Protein AF-A0AAV5QKG8-F1 (afdb_monomer_lite)

Foldseek 3Di:
DDQLPDDDLLLQLLLLQDDDPPPDDDPDDDDDDDPDPVVVLLVLLVVLLCLLVDLPRDPVSVLVSLVVVLVQCSDVVSVVSNVVVVVVCSLCPPPPPPPDDDDDDDDPDPDDDDRPRRHRQLPDPDLSSVLSSLSSLLSVLSNVFQVSLCCCVPVVVVLVSLLVVLVVLLVVVVVCVVCVPVDDPVRQQSSLSSLLSSLSNLLSSVSRDVVSLCLQVPDDPPNCNVVSLLLSLQVVVVSQLPQDPPPLAGPGALSSLLSSLSSLLSNLSRDLPSLCCSVPPNPHDLVSLVVSLVSHDPVRYDLSSVLSNLSNVLSNLVRCQLVVQVVPDDPPDDSVVSNVVSVVVSLVSLLVSLCVLLVLLLVVLVCLVVLVVLLDDDPVLVVCCPDPVSVVSVVSNVNSVSSLVSNLSSLQSLLSSLLVVLPPVVLVVLLVVDPPSQVVNLVVCVPRPNNVSVLDLSSLVSLLCQQQPDDPSCNLSSLSNLLSNLSRQLSHQLVRRDPSNLVSLVVSVCCQLQCLPRGQLNVLLVVCLVDPDRDPSSLVSLLSVLSSLLSCLSVLSSCLVVVVPDPPVLVSVLVVVVVLLVSVVVCVSVVVVLQVLVVPDPPDPDPPPPSVVVSVVSLVSVLSSVLSSLSSLLSQLLRLRQVSVQVSLCCLQVVNQQVLLVQLVVCVVCVPDDDDPDPNVRNDLVSVLVSLVSVCVSQVDPPRNNNCVHCVVVVSLVSLVSRLVSLVPPPLVPVDDCVVPVPSNVSSVVSSVVSVVSSVVVVVVD

Organism: NCBI:txid43959

Structure (mmCIF, N/CA/C/O backbone):
data_AF-A0AAV5QKG8-F1
#
_entry.id   AF-A0AAV5QKG8-F1
#
loop_
_atom_site.group_PDB
_atom_site.id
_atom_site.type_symbol
_atom_site.label_atom_id
_atom_site.label_alt_id
_atom_site.label_comp_id
_atom_site.label_asym_id
_atom_site.label_entity_id
_atom_site.label_seq_id
_atom_site.pdbx_PDB_ins_code
_atom_site.Cartn_x
_atom_site.Cartn_y
_atom_site.Cartn_z
_atom_site.occupancy
_atom_site.B_iso_or_equiv
_atom_site.auth_seq_id
_atom_site.auth_comp_id
_atom_site.auth_asym_id
_atom_site.auth_atom_id
_atom_site.pdbx_PDB_model_num
ATOM 1 N N . MET A 1 1 ? -13.043 3.497 -16.896 1.00 26.56 1 MET A N 1
ATOM 2 C CA . MET A 1 1 ? -13.319 3.059 -15.511 1.00 26.56 1 MET A CA 1
ATOM 3 C C . MET A 1 1 ? -12.057 2.406 -14.982 1.00 26.56 1 MET A C 1
ATOM 5 O O . MET A 1 1 ? -11.849 1.213 -15.186 1.00 26.56 1 MET A O 1
ATOM 9 N N . GLY A 1 2 ? -11.153 3.229 -14.450 1.00 30.78 2 GLY A N 1
ATOM 10 C CA . GLY A 1 2 ? -9.896 2.760 -13.883 1.00 30.78 2 GLY A CA 1
ATOM 11 C C . GLY A 1 2 ? -10.201 1.982 -12.615 1.00 30.78 2 GLY A C 1
ATOM 12 O O . GLY A 1 2 ? -10.797 2.518 -11.688 1.00 30.78 2 GLY A O 1
ATOM 13 N N . LYS A 1 3 ? -9.836 0.703 -12.580 1.00 31.02 3 LYS A N 1
ATOM 14 C CA . LYS A 1 3 ? -9.627 0.050 -11.293 1.00 31.02 3 LYS A CA 1
ATOM 15 C C . LYS A 1 3 ? -8.422 0.767 -10.691 1.00 31.02 3 LYS A C 1
ATOM 17 O O . LYS A 1 3 ? -7.334 0.599 -11.242 1.00 31.02 3 LYS A O 1
ATOM 22 N N . SER A 1 4 ? -8.622 1.572 -9.644 1.00 34.75 4 SER A N 1
ATOM 23 C CA . SER A 1 4 ? -7.541 1.945 -8.723 1.00 34.75 4 SER A CA 1
ATOM 24 C C . SER A 1 4 ? -6.754 0.658 -8.462 1.00 34.75 4 SER A C 1
ATOM 26 O O . SER A 1 4 ? -7.325 -0.358 -8.043 1.00 34.75 4 SER A O 1
ATOM 28 N N . LYS A 1 5 ? -5.503 0.599 -8.928 1.00 43.12 5 LYS A N 1
ATOM 29 C CA . LYS A 1 5 ? -4.705 -0.624 -8.844 1.00 43.12 5 LYS A CA 1
ATOM 30 C C . LYS A 1 5 ? -4.337 -0.800 -7.378 1.00 43.12 5 LYS A C 1
ATOM 32 O O . LYS A 1 5 ? -3.425 -0.147 -6.899 1.00 43.12 5 LYS A O 1
ATOM 37 N N . LYS A 1 6 ? -5.057 -1.711 -6.718 1.00 44.50 6 LYS A N 1
ATOM 38 C CA . LYS A 1 6 ? -4.837 -2.258 -5.371 1.00 44.50 6 LYS A CA 1
ATOM 39 C C . LYS A 1 6 ? -3.350 -2.264 -4.970 1.00 44.50 6 LYS A C 1
ATOM 41 O O . LYS A 1 6 ? -2.629 -3.226 -5.244 1.00 44.50 6 LYS A O 1
ATOM 46 N N . LYS A 1 7 ? -2.876 -1.200 -4.325 1.00 41.28 7 LYS A N 1
ATOM 47 C CA . LYS A 1 7 ? -1.560 -1.121 -3.679 1.00 41.28 7 LYS A CA 1
ATOM 48 C C . LYS A 1 7 ? -1.706 -0.344 -2.375 1.00 41.28 7 LYS A C 1
ATOM 50 O O . LYS A 1 7 ? -2.144 0.795 -2.400 1.00 41.28 7 LYS A O 1
ATOM 55 N N . SER A 1 8 ? -1.359 -1.007 -1.267 1.00 43.50 8 SER A N 1
ATOM 56 C CA . SER A 1 8 ? -1.026 -0.470 0.080 1.00 43.50 8 SER A CA 1
ATOM 57 C C . SER A 1 8 ? -1.319 -1.513 1.182 1.00 43.50 8 SER A C 1
ATOM 59 O O . SER A 1 8 ? -0.763 -1.463 2.273 1.00 43.50 8 SER A O 1
ATOM 61 N N . ARG A 1 9 ? -2.109 -2.565 0.909 1.00 46.53 9 ARG A N 1
ATOM 62 C CA . ARG A 1 9 ? -2.438 -3.584 1.936 1.00 46.53 9 ARG A CA 1
ATOM 63 C C . ARG A 1 9 ? -1.218 -4.245 2.561 1.00 46.53 9 ARG A C 1
ATOM 65 O O . ARG A 1 9 ? -1.169 -4.435 3.772 1.00 46.53 9 ARG A O 1
ATOM 72 N N . ILE A 1 10 ? -0.229 -4.580 1.736 1.00 36.03 10 ILE A N 1
ATOM 73 C CA . ILE A 1 10 ? 0.968 -5.261 2.215 1.00 36.03 10 ILE A CA 1
ATOM 74 C C . ILE A 1 10 ? 1.862 -4.283 2.993 1.00 36.03 10 ILE A C 1
ATOM 76 O O . ILE A 1 10 ? 2.346 -4.662 4.049 1.00 36.03 10 ILE A O 1
ATOM 80 N N . SER A 1 11 ? 2.008 -3.014 2.588 1.00 39.12 11 SER A N 1
ATOM 81 C CA . SER A 1 11 ? 2.768 -2.044 3.395 1.00 39.12 11 SER A CA 1
ATOM 82 C C . SER A 1 11 ? 2.105 -1.787 4.752 1.00 39.12 11 SER A C 1
ATOM 84 O O . SER A 1 11 ? 2.818 -1.830 5.744 1.00 39.12 11 SER A O 1
ATOM 86 N N . LYS A 1 12 ? 0.769 -1.661 4.839 1.00 42.53 12 LYS A N 1
ATOM 87 C CA . LYS A 1 12 ? 0.046 -1.491 6.121 1.00 42.53 12 LYS A CA 1
ATOM 88 C C . LYS A 1 12 ? 0.153 -2.686 7.079 1.00 42.53 12 LYS A C 1
ATOM 90 O O . LYS A 1 12 ? 0.251 -2.491 8.287 1.00 42.53 12 LYS A O 1
ATOM 95 N N . ILE A 1 13 ? 0.129 -3.922 6.570 1.00 39.97 13 ILE A N 1
ATOM 96 C CA . ILE A 1 13 ? 0.338 -5.127 7.401 1.00 39.97 13 ILE A CA 1
ATOM 97 C C . ILE A 1 13 ? 1.803 -5.217 7.859 1.00 39.97 13 ILE A C 1
ATOM 99 O O . ILE A 1 13 ? 2.081 -5.634 8.980 1.00 39.97 13 ILE A O 1
ATOM 103 N N . LEU A 1 14 ? 2.748 -4.819 7.002 1.00 35.62 14 LEU A N 1
ATOM 104 C CA . LEU A 1 14 ? 4.181 -4.953 7.263 1.00 35.62 14 LEU A CA 1
ATOM 105 C C . LEU A 1 14 ? 4.776 -3.801 8.093 1.00 35.62 14 LEU A C 1
ATOM 107 O O . LEU A 1 14 ? 5.712 -4.042 8.852 1.00 35.62 14 LEU A O 1
ATOM 111 N N . SER A 1 15 ? 4.250 -2.574 7.994 1.00 38.09 15 SER A N 1
ATOM 112 C CA . SER A 1 15 ? 4.678 -1.408 8.790 1.00 38.09 15 SER A CA 1
ATOM 113 C C . SER A 1 15 ? 4.132 -1.429 10.224 1.00 38.09 15 SER A C 1
ATOM 115 O O . SER A 1 15 ? 4.706 -0.802 11.121 1.00 38.09 15 SER A O 1
ATOM 117 N N . GLY A 1 16 ? 3.056 -2.192 10.452 1.00 34.31 16 GLY A N 1
ATOM 118 C CA . GLY A 1 16 ? 2.474 -2.460 11.766 1.00 34.31 16 GLY A CA 1
ATOM 119 C C . GLY A 1 16 ? 3.260 -3.456 12.623 1.00 34.31 16 GLY A C 1
ATOM 120 O O . GLY A 1 16 ? 3.159 -3.411 13.849 1.00 34.31 16 GLY A O 1
ATOM 121 N N . GLY A 1 17 ? 4.071 -4.319 12.002 1.00 32.25 17 GLY A N 1
ATOM 122 C CA . GLY A 1 17 ? 4.928 -5.268 12.709 1.00 32.25 17 GLY A CA 1
ATOM 123 C C . GLY A 1 17 ? 6.056 -4.564 13.467 1.00 32.25 17 GLY A C 1
ATOM 124 O O . GLY A 1 17 ? 6.720 -3.666 12.947 1.00 32.25 17 GLY A O 1
ATOM 125 N N . SER A 1 18 ? 6.292 -4.973 14.716 1.00 31.53 18 SER A N 1
ATOM 126 C CA . SER A 1 18 ? 7.385 -4.436 15.536 1.00 31.53 18 SER A CA 1
ATOM 127 C C . SER A 1 18 ? 8.733 -4.536 14.794 1.00 31.53 18 SER A C 1
ATOM 129 O O . SER A 1 18 ? 9.041 -5.599 14.245 1.00 31.53 18 SER A O 1
ATOM 131 N N . PRO A 1 19 ? 9.564 -3.473 14.762 1.00 30.27 19 PRO A N 1
ATOM 132 C CA . PRO A 1 19 ? 10.868 -3.534 14.118 1.00 30.27 19 PRO A CA 1
ATOM 133 C C . PRO A 1 19 ? 11.725 -4.607 14.797 1.00 30.27 19 PRO A C 1
ATOM 135 O O . PRO A 1 19 ? 11.847 -4.635 16.023 1.00 30.27 19 PRO A O 1
ATOM 138 N N . PHE A 1 20 ? 12.330 -5.488 13.995 1.00 29.41 20 PHE A N 1
ATOM 139 C CA . PHE A 1 20 ? 13.301 -6.469 14.479 1.00 29.41 20 PHE A CA 1
ATOM 140 C C . PHE A 1 20 ? 14.336 -5.801 15.402 1.00 29.41 20 PHE A C 1
ATOM 142 O O . PHE A 1 20 ? 14.789 -4.689 15.102 1.00 29.41 20 PHE A O 1
ATOM 149 N N . PRO A 1 21 ? 14.767 -6.464 16.492 1.00 27.62 21 PRO A N 1
ATOM 150 C CA . PRO A 1 21 ? 15.846 -5.944 17.313 1.00 27.62 21 PRO A CA 1
ATOM 151 C C . PRO A 1 21 ? 17.097 -5.779 16.445 1.00 27.62 21 PRO A C 1
ATOM 153 O O . PRO A 1 21 ? 17.532 -6.704 15.756 1.00 27.62 21 PRO A O 1
ATOM 156 N N . THR A 1 22 ? 17.668 -4.577 16.469 1.00 27.86 22 THR A N 1
ATOM 157 C CA . THR A 1 22 ? 18.942 -4.255 15.830 1.00 27.86 22 THR A CA 1
ATOM 158 C C . THR A 1 22 ? 19.997 -5.262 16.279 1.00 27.86 22 THR A C 1
ATOM 160 O O . THR A 1 22 ? 20.288 -5.395 17.467 1.00 27.86 22 THR A O 1
ATOM 163 N N . VAL A 1 23 ? 20.580 -5.986 15.319 1.00 28.36 23 VAL A N 1
ATOM 164 C CA . VAL A 1 23 ? 21.714 -6.887 15.557 1.00 28.36 23 VAL A CA 1
ATOM 165 C C . VAL A 1 23 ? 22.927 -6.031 15.928 1.00 28.36 23 VAL A C 1
ATOM 167 O O . VAL A 1 23 ? 23.713 -5.620 15.075 1.00 28.36 23 VAL A O 1
ATOM 170 N N . GLY A 1 24 ? 23.049 -5.715 17.216 1.00 29.62 24 GLY A N 1
ATOM 171 C CA . GLY A 1 24 ? 24.252 -5.146 17.800 1.00 29.62 24 GLY A CA 1
ATOM 172 C C . GLY A 1 24 ? 25.373 -6.178 17.749 1.00 29.62 24 GLY A C 1
ATOM 173 O O . GLY A 1 24 ? 25.250 -7.277 18.285 1.00 29.62 24 GLY A O 1
ATOM 174 N N . GLN A 1 25 ? 26.470 -5.826 17.082 1.00 29.28 25 GLN A N 1
ATOM 175 C CA . GLN A 1 25 ? 27.706 -6.596 17.097 1.00 29.28 25 GLN A CA 1
ATOM 176 C C . GLN A 1 25 ? 28.289 -6.597 18.515 1.00 29.28 25 GLN A C 1
ATOM 178 O O . GLN A 1 25 ? 28.982 -5.664 18.909 1.00 29.28 25 GLN A O 1
ATOM 183 N N . SER A 1 26 ? 28.041 -7.661 19.273 1.00 29.64 26 SER A N 1
ATOM 184 C CA . SER A 1 26 ? 28.874 -8.037 20.414 1.00 29.64 26 SER A CA 1
ATOM 185 C C . SER A 1 26 ? 29.610 -9.326 20.065 1.00 29.64 26 SER A C 1
ATOM 187 O O . SER A 1 26 ? 29.074 -10.427 20.197 1.00 29.64 26 SER A O 1
ATOM 189 N N . ASN A 1 27 ? 30.844 -9.179 19.588 1.00 30.72 27 ASN A N 1
ATOM 190 C CA . ASN A 1 27 ? 31.826 -10.253 19.626 1.00 30.72 27 ASN A CA 1
ATOM 191 C C . ASN A 1 27 ? 32.240 -10.448 21.087 1.00 30.72 27 ASN A C 1
ATOM 193 O O . ASN A 1 27 ? 33.163 -9.787 21.543 1.00 30.72 27 ASN A O 1
ATOM 197 N N . ASP A 1 28 ? 31.558 -11.333 21.808 1.00 31.53 28 ASP A N 1
ATOM 198 C CA . ASP A 1 28 ? 32.146 -11.969 22.985 1.00 31.53 28 ASP A CA 1
ATOM 199 C C . ASP A 1 28 ? 31.616 -13.396 23.129 1.00 31.53 28 ASP A C 1
ATOM 201 O O . ASP A 1 28 ? 30.441 -13.665 23.384 1.00 31.53 28 ASP A O 1
ATOM 205 N N . SER A 1 29 ? 32.520 -14.338 22.897 1.00 36.34 29 SER A N 1
ATOM 206 C CA . SER A 1 29 ? 32.314 -15.769 23.009 1.00 36.34 29 SER A CA 1
ATOM 207 C C . SER A 1 29 ? 32.315 -16.185 24.479 1.00 36.34 29 SER A C 1
ATOM 209 O O . SER A 1 29 ? 33.355 -16.490 25.053 1.00 36.34 29 SER A O 1
ATOM 211 N N . THR A 1 30 ? 31.136 -16.274 25.094 1.00 32.16 30 THR A N 1
ATOM 212 C CA . THR A 1 30 ? 30.935 -17.101 26.296 1.00 32.16 30 THR A CA 1
ATOM 213 C C . THR A 1 30 ? 29.573 -17.791 26.262 1.00 32.16 30 THR A C 1
ATOM 215 O O . THR A 1 30 ? 28.530 -17.244 26.603 1.00 32.16 30 THR A O 1
ATOM 218 N N . THR A 1 31 ? 29.599 -19.046 25.824 1.00 40.25 31 THR A N 1
ATOM 219 C CA . THR A 1 31 ? 28.519 -20.025 25.958 1.00 40.25 31 THR A CA 1
ATOM 220 C C . THR A 1 31 ? 28.245 -20.351 27.429 1.00 40.25 31 THR A C 1
ATOM 222 O O . THR A 1 31 ? 29.189 -20.566 28.188 1.00 40.25 31 THR A O 1
ATOM 225 N N . ASN A 1 32 ? 26.953 -20.505 27.753 1.00 38.75 32 ASN A N 1
ATOM 226 C CA . ASN A 1 32 ? 26.332 -20.972 29.008 1.00 38.75 32 ASN A CA 1
ATOM 227 C C . ASN A 1 32 ? 25.862 -19.880 29.985 1.00 38.75 32 ASN A C 1
ATOM 229 O O . ASN A 1 32 ? 26.568 -19.572 30.938 1.00 38.75 32 ASN A O 1
ATOM 233 N N . ASN A 1 33 ? 24.633 -19.363 29.778 1.00 38.62 33 ASN A N 1
ATOM 234 C CA . ASN A 1 33 ? 23.639 -19.037 30.830 1.00 38.62 33 ASN A CA 1
ATOM 235 C C . ASN A 1 33 ? 22.352 -18.389 30.252 1.00 38.62 33 ASN A C 1
ATOM 237 O O . ASN A 1 33 ? 22.074 -17.217 30.493 1.00 38.62 33 ASN A O 1
ATOM 241 N N . GLN A 1 34 ? 21.527 -19.143 29.512 1.00 40.16 34 GLN A N 1
ATOM 242 C CA . GLN A 1 34 ? 20.249 -18.642 28.953 1.00 40.16 34 GLN A CA 1
ATOM 243 C C . GLN A 1 34 ? 18.971 -19.167 29.645 1.00 40.16 34 GLN A C 1
ATOM 245 O O . GLN A 1 34 ? 17.874 -18.945 29.152 1.00 40.16 34 GLN A O 1
ATOM 250 N N . LEU A 1 35 ? 19.064 -19.817 30.811 1.00 45.56 35 LEU A N 1
ATOM 251 C CA . LEU A 1 35 ? 17.957 -20.623 31.360 1.00 45.56 35 LEU A CA 1
ATOM 252 C C . LEU A 1 35 ? 17.063 -20.087 32.516 1.00 45.56 35 LEU A C 1
ATOM 254 O O . LEU A 1 35 ? 16.288 -20.889 33.029 1.00 45.56 35 LEU A O 1
ATOM 258 N N . PRO A 1 36 ? 17.026 -18.796 32.931 1.00 47.62 36 PRO A N 1
ATOM 259 C CA . PRO A 1 36 ? 15.991 -18.364 33.897 1.00 47.62 36 PRO A CA 1
ATOM 260 C C . PRO A 1 36 ? 14.771 -17.624 33.313 1.00 47.62 36 PRO A C 1
ATOM 262 O O . PRO A 1 36 ? 13.706 -17.659 33.933 1.00 47.62 36 PRO A O 1
ATOM 265 N N . LYS A 1 37 ? 14.888 -16.920 32.175 1.00 51.47 37 LYS A N 1
ATOM 266 C CA . LYS A 1 37 ? 13.843 -15.965 31.733 1.00 51.47 37 LYS A CA 1
ATOM 267 C C . LYS A 1 37 ? 12.617 -16.625 31.087 1.00 51.47 37 LYS A C 1
ATOM 269 O O . LYS A 1 37 ? 11.502 -16.198 31.371 1.00 51.47 37 LYS A O 1
ATOM 274 N N . GLU A 1 38 ? 12.790 -17.701 30.320 1.00 55.41 38 GLU A N 1
ATOM 275 C CA . GLU A 1 38 ? 11.675 -18.387 29.639 1.00 55.41 38 GLU A CA 1
ATOM 276 C C . GLU A 1 38 ? 10.660 -19.005 30.622 1.00 55.41 38 GLU A C 1
ATOM 278 O O . GLU A 1 38 ? 9.452 -18.959 30.390 1.00 55.41 38 GLU A O 1
ATOM 283 N N . SER A 1 39 ? 11.119 -19.493 31.783 1.00 63.19 39 SER A N 1
ATOM 284 C CA . SER A 1 39 ? 10.251 -20.164 32.768 1.00 63.19 39 SER A CA 1
ATOM 285 C C . SER A 1 39 ? 9.179 -19.250 33.383 1.00 63.19 39 SER A C 1
ATOM 287 O O . SER A 1 39 ? 8.053 -19.686 33.639 1.00 63.19 39 SER A O 1
ATOM 289 N N . LYS A 1 40 ? 9.495 -17.964 33.597 1.00 70.44 40 LYS A N 1
ATOM 290 C CA . LYS A 1 40 ? 8.567 -17.006 34.221 1.00 70.44 40 LYS A CA 1
ATOM 291 C C . LYS A 1 40 ? 7.442 -16.593 33.274 1.00 70.44 40 LYS A C 1
ATOM 293 O O . LYS A 1 40 ? 6.284 -16.543 33.697 1.00 70.44 40 LYS A O 1
ATOM 298 N N . HIS A 1 41 ? 7.756 -16.352 32.003 1.00 73.50 41 HIS A N 1
ATOM 299 C CA . HIS A 1 41 ? 6.755 -15.969 31.005 1.00 73.50 41 HIS A CA 1
ATOM 300 C C . HIS A 1 41 ? 5.762 -17.104 30.747 1.00 73.50 41 HIS A C 1
ATOM 302 O O . HIS A 1 41 ? 4.553 -16.876 30.784 1.00 73.50 41 HIS A O 1
ATOM 308 N N . TYR A 1 42 ? 6.259 -18.340 30.645 1.00 79.75 42 TYR A N 1
ATOM 309 C CA . TYR A 1 42 ? 5.426 -19.529 30.481 1.00 79.75 42 TYR A CA 1
ATOM 310 C C . TYR A 1 42 ? 4.417 -19.697 31.628 1.00 79.75 42 TYR A C 1
ATOM 312 O O . TYR A 1 42 ? 3.223 -19.889 31.399 1.00 79.75 42 TYR A O 1
ATOM 320 N N . SER A 1 43 ? 4.867 -19.544 32.881 1.00 82.38 43 SER A N 1
ATOM 321 C CA . SER A 1 43 ? 3.971 -19.643 34.043 1.00 82.38 43 SER A CA 1
ATOM 322 C C . SER A 1 43 ? 2.871 -18.572 34.058 1.00 82.38 43 SER A C 1
ATOM 324 O O . SER A 1 43 ? 1.744 -18.852 34.467 1.00 82.38 43 SER A O 1
ATOM 326 N N . THR A 1 44 ? 3.171 -17.365 33.564 1.00 87.56 44 THR A N 1
ATOM 327 C CA . THR A 1 44 ? 2.200 -16.266 33.469 1.00 87.56 44 THR A CA 1
ATOM 328 C C . THR A 1 44 ? 1.134 -16.553 32.412 1.00 87.56 44 THR A C 1
ATOM 330 O O . THR A 1 44 ? -0.053 -16.419 32.704 1.00 87.56 44 THR A O 1
ATOM 333 N N . VAL A 1 45 ? 1.534 -17.022 31.223 1.00 89.69 45 VAL A N 1
ATOM 334 C CA . VAL A 1 45 ? 0.601 -17.396 30.145 1.00 89.69 45 VAL A CA 1
ATOM 335 C C . VAL A 1 45 ? -0.361 -18.492 30.608 1.00 89.69 45 VAL A C 1
ATOM 337 O O . VAL A 1 45 ? -1.577 -18.339 30.489 1.00 89.69 45 VAL A O 1
ATOM 340 N N . HIS A 1 46 ? 0.159 -19.557 31.227 1.00 89.75 46 HIS A N 1
ATOM 341 C CA . HIS A 1 46 ? -0.667 -20.640 31.778 1.00 89.75 46 HIS A CA 1
ATOM 342 C C . HIS A 1 46 ? -1.656 -20.150 32.831 1.00 89.75 46 HIS A C 1
ATOM 344 O O . HIS A 1 46 ? -2.825 -20.540 32.814 1.00 89.75 46 HIS A O 1
ATOM 350 N N . LYS A 1 47 ? -1.214 -19.261 33.728 1.00 92.12 47 LYS A N 1
ATOM 351 C CA . LYS A 1 47 ? -2.082 -18.667 34.747 1.00 92.12 47 LYS A CA 1
ATOM 352 C C . LYS A 1 47 ? -3.245 -17.907 34.105 1.00 92.12 47 LYS A C 1
ATOM 354 O O . LYS A 1 47 ? -4.390 -18.173 34.464 1.00 92.12 47 LYS A O 1
ATOM 359 N N . LEU A 1 48 ? -2.979 -17.032 33.137 1.00 91.12 48 LEU A N 1
ATOM 360 C CA . LEU A 1 48 ? -4.014 -16.252 32.448 1.00 91.12 48 LEU A CA 1
ATOM 361 C C . LEU A 1 48 ? -4.998 -17.147 31.679 1.00 91.12 48 LEU A C 1
ATOM 363 O O . LEU A 1 48 ? -6.210 -16.985 31.807 1.00 91.12 48 LEU A O 1
ATOM 367 N N . ILE A 1 49 ? -4.500 -18.158 30.959 1.00 92.25 49 ILE A N 1
ATOM 368 C CA . ILE A 1 49 ? -5.348 -19.139 30.263 1.00 92.25 49 ILE A CA 1
ATOM 369 C C . ILE A 1 49 ? -6.233 -19.909 31.248 1.00 92.25 49 ILE A C 1
ATOM 371 O O . ILE A 1 49 ? -7.431 -20.080 31.010 1.00 92.25 49 ILE A O 1
ATOM 375 N N . SER A 1 50 ? -5.675 -20.333 32.385 1.00 88.69 50 SER A N 1
ATOM 376 C CA . SER A 1 50 ? -6.442 -21.021 33.426 1.00 88.69 50 SER A CA 1
ATOM 377 C C . SER A 1 50 ? -7.530 -20.129 34.034 1.00 88.69 50 SER A C 1
ATOM 379 O O . SER A 1 50 ? -8.627 -20.613 34.313 1.00 88.69 50 SER A O 1
ATOM 381 N N . GLN A 1 51 ? -7.269 -18.824 34.174 1.00 89.12 51 GLN A N 1
ATOM 382 C CA . GLN A 1 51 ? -8.250 -17.849 34.650 1.00 89.12 51 GLN A CA 1
ATOM 383 C C . GLN A 1 51 ? -9.399 -17.675 33.650 1.00 89.12 51 GLN A C 1
ATOM 385 O O . GLN A 1 51 ? -10.555 -17.677 34.066 1.00 89.12 51 GLN A O 1
ATOM 390 N N . LEU A 1 52 ? -9.114 -17.618 32.342 1.00 88.94 52 LEU A N 1
ATOM 391 C CA . LEU A 1 52 ? -10.159 -17.560 31.310 1.00 88.94 52 LEU A CA 1
ATOM 392 C C . LEU A 1 52 ? -11.016 -18.829 31.261 1.00 88.94 52 LEU A C 1
ATOM 394 O O . LEU A 1 52 ? -12.236 -18.755 31.082 1.00 88.94 52 LEU A O 1
ATOM 398 N N . ASN A 1 53 ? -10.378 -19.991 31.414 1.00 86.81 53 ASN A N 1
ATOM 399 C CA . ASN A 1 53 ? -11.048 -21.283 31.314 1.00 86.81 53 ASN A CA 1
ATOM 400 C C . ASN A 1 53 ? -11.815 -21.670 32.593 1.00 86.81 53 ASN A C 1
ATOM 402 O O . ASN A 1 53 ? -12.672 -22.550 32.566 1.00 86.81 53 ASN A O 1
ATOM 406 N N . SER A 1 54 ? -11.515 -21.027 33.723 1.00 82.56 54 SER A N 1
ATOM 407 C CA . SER A 1 54 ? -12.159 -21.320 34.999 1.00 82.56 54 SER A CA 1
ATOM 408 C C . SER A 1 54 ? -13.652 -20.980 34.960 1.00 82.56 54 SER A C 1
ATOM 410 O O . SER A 1 54 ? -14.055 -19.835 34.742 1.00 82.56 54 SER A O 1
ATOM 412 N N . THR A 1 55 ? -14.489 -21.981 35.239 1.00 75.06 55 THR A N 1
ATOM 413 C CA . THR A 1 55 ? -15.937 -21.812 35.442 1.00 75.06 55 THR A CA 1
ATOM 414 C C . THR A 1 55 ? -16.265 -21.077 36.741 1.00 75.06 55 THR A C 1
ATOM 416 O O . THR A 1 55 ? -17.376 -20.590 36.901 1.00 75.06 55 THR A O 1
ATOM 419 N N . ILE A 1 56 ? -15.302 -20.988 37.663 1.00 76.00 56 ILE A N 1
ATOM 420 C CA . ILE A 1 56 ? -15.446 -20.337 38.973 1.00 76.00 56 ILE A CA 1
ATOM 421 C C . ILE A 1 56 ? -14.971 -18.874 38.912 1.00 76.00 56 ILE A C 1
ATOM 423 O O . ILE A 1 56 ? -15.306 -18.081 39.788 1.00 76.00 56 ILE A O 1
ATOM 427 N N . ALA A 1 57 ? -14.192 -18.498 37.890 1.00 77.69 57 ALA A N 1
ATOM 428 C CA . ALA A 1 57 ? -13.699 -17.132 37.738 1.00 77.69 57 ALA A CA 1
ATOM 429 C C . ALA A 1 57 ? -14.854 -16.155 37.498 1.00 77.69 57 ALA A C 1
ATOM 431 O O . ALA A 1 57 ? -15.709 -16.383 36.633 1.00 77.69 57 ALA A O 1
ATOM 432 N N . SER A 1 58 ? -14.848 -15.049 38.243 1.00 86.62 58 SER A N 1
ATOM 433 C CA . SER A 1 58 ? -15.837 -13.992 38.065 1.00 86.62 58 SER A CA 1
ATOM 434 C C . SER A 1 58 ? -15.679 -13.326 36.687 1.00 86.62 58 SER A C 1
ATOM 436 O O . SER A 1 58 ? -14.596 -13.379 36.093 1.00 86.62 58 SER A O 1
ATOM 438 N N . PRO A 1 59 ? -16.721 -12.655 36.159 1.00 87.12 59 PRO A N 1
ATOM 439 C CA . PRO A 1 59 ? -16.596 -11.862 34.937 1.00 87.12 59 PRO A CA 1
ATOM 440 C C . PRO A 1 59 ? -15.431 -10.863 34.992 1.00 87.12 59 PRO A C 1
ATOM 442 O O . PRO A 1 59 ? -14.702 -10.725 34.015 1.00 87.12 59 PRO A O 1
ATOM 445 N N . ASN A 1 60 ? -15.191 -10.250 36.154 1.00 88.62 60 ASN A N 1
ATOM 446 C CA . ASN A 1 60 ? -14.084 -9.314 36.357 1.00 88.62 60 ASN A CA 1
ATOM 447 C C . ASN A 1 60 ? -12.715 -9.994 36.256 1.00 88.62 60 ASN A C 1
ATOM 449 O O . ASN A 1 60 ? -11.818 -9.448 35.621 1.00 88.62 60 ASN A O 1
ATOM 453 N N . ASP A 1 61 ? -12.555 -11.199 36.813 1.00 87.94 61 ASP A N 1
ATOM 454 C CA . ASP A 1 61 ? -11.298 -11.952 36.690 1.00 87.94 61 ASP A CA 1
ATOM 455 C C . ASP A 1 61 ? -10.993 -12.286 35.225 1.00 87.94 61 ASP A C 1
ATOM 457 O O . ASP A 1 61 ? -9.841 -12.227 34.794 1.00 87.94 61 ASP A O 1
ATOM 461 N N . LYS A 1 62 ? -12.034 -12.598 34.441 1.00 91.38 62 LYS A N 1
ATOM 462 C CA . LYS A 1 62 ? -11.906 -12.855 33.001 1.00 91.38 62 LYS A CA 1
ATOM 463 C C . LYS A 1 62 ? -11.530 -11.594 32.229 1.00 91.38 62 LYS A C 1
ATOM 465 O O . LYS A 1 62 ? -10.670 -11.676 31.360 1.00 91.38 62 LYS A O 1
ATOM 470 N N . ILE A 1 63 ? -12.114 -10.442 32.562 1.00 91.31 63 ILE A N 1
ATOM 471 C CA . ILE A 1 63 ? -11.768 -9.147 31.950 1.00 91.31 63 ILE A CA 1
ATOM 472 C C . ILE A 1 63 ? -10.307 -8.786 32.244 1.00 91.31 63 ILE A C 1
ATOM 474 O O . ILE A 1 63 ? -9.560 -8.463 31.325 1.00 91.31 63 ILE A O 1
ATOM 478 N N . ILE A 1 64 ? -9.866 -8.912 33.501 1.00 89.88 64 ILE A N 1
ATOM 479 C CA . ILE A 1 64 ? -8.471 -8.653 33.894 1.00 89.88 64 ILE A CA 1
ATOM 480 C C . ILE A 1 64 ? -7.518 -9.576 33.126 1.00 89.88 64 ILE A C 1
ATOM 482 O O . ILE A 1 64 ? -6.487 -9.124 32.619 1.00 89.88 64 ILE A O 1
ATOM 486 N N . ALA A 1 65 ? -7.869 -10.859 33.007 1.00 91.56 65 ALA A N 1
ATOM 487 C CA . ALA A 1 65 ? -7.080 -11.810 32.240 1.00 91.56 65 ALA A CA 1
ATOM 488 C C . ALA A 1 65 ? -7.035 -11.443 30.746 1.00 91.56 65 ALA A C 1
ATOM 490 O O . ALA A 1 65 ? -5.946 -11.405 30.182 1.00 91.56 65 ALA A O 1
ATOM 491 N N . LEU A 1 66 ? -8.171 -11.111 30.119 1.00 93.56 66 LEU A N 1
ATOM 492 C CA . LEU A 1 66 ? -8.223 -10.690 28.713 1.00 93.56 66 LEU A CA 1
ATOM 493 C C . LEU A 1 66 ? -7.383 -9.435 28.465 1.00 93.56 66 LEU A C 1
ATOM 495 O O . LEU A 1 66 ? -6.545 -9.455 27.572 1.00 93.56 66 LEU A O 1
ATOM 499 N N . ASN A 1 67 ? -7.531 -8.389 29.279 1.00 90.62 67 ASN A N 1
ATOM 500 C CA . ASN A 1 67 ? -6.764 -7.148 29.125 1.00 90.62 67 ASN A CA 1
ATOM 501 C C . ASN A 1 67 ? -5.255 -7.380 29.305 1.00 90.62 67 ASN A C 1
ATOM 503 O O . ASN A 1 67 ? -4.442 -6.801 28.588 1.00 90.62 67 ASN A O 1
ATOM 507 N N . SER A 1 68 ? -4.866 -8.283 30.210 1.00 88.62 68 SER A N 1
ATOM 508 C CA . SER A 1 68 ? -3.460 -8.684 30.359 1.00 88.62 68 SER A CA 1
ATOM 509 C C . SER A 1 68 ? -2.943 -9.394 29.103 1.00 88.62 68 SER A C 1
ATOM 511 O O . SER A 1 68 ? -1.830 -9.128 28.653 1.00 88.62 68 SER A O 1
ATOM 513 N N . ILE A 1 69 ? -3.756 -10.274 28.508 1.00 93.00 69 ILE A N 1
ATOM 514 C CA . ILE A 1 69 ? -3.413 -10.984 27.268 1.00 93.00 69 ILE A CA 1
ATOM 515 C C . ILE A 1 69 ? -3.311 -10.005 26.094 1.00 93.00 69 ILE A C 1
ATOM 517 O O . ILE A 1 69 ? -2.350 -10.095 25.341 1.00 93.00 69 ILE A O 1
ATOM 521 N N . VAL A 1 70 ? -4.235 -9.046 25.969 1.00 91.75 70 VAL A N 1
ATOM 522 C CA . VAL A 1 70 ? -4.212 -7.973 24.955 1.00 91.75 70 VAL A CA 1
ATOM 523 C C . VAL A 1 70 ? -2.860 -7.258 24.953 1.00 91.75 70 VAL A C 1
ATOM 525 O O . VAL A 1 70 ? -2.219 -7.157 23.910 1.00 91.75 70 VAL A O 1
ATOM 528 N N . VAL A 1 71 ? -2.372 -6.839 26.126 1.00 87.19 71 VAL A N 1
ATOM 529 C CA . VAL A 1 71 ? -1.064 -6.174 26.250 1.00 87.19 71 VAL A CA 1
ATOM 530 C C . VAL A 1 71 ? 0.085 -7.119 25.879 1.00 87.19 71 VAL A C 1
ATOM 532 O O . VAL A 1 71 ? 0.995 -6.717 25.152 1.00 87.19 71 VAL A O 1
ATOM 535 N N . MET A 1 72 ? 0.043 -8.375 26.341 1.00 87.25 72 MET A N 1
ATOM 536 C CA . MET A 1 72 ? 1.097 -9.371 26.098 1.00 87.25 72 MET A CA 1
ATOM 537 C C . MET A 1 72 ? 1.157 -9.863 24.646 1.00 87.25 72 MET A C 1
ATOM 539 O O . MET A 1 72 ? 2.229 -10.244 24.187 1.00 87.25 72 MET A O 1
ATOM 543 N N . CYS A 1 73 ? 0.043 -9.849 23.914 1.00 89.81 73 CYS A N 1
ATOM 544 C CA . CYS A 1 73 ? -0.018 -10.287 22.519 1.00 89.81 73 CYS A CA 1
ATOM 545 C C . CYS A 1 73 ? 0.703 -9.346 21.544 1.00 89.81 73 CYS A C 1
ATOM 547 O O . CYS A 1 73 ? 0.899 -9.737 20.397 1.00 89.81 73 CYS A O 1
ATOM 549 N N . ASN A 1 74 ? 1.150 -8.166 21.983 1.00 82.50 74 ASN A N 1
ATOM 550 C CA . ASN A 1 74 ? 2.060 -7.322 21.199 1.00 82.50 74 ASN A CA 1
ATOM 551 C C . ASN A 1 74 ? 3.486 -7.907 21.111 1.00 82.50 74 ASN A C 1
ATOM 553 O O . ASN A 1 74 ? 4.272 -7.483 20.270 1.00 82.50 74 ASN A O 1
ATOM 557 N N . ASP A 1 75 ? 3.843 -8.866 21.976 1.00 81.88 75 ASP A N 1
ATOM 558 C CA . ASP A 1 75 ? 5.100 -9.613 21.882 1.00 81.88 75 ASP A CA 1
ATOM 559 C C . ASP A 1 75 ? 4.883 -10.897 21.053 1.00 81.88 75 ASP A C 1
ATOM 561 O O . ASP A 1 75 ? 4.079 -11.751 21.455 1.00 81.88 75 ASP A O 1
ATOM 565 N N . PRO A 1 76 ? 5.604 -11.085 19.928 1.00 84.12 76 PRO A N 1
ATOM 566 C CA . PRO A 1 76 ? 5.434 -12.257 19.067 1.00 84.12 76 PRO A CA 1
ATOM 567 C C . PRO A 1 76 ? 5.656 -13.598 19.782 1.00 84.12 76 PRO A C 1
ATOM 569 O O . PRO A 1 76 ? 4.937 -14.564 19.523 1.00 84.12 76 PRO A O 1
ATOM 572 N N . SER A 1 77 ? 6.607 -13.665 20.720 1.00 84.69 77 SER A N 1
ATOM 573 C CA . SER A 1 77 ? 6.949 -14.905 21.431 1.00 84.69 77 SER A CA 1
ATOM 574 C C . SER A 1 77 ? 5.845 -15.303 22.410 1.00 84.69 77 SER A C 1
ATOM 576 O O . SER A 1 77 ? 5.488 -16.477 22.525 1.00 84.69 77 SER A O 1
ATOM 578 N N . LEU A 1 78 ? 5.272 -14.321 23.116 1.00 87.75 78 LEU A N 1
ATOM 579 C CA . LEU A 1 78 ? 4.145 -14.554 24.024 1.00 87.75 78 LEU A CA 1
ATOM 580 C C . LEU A 1 78 ? 2.869 -14.900 23.254 1.00 87.75 78 LEU A C 1
ATOM 582 O O . LEU A 1 78 ? 2.130 -15.799 23.664 1.00 87.75 78 LEU A O 1
ATOM 586 N N . ARG A 1 79 ? 2.625 -14.224 22.128 1.00 93.19 79 ARG A N 1
ATOM 587 C CA . ARG A 1 79 ? 1.488 -14.493 21.242 1.00 93.19 79 ARG A CA 1
ATOM 588 C C . ARG A 1 79 ? 1.512 -15.927 20.708 1.00 93.19 79 ARG A C 1
ATOM 590 O O . ARG A 1 79 ? 0.496 -16.619 20.790 1.00 93.19 79 ARG A O 1
ATOM 597 N N . GLU A 1 80 ? 2.673 -16.417 20.268 1.00 89.25 80 GLU A N 1
ATOM 598 C CA . GLU A 1 80 ? 2.839 -17.812 19.839 1.00 89.25 80 GLU A CA 1
ATOM 599 C C . GLU A 1 80 ? 2.506 -18.803 20.969 1.00 89.25 80 GLU A C 1
ATOM 601 O O . GLU A 1 80 ? 1.844 -19.821 20.742 1.00 89.25 80 GLU A O 1
ATOM 606 N N . GLU A 1 81 ? 2.905 -18.501 22.208 1.00 90.75 81 GLU A N 1
ATOM 607 C CA . GLU A 1 81 ? 2.576 -19.347 23.356 1.00 90.75 81 GLU A CA 1
ATOM 608 C C . GLU A 1 81 ? 1.066 -19.360 23.646 1.00 90.75 81 GLU A C 1
ATOM 610 O O . GLU A 1 81 ? 0.494 -20.429 23.863 1.00 90.75 81 GLU A O 1
ATOM 615 N N . PHE A 1 82 ? 0.370 -18.222 23.550 1.00 93.88 82 PHE A N 1
ATOM 616 C CA . PHE A 1 82 ? -1.095 -18.199 23.654 1.00 93.88 82 PHE A CA 1
ATOM 617 C C . PHE A 1 82 ? -1.778 -19.044 22.566 1.00 93.88 82 PHE A C 1
ATOM 619 O O . PHE A 1 82 ? -2.774 -19.725 22.847 1.00 93.88 82 PHE A O 1
ATOM 626 N N . PHE A 1 83 ? -1.241 -19.072 21.340 1.00 93.00 83 PHE A N 1
ATOM 627 C CA . PHE A 1 83 ? -1.747 -19.958 20.286 1.00 93.00 83 PHE A CA 1
ATOM 628 C C . PHE A 1 83 ? -1.515 -21.436 20.590 1.00 93.00 83 PHE A C 1
ATOM 630 O O . PHE A 1 83 ? -2.433 -22.237 20.385 1.00 93.00 83 PHE A O 1
ATOM 637 N N . LYS A 1 84 ? -0.352 -21.806 21.144 1.00 92.00 84 LYS A N 1
ATOM 638 C CA . LYS A 1 84 ? -0.081 -23.177 21.620 1.00 92.00 84 LYS A CA 1
ATOM 639 C C . LYS A 1 84 ? -1.073 -23.608 22.700 1.00 92.00 84 LYS A C 1
ATOM 641 O O . LYS A 1 84 ? -1.496 -24.763 22.711 1.00 92.00 84 LYS A O 1
ATOM 646 N N . GLN A 1 85 ? -1.514 -22.671 23.539 1.00 92.38 85 GLN A N 1
ATOM 647 C CA . GLN A 1 85 ? -2.559 -22.888 24.546 1.00 92.38 85 GLN A CA 1
ATOM 648 C C . GLN A 1 85 ? -3.999 -22.784 23.997 1.00 92.38 85 GLN A C 1
ATOM 650 O O . GLN A 1 85 ? -4.958 -22.777 24.769 1.00 92.38 85 GLN A O 1
ATOM 655 N N . ASN A 1 86 ? -4.183 -22.741 22.671 1.00 91.19 86 ASN A N 1
ATOM 656 C CA . ASN A 1 86 ? -5.485 -22.724 21.997 1.00 91.19 86 ASN A CA 1
ATOM 657 C C . ASN A 1 86 ? -6.406 -21.571 22.451 1.00 91.19 86 ASN A C 1
ATOM 659 O O . ASN A 1 86 ? -7.617 -21.761 22.601 1.00 91.19 86 ASN A O 1
ATOM 663 N N . ILE A 1 87 ? -5.854 -20.362 22.625 1.00 93.50 87 ILE A N 1
ATOM 664 C CA . ILE A 1 87 ? -6.629 -19.169 23.009 1.00 93.50 87 ILE A CA 1
ATOM 665 C C . ILE A 1 87 ? -7.863 -18.957 22.117 1.00 93.50 87 ILE A C 1
ATOM 667 O O . ILE A 1 87 ? -8.962 -18.749 22.622 1.00 93.50 87 ILE A O 1
ATOM 671 N N . LEU A 1 88 ? -7.740 -19.132 20.796 1.00 92.12 88 LEU A N 1
ATOM 672 C CA . LEU A 1 88 ? -8.876 -19.016 19.873 1.00 92.12 88 LEU A CA 1
ATOM 673 C C . LEU A 1 88 ? -9.947 -20.085 20.129 1.00 92.12 88 LEU A C 1
ATOM 675 O O . LEU A 1 88 ? -11.136 -19.825 19.990 1.00 92.12 88 LEU A O 1
ATOM 679 N N . GLY A 1 89 ? -9.565 -21.302 20.512 1.00 89.62 89 GLY A N 1
ATOM 680 C CA . GLY A 1 89 ? -10.540 -22.317 20.907 1.00 89.62 89 GLY A CA 1
ATOM 681 C C . GLY A 1 89 ? -11.352 -21.901 22.133 1.00 89.62 89 GLY A C 1
ATOM 682 O O . GLY A 1 89 ? -12.545 -22.187 22.179 1.00 89.62 89 GLY A O 1
ATOM 683 N N . LEU A 1 90 ? -10.727 -21.194 23.079 1.00 89.88 90 LEU A N 1
ATOM 684 C CA . LEU A 1 90 ? -11.381 -20.687 24.286 1.00 89.88 90 LEU A CA 1
ATOM 685 C C . LEU A 1 90 ? -12.328 -19.522 23.978 1.00 89.88 90 LEU A C 1
ATOM 687 O O . LEU A 1 90 ? -13.480 -19.564 24.401 1.00 89.88 90 LEU A O 1
ATOM 691 N N . LEU A 1 91 ? -11.899 -18.531 23.187 1.00 90.69 91 LEU A N 1
ATOM 692 C CA . LEU A 1 91 ? -12.732 -17.363 22.845 1.00 90.69 91 LEU A CA 1
ATOM 693 C C . LEU A 1 91 ? -14.016 -17.754 22.084 1.00 90.69 91 LEU A C 1
ATOM 695 O O . LEU A 1 91 ? -15.071 -17.143 22.265 1.00 90.69 91 LEU A O 1
ATOM 699 N N . PHE A 1 92 ? -13.934 -18.810 21.267 1.00 88.50 92 PHE A N 1
ATOM 700 C CA . PHE A 1 92 ? -15.040 -19.347 20.462 1.00 88.50 92 PHE A CA 1
ATOM 701 C C . PHE A 1 92 ? -15.646 -20.643 21.037 1.00 88.50 92 PHE A C 1
ATOM 703 O O . PHE A 1 92 ? -16.292 -21.403 20.311 1.00 88.50 92 PHE A O 1
ATOM 710 N N . SER A 1 93 ? -15.416 -20.945 22.319 1.00 79.12 93 SER A N 1
ATOM 711 C CA . SER A 1 93 ? -15.940 -22.164 22.949 1.00 79.12 93 SER A CA 1
ATOM 712 C C . SER A 1 93 ? -17.484 -22.176 22.987 1.00 79.12 93 SER A C 1
ATOM 714 O O . SER A 1 93 ? -18.127 -21.137 23.123 1.00 79.12 93 SER A O 1
ATOM 716 N N . ASN A 1 94 ? -18.076 -23.365 22.780 1.00 60.62 94 ASN A N 1
ATOM 717 C CA . ASN A 1 94 ? -19.523 -23.611 22.635 1.00 60.62 94 ASN A CA 1
ATOM 718 C C . ASN A 1 94 ? -20.254 -22.663 21.669 1.00 60.62 94 ASN A C 1
ATOM 720 O O . ASN A 1 94 ? -21.310 -22.143 22.016 1.00 60.62 94 ASN A O 1
ATOM 724 N N . ASP A 1 95 ? -19.719 -22.461 20.459 1.00 55.69 95 ASP A N 1
ATOM 725 C CA . ASP A 1 95 ? -20.385 -21.716 19.382 1.00 55.69 95 ASP A CA 1
ATOM 726 C C . ASP A 1 95 ? -21.809 -22.270 19.107 1.00 55.69 95 ASP A C 1
ATOM 728 O O . ASP A 1 95 ? -21.951 -23.316 18.456 1.00 55.69 95 ASP A O 1
ATOM 732 N N . PRO A 1 96 ? -22.881 -21.587 19.561 1.00 49.00 96 PRO A N 1
ATOM 733 C CA . PRO A 1 96 ? -24.251 -22.019 19.306 1.00 49.00 96 PRO A CA 1
ATOM 734 C C . PRO A 1 96 ? -24.698 -21.684 17.871 1.00 49.00 96 PRO A C 1
ATOM 736 O O . PRO A 1 96 ? -25.704 -22.204 17.399 1.00 49.00 96 PRO A O 1
ATOM 739 N N . LEU A 1 97 ? -23.945 -20.839 17.156 1.00 49.59 97 LEU A N 1
ATOM 740 C CA . LEU A 1 97 ? -24.233 -20.323 15.814 1.00 49.59 97 LEU A CA 1
ATOM 741 C C . LEU A 1 97 ? -23.441 -21.061 14.707 1.00 49.59 97 LEU A C 1
ATOM 743 O O . LEU A 1 97 ? -23.675 -20.837 13.506 1.00 49.59 97 LEU A O 1
ATOM 747 N N . GLY A 1 98 ? -22.517 -21.947 15.097 1.00 44.59 98 GLY A N 1
ATOM 748 C CA . GLY A 1 98 ? -21.652 -22.756 14.232 1.00 44.59 98 GLY A CA 1
ATOM 749 C C . GLY A 1 98 ? -22.019 -24.237 14.127 1.00 44.59 98 GLY A C 1
ATOM 750 O O . GLY A 1 98 ? -21.589 -24.892 13.175 1.00 44.59 98 GLY A O 1
ATOM 751 N N . GLN A 1 99 ? -22.855 -24.778 15.021 1.00 42.69 99 GLN A N 1
ATOM 752 C CA . GLN A 1 99 ? -23.312 -26.173 14.945 1.00 42.69 99 GLN A CA 1
ATOM 753 C C . GLN 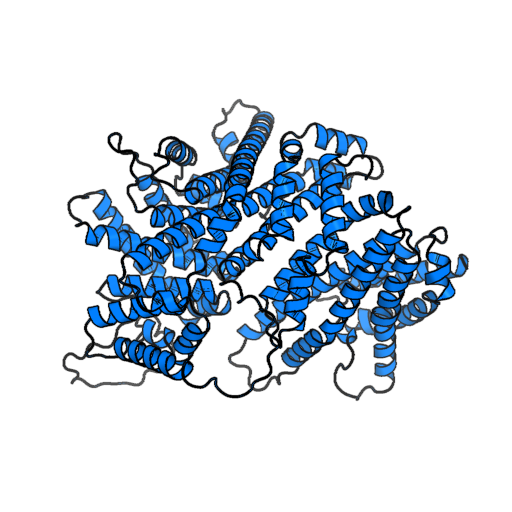A 1 99 ? -24.437 -26.358 13.914 1.00 42.69 99 GLN A C 1
ATOM 755 O O . GLN A 1 99 ? -25.598 -26.583 14.230 1.00 42.69 99 GLN A O 1
ATOM 760 N N . SER A 1 100 ? -24.070 -26.321 12.638 1.00 36.47 100 SER A N 1
ATOM 761 C CA . SER A 1 100 ? -24.829 -26.965 11.564 1.00 36.47 100 SER A CA 1
ATOM 762 C C . SER A 1 100 ? -23.859 -27.698 10.653 1.00 36.47 100 SER A C 1
ATOM 764 O O . SER A 1 100 ? -23.632 -27.291 9.527 1.00 36.47 100 SER A O 1
ATOM 766 N N . THR A 1 101 ? -23.223 -28.746 11.183 1.00 37.00 101 THR A N 1
ATOM 767 C CA . THR A 1 101 ? -22.954 -30.007 10.471 1.00 37.00 101 THR A CA 1
ATOM 768 C C . THR A 1 101 ? -22.072 -30.921 11.320 1.00 37.00 101 THR A C 1
ATOM 770 O O . THR A 1 101 ? -20.911 -30.614 11.576 1.00 37.00 101 THR A O 1
ATOM 773 N N . SER A 1 102 ? -22.629 -32.096 11.619 1.00 32.41 102 SER A N 1
ATOM 774 C CA . SER A 1 102 ? -21.995 -33.382 11.950 1.00 32.41 102 SER A CA 1
ATOM 775 C C . SER A 1 102 ? -22.060 -33.871 13.409 1.00 32.41 102 SER A C 1
ATOM 777 O O . SER A 1 102 ? -21.441 -33.358 14.331 1.00 32.41 102 SER A O 1
ATOM 779 N N . THR A 1 103 ? -22.828 -34.961 13.535 1.00 31.12 103 THR A N 1
ATOM 780 C CA . THR A 1 103 ? -23.022 -35.884 14.663 1.00 31.12 103 THR A CA 1
ATOM 781 C C . THR A 1 103 ? -23.682 -35.337 15.925 1.00 31.12 103 THR A C 1
ATOM 783 O O . THR A 1 103 ? -23.042 -35.069 16.935 1.00 31.12 103 THR A O 1
ATOM 786 N N . SER A 1 104 ? -25.018 -35.363 15.886 1.00 31.58 104 SER A N 1
ATOM 787 C CA . SER A 1 104 ? -25.833 -35.806 17.020 1.00 31.58 104 SER A CA 1
ATOM 788 C C . SER A 1 104 ? -25.169 -37.016 17.694 1.00 31.58 104 SER A C 1
ATOM 790 O O . SER A 1 104 ? -25.143 -38.126 17.158 1.00 31.58 104 SER A O 1
ATOM 792 N N . LYS A 1 105 ? -24.597 -36.786 18.874 1.00 31.16 105 LYS A N 1
ATOM 793 C CA . LYS A 1 105 ? -24.624 -37.770 19.948 1.00 31.16 105 LYS A CA 1
ATOM 794 C C . LYS A 1 105 ? -25.588 -37.227 20.987 1.00 31.16 105 LYS A C 1
ATOM 796 O O . LYS A 1 105 ? -25.292 -36.239 21.649 1.00 31.16 105 LYS A O 1
ATOM 801 N N . ASN A 1 106 ? -26.740 -37.884 21.069 1.00 32.38 106 ASN A N 1
ATOM 802 C CA . ASN A 1 106 ? -27.691 -37.781 22.166 1.00 32.38 106 ASN A CA 1
ATOM 803 C C . ASN A 1 106 ? -26.958 -37.689 23.509 1.00 32.38 106 ASN A C 1
ATOM 805 O O . ASN A 1 106 ? -26.362 -38.670 23.953 1.00 32.38 106 ASN A O 1
ATOM 809 N N . TYR A 1 107 ? -27.074 -36.543 24.170 1.00 28.61 107 TYR A N 1
ATOM 810 C CA . TYR A 1 107 ? -27.017 -36.467 25.621 1.00 28.61 107 TYR A CA 1
ATOM 811 C C . TYR A 1 107 ? -28.401 -36.042 26.102 1.00 28.61 107 TYR A C 1
ATOM 813 O O . TYR A 1 107 ? -28.667 -34.869 26.335 1.00 28.61 107 TYR A O 1
ATOM 821 N N . ASN A 1 108 ? -29.288 -37.030 26.228 1.00 30.25 108 ASN A N 1
ATOM 822 C CA . ASN A 1 108 ? -30.391 -36.935 27.174 1.00 30.25 108 ASN A CA 1
ATOM 823 C C . ASN A 1 108 ? -29.771 -37.069 28.563 1.00 30.25 108 ASN A C 1
ATOM 825 O O . ASN A 1 108 ? -29.320 -38.153 28.932 1.00 30.25 108 ASN A O 1
ATOM 829 N N . ASN A 1 109 ? -29.717 -35.973 29.312 1.00 31.20 109 ASN A N 1
ATOM 830 C CA . ASN A 1 109 ? -29.537 -36.037 30.753 1.00 31.20 109 ASN A CA 1
ATOM 831 C C . ASN A 1 109 ? -30.295 -34.870 31.397 1.00 31.20 109 ASN A C 1
ATOM 833 O O . ASN A 1 109 ? -29.766 -33.773 31.557 1.00 31.20 109 ASN A O 1
ATOM 837 N N . ASP A 1 110 ? -31.548 -35.140 31.763 1.00 32.22 110 ASP A N 1
ATOM 838 C CA . ASP A 1 110 ? -32.484 -34.245 32.457 1.00 32.22 110 ASP A CA 1
ATOM 839 C C . ASP A 1 110 ? -32.094 -33.985 33.928 1.00 32.22 110 ASP A C 1
ATOM 841 O O . ASP A 1 110 ? -32.939 -33.987 34.814 1.00 32.22 110 ASP A O 1
ATOM 845 N N . ASN A 1 111 ? -30.807 -33.783 34.230 1.00 32.69 111 ASN A N 1
ATOM 846 C CA . ASN A 1 111 ? -30.329 -33.545 35.600 1.00 32.69 111 ASN A CA 1
ATOM 847 C C . ASN A 1 111 ? -29.140 -32.564 35.690 1.00 32.69 111 ASN A C 1
ATOM 849 O O . ASN A 1 111 ? -28.308 -32.676 36.592 1.00 32.69 111 ASN A O 1
ATOM 853 N N . ALA A 1 112 ? -29.044 -31.579 34.793 1.00 32.44 112 ALA A N 1
ATOM 854 C CA . ALA A 1 112 ? -28.091 -30.477 34.945 1.00 32.44 112 ALA A CA 1
ATOM 855 C C . ALA A 1 112 ? -28.751 -29.302 35.688 1.00 32.44 112 ALA A C 1
ATOM 857 O O . ALA A 1 112 ? -29.410 -28.457 35.090 1.00 32.44 112 ALA A O 1
ATOM 858 N N . LYS A 1 113 ? -28.572 -29.262 37.013 1.00 32.75 113 LYS A N 1
ATOM 859 C CA . LYS A 1 113 ? -28.713 -28.031 37.801 1.00 32.75 113 LYS A CA 1
ATOM 860 C C . LYS A 1 113 ? -27.686 -27.012 37.298 1.00 32.75 113 LYS A C 1
ATOM 862 O O . LYS A 1 113 ? -26.509 -27.355 37.287 1.00 32.75 113 LYS A O 1
ATOM 867 N N . ASP A 1 114 ? -28.143 -25.823 36.903 1.00 35.81 114 ASP A N 1
ATOM 868 C CA . ASP A 1 114 ? -27.421 -24.539 36.806 1.00 35.81 114 ASP A CA 1
ATOM 869 C C . ASP A 1 114 ? -25.881 -24.605 36.776 1.00 35.81 114 ASP A C 1
ATOM 871 O O . ASP A 1 114 ? -25.191 -24.079 37.648 1.00 35.81 114 ASP A O 1
ATOM 875 N N . GLY A 1 115 ? -25.327 -25.255 35.753 1.00 33.88 115 GLY A N 1
ATOM 876 C CA . GLY A 1 115 ? -23.926 -25.122 35.379 1.00 33.88 115 GLY A CA 1
ATOM 877 C C . GLY A 1 115 ? -23.871 -24.299 34.105 1.00 33.88 115 GLY A C 1
ATOM 878 O O . GLY A 1 115 ? -24.243 -24.811 33.051 1.00 33.88 115 GLY A O 1
ATOM 879 N N . GLU A 1 116 ? -23.464 -23.031 34.200 1.00 38.84 116 GLU A N 1
ATOM 880 C CA . GLU A 1 116 ? -23.248 -22.156 33.045 1.00 38.84 116 GLU A CA 1
ATOM 881 C C . GLU A 1 116 ? -22.345 -22.863 32.022 1.00 38.84 116 GLU A C 1
ATOM 883 O O . GLU A 1 116 ? -21.131 -22.973 32.205 1.00 38.84 116 GLU A O 1
ATOM 888 N N . LEU A 1 117 ? -22.935 -23.367 30.930 1.00 43.22 117 LEU A N 1
ATOM 889 C CA . LEU A 1 117 ? -22.166 -23.721 29.745 1.00 43.22 117 LEU A CA 1
ATOM 890 C C . LEU A 1 117 ? -21.441 -22.452 29.298 1.00 43.22 117 LEU A C 1
ATOM 892 O O . LEU A 1 117 ? -22.077 -21.441 29.012 1.00 43.22 117 LEU A O 1
ATOM 896 N N . GLN A 1 118 ? -20.114 -22.510 29.261 1.00 49.97 118 GLN A N 1
ATOM 897 C CA . GLN A 1 118 ? -19.241 -21.406 28.872 1.00 49.97 118 GLN A CA 1
ATOM 898 C C . GLN A 1 118 ? -19.627 -20.931 27.459 1.00 49.97 118 GLN A C 1
ATOM 900 O O . GLN A 1 118 ? -19.372 -21.635 26.487 1.00 49.97 118 GLN A O 1
ATOM 905 N N . VAL A 1 119 ? -20.333 -19.802 27.357 1.00 61.47 119 VAL A N 1
ATOM 906 C CA . VAL A 1 119 ? -20.808 -19.201 26.098 1.00 61.47 119 VAL A CA 1
ATOM 907 C C . VAL A 1 119 ? -19.635 -18.503 25.404 1.00 61.47 119 VAL A C 1
ATOM 909 O O . VAL A 1 119 ? -18.788 -17.925 26.085 1.00 61.47 119 VAL A O 1
ATOM 912 N N . CYS A 1 120 ? -19.593 -18.525 24.066 1.00 80.31 120 CYS A N 1
ATOM 913 C CA . CYS A 1 120 ? -18.630 -17.753 23.273 1.00 80.31 120 CYS A CA 1
ATOM 914 C C . CYS A 1 120 ? -18.530 -16.306 23.786 1.00 80.31 120 CYS A C 1
ATOM 916 O O . CYS A 1 120 ? -19.549 -15.634 23.961 1.00 80.31 120 CYS A O 1
ATOM 918 N N . PHE A 1 121 ? -17.306 -15.818 24.009 1.00 87.31 121 PHE A N 1
ATOM 919 C CA . PHE A 1 121 ? -17.082 -14.529 24.676 1.00 87.31 121 PHE A CA 1
ATOM 920 C C . PHE A 1 121 ? -17.617 -13.339 23.866 1.00 87.31 121 PHE A C 1
ATOM 922 O O . PHE A 1 121 ? -18.032 -12.344 24.451 1.00 87.31 121 PHE A O 1
ATOM 929 N N . LEU A 1 122 ? -17.717 -13.483 22.540 1.00 88.19 122 LEU A N 1
ATOM 930 C CA . LEU A 1 122 ? -18.321 -12.501 21.628 1.00 88.19 122 LEU A CA 1
ATOM 931 C C . LEU A 1 122 ? -19.855 -12.401 21.730 1.00 88.19 122 LEU A C 1
ATOM 933 O O . LEU A 1 122 ? -20.446 -11.505 21.133 1.00 88.19 122 LEU A O 1
ATOM 937 N N . ASN A 1 123 ? -20.499 -13.323 22.452 1.00 86.69 123 ASN A N 1
ATOM 938 C CA . ASN A 1 123 ? -21.934 -13.322 22.759 1.00 86.69 123 ASN A CA 1
ATOM 939 C C . ASN A 1 123 ? -22.184 -13.310 24.283 1.00 86.69 123 ASN A C 1
ATOM 941 O O . ASN A 1 123 ? -23.206 -13.788 24.778 1.00 86.69 123 ASN A O 1
ATOM 945 N N . SER A 1 124 ? -21.206 -12.823 25.049 1.00 86.00 124 SER A N 1
ATOM 946 C CA . SER A 1 124 ? -21.342 -12.646 26.491 1.00 86.00 124 SER A CA 1
ATOM 947 C C . SER A 1 124 ? -22.394 -11.578 26.803 1.00 86.00 124 SER A C 1
ATOM 949 O O . SER A 1 124 ? -22.479 -10.555 26.130 1.00 86.00 124 SER A O 1
ATOM 951 N N . LYS A 1 125 ? -23.160 -11.773 27.885 1.00 86.25 125 LYS A N 1
ATOM 952 C CA . LYS A 1 125 ? -24.040 -10.722 28.433 1.00 86.25 125 LYS A CA 1
ATOM 953 C C . LYS A 1 125 ? -23.250 -9.547 29.017 1.00 86.25 125 LYS A C 1
ATOM 955 O O . LYS A 1 125 ? -23.797 -8.462 29.178 1.00 86.25 125 LYS A O 1
ATOM 960 N N . ASN A 1 126 ? -21.992 -9.780 29.386 1.00 90.25 126 ASN A N 1
ATOM 961 C CA . ASN A 1 126 ? -21.092 -8.747 29.871 1.00 90.25 126 ASN A CA 1
ATOM 962 C C . ASN A 1 126 ? -20.353 -8.132 28.671 1.00 90.25 126 ASN A C 1
ATOM 964 O O . ASN A 1 126 ? -19.539 -8.806 28.037 1.00 90.25 126 ASN A O 1
ATOM 968 N N . LEU A 1 127 ? -20.659 -6.865 28.386 1.00 91.94 127 LEU A N 1
ATOM 969 C CA . LEU A 1 127 ? -20.118 -6.112 27.256 1.00 91.94 127 LEU A CA 1
ATOM 970 C C . LEU A 1 127 ? -18.619 -5.808 27.383 1.00 91.94 127 LEU A C 1
ATOM 972 O O . LEU A 1 127 ? -17.951 -5.729 26.358 1.00 91.94 127 LEU A O 1
ATOM 976 N N . ASP A 1 128 ? -18.070 -5.715 28.595 1.00 92.69 128 ASP A N 1
ATOM 977 C CA . ASP A 1 128 ? -16.626 -5.549 28.796 1.00 92.69 128 ASP A CA 1
ATOM 978 C C . ASP A 1 128 ? -15.864 -6.797 28.322 1.00 92.69 128 ASP A C 1
ATOM 980 O O . ASP A 1 128 ? -14.838 -6.688 27.659 1.00 92.69 128 ASP A O 1
ATOM 984 N N . ILE A 1 129 ? -16.408 -8.001 28.565 1.00 93.75 129 ILE A N 1
ATOM 985 C CA . ILE A 1 129 ? -15.839 -9.250 28.021 1.00 93.75 129 ILE A CA 1
ATOM 986 C C . ILE A 1 129 ? -15.862 -9.234 26.488 1.00 93.75 129 ILE A C 1
ATOM 988 O O . ILE A 1 129 ? -14.881 -9.640 25.859 1.00 93.75 129 ILE A O 1
ATOM 992 N N . VAL A 1 130 ? -16.966 -8.776 25.883 1.00 94.69 130 VAL A N 1
ATOM 993 C CA . VAL A 1 130 ? -17.079 -8.655 24.419 1.00 94.69 130 VAL A CA 1
ATOM 994 C C . VAL A 1 130 ? -16.030 -7.673 23.895 1.00 94.69 130 VAL A C 1
ATOM 996 O O . VAL A 1 130 ? -15.305 -8.012 22.961 1.00 94.69 130 VAL A O 1
ATOM 999 N N . ASN A 1 131 ? -15.894 -6.509 24.536 1.00 95.06 131 ASN A N 1
ATOM 1000 C CA . ASN A 1 131 ? -14.943 -5.460 24.174 1.00 95.06 131 ASN A CA 1
ATOM 1001 C C . ASN A 1 131 ? -13.494 -5.962 24.199 1.00 95.06 131 ASN A C 1
ATOM 1003 O O . ASN A 1 131 ? -12.825 -5.943 23.167 1.00 95.06 131 ASN A O 1
ATOM 1007 N N . SER A 1 132 ? -13.044 -6.518 25.328 1.00 94.38 132 SER A N 1
ATOM 1008 C CA . SER A 1 132 ? -11.683 -7.051 25.468 1.00 94.38 132 SER A CA 1
ATOM 1009 C C . SER A 1 132 ? -11.410 -8.217 24.511 1.00 94.38 132 SER A C 1
ATOM 1011 O O . SER A 1 132 ? -10.290 -8.395 24.036 1.00 94.38 132 SER A O 1
ATOM 1013 N N . THR A 1 133 ? -12.430 -9.023 24.194 1.00 95.69 133 THR A N 1
ATOM 1014 C CA . THR A 1 133 ? -12.296 -10.112 23.215 1.00 95.69 133 THR A CA 1
ATOM 1015 C C . THR A 1 133 ? -12.123 -9.572 21.797 1.00 95.69 133 THR A C 1
ATOM 1017 O O . THR A 1 133 ? -11.282 -10.075 21.054 1.00 95.69 133 THR A O 1
ATOM 1020 N N . LEU A 1 134 ? -12.899 -8.556 21.407 1.00 96.25 134 LEU A N 1
ATOM 1021 C CA . LEU A 1 134 ? -12.767 -7.907 20.102 1.00 96.25 134 LEU A CA 1
ATOM 1022 C C . LEU A 1 134 ? -11.411 -7.213 19.958 1.00 96.25 134 LEU A C 1
ATOM 1024 O O . LEU A 1 134 ? -10.778 -7.353 18.914 1.00 96.25 134 LEU A O 1
ATOM 1028 N N . GLU A 1 135 ? -10.939 -6.535 21.005 1.00 95.50 135 GLU A N 1
ATOM 1029 C CA . GLU A 1 135 ? -9.611 -5.917 21.020 1.00 95.50 135 GLU A CA 1
ATOM 1030 C C . GLU A 1 135 ? -8.499 -6.957 20.831 1.00 95.50 135 GLU A C 1
ATOM 1032 O O . GLU A 1 135 ? -7.624 -6.782 19.982 1.00 95.50 135 GLU A O 1
ATOM 1037 N N . LEU A 1 136 ? -8.573 -8.086 21.545 1.00 95.88 136 LEU A N 1
ATOM 1038 C CA . LEU A 1 136 ? -7.621 -9.186 21.391 1.00 95.88 136 LEU A CA 1
ATOM 1039 C C . LEU A 1 136 ? -7.622 -9.756 19.966 1.00 95.88 136 LEU A C 1
ATOM 1041 O O . LEU A 1 136 ? -6.559 -9.983 19.390 1.00 95.88 136 LEU A O 1
ATOM 1045 N N . LEU A 1 137 ? -8.803 -9.978 19.378 1.00 96.94 137 LEU A N 1
ATOM 1046 C CA . LEU A 1 137 ? -8.904 -10.469 18.002 1.00 96.94 137 LEU A CA 1
ATOM 1047 C C . LEU A 1 137 ? -8.362 -9.452 16.995 1.00 96.94 137 LEU A C 1
ATOM 1049 O O . LEU A 1 137 ? -7.685 -9.861 16.058 1.00 96.94 137 LEU A O 1
ATOM 1053 N N . LYS A 1 138 ? -8.616 -8.153 17.196 1.00 95.31 138 LYS A N 1
ATOM 1054 C CA . LYS A 1 138 ? -8.067 -7.072 16.366 1.00 95.31 138 LYS A CA 1
ATOM 1055 C C . LYS A 1 138 ? -6.539 -7.136 16.340 1.00 95.31 138 LYS A C 1
ATOM 1057 O O . LYS A 1 138 ? -5.970 -7.180 15.256 1.00 95.31 138 LYS A O 1
ATOM 1062 N N . ILE A 1 139 ? -5.895 -7.218 17.509 1.00 92.38 139 ILE A N 1
ATOM 1063 C CA . ILE A 1 139 ? -4.428 -7.312 17.622 1.00 92.38 139 ILE A CA 1
ATOM 1064 C C . ILE A 1 139 ? -3.907 -8.584 16.952 1.00 92.38 139 ILE A C 1
ATOM 1066 O O . ILE A 1 139 ? -2.998 -8.517 16.136 1.00 92.38 139 ILE A O 1
ATOM 1070 N N . ILE A 1 140 ? -4.506 -9.740 17.247 1.00 93.94 140 ILE A N 1
ATOM 1071 C CA . ILE A 1 140 ? -4.092 -11.026 16.666 1.00 93.94 140 ILE A CA 1
ATOM 1072 C C . ILE A 1 140 ? -4.183 -11.007 15.131 1.00 93.94 140 ILE A C 1
ATOM 1074 O O . ILE A 1 140 ? -3.295 -11.500 14.445 1.00 93.94 140 ILE A O 1
ATOM 1078 N N . VAL A 1 141 ? -5.252 -10.438 14.571 1.00 93.81 141 VAL A N 1
ATOM 1079 C CA . VAL A 1 141 ? -5.408 -10.329 13.115 1.00 93.81 141 VAL A CA 1
ATOM 1080 C C . VAL A 1 141 ? -4.397 -9.359 12.517 1.00 93.81 141 VAL A C 1
ATOM 1082 O O . VAL A 1 141 ? -3.812 -9.664 11.482 1.00 93.81 141 VAL A O 1
ATOM 1085 N N . PHE A 1 142 ? -4.200 -8.209 13.159 1.00 87.75 142 PHE A N 1
ATOM 1086 C CA . PHE A 1 142 ? -3.257 -7.194 12.704 1.00 87.75 142 PHE A CA 1
ATOM 1087 C C . PHE A 1 142 ? -1.826 -7.741 12.649 1.00 87.75 142 PHE A C 1
ATOM 1089 O O . PHE A 1 142 ? -1.128 -7.562 11.660 1.00 87.75 142 PHE A O 1
ATOM 1096 N N . GLU A 1 143 ? -1.430 -8.475 13.684 1.00 86.44 143 GLU A N 1
ATOM 1097 C CA . GLU A 1 143 ? -0.070 -8.970 13.860 1.00 86.44 143 GLU A CA 1
ATOM 1098 C C . GLU A 1 143 ? 0.251 -10.252 13.071 1.00 86.44 143 GLU A C 1
ATOM 1100 O O . GLU A 1 143 ? 1.381 -10.427 12.623 1.00 86.44 143 GLU A O 1
ATOM 1105 N N . ASP A 1 144 ? -0.707 -11.175 12.919 1.00 85.44 144 ASP A N 1
ATOM 1106 C CA . ASP A 1 144 ? -0.490 -12.468 12.2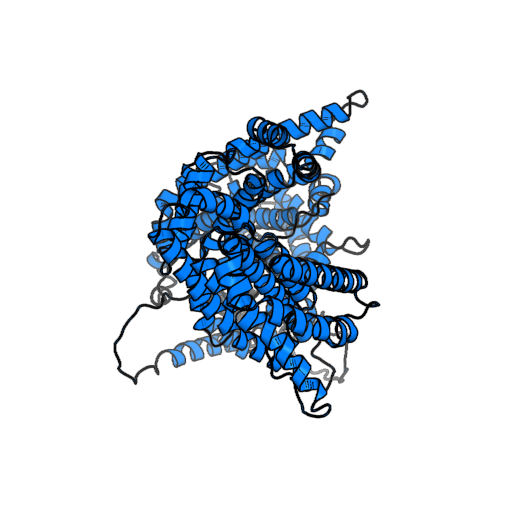39 1.00 85.44 144 ASP A CA 1
ATOM 1107 C C . ASP A 1 144 ? -1.068 -12.509 10.806 1.00 85.44 144 ASP A C 1
ATOM 1109 O O . ASP A 1 144 ? -0.967 -13.523 10.104 1.00 85.44 144 ASP A O 1
ATOM 1113 N N . GLY A 1 145 ? -1.687 -11.412 10.359 1.00 88.50 145 GLY A N 1
ATOM 1114 C CA . GLY A 1 145 ? -2.064 -11.149 8.971 1.00 88.50 145 GLY A CA 1
ATOM 1115 C C . GLY A 1 145 ? -2.942 -12.223 8.314 1.00 88.50 145 GLY A C 1
ATOM 1116 O O . GLY A 1 145 ? -3.930 -12.710 8.874 1.00 88.50 145 GLY A O 1
ATOM 1117 N N . TYR A 1 146 ? -2.587 -12.595 7.078 1.00 85.50 146 TYR A N 1
ATOM 1118 C CA . TYR A 1 146 ? -3.429 -13.381 6.166 1.00 85.50 146 TYR A CA 1
ATOM 1119 C C . TYR A 1 146 ? -3.932 -14.713 6.723 1.00 85.50 146 TYR A C 1
ATOM 1121 O O . TYR A 1 146 ? -5.126 -15.031 6.604 1.00 85.50 146 TYR A O 1
ATOM 1129 N N . ALA A 1 147 ? -3.041 -15.503 7.327 1.00 84.44 147 ALA A N 1
ATOM 1130 C CA . ALA A 1 147 ? -3.388 -16.827 7.833 1.00 84.44 147 ALA A CA 1
ATOM 1131 C C . ALA A 1 147 ? -4.447 -16.726 8.940 1.00 84.44 147 ALA A C 1
ATOM 1133 O O . ALA A 1 147 ? -5.409 -17.505 8.974 1.00 84.44 147 ALA A O 1
ATOM 1134 N N . MET A 1 148 ? -4.302 -15.723 9.808 1.00 92.50 148 MET A N 1
ATOM 1135 C CA . MET A 1 148 ? -5.225 -15.462 10.899 1.00 92.50 148 MET A CA 1
ATOM 1136 C C . MET A 1 148 ? -6.557 -14.904 10.398 1.00 92.50 148 MET A C 1
ATOM 1138 O O . MET A 1 148 ? -7.608 -15.457 10.741 1.00 92.50 148 MET A O 1
ATOM 1142 N N . SER A 1 149 ? -6.536 -13.902 9.513 1.00 92.62 149 SER A N 1
ATOM 1143 C CA . SER A 1 149 ? -7.748 -13.355 8.889 1.00 92.62 149 SER A CA 1
ATOM 1144 C C . SER A 1 149 ? -8.571 -14.451 8.224 1.00 92.62 149 SER A C 1
ATOM 1146 O O . SER A 1 149 ? -9.764 -14.610 8.492 1.00 92.62 149 SER A O 1
ATOM 1148 N N . THR A 1 150 ? -7.916 -15.294 7.423 1.00 89.38 150 THR A N 1
ATOM 1149 C CA . THR A 1 150 ? -8.565 -16.405 6.722 1.00 89.38 150 THR A CA 1
ATOM 1150 C C . THR A 1 150 ? -9.104 -17.457 7.694 1.00 89.38 150 THR A C 1
ATOM 1152 O O . THR A 1 150 ? -10.191 -18.005 7.472 1.00 89.38 150 THR A O 1
ATOM 1155 N N . HIS A 1 151 ? -8.386 -17.745 8.786 1.00 90.06 151 HIS A N 1
ATOM 1156 C CA . HIS A 1 151 ? -8.849 -18.665 9.824 1.00 90.06 151 HIS A CA 1
ATOM 1157 C C . HIS A 1 151 ? -10.119 -18.150 10.508 1.00 90.06 151 HIS A C 1
ATOM 1159 O O . HIS A 1 151 ? -11.113 -18.883 10.583 1.00 90.06 151 HIS A O 1
ATOM 1165 N N . LEU A 1 152 ? -10.112 -16.905 10.992 1.00 93.44 152 LEU A N 1
ATOM 1166 C CA . LEU A 1 152 ? -11.267 -16.316 11.668 1.00 93.44 152 LEU A CA 1
ATOM 1167 C C . LEU A 1 152 ? -12.468 -16.199 10.725 1.00 93.44 152 LEU A C 1
ATOM 1169 O O . LEU A 1 152 ? -13.588 -16.556 11.098 1.00 93.44 152 LEU A O 1
ATOM 1173 N N . TRP A 1 153 ? -12.229 -15.790 9.480 1.00 94.25 153 TRP A N 1
ATOM 1174 C CA . TRP A 1 153 ? -13.271 -15.643 8.471 1.00 94.25 153 TRP A CA 1
ATOM 1175 C C . TRP A 1 153 ? -13.909 -16.977 8.082 1.00 94.25 153 TRP A C 1
ATOM 1177 O O . TRP A 1 153 ? -15.111 -17.173 8.261 1.00 94.25 153 TRP A O 1
ATOM 1187 N N . LYS A 1 154 ? -13.108 -17.938 7.605 1.00 89.69 154 LYS A N 1
ATOM 1188 C CA . LYS A 1 154 ? -13.629 -19.185 7.020 1.00 89.69 154 LYS A CA 1
ATOM 1189 C C . LYS A 1 154 ? -13.953 -20.247 8.068 1.00 89.69 154 LYS A C 1
ATOM 1191 O O . LYS A 1 154 ? -14.954 -20.949 7.929 1.00 89.69 154 LYS A O 1
ATOM 1196 N N . LYS A 1 155 ? -13.117 -20.400 9.105 1.00 86.19 155 LYS A N 1
ATOM 1197 C CA . LYS A 1 155 ? -13.272 -21.475 10.107 1.00 86.19 155 LYS A CA 1
ATOM 1198 C C . LYS A 1 155 ? -14.080 -21.043 11.324 1.00 86.19 155 LYS A C 1
ATOM 1200 O O . LYS A 1 155 ? -14.863 -21.845 11.820 1.00 86.19 155 LYS A O 1
ATOM 1205 N N . ARG A 1 156 ? -13.903 -19.806 11.800 1.00 87.69 156 ARG A N 1
ATOM 1206 C CA . ARG A 1 156 ? -14.641 -19.277 12.966 1.00 87.69 156 ARG A CA 1
ATOM 1207 C C . ARG A 1 156 ? -15.877 -18.462 12.597 1.00 87.69 156 ARG A C 1
ATOM 1209 O O . ARG A 1 156 ? -16.631 -18.102 13.490 1.00 87.69 156 ARG A O 1
ATOM 1216 N N . ARG A 1 157 ? -16.113 -18.211 11.300 1.00 90.25 157 ARG A N 1
ATOM 1217 C CA . ARG A 1 157 ? -17.276 -17.463 10.789 1.00 90.25 157 ARG A CA 1
ATOM 1218 C C . ARG A 1 157 ? -17.461 -16.123 11.515 1.00 90.25 157 ARG A C 1
ATOM 1220 O O . ARG A 1 157 ? -18.591 -15.738 11.816 1.00 90.25 157 ARG A O 1
ATOM 1227 N N . ILE A 1 158 ? -16.351 -15.423 11.782 1.00 94.25 158 ILE A N 1
ATOM 1228 C CA . ILE A 1 158 ? -16.304 -14.213 12.626 1.00 94.25 158 ILE A CA 1
ATOM 1229 C C . ILE A 1 158 ? -17.311 -13.137 12.205 1.00 94.25 158 ILE A C 1
ATOM 1231 O O . ILE A 1 158 ? -17.872 -12.458 13.060 1.00 94.25 158 ILE A O 1
ATOM 1235 N N . TRP A 1 159 ? -17.621 -13.052 10.906 1.00 94.19 159 TRP A N 1
ATOM 1236 C CA . TRP A 1 159 ? -18.616 -12.128 10.367 1.00 94.19 159 TRP A CA 1
ATOM 1237 C C . TRP A 1 159 ? -19.963 -12.174 11.103 1.00 94.19 159 TRP A C 1
ATOM 1239 O O . TRP A 1 159 ? -20.546 -11.129 11.354 1.00 94.19 159 TRP A O 1
ATOM 1249 N N . LYS A 1 160 ? -20.447 -13.357 11.510 1.00 91.19 160 LYS A N 1
ATOM 1250 C CA . LYS A 1 160 ? -21.733 -13.466 12.222 1.00 91.19 160 LYS A CA 1
ATOM 1251 C C . LYS A 1 160 ? -21.742 -12.679 13.535 1.00 91.19 160 LYS A C 1
ATOM 1253 O O . LYS A 1 160 ? -22.753 -12.083 13.886 1.00 91.19 160 LYS A O 1
ATOM 1258 N N . TYR A 1 161 ? -20.624 -12.690 14.258 1.00 93.31 161 TYR A N 1
ATOM 1259 C CA . TYR A 1 161 ? -20.487 -11.952 15.511 1.00 93.31 161 TYR A CA 1
ATOM 1260 C C . TYR A 1 161 ? -20.268 -10.463 15.266 1.00 93.31 161 TYR A C 1
ATOM 1262 O O . TYR A 1 161 ? -20.785 -9.651 16.028 1.00 93.31 161 TYR A O 1
ATOM 1270 N N . ILE A 1 162 ? -19.535 -10.109 14.206 1.00 95.19 162 ILE A N 1
ATOM 1271 C CA . ILE A 1 162 ? -19.382 -8.716 13.770 1.00 95.19 162 ILE A CA 1
ATOM 1272 C C . ILE A 1 162 ? -20.758 -8.128 13.456 1.00 95.19 162 ILE A C 1
ATOM 1274 O O . ILE A 1 162 ? -21.126 -7.118 14.039 1.00 95.19 162 ILE A O 1
ATOM 1278 N N . ASP A 1 163 ? -21.549 -8.794 12.616 1.00 93.50 163 ASP A N 1
ATOM 1279 C CA . ASP A 1 163 ? -22.869 -8.319 12.198 1.00 93.50 163 ASP A CA 1
ATOM 1280 C C . ASP A 1 163 ? -23.861 -8.221 13.368 1.00 93.50 163 ASP A C 1
ATOM 1282 O O . ASP A 1 163 ? -24.531 -7.204 13.547 1.00 93.50 163 ASP A O 1
ATOM 1286 N N . MET A 1 164 ? -23.888 -9.230 14.247 1.00 92.75 164 MET A N 1
ATOM 1287 C CA . MET A 1 164 ? -24.684 -9.185 15.477 1.00 92.75 164 MET A CA 1
ATOM 1288 C C . MET A 1 164 ? -24.338 -7.960 16.335 1.00 92.75 164 MET A C 1
ATOM 1290 O O . MET A 1 164 ? -25.232 -7.238 16.776 1.00 92.75 164 MET A O 1
ATOM 1294 N N . ASN A 1 165 ? -23.048 -7.711 16.572 1.00 93.75 165 ASN A N 1
ATOM 1295 C CA . ASN A 1 165 ? -22.634 -6.590 17.406 1.00 93.75 165 ASN A CA 1
ATOM 1296 C C . ASN A 1 165 ? -22.794 -5.235 16.691 1.00 93.75 165 ASN A C 1
ATOM 1298 O O . ASN A 1 165 ? -23.167 -4.269 17.348 1.00 93.75 165 ASN A O 1
ATOM 1302 N N . LEU A 1 166 ? -22.622 -5.153 15.365 1.00 94.88 166 LEU A N 1
ATOM 1303 C CA . LEU A 1 166 ? -22.944 -3.955 14.576 1.00 94.88 166 LEU A CA 1
ATOM 1304 C C . LEU A 1 166 ? -24.418 -3.566 14.737 1.00 94.88 166 LEU A C 1
ATOM 1306 O O . LEU A 1 166 ? -24.721 -2.403 14.996 1.00 94.88 166 LEU A O 1
ATOM 1310 N N . ASN A 1 167 ? -25.335 -4.531 14.646 1.00 92.75 167 ASN A N 1
ATOM 1311 C CA . ASN A 1 167 ? -26.765 -4.279 14.830 1.00 92.75 167 ASN A CA 1
ATOM 1312 C C . ASN A 1 167 ? -27.097 -3.823 16.261 1.00 92.75 167 ASN A C 1
ATOM 1314 O O . ASN A 1 167 ? -27.889 -2.897 16.447 1.00 92.75 167 ASN A O 1
ATOM 1318 N N . ASN A 1 168 ? -26.448 -4.407 17.273 1.00 92.44 168 ASN A N 1
ATOM 1319 C CA . ASN A 1 168 ? -26.586 -3.949 18.657 1.00 92.44 168 ASN A CA 1
ATOM 1320 C C . ASN A 1 168 ? -26.094 -2.503 18.822 1.00 92.44 168 ASN A C 1
ATOM 1322 O O . ASN A 1 168 ? -26.795 -1.683 19.412 1.00 92.44 168 ASN A O 1
ATOM 1326 N N . LEU A 1 169 ? -24.935 -2.167 18.247 1.00 95.12 169 LEU A N 1
ATOM 1327 C CA . LEU A 1 169 ? -24.380 -0.815 18.289 1.00 95.12 169 LEU A CA 1
ATOM 1328 C C . LEU A 1 169 ? -25.263 0.201 17.563 1.00 95.12 169 LEU A C 1
ATOM 1330 O O . LEU A 1 169 ? -25.478 1.285 18.101 1.00 95.12 169 LEU A O 1
ATOM 1334 N N . LYS A 1 170 ? -25.824 -0.139 16.392 1.00 93.88 170 LYS A N 1
ATOM 1335 C CA . LYS A 1 170 ? -26.801 0.712 15.685 1.00 93.88 170 LYS A CA 1
ATOM 1336 C C . LYS A 1 170 ? -27.944 1.112 16.621 1.00 93.88 170 LYS A C 1
ATOM 1338 O O . LYS A 1 170 ? -28.259 2.295 16.743 1.00 93.88 170 LYS A O 1
ATOM 1343 N N . ASN A 1 171 ? -28.518 0.142 17.332 1.00 91.88 171 ASN A N 1
ATOM 1344 C CA . ASN A 1 171 ? -29.598 0.393 18.286 1.00 91.88 171 ASN A CA 1
ATOM 1345 C C . ASN A 1 171 ? -29.128 1.255 19.467 1.00 91.88 171 ASN A C 1
ATOM 1347 O O . ASN A 1 171 ? -29.780 2.246 19.794 1.00 91.88 171 ASN A O 1
ATOM 1351 N N . SER A 1 172 ? -27.967 0.946 20.053 1.00 92.50 172 SER A N 1
ATOM 1352 C CA . SER A 1 172 ? -27.411 1.719 21.169 1.00 92.50 172 SER A CA 1
ATOM 1353 C C . SER A 1 172 ? -27.086 3.168 20.794 1.00 92.50 172 SER A C 1
ATOM 1355 O O . SER A 1 172 ? -27.355 4.066 21.586 1.00 92.50 172 SER A O 1
ATOM 1357 N N . PHE A 1 173 ? -26.564 3.436 19.592 1.00 92.19 173 PHE A N 1
ATOM 1358 C CA . PHE A 1 173 ? -26.336 4.808 19.124 1.00 92.19 173 PHE A CA 1
ATOM 1359 C C . PHE A 1 173 ? -27.631 5.549 18.817 1.00 92.19 173 PHE A C 1
ATOM 1361 O O . PHE A 1 173 ? -27.715 6.744 19.096 1.00 92.19 173 PHE A O 1
ATOM 1368 N N . ASN A 1 174 ? -28.652 4.868 18.293 1.00 88.88 174 ASN A N 1
ATOM 1369 C CA . ASN A 1 174 ? -29.965 5.479 18.101 1.00 88.88 174 ASN A CA 1
ATOM 1370 C C . ASN A 1 174 ? -30.543 5.939 19.448 1.00 88.88 174 ASN A C 1
ATOM 1372 O O . ASN A 1 174 ? -30.916 7.105 19.583 1.00 88.88 174 ASN A O 1
ATOM 1376 N N . GLU A 1 175 ? -30.515 5.081 20.470 1.00 88.44 175 GLU A N 1
ATOM 1377 C CA . GLU A 1 175 ? -30.925 5.435 21.836 1.00 88.44 175 GLU A CA 1
ATOM 1378 C C . GLU A 1 175 ? -30.072 6.569 22.421 1.00 88.44 175 GLU A C 1
ATOM 1380 O O . GLU A 1 175 ? -30.604 7.544 22.962 1.00 88.44 175 GLU A O 1
ATOM 1385 N N . PHE A 1 176 ? -28.749 6.481 22.258 1.00 87.00 176 PHE A N 1
ATOM 1386 C CA . PHE A 1 176 ? -27.806 7.488 22.736 1.00 87.00 176 PHE A CA 1
ATOM 1387 C C . PHE A 1 176 ? -28.038 8.862 22.092 1.00 87.00 176 PHE A C 1
ATOM 1389 O O . PHE A 1 176 ? -27.999 9.885 22.778 1.00 87.00 176 PHE A O 1
ATOM 1396 N N . SER A 1 177 ? -28.322 8.891 20.787 1.00 82.94 177 SER A N 1
ATOM 1397 C CA . SER A 1 177 ? -28.574 10.118 20.028 1.00 82.94 177 SER A CA 1
ATOM 1398 C C . SER A 1 177 ? -29.884 10.805 20.428 1.00 82.94 177 SER A C 1
ATOM 1400 O O . SER A 1 177 ? -29.947 12.033 20.414 1.00 82.94 177 SER A O 1
ATOM 1402 N N . MET A 1 178 ? -30.903 10.032 20.826 1.00 83.12 178 MET A N 1
ATOM 1403 C CA . MET A 1 178 ? -32.207 10.553 21.247 1.00 83.12 178 MET A CA 1
ATOM 1404 C C . MET A 1 178 ? -32.225 10.995 22.716 1.00 83.12 178 MET A C 1
ATOM 1406 O O . MET A 1 178 ? -32.911 11.958 23.045 1.00 83.12 178 MET A O 1
ATOM 1410 N N . ASN A 1 179 ? -31.476 10.323 23.599 1.00 79.06 179 ASN A N 1
ATOM 1411 C CA . ASN A 1 179 ? -31.487 10.574 25.045 1.00 79.06 179 ASN A CA 1
ATOM 1412 C C . ASN A 1 179 ? -30.069 10.557 25.649 1.00 79.06 179 ASN A C 1
ATOM 1414 O O . ASN A 1 179 ? -29.732 9.677 26.446 1.00 79.06 179 ASN A O 1
ATOM 1418 N N . MET A 1 180 ? -29.239 11.565 25.344 1.00 68.94 180 MET A N 1
ATOM 1419 C CA . MET A 1 180 ? -27.838 11.650 25.817 1.00 68.94 180 MET A CA 1
ATOM 1420 C C . MET A 1 180 ? -27.650 11.598 27.348 1.00 68.94 180 MET A C 1
ATOM 1422 O O . MET A 1 180 ? -26.549 11.295 27.823 1.00 68.94 180 MET A O 1
ATOM 1426 N N . THR A 1 181 ? -28.688 11.921 28.125 1.00 73.56 181 THR A N 1
ATOM 1427 C CA . THR A 1 181 ? -28.682 11.901 29.598 1.00 73.56 181 THR A CA 1
ATOM 1428 C C . THR A 1 181 ? -28.896 10.508 30.190 1.00 73.56 181 THR A C 1
ATOM 1430 O O . THR A 1 181 ? -28.608 10.306 31.366 1.00 73.56 181 THR A O 1
ATOM 1433 N N . SER A 1 182 ? -29.375 9.545 29.394 1.00 76.19 182 SER A N 1
ATOM 1434 C CA . SER A 1 182 ? -29.659 8.176 29.854 1.00 76.19 182 SER A CA 1
ATOM 1435 C C . SER A 1 182 ? -28.407 7.305 30.011 1.00 76.19 182 SER A C 1
ATOM 1437 O O . SER A 1 182 ? -28.441 6.313 30.735 1.00 76.19 182 SER A O 1
ATOM 1439 N N . PHE A 1 183 ? -27.290 7.704 29.396 1.00 82.31 183 PHE A N 1
ATOM 1440 C CA . PHE A 1 183 ? -26.013 7.000 29.482 1.00 82.31 183 PHE A CA 1
ATOM 1441 C C . PHE A 1 183 ? -25.087 7.693 30.480 1.00 82.31 183 PHE A C 1
ATOM 1443 O O . PHE A 1 183 ? -24.794 8.886 30.352 1.00 82.31 183 PHE A O 1
ATOM 1450 N N . ASN A 1 184 ? -24.565 6.934 31.442 1.00 87.50 184 ASN A N 1
ATOM 1451 C CA . ASN A 1 184 ? -23.488 7.412 32.304 1.00 87.50 184 ASN A CA 1
ATOM 1452 C C . ASN A 1 184 ? -22.143 7.434 31.544 1.00 87.50 184 ASN A C 1
ATOM 1454 O O . ASN A 1 184 ? -22.004 6.826 30.484 1.00 87.50 184 ASN A O 1
ATOM 1458 N N . ASN A 1 185 ? -21.130 8.124 32.080 1.00 88.12 185 ASN A N 1
ATOM 1459 C CA . ASN A 1 185 ? -19.837 8.266 31.394 1.00 88.12 185 ASN A CA 1
ATOM 1460 C C . ASN A 1 185 ? -19.160 6.920 31.084 1.00 88.12 185 ASN A C 1
ATOM 1462 O O . ASN A 1 185 ? -18.566 6.782 30.021 1.00 88.12 185 ASN A O 1
ATOM 1466 N N . SER A 1 186 ? -19.282 5.923 31.963 1.00 88.62 186 SER A N 1
ATOM 1467 C CA . SER A 1 186 ? -18.697 4.593 31.747 1.00 88.62 186 SER A CA 1
ATOM 1468 C C . SER A 1 186 ? -19.373 3.853 30.587 1.00 88.62 186 SER A C 1
ATOM 1470 O O . SER A 1 186 ? -18.685 3.296 29.740 1.00 88.62 186 SER A O 1
ATOM 1472 N N . GLN A 1 187 ? -20.702 3.927 30.478 1.00 89.62 187 GLN A N 1
ATOM 1473 C CA . GLN A 1 187 ? -21.456 3.343 29.366 1.00 89.62 187 GLN A CA 1
ATOM 1474 C C . GLN A 1 187 ? -21.125 4.020 28.031 1.00 89.62 187 GLN A C 1
ATOM 1476 O O . GLN A 1 187 ? -21.046 3.341 27.012 1.00 89.62 187 GLN A O 1
ATOM 1481 N N . LYS A 1 188 ? -20.903 5.343 28.030 1.00 90.50 188 LYS A N 1
ATOM 1482 C CA . LYS A 1 188 ? -20.471 6.080 26.828 1.00 90.50 188 LYS A CA 1
ATOM 1483 C C . LYS A 1 188 ? -19.096 5.616 26.354 1.00 90.50 188 LYS A C 1
ATOM 1485 O O . LYS A 1 188 ? -18.927 5.338 25.173 1.00 90.50 188 LYS A O 1
ATOM 1490 N N . VAL A 1 189 ? -18.137 5.513 27.277 1.00 92.62 189 VAL A N 1
ATOM 1491 C CA . VAL A 1 189 ? -16.775 5.047 26.974 1.00 92.62 189 VAL A CA 1
ATOM 1492 C C . VAL A 1 189 ? -16.810 3.631 26.402 1.00 92.62 189 VAL A C 1
ATOM 1494 O O . VAL A 1 189 ? -16.282 3.416 25.317 1.00 92.62 189 VAL A O 1
ATOM 1497 N N . LEU A 1 190 ? -17.526 2.709 27.053 1.00 93.38 190 LEU A N 1
ATOM 1498 C CA . LEU A 1 190 ? -17.649 1.330 26.581 1.00 93.38 190 LEU A CA 1
ATOM 1499 C C . LEU A 1 190 ? -18.319 1.236 25.201 1.00 93.38 190 LEU A C 1
ATOM 1501 O O . LEU A 1 190 ? -17.871 0.466 24.356 1.00 93.38 190 LEU A O 1
ATOM 1505 N N . LEU A 1 191 ? -19.363 2.034 24.941 1.00 95.25 191 LEU A N 1
ATOM 1506 C CA . LEU A 1 191 ? -20.002 2.098 23.622 1.00 95.25 191 LEU A CA 1
ATOM 1507 C C . LEU A 1 191 ? -19.001 2.538 22.542 1.00 95.25 191 LEU A C 1
ATOM 1509 O O . LEU A 1 191 ? -18.973 1.964 21.450 1.00 95.25 191 LEU A O 1
ATOM 1513 N N . PHE A 1 192 ? -18.169 3.538 22.842 1.00 96.00 192 PHE A N 1
ATOM 1514 C CA . PHE A 1 192 ? -17.168 4.031 21.901 1.00 96.00 192 PHE A CA 1
ATOM 1515 C C . PHE A 1 192 ? -16.055 3.008 21.655 1.00 96.00 192 PHE A C 1
ATOM 1517 O O . PHE A 1 192 ? -15.725 2.758 20.498 1.00 96.00 192 PHE A O 1
ATOM 1524 N N . GLU A 1 193 ? -15.531 2.378 22.708 1.00 95.69 193 GLU A N 1
ATOM 1525 C CA . GLU A 1 193 ? -14.493 1.342 22.608 1.00 95.69 193 GLU A CA 1
ATOM 1526 C C . GLU A 1 193 ? -14.979 0.103 21.850 1.00 95.69 193 GLU A C 1
ATOM 1528 O O . GLU A 1 193 ? -14.282 -0.387 20.965 1.00 95.69 193 GLU A O 1
ATOM 1533 N N . LEU A 1 194 ? -16.206 -0.361 22.114 1.00 96.44 194 LEU A N 1
ATOM 1534 C CA . LEU A 1 194 ? -16.801 -1.479 21.375 1.00 96.44 194 LEU A CA 1
ATOM 1535 C C . LEU A 1 194 ? -16.887 -1.179 19.880 1.00 96.44 194 LEU A C 1
ATOM 1537 O O . LEU A 1 194 ? -16.554 -2.021 19.048 1.00 96.44 194 LEU A O 1
ATOM 1541 N N . THR A 1 195 ? -17.322 0.031 19.538 1.00 97.75 195 THR A N 1
ATOM 1542 C CA . THR A 1 195 ? -17.455 0.465 18.142 1.00 97.75 195 THR A CA 1
ATOM 1543 C C . THR A 1 195 ? -16.103 0.541 17.458 1.00 97.75 195 THR A C 1
ATOM 1545 O O . THR A 1 195 ? -15.938 0.034 16.349 1.00 97.75 195 THR A O 1
ATOM 1548 N N . GLU A 1 196 ? -15.123 1.122 18.145 1.00 97.25 196 GLU A N 1
ATOM 1549 C CA . GLU A 1 196 ? -13.748 1.206 17.672 1.00 97.25 196 GLU A CA 1
ATOM 1550 C C . GLU A 1 196 ? -13.165 -0.191 17.437 1.00 97.25 196 GLU A C 1
ATOM 1552 O O . GLU A 1 196 ? -12.590 -0.456 16.386 1.00 97.25 196 GLU A O 1
ATOM 1557 N N . ASN A 1 197 ? -13.356 -1.117 18.377 1.00 97.38 197 ASN A N 1
ATOM 1558 C CA . ASN A 1 197 ? -12.828 -2.471 18.274 1.00 97.38 197 ASN A CA 1
ATOM 1559 C C . ASN A 1 197 ? -13.489 -3.281 17.153 1.00 97.38 197 ASN A C 1
ATOM 1561 O O . ASN A 1 197 ? -12.803 -4.064 16.496 1.00 97.38 197 ASN A O 1
ATOM 1565 N N . ILE A 1 198 ? -14.778 -3.072 16.871 1.00 97.81 198 ILE A N 1
ATOM 1566 C CA . ILE A 1 198 ? -15.437 -3.705 15.719 1.00 97.81 198 ILE A CA 1
ATOM 1567 C C . ILE A 1 198 ? -14.913 -3.148 14.402 1.00 97.81 198 ILE A C 1
ATOM 1569 O O . ILE A 1 198 ? -14.543 -3.931 13.528 1.00 97.81 198 ILE A O 1
ATOM 1573 N N . PHE A 1 199 ? -14.864 -1.824 14.246 1.00 98.19 199 PHE A N 1
ATOM 1574 C CA . PHE A 1 199 ? -14.337 -1.220 13.023 1.00 98.19 199 PHE A CA 1
ATOM 1575 C C . PHE A 1 199 ? -12.867 -1.571 12.814 1.00 98.19 199 PHE A C 1
ATOM 1577 O O . PHE A 1 199 ? -12.502 -2.006 11.726 1.00 98.19 199 PHE A O 1
ATOM 1584 N N . GLY A 1 200 ? -12.055 -1.513 13.868 1.00 96.75 200 GLY A N 1
ATOM 1585 C CA . GLY A 1 200 ? -10.658 -1.927 13.833 1.00 96.75 200 GLY A CA 1
ATOM 1586 C C . GLY A 1 200 ? -10.478 -3.403 13.468 1.00 96.75 200 GLY A C 1
ATOM 1587 O O . GLY A 1 200 ? -9.582 -3.733 12.697 1.00 96.75 200 GLY A O 1
ATOM 1588 N N . LEU A 1 201 ? -11.343 -4.304 13.950 1.00 97.44 201 LEU A N 1
ATOM 1589 C CA . LEU A 1 201 ? -11.314 -5.711 13.537 1.00 97.44 201 LEU A CA 1
ATOM 1590 C C . LEU A 1 201 ? -11.702 -5.884 12.061 1.00 97.44 201 LEU A C 1
ATOM 1592 O O . LEU A 1 201 ? -11.094 -6.698 11.372 1.00 97.44 201 LEU A O 1
ATOM 1596 N N . ILE A 1 202 ? -12.691 -5.134 11.561 1.00 97.75 202 ILE A N 1
ATOM 1597 C CA . ILE A 1 202 ? -13.062 -5.153 10.137 1.00 97.75 202 ILE A CA 1
ATOM 1598 C C . ILE A 1 202 ? -11.879 -4.689 9.283 1.00 97.75 202 ILE A C 1
ATOM 1600 O O . ILE A 1 202 ? -11.514 -5.408 8.356 1.00 97.75 202 ILE A O 1
ATOM 1604 N N . ILE A 1 203 ? -11.257 -3.560 9.638 1.00 96.19 203 ILE A N 1
ATOM 1605 C CA . ILE A 1 203 ? -10.047 -3.016 8.999 1.00 96.19 203 ILE A CA 1
ATOM 1606 C C . ILE A 1 203 ? -8.933 -4.072 8.973 1.00 96.19 203 ILE A C 1
ATOM 1608 O O . ILE A 1 203 ? -8.409 -4.410 7.913 1.00 96.19 203 ILE A O 1
ATOM 1612 N N . ALA A 1 204 ? -8.626 -4.684 10.120 1.00 94.81 204 ALA A N 1
ATOM 1613 C CA . ALA A 1 204 ? -7.595 -5.715 10.212 1.00 94.81 204 ALA A CA 1
ATOM 1614 C C . ALA A 1 204 ? -7.913 -6.939 9.326 1.00 94.81 204 ALA A C 1
ATOM 1616 O O . ALA A 1 204 ? -7.030 -7.481 8.660 1.00 94.81 204 ALA A O 1
ATOM 1617 N N . LEU A 1 205 ? -9.181 -7.365 9.261 1.00 95.88 205 LEU A N 1
ATOM 1618 C CA . LEU A 1 205 ? -9.608 -8.490 8.424 1.00 95.88 205 LEU A CA 1
ATOM 1619 C C . LEU A 1 205 ? -9.500 -8.184 6.926 1.00 95.88 205 LEU A C 1
ATOM 1621 O O . LEU A 1 205 ? -9.008 -9.037 6.182 1.00 95.88 205 LEU A O 1
ATOM 1625 N N . ILE A 1 206 ? -9.951 -7.003 6.483 1.00 95.00 206 ILE A N 1
ATOM 1626 C CA . ILE A 1 206 ? -9.881 -6.621 5.066 1.00 95.00 206 ILE A CA 1
ATOM 1627 C C . ILE A 1 206 ? -8.442 -6.396 4.630 1.00 95.00 206 ILE A C 1
ATOM 1629 O O . ILE A 1 206 ? -8.089 -6.855 3.547 1.00 95.00 206 ILE A O 1
ATOM 1633 N N . ASN A 1 207 ? -7.605 -5.785 5.469 1.00 88.94 207 ASN A N 1
ATOM 1634 C CA . ASN A 1 207 ? -6.194 -5.581 5.156 1.00 88.94 207 ASN A CA 1
ATOM 1635 C C . ASN A 1 207 ? -5.454 -6.918 5.157 1.00 88.94 207 ASN A C 1
ATOM 1637 O O . ASN A 1 207 ? -4.695 -7.191 4.234 1.00 88.94 207 ASN A O 1
ATOM 1641 N N . GLY A 1 208 ? -5.787 -7.818 6.086 1.00 88.25 208 GLY A N 1
ATOM 1642 C CA . GLY A 1 208 ? -5.234 -9.167 6.145 1.00 88.25 208 GLY A CA 1
ATOM 1643 C C . GLY A 1 208 ? -5.557 -10.066 4.943 1.00 88.25 208 GLY A C 1
ATOM 1644 O O . GLY A 1 208 ? -4.808 -10.999 4.677 1.00 88.25 208 GLY A O 1
ATOM 1645 N N . SER A 1 209 ? -6.655 -9.854 4.206 1.00 88.94 209 SER A N 1
ATOM 1646 C CA . SER A 1 209 ? -6.986 -10.699 3.048 1.00 88.94 209 SER A CA 1
ATOM 1647 C C . SER A 1 209 ? -7.811 -9.979 1.985 1.00 88.94 209 SER A C 1
ATOM 1649 O O . SER A 1 209 ? -8.963 -9.610 2.213 1.00 88.94 209 SER A O 1
ATOM 1651 N N . GLU A 1 210 ? -7.273 -9.907 0.765 1.00 87.81 210 GLU A N 1
ATOM 1652 C CA . GLU A 1 210 ? -7.999 -9.427 -0.420 1.00 87.81 210 GLU A CA 1
ATOM 1653 C C . GLU A 1 210 ? -9.282 -10.219 -0.678 1.00 87.81 210 GLU A C 1
ATOM 1655 O O . GLU A 1 210 ? -10.321 -9.631 -0.950 1.00 87.81 210 GLU A O 1
ATOM 1660 N N . SER A 1 211 ? -9.259 -11.538 -0.457 1.00 89.44 211 SER A N 1
ATOM 1661 C CA . SER A 1 211 ? -10.459 -12.366 -0.619 1.00 89.44 211 SER A CA 1
ATOM 1662 C C . SER A 1 211 ? -11.595 -11.989 0.338 1.00 89.44 211 SER A C 1
ATOM 1664 O O . SER A 1 211 ? -12.761 -12.158 -0.009 1.00 89.44 211 SER A O 1
ATOM 1666 N N . ILE A 1 212 ? -11.267 -11.479 1.532 1.00 93.56 212 ILE A N 1
ATOM 1667 C CA . ILE A 1 212 ? -12.261 -11.016 2.506 1.00 93.56 212 ILE A CA 1
ATOM 1668 C C . ILE A 1 212 ? -12.818 -9.660 2.082 1.00 93.56 212 ILE A C 1
ATOM 1670 O O . ILE A 1 212 ? -14.035 -9.484 2.112 1.00 93.56 212 ILE A O 1
ATOM 1674 N N . LEU A 1 213 ? -11.955 -8.725 1.662 1.00 93.50 213 LEU A N 1
ATOM 1675 C CA . LEU A 1 213 ? -12.407 -7.452 1.096 1.00 93.50 213 LEU A CA 1
ATOM 1676 C C . LEU A 1 213 ? -13.346 -7.701 -0.084 1.00 93.50 213 LEU A C 1
ATOM 1678 O O . LEU A 1 213 ? -14.454 -7.175 -0.084 1.00 93.50 213 LEU A O 1
ATOM 1682 N N . ASP A 1 214 ? -12.918 -8.498 -1.062 1.00 91.00 214 ASP A N 1
ATOM 1683 C CA . ASP A 1 214 ? -13.707 -8.778 -2.258 1.00 91.00 214 ASP A CA 1
ATOM 1684 C C . ASP A 1 214 ? -15.058 -9.393 -1.870 1.00 91.00 214 ASP A C 1
ATOM 1686 O O . ASP A 1 214 ? -16.089 -8.990 -2.402 1.00 91.00 214 ASP A O 1
ATOM 1690 N N . GLU A 1 215 ? -15.101 -10.310 -0.895 1.00 91.62 215 GLU A N 1
ATOM 1691 C CA . GLU A 1 215 ? -16.361 -10.875 -0.394 1.00 91.62 215 GLU A CA 1
ATOM 1692 C C . GLU A 1 215 ? -17.264 -9.818 0.264 1.00 91.62 215 GLU A C 1
ATOM 1694 O O . GLU A 1 215 ? -18.480 -9.850 0.073 1.00 91.62 215 GLU A O 1
ATOM 1699 N N . ILE A 1 216 ? -16.699 -8.871 1.021 1.00 92.69 216 ILE A N 1
ATOM 1700 C CA . ILE A 1 216 ? -17.466 -7.761 1.603 1.00 92.69 216 ILE A CA 1
ATOM 1701 C C . ILE A 1 216 ? -17.983 -6.835 0.496 1.00 92.69 216 ILE A C 1
ATOM 1703 O O . ILE A 1 216 ? -19.160 -6.495 0.518 1.00 92.69 216 ILE A O 1
ATOM 1707 N N . LEU A 1 217 ? -17.156 -6.485 -0.491 1.00 89.81 217 LEU A N 1
ATOM 1708 C CA . LEU A 1 217 ? -17.501 -5.570 -1.583 1.00 89.81 217 LEU A CA 1
ATOM 1709 C C . LEU A 1 217 ? -18.414 -6.181 -2.659 1.00 89.81 217 LEU A C 1
ATOM 1711 O O . LEU A 1 217 ? -19.055 -5.437 -3.397 1.00 89.81 217 LEU A O 1
ATOM 1715 N N . THR A 1 218 ? -18.467 -7.511 -2.799 1.00 85.88 218 THR A N 1
ATOM 1716 C CA . THR A 1 218 ? -19.149 -8.165 -3.931 1.00 85.88 218 THR A CA 1
ATOM 1717 C C . THR A 1 218 ? -20.638 -7.818 -3.977 1.00 85.88 218 THR A C 1
ATOM 1719 O O . THR A 1 218 ? -21.413 -8.141 -3.079 1.00 85.88 218 THR A O 1
ATOM 1722 N N . ASN A 1 219 ? -21.068 -7.217 -5.082 1.00 61.88 219 ASN A N 1
ATOM 1723 C CA . ASN A 1 219 ? -22.429 -6.733 -5.281 1.00 61.88 219 ASN A CA 1
ATOM 1724 C C . ASN A 1 219 ? -23.384 -7.830 -5.741 1.00 61.88 219 ASN A C 1
ATOM 1726 O O . ASN A 1 219 ? -23.744 -7.901 -6.912 1.00 61.88 219 ASN A O 1
ATOM 1730 N N . ASN A 1 220 ? -23.842 -8.650 -4.801 1.00 63.31 220 ASN A N 1
ATOM 1731 C CA . ASN A 1 220 ? -25.010 -9.500 -5.011 1.00 63.31 220 ASN A CA 1
ATOM 1732 C C . ASN A 1 220 ? -26.204 -8.869 -4.286 1.00 63.31 220 ASN A C 1
ATOM 1734 O O . ASN A 1 220 ? -26.016 -8.243 -3.246 1.00 63.31 220 ASN A O 1
ATOM 1738 N N . ALA A 1 221 ? -27.423 -9.035 -4.810 1.00 56.12 221 ALA A N 1
ATOM 1739 C CA . ALA A 1 221 ? -28.651 -8.504 -4.198 1.00 56.12 221 ALA A CA 1
ATOM 1740 C C . ALA A 1 221 ? -28.844 -8.936 -2.723 1.00 56.12 221 ALA A C 1
ATOM 1742 O O . ALA A 1 221 ? -29.568 -8.275 -1.989 1.00 56.12 221 ALA A O 1
ATOM 1743 N N . ASP A 1 222 ? -28.132 -9.985 -2.297 1.00 52.72 222 ASP A N 1
ATOM 1744 C CA . ASP A 1 222 ? -28.121 -10.543 -0.943 1.00 52.72 222 ASP A CA 1
ATOM 1745 C C . ASP A 1 222 ? -26.906 -10.111 -0.086 1.00 52.72 222 ASP A C 1
ATOM 1747 O O . ASP A 1 222 ? -26.740 -10.608 1.029 1.00 52.72 222 ASP A O 1
ATOM 1751 N N . ASN A 1 223 ? -25.997 -9.248 -0.575 1.00 66.56 223 ASN A N 1
ATOM 1752 C CA . ASN A 1 223 ? -24.816 -8.859 0.208 1.00 66.56 223 ASN A CA 1
ATOM 1753 C C . ASN A 1 223 ? -25.137 -7.745 1.216 1.00 66.56 223 ASN A C 1
ATOM 1755 O O . ASN A 1 223 ? -24.810 -6.573 1.034 1.00 66.56 223 ASN A O 1
ATOM 1759 N N . GLU A 1 224 ? -25.758 -8.149 2.320 1.00 81.50 224 GLU A N 1
ATOM 1760 C CA . GLU A 1 224 ? -26.065 -7.300 3.473 1.00 81.50 224 GLU A CA 1
ATOM 1761 C C . GLU A 1 224 ? -24.804 -6.767 4.179 1.00 81.50 224 GLU A C 1
ATOM 1763 O O . GLU A 1 224 ? -24.893 -5.786 4.918 1.00 81.50 224 GLU A O 1
ATOM 1768 N N . LYS A 1 225 ? -23.617 -7.353 3.939 1.00 91.69 225 LYS A N 1
ATOM 1769 C CA . LYS A 1 225 ? -22.400 -7.030 4.699 1.00 91.69 225 LYS A CA 1
ATOM 1770 C C . LYS A 1 225 ? -21.952 -5.593 4.496 1.00 91.69 225 LYS A C 1
ATOM 1772 O O . LYS A 1 225 ? -21.829 -4.845 5.465 1.00 91.69 225 LYS A O 1
ATOM 1777 N N . MET A 1 226 ? -21.741 -5.201 3.238 1.00 91.06 226 MET A N 1
ATOM 1778 C CA . MET A 1 226 ? -21.280 -3.851 2.921 1.00 91.06 226 MET A CA 1
ATOM 1779 C C . MET A 1 226 ? -22.301 -2.800 3.331 1.00 91.06 226 MET A C 1
ATOM 1781 O O . MET A 1 226 ? -21.940 -1.764 3.882 1.00 91.06 226 MET A O 1
ATOM 1785 N N . ASN A 1 227 ? -23.582 -3.089 3.101 1.00 88.62 227 ASN A N 1
ATOM 1786 C CA . ASN A 1 227 ? -24.666 -2.184 3.453 1.00 88.62 227 ASN A CA 1
ATOM 1787 C C . ASN A 1 227 ? -24.729 -1.972 4.968 1.00 88.62 227 ASN A C 1
ATOM 1789 O O . ASN A 1 227 ? -24.825 -0.834 5.419 1.00 88.62 227 ASN A O 1
ATOM 1793 N N . SER A 1 228 ? -24.591 -3.046 5.753 1.00 90.00 228 SER A N 1
ATOM 1794 C CA . SER A 1 228 ? -24.601 -2.976 7.215 1.00 90.00 228 SER A CA 1
ATOM 1795 C C . SER A 1 228 ? -23.468 -2.095 7.755 1.00 90.00 228 SER A C 1
ATOM 1797 O O . SER A 1 228 ? -23.727 -1.232 8.600 1.00 90.00 228 SER A O 1
ATOM 1799 N N . ILE A 1 229 ? -22.249 -2.255 7.217 1.00 94.31 229 ILE A N 1
ATOM 1800 C CA . ILE A 1 229 ? -21.065 -1.463 7.591 1.00 94.31 229 ILE A CA 1
ATOM 1801 C C . ILE A 1 229 ? -21.230 -0.001 7.167 1.00 94.31 229 ILE A C 1
ATOM 1803 O O . ILE A 1 229 ? -21.125 0.898 8.001 1.00 94.31 229 ILE A O 1
ATOM 1807 N N . ALA A 1 230 ? -21.488 0.241 5.879 1.00 92.56 230 ALA A N 1
ATOM 1808 C CA . ALA A 1 230 ? -21.495 1.576 5.293 1.00 92.56 230 ALA A CA 1
ATOM 1809 C C . ALA A 1 230 ? -22.606 2.456 5.875 1.00 92.56 230 ALA A C 1
ATOM 1811 O O . ALA A 1 230 ? -22.360 3.609 6.226 1.00 92.56 230 ALA A O 1
ATOM 1812 N N . GLU A 1 231 ? -23.810 1.904 6.042 1.00 91.62 231 GLU A N 1
ATOM 1813 C CA . GLU A 1 231 ? -24.928 2.614 6.659 1.00 91.62 231 GLU A CA 1
ATOM 1814 C C . GLU A 1 231 ? -24.582 3.051 8.088 1.00 91.62 231 GLU A C 1
ATOM 1816 O O . GLU A 1 231 ? -24.789 4.212 8.450 1.00 91.62 231 GLU A O 1
ATOM 1821 N N . PHE A 1 232 ? -24.021 2.145 8.899 1.00 95.25 232 PHE A N 1
ATOM 1822 C CA . PHE A 1 232 ? -23.652 2.478 10.272 1.00 95.25 232 PHE A CA 1
ATOM 1823 C C . PHE A 1 232 ? -22.544 3.531 10.321 1.00 95.25 232 PHE A C 1
ATOM 1825 O O . PHE A 1 232 ? -22.690 4.534 11.019 1.00 95.25 232 PHE A O 1
ATOM 1832 N N . ALA A 1 233 ? -21.472 3.332 9.550 1.00 96.00 233 ALA A N 1
ATOM 1833 C CA . ALA A 1 233 ? -20.332 4.238 9.497 1.00 96.00 233 ALA A CA 1
ATOM 1834 C C . ALA A 1 233 ? -20.752 5.653 9.069 1.00 96.00 233 ALA A C 1
ATOM 1836 O O . ALA A 1 233 ? -20.408 6.633 9.729 1.00 96.00 233 ALA A O 1
ATOM 1837 N N . VAL A 1 234 ? -21.562 5.779 8.012 1.00 94.75 234 VAL A N 1
ATOM 1838 C CA . VAL A 1 234 ? -22.014 7.086 7.517 1.00 94.75 234 VAL A CA 1
ATOM 1839 C C . VAL A 1 234 ? -22.973 7.762 8.490 1.00 94.75 234 VAL A C 1
ATOM 1841 O O . VAL A 1 234 ? -22.864 8.970 8.704 1.00 94.75 234 VAL A O 1
ATOM 1844 N N . ASN A 1 235 ? -23.897 7.021 9.106 1.00 94.12 235 ASN A N 1
ATOM 1845 C CA . ASN A 1 235 ? -24.806 7.594 10.100 1.00 94.12 235 ASN A CA 1
ATOM 1846 C C . ASN A 1 235 ? -24.051 8.071 11.346 1.00 94.12 235 ASN A C 1
ATOM 1848 O O . ASN A 1 235 ? -24.307 9.178 11.827 1.00 94.12 235 ASN A O 1
ATOM 1852 N N . LEU A 1 236 ? -23.075 7.288 11.817 1.00 95.19 236 LEU A N 1
ATOM 1853 C CA . LEU A 1 236 ? -22.204 7.691 12.915 1.00 95.19 236 LEU A CA 1
ATOM 1854 C C . LEU A 1 236 ? -21.385 8.933 12.541 1.00 95.19 236 LEU A C 1
ATOM 1856 O O . LEU A 1 236 ? -21.359 9.893 13.307 1.00 95.19 236 LEU A O 1
ATOM 1860 N N . LEU A 1 237 ? -20.791 8.966 11.342 1.00 95.31 237 LEU A N 1
ATOM 1861 C CA . LEU A 1 237 ? -20.016 10.115 10.875 1.00 95.31 237 LEU A CA 1
ATOM 1862 C C . LEU A 1 237 ? -20.883 11.374 10.800 1.00 95.31 237 LEU A C 1
ATOM 1864 O O . LEU A 1 237 ? -20.506 12.406 11.345 1.00 95.31 237 LEU A O 1
ATOM 1868 N N . LYS A 1 238 ? -22.071 11.297 10.189 1.00 92.94 238 LYS A N 1
ATOM 1869 C CA . LYS A 1 238 ? -23.019 12.423 10.132 1.00 92.94 238 LYS A CA 1
ATOM 1870 C C . LYS A 1 238 ? -23.314 12.981 11.515 1.00 92.94 238 LYS A C 1
ATOM 1872 O O . LYS A 1 238 ? -23.353 14.196 11.676 1.00 92.94 238 LYS A O 1
ATOM 1877 N N . TRP A 1 239 ? -23.525 12.107 12.497 1.00 91.25 239 TRP A N 1
ATOM 1878 C CA . TRP A 1 239 ? -23.777 12.528 13.867 1.00 91.25 239 TRP A CA 1
ATOM 1879 C C . TRP A 1 239 ? -22.551 13.211 14.493 1.00 91.25 239 TRP A C 1
ATOM 1881 O O . TRP A 1 239 ? -22.716 14.259 15.124 1.00 91.25 239 TRP A O 1
ATOM 1891 N N . CYS A 1 240 ? -21.340 12.691 14.252 1.00 90.69 240 CYS A N 1
ATOM 1892 C CA . CYS A 1 240 ? -20.072 13.289 14.688 1.00 90.69 240 CYS A CA 1
ATOM 1893 C C . CYS A 1 240 ? -19.804 14.675 14.079 1.00 90.69 240 CYS A C 1
ATOM 1895 O O . CYS A 1 240 ? -19.242 15.527 14.760 1.00 90.69 240 CYS A O 1
ATOM 1897 N N . LEU A 1 241 ? -20.218 14.913 12.828 1.00 90.81 241 LEU A N 1
ATOM 1898 C CA . LEU A 1 241 ? -19.995 16.177 12.109 1.00 90.81 241 LEU A CA 1
ATOM 1899 C C . LEU A 1 241 ? -20.936 17.316 12.532 1.00 90.81 241 LEU A C 1
ATOM 1901 O O . LEU A 1 241 ? -20.777 18.448 12.080 1.00 90.81 241 LEU A O 1
ATOM 1905 N N . ILE A 1 242 ? -21.930 17.048 13.381 1.00 86.44 242 ILE A N 1
ATOM 1906 C CA . ILE A 1 242 ? -22.775 18.102 13.951 1.00 86.44 242 ILE A CA 1
ATOM 1907 C C . ILE A 1 242 ? -21.949 18.837 15.011 1.00 86.44 242 ILE A C 1
ATOM 1909 O O . ILE A 1 242 ? -21.762 18.320 16.113 1.00 86.44 242 ILE A O 1
ATOM 1913 N N . ILE A 1 243 ? -21.474 20.036 14.681 1.00 70.62 243 ILE A N 1
ATOM 1914 C CA . ILE A 1 243 ? -20.745 20.900 15.612 1.00 70.62 243 ILE A CA 1
ATOM 1915 C C . ILE A 1 243 ? -21.731 21.445 16.649 1.00 70.62 243 ILE A C 1
ATOM 1917 O O . ILE A 1 243 ? -22.789 21.960 16.299 1.00 70.62 243 ILE A O 1
ATOM 1921 N N . ASP A 1 244 ? -21.390 21.298 17.927 1.00 66.44 244 ASP A N 1
ATOM 1922 C CA . ASP A 1 244 ? -22.061 22.011 19.012 1.00 66.44 244 ASP A CA 1
ATOM 1923 C C . ASP A 1 244 ? -21.450 23.418 19.104 1.00 66.44 244 ASP A C 1
ATOM 1925 O O . ASP A 1 244 ? -20.252 23.550 19.397 1.00 66.44 244 ASP A O 1
ATOM 1929 N N . ASP A 1 245 ? -22.251 24.443 18.786 1.00 60.94 245 ASP A N 1
ATOM 1930 C CA . ASP A 1 245 ? -21.826 25.844 18.626 1.00 60.94 245 ASP A CA 1
ATOM 1931 C C . ASP A 1 245 ? -21.090 26.391 19.862 1.00 60.94 245 ASP A C 1
ATOM 1933 O O . ASP A 1 245 ? -20.250 27.283 19.738 1.00 60.94 245 ASP A O 1
ATOM 1937 N N . GLU A 1 246 ? -21.350 25.839 21.051 1.00 64.62 246 GLU A N 1
ATOM 1938 C CA . GLU A 1 246 ? -20.757 26.328 22.298 1.00 64.62 246 GLU A CA 1
ATOM 1939 C C . GLU A 1 246 ? -19.355 25.767 22.586 1.00 64.62 246 GLU A C 1
ATOM 1941 O O . GLU A 1 246 ? -18.577 26.415 23.284 1.00 64.62 246 GLU A O 1
ATOM 1946 N N . ASN A 1 247 ? -18.997 24.586 22.059 1.00 62.62 247 ASN A N 1
ATOM 1947 C CA . ASN A 1 247 ? -17.833 23.842 22.563 1.00 62.62 247 ASN A CA 1
ATOM 1948 C C . ASN A 1 247 ? -16.865 23.305 21.504 1.00 62.62 247 ASN A C 1
ATOM 1950 O O . ASN A 1 247 ? -15.764 22.900 21.880 1.00 62.62 247 ASN A O 1
ATOM 1954 N N . LYS A 1 248 ? -17.250 23.256 20.216 1.00 75.94 248 LYS A N 1
ATOM 1955 C CA . LYS A 1 248 ? -16.410 22.730 19.112 1.00 75.94 248 LYS A CA 1
ATOM 1956 C C . LYS A 1 248 ? -15.679 21.411 19.441 1.00 75.94 248 LYS A C 1
ATOM 1958 O O . LYS A 1 248 ? -14.566 21.170 18.978 1.00 75.94 248 LYS A O 1
ATOM 1963 N N . ASN A 1 249 ? -16.283 20.562 20.272 1.00 80.31 249 ASN A N 1
ATOM 1964 C CA . ASN A 1 249 ? -15.694 19.302 20.718 1.00 80.31 249 ASN A CA 1
ATOM 1965 C C . ASN A 1 249 ? -16.185 18.141 19.846 1.00 80.31 249 ASN A C 1
ATOM 1967 O O . ASN A 1 249 ? -17.307 18.158 19.338 1.00 80.31 249 ASN A O 1
ATOM 1971 N N . LEU A 1 250 ? -15.366 17.092 19.742 1.00 86.38 250 LEU A N 1
ATOM 1972 C CA . LEU A 1 250 ? -15.796 15.813 19.183 1.00 86.38 250 LEU A CA 1
ATOM 1973 C C . LEU A 1 250 ? -16.907 15.201 20.044 1.00 86.38 250 LEU A C 1
ATOM 1975 O O . LEU A 1 250 ? -16.806 15.156 21.271 1.00 86.38 250 LEU A O 1
ATOM 1979 N N . LYS A 1 251 ? -17.949 14.673 19.393 1.00 88.62 251 LYS A N 1
ATOM 1980 C CA . LYS A 1 251 ? -19.024 13.927 20.073 1.00 88.62 251 LYS A CA 1
ATOM 1981 C C . LYS A 1 251 ? -18.629 12.509 20.484 1.00 88.62 251 LYS A C 1
ATOM 1983 O O . LYS A 1 251 ? -19.292 11.910 21.329 1.00 88.62 251 LYS A O 1
ATOM 1988 N N . VAL A 1 252 ? -17.569 11.986 19.879 1.00 91.81 252 VAL A N 1
ATOM 1989 C CA . VAL A 1 252 ? -16.967 10.680 20.164 1.00 91.81 252 VAL A CA 1
ATOM 1990 C C . VAL A 1 252 ? -15.527 10.856 20.634 1.00 91.81 252 VAL A C 1
ATOM 1992 O O . VAL A 1 252 ? -14.971 11.951 20.560 1.00 91.81 252 VAL A O 1
ATOM 1995 N N . SER A 1 253 ? -14.895 9.779 21.097 1.00 92.50 253 SER A N 1
ATOM 1996 C CA . SER A 1 253 ? -13.449 9.795 21.320 1.00 92.50 253 SER A CA 1
ATOM 1997 C C . SER A 1 253 ? -12.695 10.034 20.003 1.00 92.50 253 SER A C 1
ATOM 1999 O O . SER A 1 253 ? -13.123 9.585 18.937 1.00 92.50 253 SER A O 1
ATOM 2001 N N . LEU A 1 254 ? -11.538 10.703 20.076 1.00 92.94 254 LEU A N 1
ATOM 2002 C CA . LEU A 1 254 ? -10.655 10.910 18.919 1.00 92.94 254 LEU A CA 1
ATOM 2003 C C . LEU A 1 254 ? -10.262 9.581 18.257 1.00 92.94 254 LEU A C 1
ATOM 2005 O O . LEU A 1 254 ? -10.255 9.473 17.036 1.00 92.94 254 LEU A O 1
ATOM 2009 N N . ARG A 1 255 ? -10.011 8.546 19.067 1.00 93.12 255 ARG A N 1
ATOM 2010 C CA . ARG A 1 255 ? -9.648 7.204 18.599 1.00 93.12 255 ARG A CA 1
ATOM 2011 C C . ARG A 1 255 ? -10.764 6.552 17.775 1.00 93.12 255 ARG A C 1
ATOM 2013 O O . ARG A 1 255 ? -10.493 6.036 16.691 1.00 93.12 255 ARG A O 1
ATOM 2020 N N . LEU A 1 256 ? -12.020 6.647 18.227 1.00 96.00 256 LEU A N 1
ATOM 2021 C CA . LEU A 1 256 ? -13.168 6.170 17.453 1.00 96.00 256 LEU A CA 1
ATOM 2022 C C . LEU A 1 256 ? -13.357 6.994 16.175 1.00 96.00 256 LEU A C 1
ATOM 2024 O O . LEU A 1 256 ? -13.608 6.422 15.119 1.00 96.00 256 LEU A O 1
ATOM 2028 N N . PHE A 1 257 ? -13.212 8.321 16.246 1.00 96.56 257 PHE A N 1
ATOM 2029 C CA . PHE A 1 257 ? -13.330 9.172 15.062 1.00 96.56 257 PHE A CA 1
ATOM 2030 C C . PHE A 1 257 ? -12.283 8.816 13.999 1.00 96.56 257 PHE A C 1
ATOM 2032 O O . PHE A 1 257 ? -12.638 8.610 12.844 1.00 96.56 257 PHE A O 1
ATOM 2039 N N . ASN A 1 258 ? -11.020 8.648 14.397 1.00 96.19 258 ASN A N 1
ATOM 2040 C CA . ASN A 1 258 ? -9.950 8.230 13.494 1.00 96.19 258 ASN A CA 1
ATOM 2041 C C . ASN A 1 258 ? -10.195 6.834 12.918 1.00 96.19 258 ASN A C 1
ATOM 2043 O O . ASN A 1 258 ? -10.055 6.659 11.717 1.00 96.19 258 ASN A O 1
ATOM 2047 N N . THR A 1 259 ? -10.633 5.871 13.733 1.00 97.06 259 THR A N 1
ATOM 2048 C CA . THR A 1 259 ? -10.957 4.512 13.255 1.00 97.06 259 THR A CA 1
ATOM 2049 C C . THR A 1 259 ? -12.121 4.522 12.261 1.00 97.06 259 THR A C 1
ATOM 2051 O O . THR A 1 259 ? -12.135 3.760 11.299 1.00 97.06 259 THR A O 1
ATOM 2054 N N . LEU A 1 260 ? -13.108 5.399 12.464 1.00 97.81 260 LEU A N 1
ATOM 2055 C CA . LEU A 1 260 ? -14.219 5.580 11.535 1.00 97.81 260 LEU A CA 1
ATOM 2056 C C . LEU A 1 260 ? -13.753 6.168 10.195 1.00 97.81 260 LEU A C 1
ATOM 2058 O O . LEU A 1 260 ? -14.211 5.721 9.144 1.00 97.81 260 LEU A O 1
ATOM 2062 N N . LEU A 1 261 ? -12.860 7.160 10.223 1.00 97.50 261 LEU A N 1
ATOM 2063 C CA . LEU A 1 261 ? -12.285 7.721 9.002 1.00 97.50 261 LEU A CA 1
ATOM 2064 C C . LEU A 1 261 ? -11.375 6.715 8.285 1.00 97.50 261 LEU A C 1
ATOM 2066 O O . LEU A 1 261 ? -11.465 6.612 7.067 1.00 97.50 261 LEU A O 1
ATOM 2070 N N . ASP A 1 262 ? -10.578 5.939 9.024 1.00 95.94 262 ASP A N 1
ATOM 2071 C CA . ASP A 1 262 ? -9.730 4.865 8.491 1.00 95.94 262 ASP A CA 1
ATOM 2072 C C . ASP A 1 262 ? -10.572 3.787 7.796 1.00 95.94 262 ASP A C 1
ATOM 2074 O O . ASP A 1 262 ? -10.307 3.428 6.656 1.00 95.94 262 ASP A O 1
ATOM 2078 N N . LEU A 1 263 ? -11.684 3.365 8.413 1.00 96.81 263 LEU A N 1
ATOM 2079 C CA . LEU A 1 263 ? -12.629 2.426 7.803 1.00 96.81 263 LEU A CA 1
ATOM 2080 C C . LEU A 1 263 ? -13.159 2.949 6.460 1.00 96.81 263 LEU A C 1
ATOM 2082 O O . LEU A 1 263 ? -13.199 2.215 5.475 1.00 96.81 263 LEU A O 1
ATOM 2086 N N . ILE A 1 264 ? -13.595 4.212 6.420 1.00 96.50 264 ILE A N 1
ATOM 2087 C CA . ILE A 1 264 ? -14.107 4.828 5.190 1.00 96.50 264 ILE A CA 1
ATOM 2088 C C . ILE A 1 264 ? -12.988 4.931 4.154 1.00 96.50 264 ILE A C 1
ATOM 2090 O O . ILE A 1 264 ? -13.224 4.639 2.982 1.00 96.50 264 ILE A O 1
ATOM 2094 N N . TYR A 1 265 ? -11.786 5.320 4.571 1.00 94.88 265 TYR A N 1
ATOM 2095 C CA . TYR A 1 265 ? -10.628 5.417 3.697 1.00 94.88 265 TYR A CA 1
ATOM 2096 C C . TYR A 1 265 ? -10.257 4.061 3.085 1.00 94.88 265 TYR A C 1
ATOM 2098 O O . TYR A 1 265 ? -10.199 3.974 1.862 1.00 94.88 265 TYR A O 1
ATOM 2106 N N . ASP A 1 266 ? -10.104 3.007 3.890 1.00 92.44 266 ASP A N 1
ATOM 2107 C CA . ASP A 1 266 ? -9.702 1.669 3.434 1.00 92.44 266 ASP A CA 1
ATOM 2108 C C . ASP A 1 266 ? -10.681 1.046 2.438 1.00 92.44 266 ASP A C 1
ATOM 2110 O O . ASP A 1 266 ? -10.274 0.344 1.514 1.00 92.44 266 ASP A O 1
ATOM 2114 N N . PHE A 1 267 ? -11.984 1.298 2.584 1.00 93.69 267 PHE A N 1
ATOM 2115 C CA . PHE A 1 267 ? -12.943 0.878 1.562 1.00 93.69 267 PHE A CA 1
ATOM 2116 C C . PHE A 1 267 ? -12.916 1.780 0.323 1.00 93.69 267 PHE A C 1
ATOM 2118 O O . PHE A 1 267 ? -13.149 1.290 -0.782 1.00 93.69 267 PHE A O 1
ATOM 2125 N N . SER A 1 268 ? -12.650 3.081 0.485 1.00 92.62 268 SER A N 1
ATOM 2126 C CA . SER A 1 268 ? -12.634 4.044 -0.626 1.00 92.62 268 SER A CA 1
ATOM 2127 C C . SER A 1 268 ? -11.437 3.837 -1.546 1.00 92.62 268 SER A C 1
ATOM 2129 O O . SER A 1 268 ? -11.621 3.781 -2.757 1.00 92.62 268 SER A O 1
ATOM 2131 N N . SER A 1 269 ? -10.241 3.645 -0.989 1.00 89.69 269 SER A N 1
ATOM 2132 C CA . SER A 1 269 ? -9.011 3.423 -1.763 1.00 89.69 269 SER A CA 1
ATOM 2133 C C . SER A 1 269 ? -9.059 2.157 -2.626 1.00 89.69 269 SER A C 1
ATOM 2135 O O . SER A 1 269 ? -8.420 2.087 -3.677 1.00 89.69 269 SER A O 1
ATOM 2137 N N . GLU A 1 270 ? -9.857 1.171 -2.213 1.00 87.69 270 GLU A N 1
ATOM 2138 C CA . GLU A 1 270 ? -9.969 -0.135 -2.863 1.00 87.69 270 GLU A CA 1
ATOM 2139 C C . GLU A 1 270 ? -11.168 -0.249 -3.819 1.00 87.69 270 GLU A C 1
ATOM 2141 O O . GLU A 1 270 ? -11.229 -1.172 -4.638 1.00 87.69 270 GLU A O 1
ATOM 2146 N N . SER A 1 271 ? -12.164 0.641 -3.713 1.00 89.56 271 SER A N 1
ATOM 2147 C CA . SER A 1 271 ? -13.434 0.482 -4.423 1.00 89.56 271 SER A CA 1
ATOM 2148 C C . SER A 1 271 ? -14.083 1.802 -4.825 1.00 89.56 271 SER A C 1
ATOM 2150 O O . SER A 1 271 ? -14.728 2.482 -4.025 1.00 89.56 271 SER A O 1
ATOM 2152 N N . GLY A 1 272 ? -14.039 2.089 -6.129 1.00 89.12 272 GLY A N 1
ATOM 2153 C CA . GLY A 1 272 ? -14.822 3.177 -6.711 1.00 89.12 272 GLY A CA 1
ATOM 2154 C C . GLY A 1 272 ? -16.333 3.000 -6.497 1.00 89.12 272 GLY A C 1
ATOM 2155 O O . GLY A 1 272 ? -17.015 3.947 -6.112 1.00 89.12 272 GLY A O 1
ATOM 2156 N N . ASP A 1 273 ? -16.840 1.767 -6.622 1.00 87.19 273 ASP A N 1
ATOM 2157 C CA . ASP A 1 273 ? -18.242 1.423 -6.336 1.00 87.19 273 ASP A CA 1
ATOM 2158 C C . ASP A 1 273 ? -18.646 1.793 -4.900 1.00 87.19 273 ASP A C 1
ATOM 2160 O O . ASP A 1 273 ? -19.781 2.214 -4.654 1.00 87.19 273 ASP A O 1
ATOM 2164 N N . PHE A 1 274 ? -17.744 1.626 -3.925 1.00 90.88 274 PHE A N 1
ATOM 2165 C CA . PHE A 1 274 ? -18.016 2.053 -2.556 1.00 90.88 274 PHE A CA 1
ATOM 2166 C C . PHE A 1 274 ? -18.164 3.569 -2.463 1.00 90.88 274 PHE A C 1
ATOM 2168 O O . PHE A 1 274 ? -19.126 4.022 -1.847 1.00 90.88 274 PHE A O 1
ATOM 2175 N N . ILE A 1 275 ? -17.272 4.343 -3.087 1.00 92.19 275 ILE A N 1
ATOM 2176 C CA . ILE A 1 275 ? -17.330 5.813 -3.084 1.00 92.19 275 ILE A CA 1
ATOM 2177 C C . ILE A 1 275 ? -18.639 6.304 -3.708 1.00 92.19 275 ILE A C 1
ATOM 2179 O O . ILE A 1 275 ? -19.324 7.148 -3.126 1.00 92.19 275 ILE A O 1
ATOM 2183 N N . GLU A 1 276 ? -19.038 5.737 -4.848 1.00 89.12 276 GLU A N 1
ATOM 2184 C CA . GLU A 1 276 ? -20.317 6.064 -5.484 1.00 89.12 276 GLU A CA 1
ATOM 2185 C C . GLU A 1 276 ? -21.489 5.791 -4.527 1.00 89.12 276 GLU A C 1
ATOM 2187 O O . GLU A 1 276 ? -22.347 6.649 -4.318 1.00 89.12 276 GLU A O 1
ATOM 2192 N N . ARG A 1 277 ? -21.511 4.637 -3.851 1.00 88.44 277 ARG A N 1
ATOM 2193 C CA . ARG A 1 277 ? -22.563 4.315 -2.868 1.00 88.44 277 ARG A CA 1
ATOM 2194 C C . ARG A 1 277 ? -22.530 5.212 -1.642 1.00 88.44 277 ARG A C 1
ATOM 2196 O O . ARG A 1 277 ? -23.588 5.592 -1.141 1.00 88.44 277 ARG A O 1
ATOM 2203 N N . LEU A 1 278 ? -21.338 5.534 -1.149 1.00 91.12 278 LEU A N 1
ATOM 2204 C CA . LEU A 1 278 ? -21.118 6.440 -0.027 1.00 91.12 278 LEU A CA 1
ATOM 2205 C C . LEU A 1 278 ? -21.868 7.752 -0.277 1.00 91.12 278 LEU A C 1
ATOM 2207 O O . LEU A 1 278 ? -22.668 8.189 0.554 1.00 91.12 278 LEU A O 1
ATOM 2211 N N . ILE A 1 279 ? -21.677 8.308 -1.472 1.00 90.44 279 ILE A N 1
ATOM 2212 C CA . ILE A 1 279 ? -22.254 9.574 -1.916 1.00 90.44 279 ILE A CA 1
ATOM 2213 C C . ILE A 1 279 ? -23.747 9.430 -2.233 1.00 90.44 279 ILE A C 1
ATOM 2215 O O . ILE A 1 279 ? -24.570 10.130 -1.641 1.00 90.44 279 ILE A O 1
ATOM 2219 N N . PHE A 1 280 ? -24.112 8.521 -3.140 1.00 88.25 280 PHE A N 1
ATOM 2220 C CA . PHE A 1 280 ? -25.454 8.478 -3.727 1.00 88.25 280 PHE A CA 1
ATOM 2221 C C . PHE A 1 280 ? -26.472 7.672 -2.908 1.00 88.25 280 PHE A C 1
ATOM 2223 O O . PHE A 1 280 ? -27.657 7.999 -2.940 1.00 88.25 280 PHE A O 1
ATOM 2230 N N . ASN A 1 281 ? -26.039 6.667 -2.137 1.00 90.25 281 ASN A N 1
ATOM 2231 C CA . ASN A 1 281 ? -26.948 5.770 -1.408 1.00 90.25 281 ASN A CA 1
ATOM 2232 C C . ASN A 1 281 ? -26.970 6.042 0.099 1.00 90.25 281 ASN A C 1
ATOM 2234 O O . ASN A 1 281 ? -28.027 5.964 0.722 1.00 90.25 281 ASN A O 1
ATOM 2238 N N . TYR A 1 282 ? -25.822 6.370 0.695 1.00 90.06 282 TYR A N 1
ATOM 2239 C CA . TYR A 1 282 ? -25.714 6.565 2.146 1.00 90.06 282 TYR A CA 1
ATOM 2240 C C . TYR A 1 282 ? -25.786 8.037 2.566 1.00 90.06 282 TYR A C 1
ATOM 2242 O O . TYR A 1 282 ? -25.883 8.342 3.757 1.00 90.06 282 TYR A O 1
ATOM 2250 N N . GLY A 1 283 ? -25.804 8.976 1.615 1.00 88.56 283 GLY A N 1
ATOM 2251 C CA . GLY A 1 283 ? -25.938 10.411 1.873 1.00 88.56 283 GLY A CA 1
ATOM 2252 C C . GLY A 1 283 ? -24.731 11.014 2.594 1.00 88.56 283 GLY A C 1
ATOM 2253 O O . GLY A 1 283 ? -24.893 11.917 3.418 1.00 88.56 283 GLY A O 1
ATOM 2254 N N . PHE A 1 284 ? -23.535 10.477 2.356 1.00 93.81 284 PHE A N 1
ATOM 2255 C CA . PHE A 1 284 ? -22.288 11.088 2.801 1.00 93.81 284 PHE A CA 1
ATOM 2256 C C . PHE A 1 284 ? -22.106 12.469 2.162 1.00 93.81 284 PHE A C 1
ATOM 2258 O O . PHE A 1 284 ? -22.458 12.692 1.007 1.00 93.81 284 PHE A O 1
ATOM 2265 N N . SER A 1 285 ? -21.536 13.404 2.920 1.00 92.12 285 SER A N 1
ATOM 2266 C CA . SER A 1 285 ? -21.296 14.772 2.466 1.00 92.12 285 SER A CA 1
ATOM 2267 C C . SER A 1 285 ? -19.841 15.148 2.717 1.00 92.12 285 SER A C 1
ATOM 2269 O O . SER A 1 285 ? -19.497 15.551 3.831 1.00 92.12 285 SER A O 1
ATOM 2271 N N . LEU A 1 286 ? -19.022 15.105 1.663 1.00 93.12 286 LEU A N 1
ATOM 2272 C CA . LEU A 1 286 ? -17.619 15.523 1.718 1.00 93.12 286 LEU A CA 1
ATOM 2273 C C . LEU A 1 286 ? -17.467 16.968 2.217 1.00 93.12 286 LEU A C 1
ATOM 2275 O O . LEU A 1 286 ? -16.612 17.241 3.050 1.00 93.12 286 LEU A O 1
ATOM 2279 N N . GLN A 1 287 ? -18.335 17.878 1.765 1.00 92.56 287 GLN A N 1
ATOM 2280 C CA . GLN A 1 287 ? -18.268 19.294 2.134 1.00 92.56 287 GLN A CA 1
ATOM 2281 C C . GLN A 1 287 ? -18.345 19.499 3.655 1.00 92.56 287 GLN A C 1
ATOM 2283 O O . GLN A 1 287 ? -17.474 20.137 4.234 1.00 92.56 287 GLN A O 1
ATOM 2288 N N . LYS A 1 288 ? -19.324 18.871 4.319 1.00 94.06 288 LYS A N 1
ATOM 2289 C CA . LYS A 1 288 ? -19.444 18.881 5.788 1.00 94.06 288 LYS A CA 1
ATOM 2290 C C . LYS A 1 288 ? -18.215 18.314 6.502 1.00 94.06 288 LYS A C 1
ATOM 2292 O O . LYS A 1 288 ? -17.871 18.802 7.571 1.00 94.06 288 LYS A O 1
ATOM 2297 N N . LEU A 1 289 ? -17.572 17.283 5.946 1.00 95.25 289 LEU A N 1
ATOM 2298 C CA . LEU A 1 289 ? -16.352 16.713 6.528 1.00 95.25 289 LEU A CA 1
ATOM 2299 C C . LEU A 1 289 ? -15.178 17.703 6.442 1.00 95.25 289 LEU A C 1
ATOM 2301 O O . LEU A 1 289 ? -14.459 17.881 7.423 1.00 95.25 289 LEU A O 1
ATOM 2305 N N . ILE A 1 290 ? -15.024 18.381 5.300 1.00 93.81 290 ILE A N 1
ATOM 2306 C CA . ILE A 1 290 ? -14.002 19.419 5.095 1.00 93.81 290 ILE A CA 1
ATOM 2307 C C . ILE A 1 290 ? -14.252 20.613 6.025 1.00 93.81 290 ILE A C 1
ATOM 2309 O O . ILE A 1 290 ? -13.343 21.048 6.730 1.00 93.81 290 ILE A O 1
ATOM 2313 N N . GLU A 1 291 ? -15.487 21.118 6.070 1.00 92.75 291 GLU A N 1
ATOM 2314 C CA . GLU A 1 291 ? -15.885 22.225 6.950 1.00 92.75 291 GLU A CA 1
ATOM 2315 C C . GLU A 1 291 ? -15.625 21.890 8.417 1.00 92.75 291 GLU A C 1
ATOM 2317 O O . GLU A 1 291 ? -15.034 22.689 9.141 1.00 92.75 291 GLU A O 1
ATOM 2322 N N . PHE A 1 292 ? -15.986 20.679 8.843 1.00 92.06 292 PHE A N 1
ATOM 2323 C CA . PHE A 1 292 ? -15.699 20.201 10.186 1.00 92.06 292 PHE A CA 1
ATOM 2324 C C . PHE A 1 292 ? -14.198 20.229 10.500 1.00 92.06 292 PHE A C 1
ATOM 2326 O O . PHE A 1 292 ? -13.806 20.795 11.520 1.00 92.06 292 PHE A O 1
ATOM 2333 N N . GLY A 1 293 ? -13.357 19.683 9.614 1.00 90.31 293 GLY A N 1
ATOM 2334 C CA . GLY A 1 293 ? -11.900 19.670 9.786 1.00 90.31 293 GLY A CA 1
ATOM 2335 C C . GLY A 1 293 ? -11.259 21.065 9.823 1.00 90.31 293 GLY A C 1
ATOM 2336 O O . GLY A 1 293 ? -10.211 21.243 10.449 1.00 90.31 293 GLY A O 1
ATOM 2337 N N . ALA A 1 294 ? -11.891 22.056 9.188 1.00 89.81 294 ALA A N 1
ATOM 2338 C CA . ALA A 1 294 ? -11.468 23.456 9.224 1.00 89.81 294 ALA A CA 1
ATOM 2339 C C . ALA A 1 294 ? -11.967 24.210 10.472 1.00 89.81 294 ALA A C 1
ATOM 2341 O O . ALA A 1 294 ? -11.320 25.151 10.925 1.00 89.81 294 ALA A O 1
ATOM 2342 N N . MET A 1 295 ? -13.124 23.829 11.022 1.00 88.75 295 MET A N 1
ATOM 2343 C CA . MET A 1 295 ? -13.765 24.535 12.139 1.00 88.75 295 MET A CA 1
ATOM 2344 C C . MET A 1 295 ? -13.352 24.025 13.522 1.00 88.75 295 MET A C 1
ATOM 2346 O O . MET A 1 295 ? -13.429 24.799 14.489 1.00 88.75 295 MET A O 1
ATOM 2350 N N . ILE A 1 296 ? -12.987 22.744 13.628 1.00 86.50 296 ILE A N 1
ATOM 2351 C CA . ILE A 1 296 ? -12.599 22.105 14.887 1.00 86.50 296 ILE A CA 1
ATOM 2352 C C . ILE A 1 296 ? -11.245 22.619 15.392 1.00 86.50 296 ILE A C 1
ATOM 2354 O O . ILE A 1 296 ? -10.343 22.919 14.614 1.00 86.50 296 ILE A O 1
ATOM 2358 N N . ASP A 1 297 ? -11.119 22.734 16.713 1.00 84.06 297 ASP A N 1
ATOM 2359 C CA . ASP A 1 297 ? -9.888 23.152 17.385 1.00 84.06 297 ASP A CA 1
ATOM 2360 C C . ASP A 1 297 ? -8.750 22.138 17.139 1.00 84.06 297 ASP A C 1
ATOM 2362 O O . ASP A 1 297 ? -8.924 20.933 17.342 1.00 84.06 297 ASP A O 1
ATOM 2366 N N . ASP A 1 298 ? -7.575 22.642 16.743 1.00 83.56 298 ASP A N 1
ATOM 2367 C CA . ASP A 1 298 ? -6.333 21.882 16.540 1.00 83.56 298 ASP A CA 1
ATOM 2368 C C . ASP A 1 298 ? -5.928 21.037 17.754 1.00 83.56 298 ASP A C 1
ATOM 2370 O O . ASP A 1 298 ? -5.239 20.034 17.609 1.00 83.56 298 ASP A O 1
ATOM 2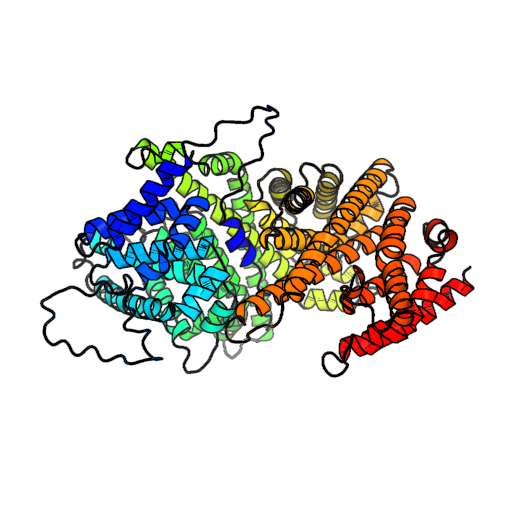374 N N . THR A 1 299 ? -6.350 21.408 18.964 1.00 85.50 299 THR A N 1
ATOM 2375 C CA . THR A 1 299 ? -6.065 20.625 20.176 1.00 85.50 299 THR A CA 1
ATOM 2376 C C . THR A 1 299 ? -6.958 19.392 20.334 1.00 85.50 299 THR A C 1
ATOM 2378 O O . THR A 1 299 ? -6.706 18.557 21.207 1.00 85.50 299 THR A O 1
ATOM 2381 N N . LYS A 1 300 ? -8.021 19.273 19.529 1.00 87.75 300 LYS A N 1
ATOM 2382 C CA . LYS A 1 300 ? -9.051 18.225 19.642 1.00 87.75 300 LYS A CA 1
ATOM 2383 C C . LYS A 1 300 ? -8.918 17.124 18.603 1.00 87.75 300 LYS A C 1
ATOM 2385 O O . LYS A 1 300 ? -9.469 16.046 18.812 1.00 87.75 300 LYS A O 1
ATOM 2390 N N . ILE A 1 301 ? -8.203 17.387 17.516 1.00 91.56 301 ILE A N 1
ATOM 2391 C CA . ILE A 1 301 ? -7.886 16.412 16.474 1.00 91.56 301 ILE A CA 1
ATOM 2392 C C . ILE A 1 301 ? -6.375 16.315 16.303 1.00 91.56 301 ILE A C 1
ATOM 2394 O O . ILE A 1 301 ? -5.652 17.255 16.612 1.00 91.56 301 ILE A O 1
ATOM 2398 N N . ASN A 1 302 ? -5.887 15.171 15.836 1.00 93.12 302 ASN A N 1
ATOM 2399 C CA . ASN A 1 302 ? -4.466 14.982 15.551 1.00 93.12 302 ASN A CA 1
ATOM 2400 C C . ASN A 1 302 ? -4.200 15.062 14.037 1.00 93.12 302 ASN A C 1
ATOM 2402 O O . ASN A 1 302 ? -5.118 15.202 13.221 1.00 93.12 302 ASN A O 1
ATOM 2406 N N . SER A 1 303 ? -2.926 14.988 13.660 1.00 94.25 303 SER A N 1
ATOM 2407 C CA . SER A 1 303 ? -2.483 14.964 12.262 1.00 94.25 303 SER A CA 1
ATOM 2408 C C . SER A 1 303 ? -3.138 13.831 11.468 1.00 94.25 303 SER A C 1
ATOM 2410 O O . SER A 1 303 ? -3.609 14.067 10.356 1.00 94.25 303 SER A O 1
ATOM 2412 N N . VAL A 1 304 ? -3.276 12.644 12.069 1.00 94.94 304 VAL A N 1
ATOM 2413 C CA . VAL A 1 304 ? -3.952 11.477 11.474 1.00 94.94 304 VAL A CA 1
ATOM 2414 C C . VAL A 1 304 ? -5.366 11.827 11.005 1.00 94.94 304 VAL A C 1
ATOM 2416 O O . VAL A 1 304 ? -5.721 11.540 9.864 1.00 94.94 304 VAL A O 1
ATOM 2419 N N . THR A 1 305 ? -6.160 12.515 11.836 1.00 95.56 305 THR A N 1
ATOM 2420 C CA . THR A 1 305 ? -7.504 12.966 11.447 1.00 95.56 305 THR A CA 1
ATOM 2421 C C . THR A 1 305 ? -7.466 13.838 10.192 1.00 95.56 305 THR A C 1
ATOM 2423 O O . THR A 1 305 ? -8.245 13.621 9.264 1.00 95.56 305 THR A O 1
ATOM 2426 N N . ARG A 1 306 ? -6.563 14.829 10.155 1.00 95.44 306 ARG A N 1
ATOM 2427 C CA . ARG A 1 306 ? -6.449 15.771 9.029 1.00 95.44 306 ARG A CA 1
ATOM 2428 C C . ARG A 1 306 ? -6.077 15.042 7.743 1.00 95.44 306 ARG A C 1
ATOM 2430 O O . ARG A 1 306 ? -6.692 15.273 6.707 1.00 95.44 306 ARG A O 1
ATOM 2437 N N . ILE A 1 307 ? -5.132 14.115 7.831 1.00 95.94 307 ILE A N 1
ATOM 2438 C CA . ILE A 1 307 ? -4.661 13.343 6.684 1.00 95.94 307 ILE A CA 1
ATOM 2439 C C . ILE A 1 307 ? -5.742 12.392 6.174 1.00 95.94 307 ILE A C 1
ATOM 2441 O O . ILE A 1 307 ? -5.918 12.294 4.961 1.00 95.94 307 ILE A O 1
ATOM 2445 N N . TYR A 1 308 ? -6.534 11.755 7.043 1.00 96.56 308 TYR A N 1
ATOM 2446 C CA . TYR A 1 308 ? -7.676 10.965 6.575 1.00 96.56 308 TYR A CA 1
ATOM 2447 C C . TYR A 1 308 ? -8.727 11.812 5.850 1.00 96.56 308 TYR A C 1
ATOM 2449 O O . TYR A 1 308 ? -9.292 11.356 4.857 1.00 96.56 308 TYR A O 1
ATOM 2457 N N . ILE A 1 309 ? -8.979 13.048 6.297 1.00 96.69 309 ILE A N 1
ATOM 2458 C CA . ILE A 1 309 ? -9.893 13.961 5.593 1.00 96.69 309 ILE A CA 1
ATOM 2459 C C . ILE A 1 309 ? -9.363 14.272 4.187 1.00 96.69 309 ILE A C 1
ATOM 2461 O O . ILE A 1 309 ? -10.132 14.186 3.229 1.00 96.69 309 ILE A O 1
ATOM 2465 N N . GLU A 1 310 ? -8.068 14.567 4.041 1.00 96.31 310 GLU A N 1
ATOM 2466 C CA . GLU A 1 310 ? -7.449 14.808 2.728 1.00 96.31 310 GLU A CA 1
ATOM 2467 C C . GLU A 1 310 ? -7.468 13.556 1.835 1.00 96.31 310 GLU A C 1
ATOM 2469 O O . GLU A 1 310 ? -7.727 13.654 0.637 1.00 96.31 310 GLU A O 1
ATOM 2474 N N . ASN A 1 311 ? -7.291 12.365 2.413 1.00 95.12 311 ASN A N 1
ATOM 2475 C CA . ASN A 1 311 ? -7.415 11.094 1.696 1.00 95.12 311 ASN A CA 1
ATOM 2476 C C . ASN A 1 311 ? -8.832 10.861 1.172 1.00 95.12 311 ASN A C 1
ATOM 2478 O O . ASN A 1 311 ? -9.021 10.590 -0.011 1.00 95.12 311 ASN A O 1
ATOM 2482 N N . ILE A 1 312 ? -9.845 11.004 2.026 1.00 95.88 312 ILE A N 1
ATOM 2483 C CA . ILE A 1 312 ? -11.244 10.843 1.614 1.00 95.88 312 ILE A CA 1
ATOM 2484 C C . ILE A 1 312 ? -11.613 11.909 0.569 1.00 95.88 312 ILE A C 1
ATOM 2486 O O . ILE A 1 312 ? -12.317 11.604 -0.394 1.00 95.88 312 ILE A O 1
ATOM 2490 N N . LYS A 1 313 ? -11.103 13.142 0.713 1.00 95.88 313 LYS A N 1
ATOM 2491 C CA . LYS A 1 313 ? -11.235 14.206 -0.293 1.00 95.88 313 LYS A CA 1
ATOM 2492 C C . LYS A 1 313 ? -10.646 13.753 -1.630 1.00 95.88 313 LYS A C 1
ATOM 2494 O O . LYS A 1 313 ? -11.375 13.767 -2.619 1.00 95.88 313 LYS A O 1
ATOM 2499 N N . PHE A 1 314 ? -9.394 13.297 -1.665 1.00 95.75 314 PHE A N 1
ATOM 2500 C CA . PHE A 1 314 ? -8.753 12.786 -2.881 1.00 95.75 314 PHE A CA 1
ATOM 2501 C C . PHE A 1 314 ? -9.597 11.697 -3.560 1.00 95.75 314 PHE A C 1
ATOM 2503 O O . PHE A 1 314 ? -9.983 11.865 -4.714 1.00 95.75 314 PHE A O 1
ATOM 2510 N N . GLN A 1 315 ? -9.972 10.652 -2.816 1.00 94.25 315 GLN A N 1
ATOM 2511 C CA . GLN A 1 315 ? -10.713 9.495 -3.332 1.00 94.25 315 GLN A CA 1
ATOM 2512 C C . GLN A 1 315 ? -12.063 9.889 -3.957 1.00 94.25 315 GLN A C 1
ATOM 2514 O O . GLN A 1 315 ? -12.422 9.453 -5.052 1.00 94.25 315 GLN A O 1
ATOM 2519 N N . VAL A 1 316 ? -12.813 10.781 -3.302 1.00 93.62 316 VAL A N 1
ATOM 2520 C CA . VAL A 1 316 ? -14.089 11.282 -3.838 1.00 93.62 316 VAL A CA 1
ATOM 2521 C C . VAL A 1 316 ? -13.889 12.069 -5.136 1.00 93.62 316 VAL A C 1
ATOM 2523 O O . VAL A 1 316 ? -14.663 11.894 -6.079 1.00 93.62 316 VAL A O 1
ATOM 2526 N N . PHE A 1 317 ? -12.870 12.931 -5.198 1.00 93.56 317 PHE A N 1
ATOM 2527 C CA . PHE A 1 317 ? -12.578 13.738 -6.387 1.00 93.56 317 PHE A CA 1
ATOM 2528 C C . PHE A 1 317 ? -11.997 12.912 -7.544 1.00 93.56 317 PHE A C 1
ATOM 2530 O O . PHE A 1 317 ? -12.257 13.247 -8.701 1.00 93.56 317 PHE A O 1
ATOM 2537 N N . GLU A 1 318 ? -11.266 11.836 -7.247 1.00 91.00 318 GLU A N 1
ATOM 2538 C CA . GLU A 1 318 ? -10.764 10.877 -8.233 1.00 91.00 318 GLU A CA 1
ATOM 2539 C C . GLU A 1 318 ? -11.912 10.099 -8.892 1.00 91.00 318 GLU A C 1
ATOM 2541 O O . GLU A 1 318 ? -12.005 10.053 -10.119 1.00 91.00 318 GLU A O 1
ATOM 2546 N N . VAL A 1 319 ? -12.808 9.516 -8.087 1.00 89.50 319 VAL A N 1
ATOM 2547 C CA . VAL A 1 319 ? -13.806 8.551 -8.578 1.00 89.50 319 VAL A CA 1
ATOM 2548 C C . VAL A 1 319 ? -15.124 9.204 -8.984 1.00 89.50 319 VAL A C 1
ATOM 2550 O O . VAL A 1 319 ? -15.600 9.017 -10.102 1.00 89.50 319 VAL A O 1
ATOM 2553 N N . ALA A 1 320 ? -15.747 9.955 -8.076 1.00 86.88 320 ALA A N 1
ATOM 2554 C CA . ALA A 1 320 ? -17.121 10.437 -8.245 1.00 86.88 320 ALA A CA 1
ATOM 2555 C C . ALA A 1 320 ? -17.195 11.900 -8.694 1.00 86.88 320 ALA A C 1
ATOM 2557 O O . ALA A 1 320 ? -18.274 12.420 -8.977 1.00 86.88 320 ALA A O 1
ATOM 2558 N N . GLY A 1 321 ? -16.053 12.579 -8.764 1.00 81.81 321 GLY A N 1
ATOM 2559 C CA . GLY A 1 321 ? -15.978 14.008 -9.010 1.00 81.81 321 GLY A CA 1
ATOM 2560 C C . GLY A 1 321 ? -16.669 14.470 -10.299 1.00 81.81 321 GLY A C 1
ATOM 2561 O O . GLY A 1 321 ? -17.476 15.399 -10.265 1.00 81.81 321 GLY A O 1
ATOM 2562 N N . VAL A 1 322 ? -16.436 13.769 -11.414 1.00 83.25 322 VAL A N 1
ATOM 2563 C CA . VAL A 1 322 ? -17.080 14.076 -12.705 1.00 83.25 322 VAL A CA 1
ATOM 2564 C C . VAL A 1 322 ? -18.595 13.874 -12.631 1.00 83.25 322 VAL A C 1
ATOM 2566 O O . VAL A 1 322 ? -19.359 14.722 -13.085 1.00 83.25 322 VAL A O 1
ATOM 2569 N N . GLN A 1 323 ? -19.048 12.775 -12.024 1.00 85.31 323 GLN A N 1
ATOM 2570 C CA . GLN A 1 323 ? -20.476 12.482 -11.878 1.00 85.31 323 GLN A CA 1
ATOM 2571 C C . GLN A 1 323 ? -21.172 13.534 -11.007 1.00 85.31 323 GLN A C 1
ATOM 2573 O O . GLN A 1 323 ? -22.266 13.985 -11.339 1.00 85.31 323 GLN A O 1
ATOM 2578 N N . LEU A 1 324 ? -20.521 13.968 -9.924 1.00 82.31 324 LEU A N 1
ATOM 2579 C CA . LEU A 1 324 ? -21.003 15.042 -9.060 1.00 82.31 324 LEU A CA 1
ATOM 2580 C C . LEU A 1 324 ? -21.092 16.383 -9.797 1.00 82.31 324 LEU A C 1
ATOM 2582 O O . LEU A 1 324 ? -22.073 17.105 -9.620 1.00 82.31 324 LEU A O 1
ATOM 2586 N N . ALA A 1 325 ? -20.103 16.710 -10.632 1.00 84.75 325 ALA A N 1
ATOM 2587 C CA . ALA A 1 325 ? -20.123 17.924 -11.444 1.00 84.75 325 ALA A CA 1
ATOM 2588 C C . ALA A 1 325 ? -21.281 17.910 -12.450 1.00 84.75 325 ALA A C 1
ATOM 2590 O O . ALA A 1 325 ? -22.037 18.876 -12.531 1.00 84.75 325 ALA A O 1
ATOM 2591 N N . LEU A 1 326 ? -21.476 16.787 -13.147 1.00 86.06 326 LEU A N 1
ATOM 2592 C CA . LEU A 1 326 ? -22.573 16.612 -14.099 1.00 86.06 326 LEU A CA 1
ATOM 2593 C C . LEU A 1 326 ? -23.948 16.626 -13.418 1.00 86.06 326 LEU A C 1
ATOM 2595 O O . LEU A 1 326 ? -24.887 17.203 -13.957 1.00 86.06 326 LEU A O 1
ATOM 2599 N N . ALA A 1 327 ? -24.079 16.039 -12.226 1.00 86.19 327 ALA A N 1
ATOM 2600 C CA . ALA A 1 327 ? -25.328 16.059 -11.461 1.00 86.19 327 ALA A CA 1
ATOM 2601 C C . ALA A 1 327 ? -25.708 17.467 -10.966 1.00 86.19 327 ALA A C 1
ATOM 2603 O O . ALA A 1 327 ? -26.888 17.743 -10.753 1.00 86.19 327 ALA A O 1
ATOM 2604 N N . GLY A 1 328 ? -24.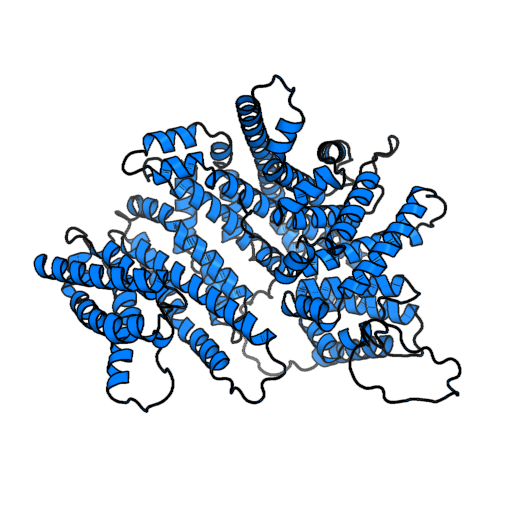719 18.345 -10.767 1.00 84.94 328 GLY A N 1
ATOM 2605 C CA . GLY A 1 328 ? -24.923 19.745 -10.392 1.00 84.94 328 GLY A CA 1
ATOM 2606 C C . GLY A 1 328 ? -25.122 20.701 -11.573 1.00 84.94 328 GLY A C 1
ATOM 2607 O O . GLY A 1 328 ? -25.494 21.852 -11.345 1.00 84.94 328 GLY A O 1
ATOM 2608 N N . ALA A 1 329 ? -24.872 20.252 -12.806 1.00 87.31 329 ALA A N 1
ATOM 2609 C CA . ALA A 1 329 ? -24.983 21.073 -14.006 1.00 87.31 329 ALA A CA 1
ATOM 2610 C C . ALA A 1 329 ? -26.447 21.327 -14.400 1.00 87.31 329 ALA A C 1
ATOM 2612 O O . ALA A 1 329 ? -27.337 20.495 -14.204 1.00 87.31 329 ALA A O 1
ATOM 2613 N N . SER A 1 330 ? -26.703 22.494 -14.986 1.00 89.19 330 SER A N 1
ATOM 2614 C CA . SER A 1 330 ? -27.989 22.817 -15.599 1.00 89.19 330 SER A CA 1
ATOM 2615 C C . SER A 1 330 ? -28.202 21.983 -16.863 1.00 89.19 330 SER A C 1
ATOM 2617 O O . SER A 1 330 ? -27.260 21.659 -17.579 1.00 89.19 330 SER A O 1
ATOM 2619 N N . ALA A 1 331 ? -29.460 21.700 -17.211 1.00 88.81 331 ALA A N 1
ATOM 2620 C CA . ALA A 1 331 ? -29.803 20.950 -18.425 1.00 88.81 331 ALA A CA 1
ATOM 2621 C C . ALA A 1 331 ? -29.332 21.620 -19.737 1.00 88.81 331 ALA A C 1
ATOM 2623 O O . ALA A 1 331 ? -29.315 20.965 -20.775 1.00 88.81 331 ALA A O 1
ATOM 2624 N N . ASN A 1 332 ? -28.982 22.911 -19.694 1.00 92.69 332 ASN A N 1
ATOM 2625 C CA . ASN A 1 332 ? -28.474 23.674 -20.838 1.00 92.69 332 ASN A CA 1
ATOM 2626 C C . ASN A 1 332 ? -26.941 23.786 -20.871 1.00 92.69 332 ASN A C 1
ATOM 2628 O O . ASN A 1 332 ? -26.416 24.384 -21.810 1.00 92.69 332 ASN A O 1
ATOM 2632 N N . ASP A 1 333 ? -26.241 23.288 -19.851 1.00 91.50 333 ASP A N 1
ATOM 2633 C CA . ASP A 1 333 ? -24.787 23.387 -19.795 1.00 91.50 333 ASP A CA 1
ATOM 2634 C C . ASP A 1 333 ? -24.157 22.404 -20.789 1.00 91.50 333 ASP A C 1
ATOM 2636 O O . ASP A 1 333 ? -24.626 21.277 -20.971 1.00 91.50 333 ASP A O 1
ATOM 2640 N N . ASP A 1 334 ? -23.079 22.837 -21.440 1.00 93.62 334 ASP A N 1
ATOM 2641 C CA . ASP A 1 334 ? -22.270 21.964 -22.282 1.00 93.62 334 ASP A CA 1
ATOM 2642 C C . ASP A 1 334 ? -21.541 20.947 -21.392 1.00 93.62 334 ASP A C 1
ATOM 2644 O O . ASP A 1 334 ? -20.650 21.307 -20.618 1.00 93.62 334 ASP A O 1
ATOM 2648 N N . GLN A 1 335 ? -21.936 19.674 -21.487 1.00 91.19 335 GLN A N 1
ATOM 2649 C CA . GLN A 1 335 ? -21.390 18.600 -20.657 1.00 91.19 335 GLN A CA 1
ATOM 2650 C C . GLN A 1 335 ? -19.873 18.465 -20.817 1.00 91.19 335 GLN A C 1
ATOM 2652 O O . GLN A 1 335 ? -19.187 18.232 -19.823 1.00 91.19 335 GLN A O 1
ATOM 2657 N N . ASP A 1 336 ? -19.337 18.678 -22.022 1.00 90.50 336 ASP A N 1
ATOM 2658 C CA . ASP A 1 336 ? -17.895 18.589 -22.265 1.00 90.50 336 ASP A CA 1
ATOM 2659 C C . ASP A 1 336 ? -17.148 19.726 -21.560 1.00 90.50 336 ASP A C 1
ATOM 2661 O O . ASP A 1 336 ? -16.053 19.528 -21.028 1.00 90.50 336 ASP A O 1
ATOM 2665 N N . GLN A 1 337 ? -17.747 20.919 -21.515 1.00 92.06 337 GLN A N 1
ATOM 2666 C CA . GLN A 1 337 ? -17.176 22.049 -20.789 1.00 92.06 337 GLN A CA 1
ATOM 2667 C C . GLN A 1 337 ? -17.242 21.831 -19.273 1.00 92.06 337 GLN A C 1
ATOM 2669 O O . GLN A 1 337 ? -16.254 22.083 -18.590 1.00 92.06 337 GLN A O 1
ATOM 2674 N N . VAL A 1 338 ? -18.350 21.290 -18.752 1.00 91.19 338 VAL A N 1
ATOM 2675 C CA . VAL A 1 338 ? -18.487 20.939 -17.326 1.00 91.19 338 VAL A CA 1
ATOM 2676 C C . VAL A 1 338 ? -17.423 19.926 -16.903 1.00 91.19 338 VAL A C 1
ATOM 2678 O O . VAL A 1 338 ? -16.817 20.081 -15.842 1.00 91.19 338 VAL A O 1
ATOM 2681 N N . VAL A 1 339 ? -17.162 18.909 -17.732 1.00 90.06 339 VAL A N 1
ATOM 2682 C CA . VAL A 1 339 ? -16.106 17.919 -17.472 1.00 90.06 339 VAL A CA 1
ATOM 2683 C C . VAL A 1 339 ? -14.734 18.591 -17.445 1.00 90.06 339 VAL A C 1
ATOM 2685 O O . VAL A 1 339 ? -14.000 18.403 -16.478 1.00 90.06 339 VAL A O 1
ATOM 2688 N N . LYS A 1 340 ? -14.406 19.429 -18.437 1.00 89.44 340 LYS A N 1
ATOM 2689 C CA . LYS A 1 340 ? -13.119 20.148 -18.488 1.00 89.44 340 LYS A CA 1
ATOM 2690 C C . LYS A 1 340 ? -12.912 21.086 -17.299 1.00 89.44 340 LYS A C 1
ATOM 2692 O O . LYS A 1 340 ? -11.835 21.102 -16.704 1.00 89.44 340 LYS A O 1
ATOM 2697 N N . ASP A 1 341 ? -13.938 21.850 -16.934 1.00 90.81 341 ASP A N 1
ATOM 2698 C CA . ASP A 1 341 ? -13.893 22.758 -15.785 1.00 90.81 341 ASP A CA 1
ATOM 2699 C C . ASP A 1 341 ? -13.710 21.975 -14.479 1.00 90.81 341 ASP A C 1
ATOM 2701 O O . ASP A 1 341 ? -12.953 22.384 -13.591 1.00 90.81 341 ASP A O 1
ATOM 2705 N N . PHE A 1 342 ? -14.367 20.817 -14.370 1.00 92.38 342 PHE A N 1
ATOM 2706 C CA . PHE A 1 342 ? -14.191 19.924 -13.237 1.00 92.38 342 PHE A CA 1
ATOM 2707 C C . PHE A 1 342 ? -12.778 19.335 -13.178 1.00 92.38 342 PHE A C 1
ATOM 2709 O O . PHE A 1 342 ? -12.184 19.340 -12.105 1.00 92.38 342 PHE A O 1
ATOM 2716 N N . GLU A 1 343 ? -12.219 18.857 -14.289 1.00 88.94 343 GLU A N 1
ATOM 2717 C CA . GLU A 1 343 ? -10.854 18.317 -14.330 1.00 88.94 343 GLU A CA 1
ATOM 2718 C C . GLU A 1 343 ? -9.824 19.366 -13.898 1.00 88.94 343 GLU A C 1
ATOM 2720 O O . GLU A 1 343 ? -8.981 19.081 -13.048 1.00 88.94 343 GLU A O 1
ATOM 2725 N N . ALA A 1 344 ? -9.958 20.610 -14.368 1.00 89.81 344 ALA A N 1
ATOM 2726 C CA . ALA A 1 344 ? -9.107 21.713 -13.926 1.00 89.81 344 ALA A CA 1
ATOM 2727 C C . ALA A 1 344 ? -9.239 21.983 -12.413 1.00 89.81 344 ALA A C 1
ATOM 2729 O O . ALA A 1 344 ? -8.241 22.214 -11.723 1.00 89.81 344 ALA A O 1
ATOM 2730 N N . LYS A 1 345 ? -10.466 21.926 -11.876 1.00 92.88 345 LYS A N 1
ATOM 2731 C CA . LYS A 1 345 ? -10.724 22.064 -10.436 1.00 92.88 345 LYS A CA 1
ATOM 2732 C C . LYS A 1 345 ? -10.163 20.887 -9.633 1.00 92.88 345 LYS A C 1
ATOM 2734 O O . LYS A 1 345 ? -9.615 21.105 -8.555 1.00 92.88 345 LYS A O 1
ATOM 2739 N N . ARG A 1 346 ? -10.289 19.656 -10.134 1.00 93.00 346 ARG A N 1
ATOM 2740 C CA . ARG A 1 346 ? -9.740 18.441 -9.516 1.00 93.00 346 ARG A CA 1
ATOM 2741 C C . ARG A 1 346 ? -8.226 18.550 -9.403 1.00 93.00 346 ARG A C 1
ATOM 2743 O O . ARG A 1 346 ? -7.696 18.358 -8.315 1.00 93.00 346 ARG A O 1
ATOM 2750 N N . ASP A 1 347 ? -7.551 18.933 -10.480 1.00 91.56 347 ASP A N 1
ATOM 2751 C CA . ASP A 1 347 ? -6.096 19.077 -10.483 1.00 91.56 347 ASP A CA 1
ATOM 2752 C C . ASP A 1 347 ? -5.645 20.172 -9.499 1.00 91.56 347 ASP A C 1
ATOM 2754 O O . ASP A 1 347 ? -4.679 19.980 -8.762 1.00 91.56 347 ASP A O 1
ATOM 2758 N N . GLN A 1 348 ? -6.382 21.287 -9.395 1.00 94.62 348 GLN A N 1
ATOM 2759 C CA . GLN A 1 348 ? -6.129 22.310 -8.371 1.00 94.62 348 GLN A CA 1
ATOM 2760 C C . GLN A 1 348 ? -6.271 21.757 -6.944 1.00 94.62 348 GLN A C 1
ATOM 2762 O O . GLN A 1 348 ? -5.452 22.070 -6.081 1.00 94.62 348 GLN A O 1
ATOM 2767 N N . ILE A 1 349 ? -7.292 20.937 -6.694 1.00 94.38 349 ILE A N 1
ATOM 2768 C CA . ILE A 1 349 ? -7.497 20.291 -5.394 1.00 94.38 349 ILE A CA 1
ATOM 2769 C C . ILE A 1 349 ? -6.373 19.295 -5.097 1.00 94.38 349 ILE A C 1
ATOM 2771 O O . ILE A 1 349 ? -5.896 19.239 -3.970 1.00 94.38 349 ILE A O 1
ATOM 2775 N N . PHE A 1 350 ? -5.909 18.536 -6.087 1.00 95.88 350 PHE A N 1
ATOM 2776 C CA . PHE A 1 350 ? -4.811 17.583 -5.901 1.00 95.88 350 PHE A CA 1
ATOM 2777 C C . PHE A 1 350 ? -3.488 18.294 -5.607 1.00 95.88 350 PHE A C 1
ATOM 2779 O O . PHE A 1 350 ? -2.727 17.824 -4.763 1.00 95.88 350 PHE A O 1
ATOM 2786 N N . ILE A 1 351 ? -3.250 19.462 -6.214 1.00 95.75 351 ILE A N 1
ATOM 2787 C CA . ILE A 1 351 ? -2.119 20.333 -5.865 1.00 95.75 351 ILE A CA 1
ATOM 2788 C C . ILE A 1 351 ? -2.219 20.795 -4.407 1.00 95.75 351 ILE A C 1
ATOM 2790 O O . ILE A 1 351 ? -1.233 20.713 -3.682 1.00 95.75 351 ILE A O 1
ATOM 2794 N N . GLU A 1 352 ? -3.392 21.259 -3.964 1.00 96.50 352 GLU A N 1
ATOM 2795 C CA . GLU A 1 352 ? -3.618 21.679 -2.571 1.00 96.50 352 GLU A CA 1
ATOM 2796 C C . GLU A 1 352 ? -3.339 20.526 -1.594 1.00 96.50 352 GLU A C 1
ATOM 2798 O O . GLU A 1 352 ? -2.592 20.696 -0.632 1.00 96.50 352 GLU A O 1
ATOM 2803 N N . ILE A 1 353 ? -3.878 19.335 -1.877 1.00 96.12 353 ILE A N 1
ATOM 2804 C CA . ILE A 1 353 ? -3.653 18.127 -1.075 1.00 96.12 353 ILE A CA 1
ATOM 2805 C C . ILE A 1 353 ? -2.155 17.809 -1.013 1.00 96.12 353 ILE A C 1
ATOM 2807 O O . ILE A 1 353 ? -1.597 17.681 0.075 1.00 96.12 353 ILE A O 1
ATOM 2811 N N . TYR A 1 354 ? -1.474 17.739 -2.160 1.00 96.12 354 TYR A N 1
ATOM 2812 C CA . TYR A 1 354 ? -0.036 17.474 -2.214 1.00 96.12 354 TYR A CA 1
ATOM 2813 C C . TYR A 1 354 ? 0.775 18.506 -1.412 1.00 96.12 354 TYR A C 1
ATOM 2815 O O . TYR A 1 354 ? 1.689 18.139 -0.671 1.00 96.12 354 TYR A O 1
ATOM 2823 N N . GLN A 1 355 ? 0.439 19.793 -1.511 1.00 95.00 355 GLN A N 1
ATOM 2824 C CA . GLN A 1 355 ? 1.118 20.861 -0.770 1.00 95.00 355 GLN A CA 1
ATOM 2825 C C . GLN A 1 355 ? 0.903 20.736 0.742 1.00 95.00 355 GLN A C 1
ATOM 2827 O O . GLN A 1 355 ? 1.861 20.878 1.505 1.00 95.00 355 GLN A O 1
ATOM 2832 N N . ASN A 1 356 ? -0.315 20.407 1.179 1.00 95.25 356 ASN A N 1
ATOM 2833 C CA . ASN A 1 356 ? -0.625 20.181 2.591 1.00 95.25 356 ASN A CA 1
ATOM 2834 C C . ASN A 1 356 ? 0.175 18.992 3.151 1.00 95.25 356 ASN A C 1
ATOM 2836 O O . ASN A 1 356 ? 0.799 19.105 4.208 1.00 95.25 356 ASN A O 1
ATOM 2840 N N . LEU A 1 357 ? 0.210 17.870 2.424 1.00 95.50 357 LEU A N 1
ATOM 2841 C CA . LEU A 1 357 ? 0.913 16.654 2.847 1.00 95.50 357 LEU A CA 1
ATOM 2842 C C . LEU A 1 357 ? 2.432 16.823 2.829 1.00 95.50 357 LEU A C 1
ATOM 2844 O O . LEU A 1 357 ? 3.104 16.483 3.800 1.00 95.50 357 LEU A O 1
ATOM 2848 N N . SER A 1 358 ? 2.990 17.370 1.748 1.00 94.19 358 SER A N 1
ATOM 2849 C CA . SER A 1 358 ? 4.434 17.604 1.642 1.00 94.19 358 SER A CA 1
ATOM 2850 C C . SER A 1 358 ? 4.903 18.628 2.680 1.00 94.19 358 SER A C 1
ATOM 2852 O O . SER A 1 358 ? 5.928 18.415 3.328 1.00 94.19 358 SER A O 1
ATOM 2854 N N . GLY A 1 359 ? 4.122 19.685 2.930 1.00 95.25 359 GLY A N 1
ATOM 2855 C CA . GLY A 1 359 ? 4.353 20.633 4.019 1.00 95.25 359 GLY A CA 1
ATOM 2856 C C . GLY A 1 359 ? 4.360 19.962 5.395 1.00 95.25 359 GLY A C 1
ATOM 2857 O O . GLY A 1 359 ? 5.290 20.182 6.177 1.00 95.25 359 GLY A O 1
ATOM 2858 N N . TYR A 1 360 ? 3.379 19.095 5.669 1.00 95.12 360 TYR A N 1
ATOM 2859 C CA . TYR A 1 360 ? 3.323 18.306 6.902 1.00 95.12 360 TYR A CA 1
ATOM 2860 C C . TYR A 1 360 ? 4.553 17.398 7.058 1.00 95.12 360 TYR A C 1
ATOM 2862 O O . TYR A 1 360 ? 5.229 17.457 8.083 1.00 95.12 360 TYR A O 1
ATOM 2870 N N . LEU A 1 361 ? 4.913 16.623 6.030 1.00 94.12 361 LEU A N 1
ATOM 2871 C CA . LEU A 1 361 ? 6.069 15.719 6.063 1.00 94.12 361 LEU A CA 1
ATOM 2872 C C . LEU A 1 361 ? 7.384 16.466 6.325 1.00 94.12 361 LEU A C 1
ATOM 2874 O O . LEU A 1 361 ? 8.190 16.036 7.150 1.00 94.12 361 LEU A O 1
ATOM 2878 N N . LYS A 1 362 ? 7.581 17.629 5.692 1.00 92.12 362 LYS A N 1
ATOM 2879 C CA . LYS A 1 362 ? 8.742 18.504 5.932 1.00 92.12 362 LYS A CA 1
ATOM 2880 C C . LYS A 1 362 ? 8.791 19.059 7.354 1.00 92.12 362 LYS A C 1
ATOM 2882 O O . LYS A 1 362 ? 9.873 19.318 7.882 1.00 92.12 362 LYS A O 1
ATOM 2887 N N . GLN A 1 363 ? 7.636 19.310 7.965 1.00 92.69 363 GLN A N 1
ATOM 2888 C CA . GLN A 1 363 ? 7.569 19.764 9.348 1.00 92.69 363 GLN A CA 1
ATOM 2889 C C . GLN A 1 363 ? 7.872 18.614 10.312 1.00 92.69 363 GLN A C 1
ATOM 2891 O O . GLN A 1 363 ? 8.706 18.784 11.202 1.00 92.69 363 GLN A O 1
ATOM 2896 N N . SER A 1 364 ? 7.239 17.458 10.113 1.00 90.62 364 SER A N 1
ATOM 2897 C CA . SER A 1 364 ? 7.377 16.280 10.974 1.00 90.62 364 SER A CA 1
ATOM 2898 C C . SER A 1 364 ? 8.753 15.624 10.875 1.00 90.62 364 SER A C 1
ATOM 2900 O O . SER A 1 364 ? 9.256 15.100 11.866 1.00 90.62 364 SER A O 1
ATOM 2902 N N . SER A 1 365 ? 9.434 15.724 9.729 1.00 88.75 365 SER A N 1
ATOM 2903 C CA . SER A 1 365 ? 10.801 15.209 9.567 1.00 88.75 365 SER A CA 1
ATOM 2904 C C . SER A 1 365 ? 11.795 15.818 10.562 1.00 88.75 365 SER A C 1
ATOM 2906 O O . SER A 1 365 ? 12.717 15.141 11.009 1.00 88.75 365 SER A O 1
ATOM 2908 N N . LYS A 1 366 ? 11.572 17.068 10.992 1.00 90.56 366 LYS A N 1
ATOM 2909 C CA . LYS A 1 366 ? 12.429 17.776 11.960 1.00 90.56 366 LYS A 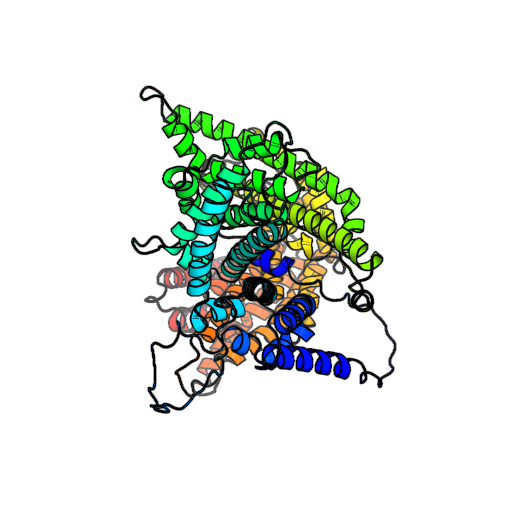CA 1
ATOM 2910 C C . LYS A 1 366 ? 12.393 17.164 13.360 1.00 90.56 366 LYS A C 1
ATOM 2912 O O . LYS A 1 366 ? 13.304 17.401 14.148 1.00 90.56 366 LYS A O 1
ATOM 2917 N N . THR A 1 367 ? 11.340 16.423 13.687 1.00 89.38 367 THR A N 1
ATOM 2918 C CA . THR A 1 367 ? 11.122 15.794 14.997 1.00 89.38 367 THR A CA 1
ATOM 2919 C C . THR A 1 367 ? 11.087 14.270 14.915 1.00 89.38 367 THR A C 1
ATOM 2921 O O . THR A 1 367 ? 10.879 13.612 15.936 1.00 89.38 367 THR A O 1
ATOM 2924 N N . LEU A 1 368 ? 11.334 13.698 13.733 1.00 87.12 368 LEU A N 1
ATOM 2925 C CA . LEU A 1 368 ? 11.141 12.276 13.488 1.00 87.12 368 LEU A CA 1
ATOM 2926 C C . LEU A 1 368 ? 12.057 11.388 14.341 1.00 87.12 368 LEU A C 1
ATOM 2928 O O . LEU A 1 368 ? 11.596 10.386 14.881 1.00 87.12 368 LEU A O 1
ATOM 2932 N N . ASP A 1 369 ? 13.320 11.773 14.539 1.00 86.56 369 ASP A N 1
ATOM 2933 C CA . ASP A 1 369 ? 14.249 11.013 15.390 1.00 86.56 369 ASP A CA 1
ATOM 2934 C C . ASP A 1 369 ? 13.747 10.903 16.838 1.00 86.56 369 ASP A C 1
ATOM 2936 O O . ASP A 1 369 ? 13.852 9.848 17.468 1.00 86.56 369 ASP A O 1
ATOM 2940 N N . VAL A 1 370 ? 13.142 11.978 17.355 1.00 87.44 370 VAL A N 1
ATOM 2941 C CA . VAL A 1 370 ? 12.553 12.011 18.701 1.00 87.44 370 VAL A CA 1
ATOM 2942 C C . VAL A 1 370 ? 11.319 11.111 18.763 1.00 87.44 370 VAL A C 1
ATOM 2944 O O . VAL A 1 370 ? 11.169 10.343 19.712 1.00 87.44 370 VAL A O 1
ATOM 2947 N N . MET A 1 371 ? 10.465 11.156 17.737 1.00 88.19 371 MET A N 1
ATOM 2948 C CA . MET A 1 371 ? 9.281 10.295 17.645 1.00 88.19 371 MET A CA 1
ATOM 2949 C C . MET A 1 371 ? 9.673 8.817 17.600 1.00 88.19 371 MET A C 1
ATOM 2951 O O . MET A 1 371 ? 9.138 8.015 18.363 1.00 88.19 371 MET A O 1
ATOM 2955 N N . LEU A 1 372 ? 10.650 8.454 16.765 1.00 85.44 372 LEU A N 1
ATOM 2956 C CA . LEU A 1 372 ? 11.141 7.081 16.656 1.00 85.44 372 LEU A CA 1
ATOM 2957 C C . LEU A 1 372 ? 11.728 6.585 17.980 1.00 85.44 372 LEU A C 1
ATOM 2959 O O . LEU A 1 372 ? 11.421 5.465 18.390 1.00 85.44 372 LEU A O 1
ATOM 2963 N N . ALA A 1 373 ? 12.500 7.416 18.683 1.00 86.56 373 ALA A N 1
ATOM 2964 C CA . ALA A 1 373 ? 13.013 7.075 20.007 1.00 86.56 373 ALA A CA 1
ATOM 2965 C C . ALA A 1 373 ? 11.880 6.835 21.024 1.00 86.56 373 ALA A C 1
ATOM 2967 O O . ALA A 1 373 ? 11.926 5.857 21.769 1.00 86.56 373 ALA A O 1
ATOM 2968 N N . ALA A 1 374 ? 10.829 7.661 21.007 1.00 85.25 374 ALA A N 1
ATOM 2969 C CA . ALA A 1 374 ? 9.680 7.522 21.904 1.00 85.25 374 ALA A CA 1
ATOM 2970 C C . ALA A 1 374 ? 8.866 6.232 21.675 1.00 85.25 374 ALA A C 1
ATOM 2972 O O . ALA A 1 374 ? 8.202 5.747 22.592 1.00 85.25 374 ALA A O 1
ATOM 2973 N N . THR A 1 375 ? 8.925 5.626 20.481 1.00 82.25 375 THR A N 1
ATOM 2974 C CA . THR A 1 375 ? 8.214 4.358 20.213 1.00 82.25 375 THR A CA 1
ATOM 2975 C C . THR A 1 375 ? 8.825 3.137 20.911 1.00 82.25 375 THR A C 1
ATOM 2977 O O . THR A 1 375 ? 8.142 2.122 21.116 1.00 82.25 375 THR A O 1
ATOM 2980 N N . GLN A 1 376 ? 10.093 3.230 21.319 1.00 82.06 376 GLN A N 1
ATOM 2981 C CA . GLN A 1 376 ? 10.846 2.140 21.929 1.00 82.06 376 GLN A CA 1
ATOM 2982 C C . GLN A 1 376 ? 10.647 2.137 23.452 1.00 82.06 376 GLN A C 1
ATOM 2984 O O . GLN A 1 376 ? 11.386 2.772 24.197 1.00 82.06 376 GLN A O 1
ATOM 2989 N N . LEU A 1 377 ? 9.644 1.394 23.932 1.00 75.19 377 LEU A N 1
ATOM 2990 C CA . LEU A 1 377 ? 9.539 1.061 25.359 1.00 75.19 377 LEU A CA 1
ATOM 2991 C C . LEU A 1 377 ? 10.483 -0.098 25.680 1.00 75.19 377 LEU A C 1
ATOM 2993 O O . LEU A 1 377 ? 10.478 -1.109 24.971 1.00 75.19 377 LEU A O 1
ATOM 2997 N N . ASN A 1 378 ? 11.248 0.002 26.768 1.00 78.75 378 ASN A N 1
ATOM 2998 C CA . ASN A 1 378 ? 12.073 -1.119 27.195 1.00 78.75 378 ASN A CA 1
ATOM 2999 C C . ASN A 1 378 ? 11.179 -2.230 27.762 1.00 78.75 378 ASN A C 1
ATOM 3001 O O . ASN A 1 378 ? 10.255 -1.946 28.524 1.00 78.75 378 ASN A O 1
ATOM 3005 N N . PRO A 1 379 ? 11.490 -3.517 27.516 1.00 71.88 379 PRO A N 1
ATOM 3006 C CA . PRO A 1 379 ? 10.780 -4.635 28.140 1.00 71.88 379 PRO A CA 1
ATOM 3007 C C . PRO A 1 379 ? 10.715 -4.553 29.677 1.00 71.88 379 PRO A C 1
ATOM 3009 O O . PRO A 1 379 ? 9.783 -5.057 30.296 1.00 71.88 379 PRO A O 1
ATOM 3012 N N . ALA A 1 380 ? 11.699 -3.896 30.303 1.00 75.44 380 ALA A N 1
ATOM 3013 C CA . ALA A 1 380 ? 11.728 -3.653 31.743 1.00 75.44 380 ALA A CA 1
ATOM 3014 C C . ALA A 1 380 ? 10.663 -2.645 32.219 1.00 75.44 380 ALA A C 1
ATOM 3016 O O . ALA A 1 380 ? 10.228 -2.737 33.366 1.00 75.44 380 ALA A O 1
ATOM 3017 N N . ASP A 1 381 ? 10.215 -1.728 31.357 1.00 74.75 381 ASP A N 1
ATOM 3018 C CA . ASP A 1 381 ? 9.209 -0.716 31.700 1.00 74.75 381 ASP A CA 1
ATOM 3019 C C . ASP A 1 381 ? 7.834 -1.363 31.965 1.00 74.75 381 ASP A C 1
ATOM 3021 O O . ASP A 1 381 ? 7.078 -0.892 32.814 1.00 74.75 381 ASP A O 1
ATOM 3025 N N . TYR A 1 382 ? 7.549 -2.517 31.346 1.00 70.25 382 TYR A N 1
ATOM 3026 C CA . TYR A 1 382 ? 6.318 -3.290 31.574 1.00 70.25 382 TYR A CA 1
ATOM 3027 C C . TYR A 1 382 ? 6.248 -3.960 32.955 1.00 70.25 382 TYR A C 1
ATOM 3029 O O . TYR A 1 382 ? 5.223 -4.540 33.301 1.00 70.25 382 TYR A O 1
ATOM 3037 N N . ALA A 1 383 ? 7.303 -3.902 33.773 1.00 73.56 383 ALA A N 1
ATOM 3038 C CA . ALA A 1 383 ? 7.242 -4.419 35.140 1.00 73.56 383 ALA A CA 1
ATOM 3039 C C . ALA A 1 383 ? 6.367 -3.551 36.068 1.00 73.56 383 ALA A C 1
ATOM 3041 O O . ALA A 1 383 ? 5.918 -4.045 37.099 1.00 73.56 383 ALA A O 1
ATOM 3042 N N . ASN A 1 384 ? 6.114 -2.286 35.701 1.00 75.81 384 ASN A N 1
ATOM 3043 C CA . ASN A 1 384 ? 5.399 -1.296 36.515 1.00 75.81 384 ASN A CA 1
ATOM 3044 C C . ASN A 1 384 ? 4.305 -0.571 35.706 1.00 75.81 384 ASN A C 1
ATOM 3046 O O . ASN A 1 384 ? 4.255 0.664 35.694 1.00 75.81 384 ASN A O 1
ATOM 3050 N N . VAL A 1 385 ? 3.441 -1.337 35.032 1.00 72.06 385 VAL A N 1
ATOM 3051 C CA . VAL A 1 385 ? 2.383 -0.827 34.130 1.00 72.06 385 VAL A CA 1
ATOM 3052 C C . VAL A 1 385 ? 1.479 0.222 34.799 1.00 72.06 385 VAL A C 1
ATOM 3054 O O . VAL A 1 385 ? 1.049 1.165 34.146 1.00 72.06 385 VAL A O 1
ATOM 3057 N N . ASP A 1 386 ? 1.264 0.130 36.113 1.00 72.25 386 ASP A N 1
ATOM 3058 C CA . ASP A 1 386 ? 0.384 1.050 36.851 1.00 72.25 386 ASP A CA 1
ATOM 3059 C C . ASP A 1 386 ? 1.074 2.349 37.317 1.00 72.25 386 ASP A C 1
ATOM 3061 O O . ASP A 1 386 ? 0.460 3.188 37.983 1.00 72.25 386 ASP A O 1
ATOM 3065 N N . SER A 1 387 ? 2.365 2.538 37.025 1.00 81.75 387 SER A N 1
ATOM 3066 C CA . SER A 1 387 ? 3.090 3.728 37.481 1.00 81.75 387 SER A CA 1
ATOM 3067 C C . SER A 1 387 ? 2.740 4.975 36.645 1.00 81.75 387 SER A C 1
ATOM 3069 O O . SER A 1 387 ? 2.639 4.889 35.419 1.00 81.75 387 SER A O 1
ATOM 3071 N N . PRO A 1 388 ? 2.623 6.173 37.259 1.00 82.25 388 PRO A N 1
ATOM 3072 C CA . PRO A 1 388 ? 2.393 7.418 36.517 1.00 82.25 388 PRO A CA 1
ATOM 3073 C C . PRO A 1 388 ? 3.467 7.705 35.459 1.00 82.25 388 PRO A C 1
ATOM 3075 O O . PRO A 1 388 ? 3.169 8.274 34.412 1.00 82.25 388 PRO A O 1
ATOM 3078 N N . GLU A 1 389 ? 4.711 7.291 35.718 1.00 84.38 389 GLU A N 1
ATOM 3079 C CA . GLU A 1 389 ? 5.824 7.423 34.775 1.00 84.38 389 GLU A CA 1
ATOM 3080 C C . GLU A 1 389 ? 5.627 6.539 33.536 1.00 84.38 389 GLU A C 1
ATOM 3082 O O . GLU A 1 389 ? 5.818 7.008 32.413 1.00 84.38 389 GLU A O 1
ATOM 3087 N N . PHE A 1 390 ? 5.192 5.287 33.724 1.00 81.50 390 PHE A N 1
ATOM 3088 C CA . PHE A 1 390 ? 4.856 4.400 32.612 1.00 81.50 390 PHE A CA 1
ATOM 3089 C C . PHE A 1 390 ? 3.704 4.972 31.786 1.00 81.50 390 PHE A C 1
ATOM 3091 O O . PHE A 1 390 ? 3.814 5.039 30.567 1.00 81.50 390 PHE A O 1
ATOM 3098 N N . MET A 1 391 ? 2.640 5.458 32.431 1.00 76.31 391 MET A N 1
ATOM 3099 C CA . MET A 1 391 ? 1.502 6.058 31.726 1.00 76.31 391 MET A CA 1
ATOM 3100 C C . MET A 1 391 ? 1.902 7.301 30.921 1.00 76.31 391 MET A C 1
ATOM 3102 O O . MET A 1 391 ? 1.433 7.481 29.798 1.00 76.31 391 MET A O 1
ATOM 3106 N N . ALA A 1 392 ? 2.800 8.140 31.447 1.00 83.19 392 ALA A N 1
ATOM 3107 C CA . ALA A 1 392 ? 3.332 9.287 30.713 1.00 83.19 392 ALA A CA 1
ATOM 3108 C C . ALA A 1 392 ? 4.131 8.851 29.471 1.00 83.19 392 ALA A C 1
ATOM 3110 O O . ALA A 1 392 ? 3.855 9.336 28.374 1.00 83.19 392 ALA A O 1
ATOM 3111 N N . LYS A 1 393 ? 5.048 7.886 29.625 1.00 84.44 393 LYS A N 1
ATOM 3112 C CA . LYS A 1 393 ? 5.820 7.304 28.511 1.00 84.44 393 LYS A CA 1
ATOM 3113 C C . LYS A 1 393 ? 4.922 6.616 27.481 1.00 84.44 393 LYS A C 1
ATOM 3115 O O . LYS A 1 393 ? 5.138 6.751 26.283 1.00 84.44 393 LYS A O 1
ATOM 3120 N N . HIS A 1 394 ? 3.892 5.904 27.930 1.00 79.25 394 HIS A N 1
ATOM 3121 C CA . HIS A 1 394 ? 2.917 5.252 27.061 1.00 79.25 394 HIS A CA 1
ATOM 3122 C C . HIS A 1 394 ? 2.119 6.276 26.242 1.00 79.25 394 HIS A C 1
ATOM 3124 O O . HIS A 1 394 ? 1.924 6.088 25.044 1.00 79.25 394 HIS A O 1
ATOM 3130 N N . ASN A 1 395 ? 1.699 7.385 26.857 1.00 81.69 395 ASN A N 1
ATOM 3131 C CA . ASN A 1 395 ? 1.012 8.468 26.151 1.00 81.69 395 ASN A CA 1
ATOM 3132 C C . ASN A 1 395 ? 1.928 9.161 25.133 1.00 81.69 395 ASN A C 1
ATOM 3134 O O . ASN A 1 395 ? 1.489 9.460 24.024 1.00 81.69 395 ASN A O 1
ATOM 3138 N N . GLU A 1 396 ? 3.198 9.383 25.479 1.00 87.31 396 GLU A N 1
ATOM 3139 C CA . GLU A 1 396 ? 4.199 9.924 24.554 1.00 87.31 396 GLU A CA 1
ATOM 3140 C C . GLU A 1 396 ? 4.427 8.983 23.364 1.00 87.31 396 GLU A C 1
ATOM 3142 O O . GLU A 1 396 ? 4.358 9.420 22.215 1.00 87.31 396 GLU A O 1
ATOM 3147 N N . LYS A 1 397 ? 4.579 7.679 23.626 1.00 87.44 397 LYS A N 1
ATOM 3148 C CA . LYS A 1 397 ? 4.646 6.640 22.593 1.00 87.44 397 LYS A CA 1
ATOM 3149 C C . LYS A 1 397 ? 3.405 6.633 21.705 1.00 87.44 397 LYS A C 1
ATOM 3151 O O . LYS A 1 397 ? 3.537 6.554 20.489 1.00 87.44 397 LYS A O 1
ATOM 3156 N N . SER A 1 398 ? 2.209 6.706 22.289 1.00 82.38 398 SER A N 1
ATOM 3157 C CA . SER A 1 398 ? 0.955 6.730 21.530 1.00 82.38 398 SER A CA 1
ATOM 3158 C C . SER A 1 398 ? 0.903 7.938 20.600 1.00 82.38 398 SER A C 1
ATOM 3160 O O . SER A 1 398 ? 0.586 7.787 19.427 1.00 82.38 398 SER A O 1
ATOM 3162 N N . LYS A 1 399 ? 1.283 9.123 21.090 1.00 88.19 399 LYS A N 1
ATOM 3163 C CA . LYS A 1 399 ? 1.337 10.336 20.269 1.00 88.19 399 LYS A CA 1
ATOM 3164 C C . LYS A 1 399 ? 2.385 10.230 19.158 1.00 88.19 399 LYS A C 1
ATOM 3166 O O . LYS A 1 399 ? 2.120 10.635 18.034 1.00 88.19 399 LYS A O 1
ATOM 3171 N N . ALA A 1 400 ? 3.562 9.683 19.457 1.00 90.19 400 ALA A N 1
ATOM 3172 C CA . ALA A 1 400 ? 4.591 9.444 18.450 1.00 90.19 400 ALA A CA 1
ATOM 3173 C C . ALA A 1 400 ? 4.118 8.452 17.375 1.00 90.19 400 ALA A C 1
ATOM 3175 O O . ALA A 1 400 ? 4.377 8.665 16.195 1.00 90.19 400 ALA A O 1
ATOM 3176 N N . ASN A 1 401 ? 3.391 7.401 17.767 1.00 88.19 401 ASN A N 1
ATOM 3177 C CA . ASN A 1 401 ? 2.795 6.447 16.836 1.00 88.19 401 ASN A CA 1
ATOM 3178 C C . ASN A 1 401 ? 1.750 7.100 15.926 1.00 88.19 401 ASN A C 1
ATOM 3180 O O . ASN A 1 401 ? 1.780 6.827 14.731 1.00 88.19 401 ASN A O 1
ATOM 3184 N N . ASP A 1 402 ? 0.887 7.970 16.457 1.00 88.25 402 ASP A N 1
ATOM 3185 C CA . ASP A 1 402 ? -0.080 8.720 15.646 1.00 88.25 402 ASP A CA 1
ATOM 3186 C C . ASP A 1 402 ? 0.639 9.575 14.589 1.00 88.25 402 ASP A C 1
ATOM 3188 O O . ASP A 1 402 ? 0.292 9.532 13.414 1.00 88.25 402 ASP A O 1
ATOM 3192 N N . GLU A 1 403 ? 1.681 10.321 14.972 1.00 92.44 403 GLU A N 1
ATOM 3193 C CA . GLU A 1 403 ? 2.436 11.153 14.020 1.00 92.44 403 GLU A CA 1
ATOM 3194 C C . GLU A 1 403 ? 3.173 10.313 12.970 1.00 92.44 403 GLU A C 1
ATOM 3196 O O . GLU A 1 403 ? 3.199 10.661 11.792 1.00 92.44 403 GLU A O 1
ATOM 3201 N N . ILE A 1 404 ? 3.729 9.168 13.366 1.00 91.25 404 ILE A N 1
ATOM 3202 C CA . ILE A 1 404 ? 4.351 8.234 12.424 1.00 91.25 404 ILE A CA 1
ATOM 3203 C C . ILE A 1 404 ? 3.310 7.683 11.442 1.00 91.25 404 ILE A C 1
ATOM 3205 O O . ILE A 1 404 ? 3.555 7.694 10.239 1.00 91.25 404 ILE A O 1
ATOM 3209 N N . GLN A 1 405 ? 2.143 7.261 11.932 1.00 90.62 405 GLN A N 1
ATOM 3210 C CA . GLN A 1 405 ? 1.054 6.764 11.092 1.00 90.62 405 GLN A CA 1
ATOM 3211 C C . GLN A 1 405 ? 0.574 7.845 10.115 1.00 90.62 405 GLN A C 1
ATOM 3213 O O . GLN A 1 405 ? 0.368 7.583 8.933 1.00 90.62 405 GLN A O 1
ATOM 3218 N N . ALA A 1 406 ? 0.441 9.085 10.582 1.00 93.94 406 ALA A N 1
ATOM 3219 C CA . ALA A 1 406 ? 0.132 10.233 9.741 1.00 93.94 406 ALA A CA 1
ATOM 3220 C C . ALA A 1 406 ? 1.166 10.410 8.613 1.00 93.94 406 ALA A C 1
ATOM 3222 O O . ALA A 1 406 ? 0.795 10.593 7.451 1.00 93.94 406 ALA A O 1
ATOM 3223 N N . MET A 1 407 ? 2.462 10.311 8.916 1.00 94.19 407 MET A N 1
ATOM 3224 C CA . MET A 1 407 ? 3.516 10.383 7.900 1.00 94.19 407 MET A CA 1
ATOM 3225 C C . MET A 1 407 ? 3.444 9.227 6.887 1.00 94.19 407 MET A C 1
ATOM 3227 O O . MET A 1 407 ? 3.580 9.476 5.690 1.00 94.19 407 MET A O 1
ATOM 3231 N N . GLU A 1 408 ? 3.187 7.993 7.332 1.00 91.62 408 GLU A N 1
ATOM 3232 C CA . GLU A 1 408 ? 3.015 6.821 6.454 1.00 91.62 408 GLU A CA 1
ATOM 3233 C C . GLU A 1 408 ? 1.844 7.016 5.484 1.00 91.62 408 GLU A C 1
ATOM 3235 O O . GLU A 1 408 ? 2.017 6.916 4.269 1.00 91.62 408 GLU A O 1
ATOM 3240 N N . ILE A 1 409 ? 0.673 7.395 6.005 1.00 92.19 409 ILE A N 1
ATOM 3241 C CA . ILE A 1 409 ? -0.523 7.638 5.188 1.00 92.19 409 ILE A CA 1
ATOM 3242 C C . ILE A 1 409 ? -0.300 8.817 4.226 1.00 92.19 409 ILE A C 1
ATOM 3244 O O . ILE A 1 409 ? -0.786 8.802 3.096 1.00 92.19 409 ILE A O 1
ATOM 3248 N N . SER A 1 410 ? 0.447 9.842 4.648 1.00 95.50 410 SER A N 1
ATOM 3249 C CA . SER A 1 410 ? 0.778 10.983 3.785 1.00 95.50 410 SER A CA 1
ATOM 3250 C C . SER A 1 410 ? 1.654 10.571 2.604 1.00 95.50 410 SER A C 1
ATOM 3252 O O . SER A 1 410 ? 1.413 11.022 1.487 1.00 95.50 410 SER A O 1
ATOM 3254 N N . LEU A 1 411 ? 2.655 9.716 2.835 1.00 94.19 411 LEU A N 1
ATOM 3255 C CA . LEU A 1 411 ? 3.496 9.172 1.770 1.00 94.19 411 LEU A CA 1
ATOM 3256 C C . LEU A 1 411 ? 2.677 8.299 0.810 1.00 94.19 411 LEU A C 1
ATOM 3258 O O . LEU A 1 411 ? 2.760 8.503 -0.397 1.00 94.19 411 LEU A O 1
ATOM 3262 N N . ASP A 1 412 ? 1.827 7.406 1.323 1.00 91.69 412 ASP A N 1
ATOM 3263 C CA . ASP A 1 412 ? 0.943 6.580 0.484 1.00 91.69 412 ASP A CA 1
ATOM 3264 C C . ASP A 1 412 ? 0.033 7.431 -0.413 1.00 91.69 412 ASP A C 1
ATOM 3266 O O . ASP A 1 412 ? -0.116 7.162 -1.611 1.00 91.69 412 ASP A O 1
ATOM 3270 N N . LEU A 1 413 ? -0.543 8.503 0.138 1.00 94.12 413 LEU A N 1
ATOM 3271 C CA . LEU A 1 413 ? -1.396 9.404 -0.628 1.00 94.12 413 LEU A CA 1
ATOM 3272 C C . LEU A 1 413 ? -0.603 10.191 -1.678 1.00 94.12 413 LEU A C 1
ATOM 3274 O O . LEU A 1 413 ? -1.061 10.316 -2.811 1.00 94.12 413 LEU A O 1
ATOM 3278 N N . ILE A 1 414 ? 0.595 10.686 -1.351 1.00 95.38 414 ILE A N 1
ATOM 3279 C CA . ILE A 1 414 ? 1.455 11.349 -2.343 1.00 95.38 414 ILE A CA 1
ATOM 3280 C C . ILE A 1 414 ? 1.820 10.375 -3.466 1.00 95.38 414 ILE A C 1
ATOM 3282 O O . ILE A 1 414 ? 1.689 10.735 -4.635 1.00 95.38 414 ILE A O 1
ATOM 3286 N N . ALA A 1 415 ? 2.214 9.141 -3.139 1.00 92.19 415 ALA A N 1
ATOM 3287 C CA . ALA A 1 415 ? 2.494 8.115 -4.139 1.00 92.19 415 ALA A CA 1
ATOM 3288 C C . ALA A 1 415 ? 1.284 7.899 -5.061 1.00 92.19 415 ALA A C 1
ATOM 3290 O O . ALA A 1 415 ? 1.449 7.861 -6.281 1.00 92.19 415 ALA A O 1
ATOM 3291 N N . THR A 1 416 ? 0.078 7.833 -4.493 1.00 92.56 416 THR A N 1
ATOM 3292 C CA . THR A 1 416 ? -1.176 7.660 -5.242 1.00 92.56 416 THR A CA 1
ATOM 3293 C C . THR A 1 416 ? -1.483 8.861 -6.144 1.00 92.56 416 THR A C 1
ATOM 3295 O O . THR A 1 416 ? -1.833 8.684 -7.308 1.00 92.56 416 THR A O 1
ATOM 3298 N N . ILE A 1 417 ? -1.287 10.092 -5.661 1.00 94.12 417 ILE A N 1
ATOM 3299 C CA . ILE A 1 417 ? -1.467 11.321 -6.455 1.00 94.12 417 ILE A CA 1
ATOM 3300 C C . ILE A 1 417 ? -0.488 11.361 -7.640 1.00 94.12 417 ILE A C 1
ATOM 3302 O O . ILE A 1 417 ? -0.864 11.751 -8.749 1.00 94.12 417 ILE A O 1
ATOM 3306 N N . VAL A 1 418 ? 0.763 10.941 -7.432 1.00 92.12 418 VAL A N 1
ATOM 3307 C CA . VAL A 1 418 ? 1.770 10.869 -8.501 1.00 92.12 418 VAL A CA 1
ATOM 3308 C C . VAL A 1 418 ? 1.413 9.779 -9.520 1.00 92.12 418 VAL A C 1
ATOM 3310 O O . VAL A 1 418 ? 1.514 10.016 -10.724 1.00 92.12 418 VAL A O 1
ATOM 3313 N N . GLU A 1 419 ? 0.946 8.610 -9.069 1.00 89.44 419 GLU A N 1
ATOM 3314 C CA . GLU A 1 419 ? 0.466 7.541 -9.958 1.00 89.44 419 GLU A CA 1
ATOM 3315 C C . GLU A 1 419 ? -0.740 7.993 -10.789 1.00 89.44 419 GLU A C 1
ATOM 3317 O O . GLU A 1 419 ? -0.783 7.767 -12.001 1.00 89.44 419 GLU A O 1
ATOM 3322 N N . PHE A 1 420 ? -1.687 8.698 -10.169 1.00 91.31 420 PHE A N 1
ATOM 3323 C CA . PHE A 1 420 ? -2.817 9.302 -10.866 1.00 91.31 420 PHE A CA 1
ATOM 3324 C C . PHE A 1 420 ? -2.346 10.251 -11.980 1.00 91.31 420 PHE A C 1
ATOM 3326 O O . PHE A 1 420 ? -2.806 10.161 -13.118 1.00 91.31 420 PHE A O 1
ATOM 3333 N N . ALA A 1 421 ? -1.376 11.125 -11.691 1.00 90.25 421 ALA A N 1
ATOM 3334 C CA . ALA A 1 421 ? -0.820 12.032 -12.694 1.00 90.25 421 ALA A CA 1
ATOM 3335 C C . ALA A 1 421 ? -0.121 11.283 -13.847 1.00 90.25 421 ALA A C 1
ATOM 3337 O O . ALA A 1 421 ? -0.230 11.700 -15.003 1.00 90.25 421 ALA A O 1
ATOM 3338 N N . GLY A 1 422 ? 0.562 10.173 -13.545 1.00 86.94 422 GLY A N 1
ATOM 3339 C CA . GLY A 1 422 ? 1.254 9.332 -14.528 1.00 86.94 422 GLY A CA 1
ATOM 3340 C C . GLY A 1 422 ? 0.339 8.448 -15.378 1.00 86.94 422 GLY A C 1
ATOM 3341 O O . GLY A 1 422 ? 0.734 8.039 -16.464 1.00 86.94 422 GLY A O 1
ATOM 3342 N N . THR A 1 423 ? -0.887 8.184 -14.924 1.00 86.19 423 THR A N 1
ATOM 3343 C CA . THR A 1 423 ? -1.896 7.380 -15.642 1.00 86.19 423 THR A CA 1
ATOM 3344 C C . THR A 1 423 ? -2.897 8.233 -16.423 1.00 86.19 423 THR A C 1
ATOM 3346 O O . THR A 1 423 ? -3.934 7.738 -16.868 1.00 86.19 423 THR A O 1
ATOM 3349 N N . ASN A 1 424 ? -2.601 9.523 -16.615 1.00 86.19 424 ASN A N 1
ATOM 3350 C CA . ASN A 1 424 ? -3.453 10.407 -17.396 1.00 86.19 424 ASN A CA 1
ATOM 3351 C C . ASN A 1 424 ? -3.552 9.907 -18.858 1.00 86.19 424 ASN A C 1
ATOM 3353 O O . ASN A 1 424 ? -2.522 9.831 -19.535 1.00 86.19 424 ASN A O 1
ATOM 3357 N N . PRO A 1 425 ? -4.762 9.633 -19.389 1.00 85.44 425 PRO A N 1
ATOM 3358 C CA . PRO A 1 425 ? -4.931 9.119 -20.749 1.00 85.44 425 PRO A CA 1
ATOM 3359 C C . PRO A 1 425 ? -4.337 10.019 -21.838 1.00 85.44 425 PRO A C 1
ATOM 3361 O O . PRO A 1 425 ? -3.909 9.519 -22.874 1.00 85.44 425 PRO A O 1
ATOM 3364 N N . ALA A 1 426 ? -4.296 11.339 -21.621 1.00 86.00 426 ALA A N 1
ATOM 3365 C CA . ALA A 1 426 ? -3.670 12.264 -22.561 1.00 86.00 426 ALA A CA 1
ATOM 3366 C C . ALA A 1 426 ? -2.153 12.040 -22.636 1.00 86.00 426 ALA A C 1
ATOM 3368 O O . ALA A 1 426 ? -1.586 12.043 -23.725 1.00 86.00 426 ALA A O 1
ATOM 3369 N N . LEU A 1 427 ? -1.507 11.792 -21.493 1.00 85.00 427 LEU A N 1
ATOM 3370 C CA . LEU A 1 427 ? -0.088 11.455 -21.446 1.00 85.00 427 LEU A CA 1
ATOM 3371 C C . LEU A 1 427 ? 0.174 10.083 -22.084 1.00 85.00 427 LEU A C 1
ATOM 3373 O O . LEU A 1 427 ? 1.091 9.956 -22.888 1.00 85.00 427 LEU A O 1
ATOM 3377 N N . GLU A 1 428 ? -0.653 9.078 -21.785 1.00 85.38 428 GLU A N 1
ATOM 3378 C CA . GLU A 1 428 ? -0.525 7.733 -22.365 1.00 85.38 428 GLU A CA 1
ATOM 3379 C C . GLU A 1 428 ? -0.651 7.763 -23.898 1.00 85.38 428 GLU A C 1
ATOM 3381 O O . GLU A 1 428 ? 0.205 7.224 -24.594 1.00 85.38 428 GLU A O 1
ATOM 3386 N N . GLN A 1 429 ? -1.632 8.493 -24.442 1.00 86.81 429 GLN A N 1
ATOM 3387 C CA . GLN A 1 429 ? -1.787 8.681 -25.891 1.00 86.81 429 GLN A CA 1
ATOM 3388 C C . GLN A 1 429 ? -0.588 9.397 -26.533 1.00 86.81 429 GLN A C 1
ATOM 3390 O O . GLN A 1 429 ? -0.173 9.048 -27.644 1.00 86.81 429 GLN A O 1
ATOM 3395 N N . LEU A 1 430 ? -0.017 10.398 -25.854 1.00 86.44 430 LEU A N 1
ATOM 3396 C CA . LEU A 1 430 ? 1.187 11.087 -26.327 1.00 86.44 430 LEU A CA 1
ATOM 3397 C C . LEU A 1 430 ? 2.401 10.146 -26.363 1.00 86.44 430 LEU A C 1
ATOM 3399 O O . LEU A 1 430 ? 3.163 10.182 -27.327 1.00 86.44 430 LEU A O 1
ATOM 3403 N N . ILE A 1 431 ? 2.544 9.271 -25.363 1.00 82.50 431 ILE A N 1
ATOM 3404 C CA . ILE A 1 431 ? 3.613 8.265 -25.294 1.00 82.50 431 ILE A CA 1
ATOM 3405 C C . ILE A 1 431 ? 3.427 7.195 -26.382 1.00 82.50 431 ILE A C 1
ATOM 3407 O O . ILE A 1 431 ? 4.359 6.914 -27.137 1.00 82.50 431 ILE A O 1
ATOM 3411 N N . GLU A 1 432 ? 2.231 6.616 -26.517 1.00 83.31 432 GLU A N 1
ATOM 3412 C CA . GLU A 1 432 ? 1.954 5.544 -27.486 1.00 83.31 432 GLU A CA 1
ATOM 3413 C C . GLU A 1 432 ? 2.098 5.986 -28.948 1.00 83.31 432 GLU A C 1
ATOM 3415 O O . GLU A 1 432 ? 2.438 5.183 -29.818 1.00 83.31 432 GLU A O 1
ATOM 3420 N N . SER A 1 433 ? 1.852 7.264 -29.237 1.00 83.19 433 SER A N 1
ATOM 3421 C CA . SER A 1 433 ? 1.937 7.807 -30.597 1.00 83.19 433 SER A CA 1
ATOM 3422 C C . SER A 1 433 ? 3.370 8.080 -31.077 1.00 83.19 433 SER A C 1
ATOM 3424 O O . SER A 1 433 ? 3.554 8.505 -32.220 1.00 83.19 433 SER A O 1
ATOM 3426 N N . SER A 1 434 ? 4.391 7.850 -30.242 1.00 57.53 434 SER A N 1
ATOM 3427 C CA . SER A 1 434 ? 5.715 8.448 -30.427 1.00 57.53 434 SER A CA 1
ATOM 3428 C C . SER A 1 434 ? 6.813 7.506 -30.948 1.00 57.53 434 SER A C 1
ATOM 3430 O O . SER A 1 434 ? 7.277 6.583 -30.282 1.00 57.53 434 SER A O 1
ATOM 3432 N N . SER A 1 435 ? 7.314 7.838 -32.141 1.00 57.09 435 SER A N 1
ATOM 3433 C CA . SER A 1 435 ? 8.759 7.852 -32.405 1.00 57.09 435 SER A CA 1
ATOM 3434 C C . SER A 1 435 ? 9.343 9.278 -32.473 1.00 57.09 435 SER A C 1
ATOM 3436 O O . SER A 1 435 ? 10.559 9.395 -32.463 1.00 57.09 435 SER A O 1
ATOM 3438 N N . ASP A 1 436 ? 8.515 10.343 -32.516 1.00 65.25 436 ASP A N 1
ATOM 3439 C CA . ASP A 1 436 ? 8.953 11.746 -32.732 1.00 65.25 436 ASP A CA 1
ATOM 3440 C C . ASP A 1 436 ? 8.192 12.821 -31.896 1.00 65.25 436 ASP A C 1
ATOM 3442 O O . ASP A 1 436 ? 8.319 14.017 -32.162 1.00 65.25 436 ASP A O 1
ATOM 3446 N N . ASN A 1 437 ? 7.390 12.456 -30.882 1.00 78.12 437 ASN A N 1
ATOM 3447 C CA . ASN A 1 437 ? 6.523 13.416 -30.155 1.00 78.12 437 ASN A CA 1
ATOM 3448 C C . ASN A 1 437 ? 7.141 14.048 -28.891 1.00 78.12 437 ASN A C 1
ATOM 3450 O O . ASN A 1 437 ? 6.410 14.649 -28.099 1.00 78.12 437 ASN A O 1
ATOM 3454 N N . ASP A 1 438 ? 8.461 13.990 -28.702 1.00 80.50 438 ASP A N 1
ATOM 3455 C CA . ASP A 1 438 ? 9.130 14.494 -27.488 1.00 80.50 438 ASP A CA 1
ATOM 3456 C C . ASP A 1 438 ? 8.729 15.942 -27.149 1.00 80.50 438 ASP A C 1
ATOM 3458 O O . ASP A 1 438 ? 8.402 16.250 -26.006 1.00 80.50 438 ASP A O 1
ATOM 3462 N N . SER A 1 439 ? 8.620 16.825 -28.150 1.00 84.25 439 SER A N 1
ATOM 3463 C CA . SER A 1 439 ? 8.206 18.225 -27.936 1.00 84.25 439 SER A CA 1
ATOM 3464 C C . SER A 1 439 ? 6.800 18.375 -27.339 1.00 84.25 439 SER A C 1
ATOM 3466 O O . SER A 1 439 ? 6.579 19.266 -26.523 1.00 84.25 439 SER A O 1
ATOM 3468 N N . GLN A 1 440 ? 5.855 17.506 -27.712 1.00 85.38 440 GLN A N 1
ATOM 3469 C CA . GLN A 1 440 ? 4.484 17.547 -27.190 1.00 85.38 440 GLN A CA 1
ATOM 3470 C C . GLN A 1 440 ? 4.409 16.995 -25.766 1.00 85.38 440 GLN A C 1
ATOM 3472 O O . GLN A 1 440 ? 3.671 17.530 -24.940 1.00 85.38 440 GLN A O 1
ATOM 3477 N N . ILE A 1 441 ? 5.198 15.959 -25.461 1.00 83.56 441 ILE A N 1
ATOM 3478 C CA . ILE A 1 441 ? 5.316 15.430 -24.097 1.00 83.56 441 ILE A CA 1
ATOM 3479 C C . ILE A 1 441 ? 5.911 16.515 -23.188 1.00 83.56 441 ILE A C 1
ATOM 3481 O O . ILE A 1 441 ? 5.358 16.805 -22.133 1.00 83.56 441 ILE A O 1
ATOM 3485 N N . ILE A 1 442 ? 6.973 17.196 -23.620 1.00 83.94 442 ILE A N 1
ATOM 3486 C CA . ILE A 1 442 ? 7.580 18.307 -22.867 1.00 83.94 442 ILE A CA 1
ATOM 3487 C C . ILE A 1 442 ? 6.578 19.436 -22.628 1.00 83.94 442 ILE A C 1
ATOM 3489 O O . ILE A 1 442 ? 6.460 19.940 -21.511 1.00 83.94 442 ILE A O 1
ATOM 3493 N N . GLU A 1 443 ? 5.846 19.843 -23.667 1.00 87.25 443 GLU A N 1
ATOM 3494 C CA . GLU A 1 443 ? 4.811 20.867 -23.544 1.00 87.25 443 GLU A CA 1
ATOM 3495 C C . GLU A 1 443 ? 3.726 20.445 -22.543 1.00 87.25 443 GLU A C 1
ATOM 3497 O O . GLU A 1 443 ? 3.326 21.249 -21.699 1.00 87.25 443 GLU A O 1
ATOM 3502 N N . TYR A 1 444 ? 3.308 19.176 -22.571 1.00 87.25 444 TYR A N 1
ATOM 3503 C CA . TYR A 1 444 ? 2.366 18.622 -21.602 1.00 87.25 444 TYR A CA 1
ATOM 3504 C C . TYR A 1 444 ? 2.901 18.719 -20.166 1.00 87.25 444 TYR A C 1
ATOM 3506 O O . TYR A 1 444 ? 2.204 19.247 -19.300 1.00 87.25 444 TYR A O 1
ATOM 3514 N N . PHE A 1 445 ? 4.140 18.285 -19.906 1.00 87.94 445 PHE A N 1
ATOM 3515 C CA . PHE A 1 445 ? 4.756 18.371 -18.574 1.00 87.94 445 PHE A CA 1
ATOM 3516 C C . PHE A 1 445 ? 4.873 19.822 -18.092 1.00 87.94 445 PHE A C 1
ATOM 3518 O O . PHE A 1 445 ? 4.475 20.131 -16.971 1.00 87.94 445 PHE A O 1
ATOM 3525 N N . ASN A 1 446 ? 5.340 20.728 -18.955 1.00 87.00 446 ASN A N 1
ATOM 3526 C CA . ASN A 1 446 ? 5.503 22.143 -18.618 1.00 87.00 446 ASN A CA 1
ATOM 3527 C C . ASN A 1 446 ? 4.168 22.833 -18.312 1.00 87.00 446 ASN A C 1
ATOM 3529 O O . ASN A 1 446 ? 4.104 23.686 -17.425 1.00 87.00 446 ASN A O 1
ATOM 3533 N N . ASN A 1 447 ? 3.097 22.461 -19.015 1.00 89.44 447 ASN A N 1
ATOM 3534 C CA . ASN A 1 447 ? 1.774 23.052 -18.827 1.00 89.44 447 ASN A CA 1
ATOM 3535 C C . ASN A 1 447 ? 0.975 22.389 -17.691 1.00 89.44 447 ASN A C 1
ATOM 3537 O O . ASN A 1 447 ? 0.033 22.994 -17.167 1.00 89.44 447 ASN A O 1
ATOM 3541 N N . ASN A 1 448 ? 1.343 21.175 -17.273 1.00 90.81 448 ASN A N 1
ATOM 3542 C CA . ASN A 1 448 ? 0.652 20.457 -16.212 1.00 90.81 448 ASN A CA 1
ATOM 3543 C C . ASN A 1 448 ? 1.096 20.950 -14.822 1.00 90.81 448 ASN A C 1
ATOM 3545 O O . ASN A 1 448 ? 2.146 20.590 -14.288 1.00 90.81 448 ASN A O 1
ATOM 3549 N N . LYS A 1 449 ? 0.248 21.778 -14.202 1.00 93.06 449 LYS A N 1
ATOM 3550 C CA . LYS A 1 449 ? 0.501 22.358 -12.874 1.00 93.06 449 LYS A CA 1
ATOM 3551 C C . LYS A 1 449 ? 0.656 21.309 -11.769 1.00 93.06 449 LYS A C 1
ATOM 3553 O O . LYS A 1 449 ? 1.416 21.553 -10.835 1.00 93.06 449 LYS A O 1
ATOM 3558 N N . LEU A 1 450 ? -0.048 20.178 -11.865 1.00 91.00 450 LEU A N 1
ATOM 3559 C CA . LEU A 1 450 ? 0.042 19.102 -10.879 1.00 91.00 450 LEU A CA 1
ATOM 3560 C C . LEU A 1 450 ? 1.424 18.449 -10.936 1.00 91.00 450 LEU A C 1
ATOM 3562 O O . LEU A 1 450 ? 2.097 18.376 -9.914 1.00 91.00 450 LEU A O 1
ATOM 3566 N N . ILE A 1 451 ? 1.897 18.090 -12.131 1.00 90.31 451 ILE A N 1
ATOM 3567 C CA . ILE A 1 451 ? 3.237 17.513 -12.317 1.00 90.31 451 ILE A CA 1
ATOM 3568 C C . ILE A 1 451 ? 4.325 18.472 -11.821 1.00 90.31 451 ILE A C 1
ATOM 3570 O O . ILE A 1 451 ? 5.211 18.072 -11.067 1.00 90.31 451 ILE A O 1
ATOM 3574 N N . ASN A 1 452 ? 4.226 19.755 -12.177 1.00 90.25 452 ASN A N 1
ATOM 3575 C CA . ASN A 1 452 ? 5.182 20.766 -11.728 1.00 90.25 452 ASN A CA 1
ATOM 3576 C C . ASN A 1 452 ? 5.202 20.935 -10.203 1.00 90.25 452 ASN A C 1
ATOM 3578 O O . ASN A 1 452 ? 6.243 21.277 -9.646 1.00 90.25 452 ASN A O 1
ATOM 3582 N N . SER A 1 453 ? 4.084 20.679 -9.514 1.00 92.25 453 SER A N 1
ATOM 3583 C CA . SER A 1 453 ? 4.039 20.752 -8.050 1.00 92.25 453 SER A CA 1
ATOM 3584 C C . SER A 1 453 ? 4.891 19.672 -7.373 1.00 92.25 453 SER A C 1
ATOM 3586 O O . SER A 1 453 ? 5.391 19.909 -6.277 1.00 92.25 453 SER A O 1
ATOM 3588 N N . PHE A 1 454 ? 5.142 18.538 -8.039 1.00 91.25 454 PHE A N 1
ATOM 3589 C CA . PHE A 1 454 ? 5.980 17.459 -7.505 1.00 91.25 454 PHE A CA 1
ATOM 3590 C C . PHE A 1 454 ? 7.479 17.772 -7.527 1.00 91.25 454 PHE A C 1
ATOM 3592 O O . PHE A 1 454 ? 8.254 17.085 -6.866 1.00 91.25 454 PHE A O 1
ATOM 3599 N N . LEU A 1 455 ? 7.910 18.796 -8.272 1.00 88.62 455 LEU A N 1
ATOM 3600 C CA . LEU A 1 455 ? 9.314 19.203 -8.391 1.00 88.62 455 LEU A CA 1
ATOM 3601 C C . LEU A 1 455 ? 9.769 20.029 -7.178 1.00 88.62 455 LEU A C 1
ATOM 3603 O O . LEU A 1 455 ? 10.201 21.175 -7.294 1.00 88.62 455 LEU A O 1
ATOM 3607 N N . ASP A 1 456 ? 9.674 19.422 -5.999 1.00 91.06 456 ASP A N 1
ATOM 3608 C CA . ASP A 1 456 ? 9.987 20.031 -4.712 1.00 91.06 456 ASP A CA 1
ATOM 3609 C C . ASP A 1 456 ? 11.273 19.431 -4.131 1.00 91.06 456 ASP A C 1
ATOM 3611 O O . ASP A 1 456 ? 11.303 18.305 -3.630 1.00 91.06 456 ASP A O 1
ATOM 3615 N N . ALA A 1 457 ? 12.359 20.205 -4.185 1.00 89.69 457 ALA A N 1
ATOM 3616 C CA . ALA A 1 457 ? 13.679 19.761 -3.744 1.00 89.69 457 ALA A CA 1
ATOM 3617 C C . ALA A 1 457 ? 13.728 19.364 -2.258 1.00 89.69 457 ALA A C 1
ATOM 3619 O O . ALA A 1 457 ? 14.455 18.441 -1.896 1.00 89.69 457 ALA A O 1
ATOM 3620 N N . GLU A 1 458 ? 12.961 20.032 -1.392 1.00 89.81 458 GLU A N 1
ATOM 3621 C CA . GLU A 1 458 ? 12.920 19.693 0.034 1.00 89.81 458 GLU A CA 1
ATOM 3622 C C . GLU A 1 458 ? 12.155 18.388 0.275 1.00 89.81 458 GLU A C 1
ATOM 3624 O O . GLU A 1 458 ? 12.520 17.614 1.159 1.00 89.81 458 GLU A O 1
ATOM 3629 N N . PHE A 1 459 ? 11.106 18.127 -0.512 1.00 91.06 459 PHE A N 1
ATOM 3630 C CA . PHE A 1 459 ? 10.392 16.853 -0.449 1.00 91.06 459 PHE A CA 1
ATOM 3631 C C . PHE A 1 459 ? 11.269 15.697 -0.947 1.00 91.06 459 PHE A C 1
ATOM 3633 O O . PHE A 1 459 ? 11.332 14.655 -0.296 1.00 91.06 459 PHE A O 1
ATOM 3640 N N . PHE A 1 460 ? 12.020 15.888 -2.036 1.00 90.00 460 PHE A N 1
ATOM 3641 C CA . PHE A 1 460 ? 12.995 14.891 -2.490 1.00 90.00 460 PHE A CA 1
ATOM 3642 C C . PHE A 1 460 ? 14.099 14.642 -1.462 1.00 90.00 460 PHE A C 1
ATOM 3644 O O . PHE A 1 460 ? 14.474 13.490 -1.245 1.00 90.00 460 PHE A O 1
ATOM 3651 N N . GLU A 1 461 ? 14.573 15.687 -0.774 1.00 89.31 461 GLU A N 1
ATOM 3652 C CA . GLU A 1 461 ? 15.501 15.505 0.341 1.00 89.31 461 GLU A CA 1
ATOM 3653 C C . GLU A 1 461 ? 14.864 14.661 1.447 1.00 89.31 461 GLU A C 1
ATOM 3655 O O . GLU A 1 461 ? 15.487 13.719 1.923 1.00 89.31 461 GLU A O 1
ATOM 3660 N N . PHE A 1 462 ? 13.612 14.932 1.823 1.00 90.62 462 PHE A N 1
ATOM 3661 C CA . PHE A 1 462 ? 12.897 14.118 2.804 1.00 90.62 462 PHE A CA 1
ATOM 3662 C C . PHE A 1 462 ? 12.792 12.642 2.381 1.00 90.62 462 PHE A C 1
ATOM 3664 O O . PHE A 1 462 ? 13.152 11.767 3.170 1.00 90.62 462 PHE A O 1
ATOM 3671 N N . LEU A 1 463 ? 12.389 12.353 1.137 1.00 89.50 463 LEU A N 1
ATOM 3672 C CA . LEU A 1 463 ? 12.348 10.981 0.612 1.00 89.50 463 LEU A CA 1
ATOM 3673 C C . LEU A 1 463 ? 13.725 10.310 0.679 1.00 89.50 463 LEU A C 1
ATOM 3675 O O . LEU A 1 463 ? 13.842 9.162 1.107 1.00 89.50 463 LEU A O 1
ATOM 3679 N N . TYR A 1 464 ? 14.782 11.035 0.313 1.00 86.69 464 TYR A N 1
ATOM 3680 C CA . TYR A 1 464 ? 16.152 10.548 0.418 1.00 86.69 464 TYR A CA 1
ATOM 3681 C C . TYR A 1 464 ? 16.522 10.196 1.870 1.00 86.69 464 TYR A C 1
ATOM 3683 O O . TYR A 1 464 ? 17.080 9.126 2.121 1.00 86.69 464 TYR A O 1
ATOM 3691 N N . GLN A 1 465 ? 16.165 11.043 2.841 1.00 86.31 465 GLN A N 1
ATOM 3692 C CA . GLN A 1 465 ? 16.389 10.770 4.265 1.00 86.31 465 GLN A CA 1
ATOM 3693 C C . GLN A 1 465 ? 15.604 9.530 4.736 1.00 86.31 465 GLN A C 1
ATOM 3695 O O . GLN A 1 465 ? 16.166 8.695 5.447 1.00 86.31 465 GLN A O 1
ATOM 3700 N N . CYS A 1 466 ? 14.358 9.343 4.280 1.00 85.94 466 CYS A N 1
ATOM 3701 C CA . CYS A 1 466 ? 13.568 8.124 4.516 1.00 85.94 466 CYS A CA 1
ATOM 3702 C C . CYS A 1 466 ? 14.236 6.857 4.004 1.00 85.94 466 CYS A C 1
ATOM 3704 O O . CYS A 1 466 ? 14.195 5.836 4.685 1.00 85.94 466 CYS A O 1
ATOM 3706 N N . LEU A 1 467 ? 14.879 6.926 2.844 1.00 82.12 467 LEU A N 1
ATOM 3707 C CA . LEU A 1 467 ? 15.500 5.762 2.223 1.00 82.12 467 LEU A CA 1
ATOM 3708 C C . LEU A 1 467 ? 16.881 5.439 2.806 1.00 82.12 467 LEU A C 1
ATOM 3710 O O . LEU A 1 467 ? 17.260 4.271 2.856 1.00 82.12 467 LEU A O 1
ATOM 3714 N N . VAL A 1 468 ? 17.645 6.448 3.234 1.00 80.25 468 VAL A N 1
ATOM 3715 C CA . VAL A 1 468 ? 19.034 6.264 3.692 1.00 80.25 468 VAL A CA 1
ATOM 3716 C C . VAL A 1 468 ? 19.147 6.170 5.212 1.00 80.25 468 VAL A C 1
ATOM 3718 O O . VAL A 1 468 ? 19.898 5.334 5.718 1.00 80.25 468 VAL A O 1
ATOM 3721 N N . ASN A 1 469 ? 18.428 7.025 5.940 1.00 77.62 469 ASN A N 1
ATOM 3722 C CA . ASN A 1 469 ? 18.662 7.252 7.366 1.00 77.62 469 ASN A CA 1
ATOM 3723 C C . ASN A 1 469 ? 17.566 6.677 8.254 1.00 77.62 469 ASN A C 1
ATOM 3725 O O . ASN A 1 469 ? 17.863 6.196 9.350 1.00 77.62 469 ASN A O 1
ATOM 3729 N N . TYR A 1 470 ? 16.316 6.686 7.797 1.00 72.00 470 TYR A N 1
ATOM 3730 C CA . TYR A 1 470 ? 15.221 6.171 8.604 1.00 72.00 470 TYR A CA 1
ATOM 3731 C C . TYR A 1 470 ? 15.093 4.641 8.466 1.00 72.00 470 TYR A C 1
ATOM 3733 O O . TYR A 1 470 ? 15.500 4.021 7.480 1.00 72.00 470 TYR A O 1
ATOM 3741 N N . ASN A 1 471 ? 14.636 4.010 9.551 1.00 64.94 471 ASN A N 1
ATOM 3742 C CA . ASN A 1 471 ? 14.449 2.560 9.665 1.00 64.94 471 ASN A CA 1
ATOM 3743 C C . ASN A 1 471 ? 13.468 2.047 8.584 1.00 64.94 471 ASN A C 1
ATOM 3745 O O . ASN A 1 471 ? 12.775 2.843 7.953 1.00 64.94 471 ASN A O 1
ATOM 3749 N N . TYR A 1 472 ? 13.328 0.725 8.437 1.00 64.75 472 TYR A N 1
ATOM 3750 C CA . TYR A 1 472 ? 12.431 0.074 7.463 1.00 64.75 472 TYR A CA 1
ATOM 3751 C C . TYR A 1 472 ? 10.988 0.616 7.436 1.00 64.75 472 TYR A C 1
ATOM 3753 O O . TYR A 1 472 ? 10.296 0.457 6.436 1.00 64.75 472 TYR A O 1
ATOM 3761 N N . LYS A 1 473 ? 10.541 1.267 8.517 1.00 72.81 473 LYS A N 1
ATOM 3762 C CA . LYS A 1 473 ? 9.172 1.749 8.709 1.00 72.81 473 LYS A CA 1
ATOM 3763 C C . LYS A 1 473 ? 8.688 2.721 7.619 1.00 72.81 473 LYS A C 1
ATOM 3765 O O . LYS A 1 473 ? 7.615 2.512 7.077 1.00 72.81 473 LYS A O 1
ATOM 3770 N N . PHE A 1 474 ? 9.485 3.723 7.232 1.00 82.56 474 PHE A N 1
ATOM 3771 C CA . PHE A 1 474 ? 9.113 4.661 6.148 1.00 82.56 474 PHE A CA 1
ATOM 3772 C C . PHE A 1 474 ? 9.692 4.289 4.789 1.00 82.56 474 PHE A C 1
ATOM 3774 O O . PHE A 1 474 ? 9.297 4.854 3.773 1.00 82.56 474 PHE A O 1
ATOM 3781 N N . GLU A 1 475 ? 10.657 3.374 4.779 1.00 82.94 475 GLU A N 1
ATOM 3782 C CA . GLU A 1 475 ? 11.452 3.035 3.607 1.00 82.94 475 GLU A CA 1
ATOM 3783 C C . GLU A 1 475 ? 10.566 2.612 2.432 1.00 82.94 475 GLU A C 1
ATOM 3785 O O . GLU A 1 475 ? 10.721 3.144 1.340 1.00 82.94 475 GLU A O 1
ATOM 3790 N N . LEU A 1 476 ? 9.597 1.721 2.669 1.00 79.75 476 LEU A N 1
ATOM 3791 C CA . LEU A 1 476 ? 8.694 1.221 1.627 1.00 79.75 476 LEU A CA 1
ATOM 3792 C C . LEU A 1 476 ? 7.782 2.322 1.073 1.00 79.75 476 LEU A C 1
ATOM 3794 O O . LEU A 1 476 ? 7.671 2.468 -0.138 1.00 79.75 476 LEU A O 1
ATOM 3798 N N . HIS A 1 477 ? 7.200 3.143 1.947 1.00 85.62 477 HIS A N 1
ATOM 3799 C CA . HIS A 1 477 ? 6.310 4.238 1.553 1.00 85.62 477 HIS A CA 1
ATOM 3800 C C . HIS A 1 477 ? 7.049 5.323 0.750 1.00 85.62 477 HIS A C 1
ATOM 3802 O O . HIS A 1 477 ? 6.567 5.813 -0.274 1.00 85.62 477 HIS A O 1
ATOM 3808 N N . ALA A 1 478 ? 8.262 5.682 1.184 1.00 88.25 478 ALA A N 1
ATOM 3809 C CA . ALA A 1 478 ? 9.111 6.624 0.461 1.00 88.25 478 ALA A CA 1
ATOM 3810 C C . ALA A 1 478 ? 9.594 6.046 -0.877 1.00 88.25 478 ALA A C 1
ATOM 3812 O O . ALA A 1 478 ? 9.715 6.774 -1.864 1.00 88.25 478 ALA A O 1
ATOM 3813 N N . LEU A 1 479 ? 9.846 4.737 -0.919 1.00 82.88 479 LEU A N 1
ATOM 3814 C CA . LEU A 1 479 ? 10.228 4.032 -2.131 1.00 82.88 479 LEU A CA 1
ATOM 3815 C C . LEU A 1 479 ? 9.088 4.009 -3.147 1.00 82.88 479 LEU A C 1
ATOM 3817 O O . LEU A 1 479 ? 9.336 4.304 -4.308 1.00 82.88 479 LEU A O 1
ATOM 3821 N N . ASP A 1 480 ? 7.854 3.735 -2.722 1.00 81.88 480 ASP A N 1
ATOM 3822 C CA . ASP A 1 480 ? 6.671 3.782 -3.590 1.00 81.88 480 ASP A CA 1
ATOM 3823 C C . ASP A 1 480 ? 6.459 5.187 -4.178 1.00 81.88 480 ASP A C 1
ATOM 3825 O O . ASP A 1 480 ? 6.250 5.324 -5.387 1.00 81.88 480 ASP A O 1
ATOM 3829 N N . CYS A 1 481 ? 6.633 6.245 -3.374 1.00 88.00 481 CYS A N 1
ATOM 3830 C CA . CYS A 1 481 ? 6.650 7.624 -3.883 1.00 88.00 481 CYS A CA 1
ATOM 3831 C C . CYS A 1 481 ? 7.721 7.811 -4.963 1.00 88.00 481 CYS A C 1
ATOM 3833 O O . CYS A 1 481 ? 7.441 8.323 -6.048 1.00 88.00 481 CYS A O 1
ATOM 3835 N N . PHE A 1 482 ? 8.958 7.401 -4.669 1.00 85.06 482 PHE A N 1
ATOM 3836 C CA . PHE A 1 482 ? 10.085 7.560 -5.581 1.00 85.06 482 PHE A CA 1
ATOM 3837 C C . PHE A 1 482 ? 9.894 6.767 -6.879 1.00 85.06 482 PHE A C 1
ATOM 3839 O O . PHE A 1 482 ? 10.195 7.278 -7.956 1.00 85.06 482 PHE A O 1
ATOM 3846 N N . ILE A 1 483 ? 9.348 5.549 -6.793 1.00 82.00 483 ILE A N 1
ATOM 3847 C CA . ILE A 1 483 ? 8.979 4.724 -7.946 1.00 82.00 483 ILE A CA 1
ATOM 3848 C C . ILE A 1 483 ? 7.979 5.478 -8.814 1.00 82.00 483 ILE A C 1
ATOM 3850 O O . ILE A 1 483 ? 8.211 5.624 -10.009 1.00 82.00 483 ILE A O 1
ATOM 3854 N N . ASN A 1 484 ? 6.891 5.978 -8.232 1.00 84.69 484 ASN A N 1
ATOM 3855 C CA . ASN A 1 484 ? 5.840 6.637 -9.000 1.00 84.69 484 ASN A CA 1
ATOM 3856 C C . ASN A 1 484 ? 6.346 7.933 -9.655 1.00 84.69 484 ASN A C 1
ATOM 3858 O O . ASN A 1 484 ? 6.005 8.215 -10.803 1.00 84.69 484 ASN A O 1
ATOM 3862 N N . LEU A 1 485 ? 7.238 8.671 -8.988 1.00 87.19 485 LEU A N 1
ATOM 3863 C CA . LEU A 1 485 ? 7.924 9.825 -9.578 1.00 87.19 485 LEU A CA 1
ATOM 3864 C C . LEU A 1 485 ? 8.842 9.411 -10.736 1.00 87.19 485 LEU A C 1
ATOM 3866 O O . LEU A 1 485 ? 8.824 10.037 -11.795 1.00 87.19 485 LEU A O 1
ATOM 3870 N N . ALA A 1 486 ? 9.605 8.330 -10.569 1.00 82.38 486 ALA A N 1
ATOM 3871 C CA . ALA A 1 486 ? 10.465 7.798 -11.619 1.00 82.38 486 ALA A CA 1
ATOM 3872 C C . ALA A 1 486 ? 9.667 7.286 -12.825 1.00 82.38 486 ALA A C 1
ATOM 3874 O O . ALA A 1 486 ? 10.100 7.485 -13.957 1.00 82.38 486 ALA A O 1
ATOM 3875 N N . ILE A 1 487 ? 8.497 6.679 -12.602 1.00 81.38 487 ILE A N 1
ATOM 3876 C CA . ILE A 1 487 ? 7.555 6.284 -13.659 1.00 81.38 487 ILE A CA 1
ATOM 3877 C C . ILE A 1 487 ? 7.102 7.510 -14.438 1.00 81.38 487 ILE A C 1
ATOM 3879 O O . ILE A 1 487 ? 7.207 7.533 -15.663 1.00 81.38 487 ILE A O 1
ATOM 3883 N N . LEU A 1 488 ? 6.622 8.525 -13.717 1.00 84.88 488 LEU A N 1
ATOM 3884 C CA . LEU A 1 488 ? 6.102 9.749 -14.304 1.00 84.88 488 LEU A CA 1
ATOM 3885 C C . LEU A 1 488 ? 7.165 10.415 -15.187 1.00 84.88 488 LEU A C 1
ATOM 3887 O O . LEU A 1 488 ? 6.952 10.591 -16.386 1.00 84.88 488 LEU A O 1
ATOM 3891 N N . PHE A 1 489 ? 8.340 10.714 -14.630 1.00 83.44 489 PHE A N 1
ATOM 3892 C CA . PHE A 1 489 ? 9.404 11.408 -15.361 1.00 83.44 489 PHE A CA 1
ATOM 3893 C C . PHE A 1 489 ? 10.179 10.511 -16.332 1.00 83.44 489 PHE A C 1
ATOM 3895 O O . PHE A 1 489 ? 10.831 11.018 -17.240 1.00 83.44 489 PHE A O 1
ATOM 3902 N N . GLY A 1 490 ? 10.103 9.188 -16.193 1.00 76.25 490 GLY A N 1
ATOM 3903 C CA . GLY A 1 490 ? 10.824 8.239 -17.040 1.00 76.25 490 GLY A CA 1
ATOM 3904 C C . GLY A 1 490 ? 10.354 8.169 -18.488 1.00 76.25 490 GLY A C 1
ATOM 3905 O O . GLY A 1 490 ? 11.086 7.672 -19.347 1.00 76.25 490 GLY A O 1
ATOM 3906 N N . SER A 1 491 ? 9.164 8.700 -18.758 1.00 71.00 491 SER A N 1
ATOM 3907 C CA . SER A 1 491 ? 8.640 8.895 -20.109 1.00 71.00 491 SER A CA 1
ATOM 3908 C C . SER A 1 491 ? 9.380 9.985 -20.899 1.00 71.00 491 SER A C 1
ATOM 3910 O O . SER A 1 491 ? 9.300 9.998 -22.124 1.00 71.00 491 SER A O 1
ATOM 3912 N N . LEU A 1 492 ? 10.136 10.865 -20.231 1.00 73.00 492 LEU A N 1
ATOM 3913 C CA . LEU A 1 492 ? 10.881 11.949 -20.870 1.00 73.00 492 LEU A CA 1
ATOM 3914 C C . LEU A 1 492 ? 12.230 11.481 -21.442 1.00 73.00 492 LEU A C 1
ATOM 3916 O O . LEU A 1 492 ? 12.844 10.500 -20.998 1.00 73.00 492 LEU A O 1
ATOM 3920 N N . SER A 1 493 ? 12.725 12.217 -22.437 1.00 72.00 493 SER A N 1
ATOM 3921 C CA . SER A 1 493 ? 14.102 12.079 -22.910 1.00 72.00 493 SER A CA 1
ATOM 3922 C C . SER A 1 493 ? 15.092 12.611 -21.854 1.00 72.00 493 SER A C 1
ATOM 3924 O O . SER A 1 493 ? 14.741 13.425 -20.999 1.00 72.00 493 SER A O 1
ATOM 3926 N N . THR A 1 494 ? 16.357 12.176 -21.898 1.00 67.12 494 THR A N 1
ATOM 3927 C CA . THR A 1 494 ? 17.388 12.603 -20.928 1.00 67.12 494 THR A CA 1
ATOM 3928 C C . THR A 1 494 ? 17.674 14.096 -20.945 1.00 67.12 494 THR A C 1
ATOM 3930 O O . THR A 1 494 ? 18.066 14.645 -19.913 1.00 67.12 494 THR A O 1
ATOM 3933 N N . THR A 1 495 ? 17.533 14.744 -22.102 1.00 71.44 495 THR A N 1
ATOM 3934 C CA . THR A 1 495 ? 17.778 16.184 -22.253 1.00 71.44 495 THR A CA 1
ATOM 3935 C C . THR A 1 495 ? 16.646 17.022 -21.683 1.00 71.44 495 THR A C 1
ATOM 3937 O O . THR A 1 495 ? 16.869 18.185 -21.360 1.00 71.44 495 THR A O 1
ATOM 3940 N N . ASP A 1 496 ? 15.475 16.413 -21.506 1.00 77.12 496 ASP A N 1
ATOM 3941 C CA . ASP A 1 496 ? 14.239 17.109 -21.164 1.00 77.12 496 ASP A CA 1
ATOM 3942 C C . ASP A 1 496 ? 13.765 16.821 -19.735 1.00 77.12 496 ASP A C 1
ATOM 3944 O O . ASP A 1 496 ? 12.757 17.366 -19.283 1.00 77.12 496 ASP A O 1
ATOM 3948 N N . LEU A 1 497 ? 14.498 15.981 -18.997 1.00 77.25 497 LEU A N 1
ATOM 3949 C CA . LEU A 1 497 ? 14.238 15.750 -17.581 1.00 77.25 497 LEU A CA 1
ATOM 3950 C C . LEU A 1 497 ? 14.388 17.061 -16.792 1.00 77.25 497 LEU A C 1
ATOM 3952 O O . LEU A 1 497 ? 15.407 17.746 -16.936 1.00 77.25 497 LEU A O 1
ATOM 3956 N N . PRO A 1 498 ? 13.440 17.388 -15.892 1.00 82.94 498 PRO A N 1
ATOM 3957 C CA . PRO A 1 498 ? 13.592 18.522 -14.992 1.00 82.94 498 PRO A CA 1
ATOM 3958 C C . PRO A 1 498 ? 14.902 18.415 -14.208 1.00 82.94 498 PRO A C 1
ATOM 3960 O O . PRO A 1 498 ? 15.178 17.377 -13.602 1.00 82.94 498 PRO A O 1
ATOM 3963 N N . SER A 1 499 ? 15.697 19.489 -14.183 1.00 83.62 499 SER A N 1
ATOM 3964 C CA . SER A 1 499 ? 17.018 19.487 -13.533 1.00 83.62 499 SER A CA 1
ATOM 3965 C C . SER A 1 499 ? 16.943 19.052 -12.070 1.00 83.62 499 SER A C 1
ATOM 3967 O O . SER A 1 499 ? 17.748 18.240 -11.633 1.00 83.62 499 SER A O 1
ATOM 3969 N N . ILE A 1 500 ? 15.913 19.505 -11.347 1.00 84.94 500 ILE A N 1
ATOM 3970 C CA . ILE A 1 500 ? 15.665 19.126 -9.950 1.00 84.94 500 ILE A CA 1
ATOM 3971 C C . ILE A 1 500 ? 15.510 17.606 -9.815 1.00 84.94 500 ILE A C 1
ATOM 3973 O O . ILE A 1 500 ? 16.118 17.005 -8.934 1.00 84.94 500 ILE A O 1
ATOM 3977 N N . TRP A 1 501 ? 14.712 16.975 -10.681 1.00 84.88 501 TRP A N 1
ATOM 3978 C CA . TRP A 1 501 ? 14.534 15.524 -10.657 1.00 84.88 501 TRP A CA 1
ATOM 3979 C C . TRP A 1 501 ? 15.827 14.804 -11.036 1.00 84.88 501 TRP A C 1
ATOM 3981 O O . TRP A 1 501 ? 16.216 13.858 -10.357 1.00 84.88 501 TRP A O 1
ATOM 3991 N N . LYS A 1 502 ? 16.521 15.272 -12.080 1.00 82.50 502 LYS A N 1
ATOM 3992 C CA . LYS A 1 502 ? 17.791 14.693 -12.524 1.00 82.50 502 LYS A CA 1
ATOM 3993 C C . LYS A 1 502 ? 18.833 14.691 -11.403 1.00 82.50 502 LYS A C 1
ATOM 3995 O O . LYS A 1 502 ? 19.366 13.631 -11.086 1.00 82.50 502 LYS A O 1
ATOM 4000 N N . ASP A 1 503 ? 19.060 15.837 -10.765 1.00 84.38 503 ASP A N 1
ATOM 4001 C CA . ASP A 1 503 ? 20.039 15.988 -9.684 1.00 84.38 503 ASP A CA 1
ATOM 4002 C C . ASP A 1 503 ? 19.715 15.059 -8.501 1.00 84.38 503 ASP A C 1
ATOM 4004 O O . ASP A 1 503 ? 20.603 14.433 -7.917 1.00 84.38 503 ASP A O 1
ATOM 4008 N N . GLN A 1 504 ? 18.430 14.922 -8.159 1.00 82.94 504 GLN A N 1
ATOM 4009 C CA . GLN A 1 504 ? 17.986 14.064 -7.057 1.00 82.94 504 GLN A CA 1
ATOM 4010 C C . GLN A 1 504 ? 18.043 12.577 -7.407 1.00 82.94 504 GLN A C 1
ATOM 4012 O O . GLN A 1 504 ? 18.473 11.773 -6.578 1.00 82.94 504 GLN A O 1
ATOM 4017 N N . ALA A 1 505 ? 17.681 12.200 -8.633 1.00 80.06 505 ALA A N 1
ATOM 4018 C CA . ALA A 1 505 ? 17.821 10.836 -9.125 1.00 80.06 505 ALA A CA 1
ATOM 4019 C C . ALA A 1 505 ? 19.298 10.409 -9.149 1.00 80.06 505 ALA A C 1
ATOM 4021 O O . ALA A 1 505 ? 19.623 9.311 -8.694 1.00 80.06 505 ALA A O 1
ATOM 4022 N N . GLU A 1 506 ? 20.205 11.286 -9.597 1.00 79.44 506 GLU A N 1
ATOM 4023 C CA . GLU A 1 506 ? 21.656 11.056 -9.561 1.00 79.44 506 GLU A CA 1
ATOM 4024 C C . GLU A 1 506 ? 22.186 10.931 -8.131 1.00 79.44 506 GLU A C 1
ATOM 4026 O O . GLU A 1 506 ? 22.960 10.012 -7.839 1.00 79.44 506 GLU A O 1
ATOM 4031 N N . LYS A 1 507 ? 21.761 11.823 -7.225 1.00 82.81 507 LYS A N 1
ATOM 4032 C CA . LYS A 1 507 ? 22.127 11.777 -5.804 1.00 82.81 507 LYS A CA 1
ATOM 4033 C C . LYS A 1 507 ? 21.678 10.466 -5.163 1.00 82.81 507 LYS A C 1
ATOM 4035 O O . LYS A 1 507 ? 22.492 9.783 -4.538 1.00 82.81 507 LYS A O 1
ATOM 4040 N N . TYR A 1 508 ? 20.408 10.100 -5.337 1.00 77.44 508 TYR A N 1
ATOM 4041 C CA . TYR A 1 508 ? 19.843 8.864 -4.804 1.00 77.44 508 TYR A CA 1
ATOM 4042 C C . TYR A 1 508 ? 20.607 7.649 -5.323 1.00 77.44 508 TYR A C 1
ATOM 4044 O O . TYR A 1 508 ? 21.089 6.831 -4.539 1.00 77.44 508 TYR A O 1
ATOM 4052 N N . TRP A 1 509 ? 20.790 7.574 -6.640 1.00 75.62 509 TRP A N 1
ATOM 4053 C CA . TRP A 1 509 ? 21.486 6.470 -7.278 1.00 75.62 509 TRP A CA 1
ATOM 4054 C C . TRP A 1 509 ? 22.943 6.343 -6.826 1.00 75.62 509 TRP A C 1
ATOM 4056 O O . TRP A 1 509 ? 23.415 5.244 -6.531 1.00 75.62 509 TRP A O 1
ATOM 4066 N N . SER A 1 510 ? 23.651 7.466 -6.712 1.00 77.19 510 SER A N 1
ATOM 4067 C CA . SER A 1 510 ? 25.037 7.487 -6.244 1.00 77.19 510 SER A CA 1
ATOM 4068 C C . SER A 1 510 ? 25.146 6.948 -4.822 1.00 77.19 510 SER A C 1
ATOM 4070 O O . SER A 1 510 ? 25.962 6.062 -4.571 1.00 77.19 510 SER A O 1
ATOM 4072 N N . SER A 1 511 ? 24.302 7.411 -3.897 1.00 77.25 511 SER A N 1
ATOM 4073 C CA . SER A 1 511 ? 24.275 6.895 -2.522 1.00 77.25 511 SER A CA 1
ATOM 4074 C C . SER A 1 511 ? 23.897 5.417 -2.468 1.00 77.25 511 SER A C 1
ATOM 4076 O O . SER A 1 511 ? 24.470 4.651 -1.692 1.00 77.25 511 SER A O 1
ATOM 4078 N N . PHE A 1 512 ? 22.967 5.006 -3.325 1.00 72.81 512 PHE A N 1
ATOM 4079 C CA . PHE A 1 512 ? 22.475 3.643 -3.398 1.00 72.81 512 PHE A CA 1
ATOM 4080 C C . PHE A 1 512 ? 23.546 2.647 -3.870 1.00 72.81 512 PHE A C 1
ATOM 4082 O O . PHE A 1 512 ? 23.718 1.590 -3.260 1.00 72.81 512 PHE A O 1
ATOM 4089 N N . ILE A 1 513 ? 24.294 2.988 -4.925 1.00 70.38 513 ILE A N 1
ATOM 4090 C CA . ILE A 1 513 ? 25.390 2.158 -5.440 1.00 70.38 513 ILE A CA 1
ATOM 4091 C C . ILE A 1 513 ? 26.589 2.159 -4.489 1.00 70.38 513 ILE A C 1
ATOM 4093 O O . ILE A 1 513 ? 27.200 1.113 -4.262 1.00 70.38 513 ILE A O 1
ATOM 4097 N N . THR A 1 514 ? 26.972 3.331 -3.979 1.00 70.19 514 THR A N 1
ATOM 4098 C CA . THR A 1 514 ? 28.239 3.485 -3.247 1.00 70.19 514 THR A CA 1
ATOM 4099 C C . THR A 1 514 ? 28.168 2.961 -1.818 1.00 70.19 514 THR A C 1
ATOM 4101 O O . THR A 1 514 ? 29.183 2.499 -1.296 1.00 70.19 514 THR A O 1
ATOM 4104 N N . ASN A 1 515 ? 26.993 2.978 -1.182 1.00 71.88 515 ASN A N 1
ATOM 4105 C CA . ASN A 1 515 ? 26.850 2.594 0.216 1.00 71.88 515 ASN A CA 1
ATOM 4106 C C . ASN A 1 515 ? 26.021 1.315 0.387 1.00 71.88 515 ASN A C 1
ATOM 4108 O O . ASN A 1 515 ? 24.871 1.336 0.823 1.00 71.88 515 ASN A O 1
ATOM 4112 N N . GLN A 1 516 ? 26.639 0.165 0.097 1.00 68.12 516 GLN A N 1
ATOM 4113 C CA . GLN A 1 516 ? 26.008 -1.148 0.296 1.00 68.12 516 GLN A CA 1
ATOM 4114 C C . GLN A 1 516 ? 25.568 -1.397 1.749 1.00 68.12 516 GLN A C 1
ATOM 4116 O O . GLN A 1 516 ? 24.672 -2.198 1.988 1.00 68.12 516 GLN A O 1
ATOM 4121 N N . ALA A 1 517 ? 26.188 -0.738 2.734 1.00 63.06 517 ALA A N 1
ATOM 4122 C CA . ALA A 1 517 ? 25.848 -0.929 4.142 1.00 63.06 517 ALA A CA 1
ATOM 4123 C C . ALA A 1 517 ? 24.555 -0.203 4.547 1.00 63.06 517 ALA A C 1
ATOM 4125 O O . ALA A 1 517 ? 23.822 -0.706 5.400 1.00 63.06 517 ALA A O 1
ATOM 4126 N N . THR A 1 518 ? 24.273 0.957 3.948 1.00 62.03 518 THR A N 1
ATOM 4127 C CA . THR A 1 518 ? 23.061 1.743 4.239 1.00 62.03 518 THR A CA 1
ATOM 4128 C C . THR A 1 518 ? 21.970 1.557 3.198 1.00 62.03 518 THR A C 1
ATOM 4130 O O . THR A 1 518 ? 20.839 1.956 3.447 1.00 62.03 518 THR A O 1
ATOM 4133 N N . SER A 1 519 ? 22.288 0.974 2.039 1.00 68.62 519 SER A N 1
ATOM 4134 C CA . SER A 1 519 ? 21.313 0.784 0.975 1.00 68.62 519 SER A CA 1
ATOM 4135 C C . SER A 1 519 ? 20.169 -0.121 1.457 1.00 68.62 519 SER A C 1
ATOM 4137 O O . SER A 1 519 ? 20.416 -1.270 1.851 1.00 68.62 519 SER A O 1
ATOM 4139 N N . PRO A 1 520 ? 18.919 0.368 1.404 1.00 66.06 520 PRO A N 1
ATOM 4140 C CA . PRO A 1 520 ? 17.743 -0.379 1.838 1.00 66.06 520 PRO A CA 1
ATOM 4141 C C . PRO A 1 520 ? 17.636 -1.766 1.190 1.00 66.06 520 PRO A C 1
ATOM 4143 O O . PRO A 1 520 ? 17.348 -2.768 1.853 1.00 66.06 520 PRO A O 1
ATOM 4146 N N . PHE A 1 521 ? 18.026 -1.850 -0.082 1.00 68.50 521 PHE A N 1
ATOM 4147 C CA . PHE A 1 521 ? 18.088 -3.097 -0.827 1.00 68.50 521 PHE A CA 1
ATOM 4148 C C . PHE A 1 521 ? 19.052 -4.117 -0.232 1.00 68.50 521 PHE A C 1
ATOM 4150 O O . PHE A 1 521 ? 18.680 -5.259 0.030 1.00 68.50 521 PHE A O 1
ATOM 4157 N N . PHE A 1 522 ? 20.295 -3.718 0.031 1.00 69.50 522 PHE A N 1
ATOM 4158 C CA . PHE A 1 522 ? 21.278 -4.635 0.600 1.00 69.50 522 PHE A CA 1
ATOM 4159 C C . PHE A 1 522 ? 20.937 -5.034 2.033 1.00 69.50 522 PHE A C 1
ATOM 4161 O O . PHE A 1 522 ? 21.258 -6.154 2.434 1.00 69.50 522 PHE A O 1
ATOM 4168 N N . ARG A 1 523 ? 20.250 -4.174 2.796 1.00 72.62 523 ARG A N 1
ATOM 4169 C CA . ARG A 1 523 ? 19.729 -4.541 4.119 1.00 72.62 523 ARG A CA 1
ATOM 4170 C C . ARG A 1 523 ? 18.663 -5.638 4.015 1.00 72.62 523 ARG A C 1
ATOM 4172 O O . ARG A 1 523 ? 18.797 -6.661 4.691 1.00 72.62 523 ARG A O 1
ATOM 4179 N N . ALA A 1 524 ? 17.685 -5.481 3.120 1.00 67.75 524 ALA A N 1
ATOM 4180 C CA . ALA A 1 524 ? 16.660 -6.496 2.859 1.00 67.75 524 ALA A CA 1
ATOM 4181 C C . ALA A 1 524 ? 17.275 -7.815 2.357 1.00 67.75 524 ALA A C 1
ATOM 4183 O O . ALA A 1 524 ? 16.970 -8.891 2.870 1.00 67.75 524 ALA A O 1
ATOM 4184 N N . LEU A 1 525 ? 18.226 -7.730 1.430 1.00 65.69 525 LEU A N 1
ATOM 4185 C CA . LEU A 1 525 ? 18.953 -8.868 0.867 1.00 65.69 525 LEU A CA 1
ATOM 4186 C C . LEU A 1 525 ? 19.814 -9.597 1.914 1.00 65.69 525 LEU A C 1
ATOM 4188 O O . LEU A 1 525 ? 19.884 -10.825 1.942 1.00 65.69 525 LEU A O 1
ATOM 4192 N N . LYS A 1 526 ? 20.470 -8.855 2.812 1.00 69.44 526 LYS A N 1
ATOM 4193 C CA . LYS A 1 526 ? 21.246 -9.425 3.920 1.00 69.44 526 LYS A CA 1
ATOM 4194 C C . LYS A 1 526 ? 20.339 -10.117 4.935 1.00 69.44 526 LYS A C 1
ATOM 4196 O O . LYS A 1 526 ? 20.696 -11.195 5.407 1.00 69.44 526 LYS A O 1
ATOM 4201 N N . SER A 1 527 ? 19.184 -9.522 5.242 1.00 66.25 527 SER A N 1
ATOM 4202 C CA . SER A 1 527 ? 18.149 -10.147 6.076 1.00 66.25 527 SER A CA 1
ATOM 4203 C C . SER A 1 527 ? 17.674 -11.463 5.456 1.00 66.25 527 SER A C 1
ATOM 4205 O O . SER A 1 527 ? 17.669 -12.499 6.121 1.00 66.25 527 SER A O 1
ATOM 4207 N N . PHE A 1 528 ? 17.413 -11.449 4.145 1.00 64.12 528 PHE A N 1
ATOM 4208 C CA . PHE A 1 528 ? 17.015 -12.622 3.376 1.00 64.12 528 PHE A CA 1
ATOM 4209 C C . PHE A 1 528 ? 18.023 -13.775 3.500 1.00 64.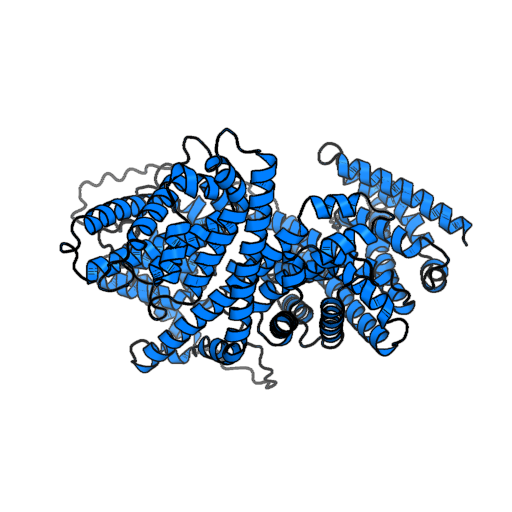12 528 PHE A C 1
ATOM 4211 O O . PHE A 1 528 ? 17.654 -14.877 3.901 1.00 64.12 528 PHE A O 1
ATOM 4218 N N . ASN A 1 529 ? 19.308 -13.511 3.243 1.00 60.00 529 ASN A N 1
ATOM 4219 C CA . ASN A 1 529 ? 20.357 -14.535 3.311 1.00 60.00 529 ASN A CA 1
ATOM 4220 C C . ASN A 1 529 ? 20.642 -15.053 4.732 1.00 60.00 529 ASN A C 1
ATOM 4222 O O . ASN A 1 529 ? 21.200 -16.138 4.881 1.00 60.00 529 ASN A O 1
ATOM 4226 N N . GLY A 1 530 ? 20.333 -14.268 5.768 1.00 58.78 530 GLY A N 1
ATOM 4227 C CA . GLY A 1 530 ? 20.548 -14.649 7.166 1.00 58.78 530 GLY A CA 1
ATOM 4228 C C . GLY A 1 530 ? 19.415 -15.486 7.764 1.00 58.78 530 GLY A C 1
ATOM 4229 O O . GLY A 1 530 ? 19.614 -16.126 8.798 1.00 58.78 530 GLY A O 1
ATOM 4230 N N . SER A 1 531 ? 18.234 -15.487 7.139 1.00 54.41 531 SER A N 1
ATOM 4231 C CA . SER A 1 531 ? 17.057 -16.193 7.644 1.00 54.41 531 SER A CA 1
ATOM 4232 C C . SER A 1 531 ? 16.973 -17.621 7.089 1.00 54.41 531 SER A C 1
ATOM 4234 O O . SER A 1 531 ? 16.928 -17.838 5.882 1.00 54.41 531 SER A O 1
ATOM 4236 N N . ASN A 1 532 ? 16.904 -18.620 7.976 1.00 47.44 532 ASN A N 1
ATOM 4237 C CA . ASN A 1 532 ? 16.588 -20.008 7.593 1.00 47.44 532 ASN A CA 1
ATOM 4238 C C . ASN A 1 532 ? 15.094 -20.202 7.259 1.00 47.44 532 ASN A C 1
ATOM 4240 O O . ASN A 1 532 ? 14.680 -21.292 6.870 1.00 47.44 532 ASN A O 1
ATOM 4244 N N . THR A 1 533 ? 14.281 -19.162 7.448 1.00 50.66 533 THR A N 1
ATOM 4245 C CA . THR A 1 533 ? 12.848 -19.128 7.167 1.00 50.66 533 THR A CA 1
ATOM 4246 C C . THR A 1 533 ? 12.578 -17.958 6.243 1.00 50.66 533 THR A C 1
ATOM 4248 O O . THR A 1 533 ? 12.679 -16.804 6.653 1.00 50.66 533 THR A O 1
ATOM 4251 N N . VAL A 1 534 ? 12.243 -18.266 4.995 1.00 54.19 534 VAL A N 1
ATOM 4252 C CA . VAL A 1 534 ? 11.856 -17.260 4.013 1.00 54.19 534 VAL A CA 1
ATOM 4253 C C . VAL A 1 534 ? 10.490 -16.694 4.402 1.00 54.19 534 VAL A C 1
ATOM 4255 O O . VAL A 1 534 ? 9.468 -17.349 4.207 1.00 54.19 534 VAL A O 1
ATOM 4258 N N . ASP A 1 535 ? 10.487 -15.500 4.986 1.00 57.56 535 ASP A N 1
ATOM 4259 C CA . ASP A 1 535 ? 9.272 -14.739 5.273 1.00 57.56 535 ASP A CA 1
ATOM 4260 C C . ASP A 1 535 ? 8.795 -14.018 3.997 1.00 57.56 535 ASP A C 1
ATOM 4262 O O . ASP A 1 535 ? 9.591 -13.405 3.275 1.00 57.56 535 ASP A O 1
ATOM 4266 N N . GLY A 1 536 ? 7.490 -14.087 3.718 1.00 54.59 536 GLY A N 1
ATOM 4267 C CA . GLY A 1 536 ? 6.847 -13.385 2.606 1.00 54.59 536 GLY A CA 1
ATOM 4268 C C . GLY A 1 536 ? 7.076 -11.872 2.654 1.00 54.59 536 GLY A C 1
ATOM 4269 O O . GLY A 1 536 ? 7.224 -11.256 1.601 1.00 54.59 536 GLY A O 1
ATOM 4270 N N . THR A 1 537 ? 7.230 -11.300 3.852 1.00 55.06 537 THR A N 1
ATOM 4271 C CA . THR A 1 537 ? 7.631 -9.902 4.085 1.00 55.06 537 THR A CA 1
ATOM 4272 C C . THR A 1 537 ? 8.934 -9.547 3.375 1.00 55.06 537 THR A C 1
ATOM 4274 O O . THR A 1 537 ? 9.032 -8.537 2.684 1.00 55.06 537 THR A O 1
ATOM 4277 N N . VAL A 1 538 ? 9.954 -10.397 3.518 1.00 60.28 538 VAL A N 1
ATOM 4278 C CA . VAL A 1 538 ? 11.289 -10.124 2.976 1.00 60.28 538 VAL A CA 1
ATOM 4279 C C . VAL A 1 538 ? 11.276 -10.225 1.454 1.00 60.28 538 VAL A C 1
ATOM 4281 O O . VAL A 1 538 ? 11.893 -9.399 0.787 1.00 60.28 538 VAL A O 1
ATOM 4284 N N . ILE A 1 539 ? 10.538 -11.189 0.893 1.00 58.47 539 ILE A N 1
ATOM 4285 C CA . ILE A 1 539 ? 10.384 -11.302 -0.564 1.00 58.47 539 ILE A CA 1
ATOM 4286 C C . ILE A 1 539 ? 9.563 -10.150 -1.123 1.00 58.47 539 ILE A C 1
ATOM 4288 O O . ILE A 1 539 ? 9.938 -9.625 -2.163 1.00 58.47 539 ILE A O 1
ATOM 4292 N N . TYR A 1 540 ? 8.483 -9.733 -0.464 1.00 57.94 540 TYR A N 1
ATOM 4293 C CA . TYR A 1 540 ? 7.724 -8.567 -0.906 1.00 57.94 540 TYR A CA 1
ATOM 4294 C C . TYR A 1 540 ? 8.591 -7.305 -0.892 1.00 57.94 540 TYR A C 1
ATOM 4296 O O . TYR A 1 540 ? 8.599 -6.568 -1.870 1.00 57.94 540 TYR A O 1
ATOM 4304 N N . ASN A 1 541 ? 9.387 -7.093 0.159 1.00 61.84 541 ASN A N 1
ATOM 4305 C CA . ASN A 1 541 ? 10.309 -5.958 0.229 1.00 61.84 541 ASN A CA 1
ATOM 4306 C C . ASN A 1 541 ? 11.348 -6.010 -0.892 1.00 61.84 541 ASN A C 1
ATOM 4308 O O . ASN A 1 541 ? 11.582 -5.010 -1.565 1.00 61.84 541 ASN A O 1
ATOM 4312 N N . LEU A 1 542 ? 11.918 -7.191 -1.142 1.00 62.47 542 LEU A N 1
ATOM 4313 C CA . LEU A 1 542 ? 12.825 -7.416 -2.262 1.00 62.47 542 LEU A CA 1
ATOM 4314 C C . LEU A 1 542 ? 12.134 -7.174 -3.611 1.00 62.47 542 LEU A C 1
ATOM 4316 O O . LEU A 1 542 ? 12.730 -6.558 -4.484 1.00 62.47 542 LEU A O 1
ATOM 4320 N N . HIS A 1 543 ? 10.886 -7.609 -3.778 1.00 62.38 543 HIS A N 1
ATOM 4321 C CA . HIS A 1 543 ? 10.076 -7.381 -4.976 1.00 62.38 543 HIS A CA 1
ATOM 4322 C C . HIS A 1 543 ? 9.811 -5.898 -5.210 1.00 62.38 543 HIS A C 1
ATOM 4324 O O . HIS A 1 543 ? 10.120 -5.385 -6.274 1.00 62.38 543 HIS A O 1
ATOM 4330 N N . THR A 1 544 ? 9.328 -5.172 -4.205 1.00 61.69 544 THR A N 1
ATOM 4331 C CA . THR A 1 544 ? 9.081 -3.725 -4.289 1.00 61.69 544 THR A CA 1
ATOM 4332 C C . THR A 1 544 ? 10.365 -2.952 -4.593 1.00 61.69 544 THR A C 1
ATOM 4334 O O . THR A 1 544 ? 10.362 -2.074 -5.453 1.00 61.69 544 THR A O 1
ATOM 4337 N N . GLN A 1 545 ? 11.486 -3.329 -3.972 1.00 65.25 545 GLN A N 1
ATOM 4338 C CA . GLN A 1 545 ? 12.797 -2.752 -4.277 1.00 65.25 545 GLN A CA 1
ATOM 4339 C C . GLN A 1 545 ? 13.267 -3.086 -5.698 1.00 65.25 545 GLN A C 1
ATOM 4341 O O . GLN A 1 545 ? 13.855 -2.234 -6.358 1.00 65.25 545 GLN A O 1
ATOM 4346 N N . ILE A 1 546 ? 12.972 -4.282 -6.214 1.00 61.91 546 ILE A N 1
ATOM 4347 C CA . ILE A 1 546 ? 13.250 -4.657 -7.606 1.00 61.91 546 ILE A CA 1
ATOM 4348 C C . ILE A 1 546 ? 12.327 -3.978 -8.622 1.00 61.91 546 ILE A C 1
ATOM 4350 O O . ILE A 1 546 ? 12.824 -3.538 -9.663 1.00 61.91 546 ILE A O 1
ATOM 4354 N N . LYS A 1 547 ? 11.061 -3.716 -8.296 1.00 59.28 547 LYS A N 1
ATOM 4355 C CA . LYS A 1 547 ? 10.221 -2.813 -9.095 1.00 59.28 547 LYS A CA 1
ATOM 4356 C C . LYS A 1 547 ? 10.879 -1.454 -9.253 1.00 59.28 547 LYS A C 1
ATOM 4358 O O . LYS A 1 547 ? 10.941 -0.945 -10.371 1.00 59.28 547 LYS A O 1
ATOM 4363 N N . THR A 1 548 ? 11.448 -0.897 -8.180 1.00 58.75 548 THR A N 1
ATOM 4364 C CA . THR A 1 548 ? 12.230 0.350 -8.255 1.00 58.75 548 THR A CA 1
ATOM 4365 C C . THR A 1 548 ? 13.347 0.264 -9.282 1.00 58.75 548 THR A C 1
ATOM 4367 O O . THR A 1 548 ? 13.562 1.204 -10.044 1.00 58.75 548 THR A O 1
ATOM 4370 N N . PHE A 1 549 ? 14.027 -0.876 -9.353 1.00 56.59 549 PHE A N 1
ATOM 4371 C CA . PHE A 1 549 ? 15.113 -1.108 -10.292 1.00 56.59 549 PHE A CA 1
ATOM 4372 C C . PHE A 1 549 ? 14.674 -1.258 -11.751 1.00 56.59 549 PHE A C 1
ATOM 4374 O O . PHE A 1 549 ? 15.350 -0.732 -12.633 1.00 56.59 549 PHE A O 1
ATOM 4381 N N . GLY A 1 550 ? 13.544 -1.914 -12.021 1.00 53.66 550 GLY A N 1
ATOM 4382 C CA . GLY A 1 550 ? 12.958 -1.937 -13.365 1.00 53.66 550 GLY A CA 1
ATOM 4383 C C . GLY A 1 550 ? 12.615 -0.527 -13.867 1.00 53.66 550 GLY A C 1
ATOM 4384 O O . GLY A 1 550 ? 12.822 -0.212 -15.040 1.00 53.66 550 GLY A O 1
ATOM 4385 N N . PHE A 1 551 ? 12.177 0.358 -12.962 1.00 53.44 551 PHE A N 1
ATOM 4386 C CA . PHE A 1 551 ? 11.864 1.760 -13.265 1.00 53.44 551 PHE A CA 1
ATOM 4387 C C . PHE A 1 551 ? 13.079 2.689 -13.345 1.00 53.44 551 PHE A C 1
ATOM 4389 O O . PHE A 1 551 ? 13.047 3.682 -14.073 1.00 53.44 551 PHE A O 1
ATOM 4396 N N . LEU A 1 552 ? 14.200 2.319 -12.723 1.00 55.06 552 LEU A N 1
ATOM 4397 C CA . LEU A 1 552 ? 15.493 2.982 -12.911 1.00 55.06 552 LEU A CA 1
ATOM 4398 C C . LEU A 1 552 ? 16.008 2.913 -14.362 1.00 55.06 552 LEU A C 1
ATOM 4400 O O . LEU A 1 552 ? 17.023 3.533 -14.639 1.00 55.06 552 LEU A O 1
ATOM 4404 N N . ASN A 1 553 ? 15.309 2.281 -15.315 1.00 53.31 553 ASN A N 1
ATOM 4405 C CA . ASN A 1 553 ? 15.543 2.470 -16.755 1.00 53.31 553 ASN A CA 1
ATOM 4406 C C . ASN A 1 553 ? 15.559 3.964 -17.161 1.00 53.31 553 ASN A C 1
ATOM 4408 O O . ASN A 1 553 ? 16.414 4.401 -17.933 1.00 53.31 553 ASN A O 1
ATOM 4412 N N . ALA A 1 554 ? 14.699 4.781 -16.540 1.00 50.72 554 ALA A N 1
ATOM 4413 C CA . ALA A 1 554 ? 14.709 6.242 -16.666 1.00 50.72 554 ALA A CA 1
ATOM 4414 C C . ALA A 1 554 ? 16.008 6.887 -16.150 1.00 50.72 554 ALA A C 1
ATOM 4416 O O . ALA A 1 554 ? 16.549 7.815 -16.751 1.00 50.72 554 ALA A O 1
ATOM 4417 N N . SER A 1 555 ? 16.545 6.361 -15.052 1.00 56.62 555 SER A N 1
ATOM 4418 C CA . SER A 1 555 ? 17.793 6.826 -14.445 1.00 56.62 555 SER A CA 1
ATOM 4419 C C . SER A 1 555 ? 19.028 6.217 -15.101 1.00 56.62 555 SER A C 1
ATOM 4421 O O . SER A 1 555 ? 20.101 6.792 -15.021 1.00 56.62 555 SER A O 1
ATOM 4423 N N . VAL A 1 556 ? 18.914 5.093 -15.805 1.00 60.12 556 VAL A N 1
ATOM 4424 C CA . VAL A 1 556 ? 20.007 4.488 -16.578 1.00 60.12 556 VAL A CA 1
ATOM 4425 C C . VAL A 1 556 ? 20.325 5.347 -17.791 1.00 60.12 556 VAL A C 1
ATOM 4427 O O . VAL A 1 556 ? 21.489 5.578 -18.096 1.00 60.12 556 VAL A O 1
ATOM 4430 N N . LYS A 1 557 ? 19.299 5.943 -18.391 1.00 61.94 557 LYS A N 1
ATOM 4431 C CA . LYS A 1 557 ? 19.404 7.075 -19.315 1.00 61.94 557 LYS A CA 1
ATOM 4432 C C . LYS A 1 557 ? 20.215 8.243 -18.712 1.00 61.94 557 LYS A C 1
ATOM 4434 O O . LYS A 1 557 ? 21.119 8.773 -19.355 1.00 61.94 557 LYS A O 1
ATOM 4439 N N . ILE A 1 558 ? 19.975 8.597 -17.447 1.00 61.16 558 ILE A N 1
ATOM 4440 C CA . ILE A 1 558 ? 20.778 9.599 -16.719 1.00 61.16 558 ILE A CA 1
ATOM 4441 C C . ILE A 1 558 ? 22.222 9.100 -16.501 1.00 61.16 558 ILE A C 1
ATOM 4443 O O . ILE A 1 558 ? 23.176 9.853 -16.720 1.00 61.16 558 ILE A O 1
ATOM 4447 N N . LEU A 1 559 ? 22.412 7.814 -16.188 1.00 63.47 559 LEU A N 1
ATOM 4448 C CA . LEU A 1 559 ? 23.732 7.196 -16.032 1.00 63.47 559 LEU A CA 1
ATOM 4449 C C . LEU A 1 559 ? 24.542 7.162 -17.312 1.00 63.47 559 LEU A C 1
ATOM 4451 O O . LEU A 1 559 ? 25.754 7.344 -17.241 1.00 63.47 559 LEU A O 1
ATOM 4455 N N . GLN A 1 560 ? 23.914 6.972 -18.473 1.00 66.69 560 GLN A N 1
ATOM 4456 C CA . GLN A 1 560 ? 24.601 7.055 -19.763 1.00 66.69 560 GLN A CA 1
ATOM 4457 C C . GLN A 1 560 ? 25.320 8.403 -19.914 1.00 66.69 560 GLN A C 1
ATOM 4459 O O . GLN A 1 560 ? 26.409 8.450 -20.479 1.00 66.69 560 GLN A O 1
ATOM 4464 N N . THR A 1 561 ? 24.759 9.486 -19.356 1.00 62.47 561 THR A N 1
ATOM 4465 C CA . THR A 1 561 ? 25.376 10.820 -19.416 1.00 62.47 561 THR A CA 1
ATOM 4466 C C . THR A 1 561 ? 26.469 11.049 -18.369 1.00 62.47 561 THR A C 1
ATOM 4468 O O . THR A 1 561 ? 27.425 11.771 -18.647 1.00 62.47 561 THR A O 1
ATOM 4471 N N . THR A 1 562 ? 26.376 10.429 -17.189 1.00 62.22 562 THR A N 1
ATOM 4472 C CA . THR A 1 562 ? 27.317 10.650 -16.073 1.00 62.22 562 THR A CA 1
ATOM 4473 C C . THR A 1 562 ? 28.463 9.637 -16.011 1.00 62.22 562 THR A C 1
ATOM 4475 O O . THR A 1 562 ? 29.602 10.019 -15.745 1.00 62.22 562 THR A O 1
ATOM 4478 N N . THR A 1 563 ? 28.204 8.360 -16.307 1.00 61.06 563 THR A N 1
ATOM 4479 C CA . THR A 1 563 ? 29.192 7.270 -16.165 1.00 61.06 563 THR A CA 1
ATOM 4480 C C . THR A 1 563 ? 30.221 7.203 -17.289 1.00 61.06 563 THR A C 1
ATOM 4482 O O . THR A 1 563 ? 31.311 6.683 -17.063 1.00 61.06 563 THR A O 1
ATOM 4485 N N . ALA A 1 564 ? 29.944 7.789 -18.461 1.00 60.00 564 ALA A N 1
ATOM 4486 C CA . ALA A 1 564 ? 30.847 7.760 -19.618 1.00 60.00 564 ALA A CA 1
ATOM 4487 C C . ALA A 1 564 ? 32.250 8.350 -19.341 1.00 60.00 564 ALA A C 1
ATOM 4489 O O . ALA A 1 564 ? 33.166 8.123 -20.125 1.00 60.00 564 ALA A O 1
ATOM 4490 N N . ASN A 1 565 ? 32.432 9.073 -18.227 1.00 62.62 565 ASN A N 1
ATOM 4491 C CA . ASN A 1 565 ? 33.685 9.738 -17.865 1.00 62.62 565 ASN A CA 1
ATOM 4492 C C . ASN A 1 565 ? 34.213 9.396 -16.453 1.00 62.62 565 ASN A C 1
ATOM 4494 O O . ASN A 1 565 ? 35.143 10.059 -15.994 1.00 62.62 565 ASN A O 1
ATOM 4498 N N . ASN A 1 566 ? 33.643 8.415 -15.735 1.00 78.94 566 ASN A N 1
ATOM 4499 C CA . ASN A 1 566 ? 34.005 8.153 -14.333 1.00 78.94 566 ASN A CA 1
ATOM 4500 C C . ASN A 1 566 ? 34.242 6.659 -14.029 1.00 78.94 566 ASN A C 1
ATOM 4502 O O . ASN A 1 566 ? 33.322 5.920 -13.677 1.00 78.94 566 ASN A O 1
ATOM 4506 N N . GLU A 1 567 ? 35.510 6.237 -14.085 1.00 84.50 567 GLU A N 1
ATOM 4507 C CA . GLU A 1 567 ? 35.969 4.867 -13.786 1.00 84.50 567 GLU A CA 1
ATOM 4508 C C . GLU A 1 567 ? 35.546 4.387 -12.383 1.00 84.50 567 GLU A C 1
ATOM 4510 O O . GLU A 1 567 ? 35.182 3.227 -12.189 1.00 84.50 567 GLU A O 1
ATOM 4515 N N . GLN A 1 568 ? 35.511 5.285 -11.392 1.00 82.31 568 GLN A N 1
ATOM 4516 C CA . GLN A 1 568 ? 35.090 4.941 -10.032 1.00 82.31 568 GLN A CA 1
ATOM 4517 C C . GLN A 1 568 ? 33.595 4.587 -9.968 1.00 82.31 568 GLN A C 1
ATOM 4519 O O . GLN A 1 568 ? 33.200 3.689 -9.214 1.00 82.31 568 GLN A O 1
ATOM 4524 N N . GLN A 1 569 ? 32.754 5.266 -10.754 1.00 78.19 569 GLN A N 1
ATOM 4525 C CA . GLN A 1 569 ? 31.329 4.943 -10.848 1.00 78.19 569 GLN A CA 1
ATOM 4526 C C . GLN A 1 569 ? 31.106 3.613 -11.570 1.00 78.19 569 GLN A C 1
ATOM 4528 O O . GLN A 1 569 ? 30.315 2.806 -11.080 1.00 78.19 569 GLN A O 1
ATOM 4533 N N . GLU A 1 570 ? 31.836 3.343 -12.661 1.00 85.12 570 GLU A N 1
ATOM 4534 C CA . GLU A 1 570 ? 31.803 2.035 -13.332 1.00 85.12 570 GLU A CA 1
ATOM 4535 C C . GLU A 1 570 ? 32.171 0.917 -12.348 1.00 85.12 570 GLU A C 1
ATOM 4537 O O . GLU A 1 570 ? 31.425 -0.052 -12.209 1.00 85.12 570 GLU A O 1
ATOM 4542 N N . GLN A 1 571 ? 33.259 1.073 -11.587 1.00 86.75 571 GLN A N 1
ATOM 4543 C CA . GLN A 1 571 ? 33.690 0.057 -10.626 1.00 86.75 571 GLN A CA 1
ATOM 4544 C C . GLN A 1 571 ? 32.672 -0.156 -9.492 1.00 86.75 571 GLN A C 1
ATOM 4546 O O . GLN A 1 571 ? 32.453 -1.288 -9.043 1.00 86.75 571 GLN A O 1
ATOM 4551 N N . SER A 1 572 ? 32.021 0.914 -9.033 1.00 82.50 572 SER A N 1
ATOM 4552 C CA . SER A 1 572 ? 30.975 0.823 -8.009 1.00 82.50 572 SER A CA 1
ATOM 4553 C C . SER A 1 572 ? 29.737 0.097 -8.550 1.00 82.50 572 SER A C 1
ATOM 4555 O O . SER A 1 572 ? 29.189 -0.771 -7.871 1.00 82.50 572 SER A O 1
ATOM 4557 N N . LEU A 1 573 ? 29.352 0.369 -9.802 1.00 82.69 573 LEU A N 1
ATOM 4558 C CA . LEU A 1 573 ? 28.254 -0.309 -10.491 1.00 82.69 573 LEU A CA 1
ATOM 4559 C C . LEU A 1 573 ? 28.564 -1.791 -10.759 1.00 82.69 573 LEU A C 1
ATOM 4561 O O . LEU A 1 573 ? 27.709 -2.647 -10.547 1.00 82.69 573 LEU A O 1
ATOM 4565 N N . ILE A 1 574 ? 29.802 -2.117 -11.136 1.00 87.75 574 ILE A N 1
ATOM 4566 C CA . ILE A 1 574 ? 30.287 -3.499 -11.248 1.00 87.75 574 ILE A CA 1
ATOM 4567 C C . ILE A 1 574 ? 30.156 -4.224 -9.908 1.00 87.75 574 ILE A C 1
ATOM 4569 O O . ILE A 1 574 ? 29.595 -5.317 -9.847 1.00 87.75 574 ILE A O 1
ATOM 4573 N N . THR A 1 575 ? 30.635 -3.605 -8.828 1.00 86.56 575 THR A N 1
ATOM 4574 C CA . THR A 1 575 ? 30.580 -4.186 -7.479 1.00 86.56 575 THR A CA 1
ATOM 4575 C C . THR A 1 575 ? 29.130 -4.402 -7.040 1.00 86.56 575 THR A C 1
ATOM 4577 O O . THR A 1 575 ? 28.793 -5.444 -6.475 1.00 86.56 575 THR A O 1
ATOM 4580 N N . PHE A 1 576 ? 28.252 -3.445 -7.350 1.00 83.44 576 PHE A N 1
ATOM 4581 C CA . PHE A 1 576 ? 26.815 -3.537 -7.127 1.00 83.44 576 PHE A CA 1
ATOM 4582 C C . PHE A 1 576 ? 26.185 -4.720 -7.881 1.00 83.44 576 PHE A C 1
ATOM 4584 O O . PHE A 1 576 ? 25.539 -5.566 -7.262 1.00 83.44 576 PHE A O 1
ATOM 4591 N N . VAL A 1 577 ? 26.424 -4.833 -9.190 1.00 85.44 577 VAL A N 1
ATOM 4592 C CA . VAL A 1 577 ? 25.883 -5.911 -10.033 1.00 85.44 577 VAL A CA 1
ATOM 4593 C C . VAL A 1 577 ? 26.423 -7.282 -9.633 1.00 85.44 577 VAL A C 1
ATOM 4595 O O . VAL A 1 577 ? 25.677 -8.258 -9.604 1.00 85.44 577 VAL A O 1
ATOM 4598 N N . GLN A 1 578 ? 27.697 -7.380 -9.266 1.00 88.06 578 GLN A N 1
ATOM 4599 C CA . GLN A 1 578 ? 28.264 -8.624 -8.748 1.00 88.06 578 GLN A CA 1
ATOM 4600 C C . GLN A 1 578 ? 27.611 -9.029 -7.429 1.00 88.06 578 GLN A C 1
ATOM 4602 O O . GLN A 1 578 ? 27.278 -10.199 -7.250 1.00 88.06 578 GLN A O 1
ATOM 4607 N N . ALA A 1 579 ? 27.386 -8.081 -6.516 1.00 82.50 579 ALA A N 1
ATOM 4608 C CA . ALA A 1 579 ? 26.675 -8.360 -5.278 1.00 82.50 579 ALA A CA 1
ATOM 4609 C C . ALA A 1 579 ? 25.231 -8.801 -5.567 1.00 82.50 579 ALA A C 1
ATOM 4611 O O . ALA A 1 579 ? 24.789 -9.817 -5.034 1.00 82.50 579 ALA A O 1
ATOM 4612 N N . LEU A 1 580 ? 24.525 -8.116 -6.467 1.00 79.62 580 LEU A N 1
ATOM 4613 C CA . LEU A 1 580 ? 23.207 -8.515 -6.959 1.00 79.62 580 LEU A CA 1
ATOM 4614 C C . LEU A 1 580 ? 23.189 -9.955 -7.484 1.00 79.62 580 LEU A C 1
ATOM 4616 O O . LEU A 1 580 ? 22.395 -10.763 -7.019 1.00 79.62 580 LEU A O 1
ATOM 4620 N N . ILE A 1 581 ? 24.092 -10.297 -8.404 1.00 84.94 581 ILE A N 1
ATOM 4621 C CA . ILE A 1 581 ? 24.205 -11.633 -9.004 1.00 84.94 581 ILE A CA 1
ATOM 4622 C C . ILE A 1 581 ? 24.534 -12.690 -7.948 1.00 84.94 581 ILE A C 1
ATOM 4624 O O . ILE A 1 581 ? 23.916 -13.753 -7.922 1.00 84.94 581 ILE A O 1
ATOM 4628 N N . ASN A 1 582 ? 25.494 -12.414 -7.065 1.00 82.12 582 ASN A N 1
ATOM 4629 C CA . ASN A 1 582 ? 25.909 -13.352 -6.023 1.00 82.12 582 ASN A CA 1
ATOM 4630 C C . ASN A 1 582 ? 24.757 -13.677 -5.072 1.00 82.12 582 ASN A C 1
ATOM 4632 O O . ASN A 1 582 ? 24.588 -14.833 -4.698 1.00 82.12 582 ASN A O 1
ATOM 4636 N N . ASN A 1 583 ? 23.938 -12.681 -4.745 1.00 71.81 583 ASN A N 1
ATOM 4637 C CA . ASN A 1 583 ? 22.760 -12.871 -3.911 1.00 71.81 583 ASN A CA 1
ATOM 4638 C C . ASN A 1 583 ? 21.573 -13.457 -4.685 1.00 71.81 583 ASN A C 1
ATOM 4640 O O . ASN A 1 583 ? 20.848 -14.282 -4.144 1.00 71.81 583 ASN A O 1
ATOM 4644 N N . GLY A 1 584 ? 21.415 -13.115 -5.965 1.00 67.50 584 GLY A N 1
ATOM 4645 C CA . GLY A 1 584 ? 20.472 -13.756 -6.882 1.00 67.50 584 GLY A CA 1
ATOM 4646 C C . GLY A 1 584 ? 20.753 -15.254 -7.042 1.00 67.50 584 GLY A C 1
ATOM 4647 O O . GLY A 1 584 ? 19.834 -16.054 -7.171 1.00 67.50 584 GLY A O 1
ATOM 4648 N N . ASN A 1 585 ? 22.017 -15.674 -6.942 1.00 65.88 585 ASN A N 1
ATOM 4649 C CA . ASN A 1 585 ? 22.391 -17.089 -6.934 1.00 65.88 585 ASN A CA 1
ATOM 4650 C C . ASN A 1 585 ? 21.972 -17.813 -5.643 1.00 65.88 585 ASN A C 1
ATOM 4652 O O . ASN A 1 585 ? 21.658 -19.002 -5.709 1.00 65.88 585 ASN A O 1
ATOM 4656 N N . SER A 1 586 ? 21.880 -17.118 -4.499 1.00 61.22 586 SER A N 1
ATOM 4657 C CA . SER A 1 586 ? 21.349 -17.667 -3.236 1.00 61.22 586 SER A CA 1
ATOM 4658 C C . SER A 1 586 ? 19.910 -18.180 -3.368 1.00 61.22 586 SER A C 1
ATOM 4660 O O . SER A 1 586 ? 19.475 -19.011 -2.568 1.00 61.22 586 SER A O 1
ATOM 4662 N N . PHE A 1 587 ? 19.172 -17.741 -4.396 1.00 57.91 587 PHE A N 1
ATOM 4663 C CA . PHE A 1 587 ? 17.803 -18.174 -4.690 1.00 57.91 587 PHE A CA 1
ATOM 4664 C C . PHE A 1 587 ? 17.711 -19.636 -5.150 1.00 57.91 587 PHE A C 1
ATOM 4666 O O . PHE A 1 587 ? 16.615 -20.199 -5.169 1.00 57.91 587 PHE A O 1
ATOM 4673 N N . SER A 1 588 ? 18.837 -20.318 -5.402 1.00 56.34 588 SER A N 1
ATOM 4674 C CA . SER A 1 588 ? 18.857 -21.788 -5.431 1.00 56.34 588 SER A CA 1
ATOM 4675 C C . SER A 1 588 ? 18.253 -22.398 -4.154 1.00 56.34 588 SER A C 1
ATOM 4677 O O . SER A 1 588 ? 17.640 -23.461 -4.212 1.00 56.34 588 SER A O 1
ATOM 4679 N N . THR A 1 589 ? 18.356 -21.698 -3.019 1.00 53.28 589 THR A N 1
ATOM 4680 C CA . THR A 1 589 ? 17.754 -22.065 -1.724 1.00 53.28 589 THR A CA 1
ATOM 4681 C C . THR A 1 589 ? 16.230 -21.901 -1.722 1.00 53.28 589 THR A C 1
ATOM 4683 O O . THR A 1 589 ? 15.520 -22.759 -1.199 1.00 53.28 589 THR A O 1
ATOM 4686 N N . ILE A 1 590 ? 15.700 -20.861 -2.379 1.00 55.53 590 ILE A N 1
ATOM 4687 C CA . ILE A 1 590 ? 14.250 -20.703 -2.583 1.00 55.53 590 ILE A CA 1
ATOM 4688 C C . ILE A 1 590 ? 13.722 -21.812 -3.484 1.00 55.53 590 ILE A C 1
ATOM 4690 O O . ILE A 1 590 ? 12.688 -22.404 -3.192 1.00 55.53 590 ILE A O 1
ATOM 4694 N N . ASN A 1 591 ? 14.457 -22.150 -4.542 1.00 55.22 591 ASN A N 1
ATOM 4695 C CA . ASN A 1 591 ? 14.096 -23.257 -5.420 1.00 55.22 591 ASN A CA 1
ATOM 4696 C C . ASN A 1 591 ? 14.093 -24.597 -4.680 1.00 55.22 591 ASN A C 1
ATOM 4698 O O . ASN A 1 591 ? 13.176 -25.388 -4.883 1.00 55.22 591 ASN A O 1
ATOM 4702 N N . TYR A 1 592 ? 15.037 -24.824 -3.760 1.00 57.81 592 TYR A N 1
ATOM 4703 C CA . TYR A 1 592 ? 14.984 -25.971 -2.853 1.00 57.81 592 TYR A CA 1
ATOM 4704 C C . TYR A 1 592 ? 13.699 -25.966 -2.009 1.00 57.81 592 TYR A C 1
ATOM 4706 O O . TYR A 1 592 ? 13.063 -27.006 -1.870 1.00 57.81 592 TYR A O 1
ATOM 4714 N N . HIS A 1 593 ? 13.251 -24.813 -1.502 1.00 55.28 593 HIS A N 1
ATOM 4715 C CA . HIS A 1 593 ? 11.980 -24.705 -0.773 1.00 55.28 593 HIS A CA 1
ATOM 4716 C C . HIS A 1 593 ? 10.745 -24.894 -1.663 1.00 55.28 593 HIS A C 1
ATOM 4718 O O . HIS A 1 593 ? 9.836 -25.616 -1.265 1.00 55.28 593 HIS A O 1
ATOM 4724 N N . ILE A 1 594 ? 10.714 -24.348 -2.882 1.00 57.41 594 ILE A N 1
ATOM 4725 C CA . ILE A 1 594 ? 9.635 -24.591 -3.854 1.00 57.41 594 ILE A CA 1
ATOM 4726 C C . ILE A 1 594 ? 9.560 -26.084 -4.191 1.00 57.41 594 ILE A C 1
ATOM 4728 O O . ILE A 1 594 ? 8.479 -26.670 -4.166 1.00 57.41 594 ILE A O 1
ATOM 4732 N N . GLN A 1 595 ? 10.700 -26.726 -4.451 1.00 60.38 595 GLN A N 1
ATOM 4733 C CA . GLN A 1 595 ? 10.768 -28.163 -4.705 1.00 60.38 595 GLN A CA 1
ATOM 4734 C C . GLN A 1 595 ? 10.355 -28.978 -3.476 1.00 60.38 595 GLN A C 1
ATOM 4736 O O . GLN A 1 595 ? 9.628 -29.960 -3.619 1.00 60.38 595 GLN A O 1
ATOM 4741 N N . LEU A 1 596 ? 10.735 -28.566 -2.263 1.00 57.38 596 LEU A N 1
ATOM 4742 C CA . LEU A 1 596 ? 10.284 -29.188 -1.017 1.00 57.38 596 LEU A CA 1
ATOM 4743 C C . LEU A 1 596 ? 8.759 -29.071 -0.864 1.00 57.38 596 LEU A C 1
ATOM 4745 O O . LEU A 1 596 ? 8.099 -30.048 -0.526 1.00 57.38 596 LEU A O 1
ATOM 4749 N N . LEU A 1 597 ? 8.183 -27.907 -1.174 1.00 55.75 597 LEU A N 1
ATOM 4750 C CA . LEU A 1 597 ? 6.739 -27.655 -1.123 1.00 55.75 597 LEU A CA 1
ATOM 4751 C C . LEU A 1 597 ? 5.972 -28.448 -2.195 1.00 55.75 597 LEU A C 1
ATOM 4753 O O . LEU A 1 597 ? 4.868 -28.926 -1.931 1.00 55.75 597 LEU A O 1
ATOM 4757 N N . GLN A 1 598 ? 6.558 -28.637 -3.381 1.00 57.78 598 GLN A N 1
ATOM 4758 C CA . GLN A 1 598 ? 5.970 -29.400 -4.489 1.00 57.78 598 GLN A CA 1
ATOM 4759 C C . GLN A 1 598 ? 6.140 -30.925 -4.347 1.00 57.78 598 GLN A C 1
ATOM 4761 O O . GLN A 1 598 ? 5.288 -31.680 -4.822 1.00 57.78 598 GLN A O 1
ATOM 4766 N N . SER A 1 599 ? 7.210 -31.387 -3.692 1.00 53.09 599 SER A N 1
ATOM 4767 C CA . SER A 1 599 ? 7.532 -32.813 -3.494 1.00 53.09 599 SER A CA 1
ATOM 4768 C C . SER A 1 599 ? 6.832 -33.451 -2.289 1.00 53.09 599 SER A C 1
ATOM 4770 O O . SER A 1 599 ? 6.854 -34.677 -2.150 1.00 53.09 599 SER A O 1
ATOM 4772 N N . GLN A 1 600 ? 6.145 -32.663 -1.450 1.00 50.66 600 GLN A N 1
ATOM 4773 C CA . GLN A 1 600 ? 5.308 -33.180 -0.362 1.00 50.66 600 GLN A CA 1
ATOM 4774 C C . GLN A 1 600 ? 4.314 -34.227 -0.915 1.00 50.66 600 GLN A C 1
ATOM 4776 O O . GLN A 1 600 ? 3.484 -33.919 -1.781 1.00 50.66 600 GLN A O 1
ATOM 4781 N N . PRO A 1 601 ? 4.382 -35.496 -0.465 1.00 46.00 601 PRO A N 1
ATOM 4782 C CA . PRO A 1 601 ? 3.637 -36.581 -1.085 1.00 46.00 601 PRO A CA 1
ATOM 4783 C C . PRO A 1 601 ? 2.128 -36.345 -0.974 1.00 46.00 601 PRO A C 1
ATOM 4785 O O . PRO A 1 601 ? 1.607 -36.081 0.107 1.00 46.00 601 PRO A O 1
ATOM 4788 N N . LYS A 1 602 ? 1.402 -36.549 -2.086 1.00 47.50 602 LYS A N 1
ATOM 4789 C CA . LYS A 1 602 ? -0.073 -36.462 -2.232 1.00 47.50 602 LYS A CA 1
ATOM 4790 C C . LYS A 1 602 ? -0.874 -37.454 -1.354 1.00 47.50 602 LYS A C 1
ATOM 4792 O O . LYS A 1 602 ? -1.986 -37.852 -1.717 1.00 47.50 602 LYS A O 1
ATOM 4797 N N . LYS A 1 603 ? -0.341 -37.927 -0.226 1.00 45.06 603 LYS A N 1
ATOM 4798 C CA . LYS A 1 603 ? -1.006 -38.899 0.644 1.00 45.06 603 LYS A CA 1
ATOM 4799 C C . LYS A 1 603 ? -2.105 -38.209 1.467 1.00 45.06 603 LYS A C 1
ATOM 4801 O O . LYS A 1 603 ? -1.841 -37.413 2.354 1.00 45.06 603 LYS A O 1
ATOM 4806 N N . LYS A 1 604 ? -3.347 -38.602 1.144 1.00 42.91 604 LYS A N 1
ATOM 4807 C CA . LYS A 1 604 ? -4.653 -38.246 1.739 1.00 42.91 604 LYS A CA 1
ATOM 4808 C C . LYS A 1 604 ? -5.125 -36.801 1.511 1.00 42.91 604 LYS A C 1
ATOM 4810 O O . LYS A 1 604 ? -5.286 -36.001 2.425 1.00 42.91 604 LYS A O 1
ATOM 4815 N N . LYS A 1 605 ? -5.504 -36.542 0.253 1.00 43.12 605 LYS A N 1
ATOM 4816 C CA . LYS A 1 605 ? -6.451 -35.494 -0.158 1.00 43.12 605 LYS A CA 1
ATOM 4817 C C . LYS A 1 605 ? -7.753 -35.592 0.652 1.00 43.12 605 LYS A C 1
ATOM 4819 O O . LYS A 1 605 ? -8.602 -36.414 0.317 1.00 43.12 605 LYS A O 1
ATOM 4824 N N . LYS A 1 606 ? -7.912 -34.776 1.697 1.00 44.25 606 LYS A N 1
ATOM 4825 C CA . LYS A 1 606 ? -9.238 -34.318 2.161 1.00 44.25 606 LYS A CA 1
ATOM 4826 C C . LYS A 1 606 ? -9.251 -33.028 3.004 1.00 44.25 606 LYS A C 1
ATOM 4828 O O . LYS A 1 606 ? -10.346 -32.592 3.322 1.00 44.25 606 LYS A O 1
ATOM 4833 N N . SER A 1 607 ? -8.120 -32.369 3.310 1.00 41.84 607 SER A N 1
ATOM 4834 C CA . SER A 1 607 ? -8.163 -31.137 4.137 1.00 41.84 607 SER A CA 1
ATOM 4835 C C . SER A 1 607 ? -7.243 -29.958 3.773 1.00 41.84 607 SER A C 1
ATOM 4837 O O . SER A 1 607 ? -7.400 -28.911 4.389 1.00 41.84 607 SER A O 1
ATOM 4839 N N . ASN A 1 608 ? -6.332 -30.042 2.793 1.00 43.66 608 ASN A N 1
ATOM 4840 C CA . ASN A 1 608 ? -5.305 -28.994 2.600 1.00 43.66 608 ASN A CA 1
ATOM 4841 C C . ASN A 1 608 ? -5.433 -28.228 1.268 1.00 43.66 608 ASN A C 1
ATOM 4843 O O . ASN A 1 608 ? -4.492 -28.196 0.482 1.00 43.66 608 ASN A O 1
ATOM 4847 N N . HIS A 1 609 ? -6.589 -27.611 1.000 1.00 49.41 609 HIS A N 1
ATOM 4848 C CA . HIS A 1 609 ? -6.728 -26.669 -0.126 1.00 49.41 609 HIS A CA 1
ATOM 4849 C C . HIS A 1 609 ? -6.138 -25.274 0.159 1.00 49.41 609 HIS A C 1
ATOM 4851 O O . HIS A 1 609 ? -5.797 -24.570 -0.784 1.00 49.41 609 HIS A O 1
ATOM 4857 N N . ALA A 1 610 ? -5.976 -24.882 1.429 1.00 47.31 610 ALA A N 1
ATOM 4858 C CA . ALA A 1 610 ? -5.424 -23.571 1.792 1.00 47.31 610 ALA A CA 1
ATOM 4859 C C . ALA A 1 610 ? -3.934 -23.445 1.416 1.00 47.31 610 ALA A C 1
ATOM 4861 O O . ALA A 1 610 ? -3.566 -22.532 0.686 1.00 47.31 610 ALA A O 1
ATOM 4862 N N . ASN A 1 611 ? -3.113 -24.439 1.771 1.00 53.19 611 ASN A N 1
ATOM 4863 C CA . ASN A 1 611 ? -1.668 -24.399 1.510 1.00 53.19 611 ASN A CA 1
ATOM 4864 C C . ASN A 1 611 ? -1.313 -24.389 0.010 1.00 53.19 611 ASN A C 1
ATOM 4866 O O . ASN A 1 611 ? -0.217 -23.986 -0.354 1.00 53.19 611 ASN A O 1
ATOM 4870 N N . SER A 1 612 ? -2.202 -24.842 -0.886 1.00 60.53 612 SER A N 1
ATOM 4871 C CA . SER A 1 612 ? -1.920 -24.786 -2.329 1.00 60.53 612 SER A CA 1
ATOM 4872 C C . SER A 1 612 ? -2.067 -23.387 -2.928 1.00 60.53 612 SER A C 1
ATOM 4874 O O . SER A 1 612 ? -1.446 -23.124 -3.952 1.00 60.53 612 SER A O 1
ATOM 4876 N N . ALA A 1 613 ? -2.892 -22.521 -2.331 1.00 58.94 613 ALA A N 1
ATOM 4877 C CA . ALA A 1 613 ? -3.097 -21.158 -2.818 1.00 58.94 613 ALA A CA 1
ATOM 4878 C C . ALA A 1 613 ? -1.942 -20.242 -2.390 1.00 58.94 613 ALA A C 1
ATOM 4880 O O . ALA A 1 613 ? -1.341 -19.611 -3.252 1.00 58.94 613 ALA A O 1
ATOM 4881 N N . GLU A 1 614 ? -1.555 -20.281 -1.111 1.00 58.16 614 GLU A N 1
ATOM 4882 C CA . GLU A 1 614 ? -0.393 -19.542 -0.581 1.00 58.16 614 GLU A CA 1
ATOM 4883 C C . GLU A 1 614 ? 0.896 -19.917 -1.327 1.00 58.16 614 GLU A C 1
ATOM 4885 O O . GLU A 1 614 ? 1.638 -19.050 -1.778 1.00 58.16 614 GLU A O 1
ATOM 4890 N N . ASN A 1 615 ? 1.121 -21.215 -1.571 1.00 66.00 615 ASN A N 1
ATOM 4891 C CA . ASN A 1 615 ? 2.276 -21.665 -2.350 1.00 66.00 615 ASN A CA 1
ATOM 4892 C C . ASN A 1 615 ? 2.250 -21.158 -3.799 1.00 66.00 615 ASN A C 1
ATOM 4894 O O . ASN A 1 615 ? 3.307 -20.978 -4.396 1.00 66.00 615 ASN A O 1
ATOM 4898 N N . LYS A 1 616 ? 1.065 -20.973 -4.391 1.00 68.31 616 LYS A N 1
ATOM 4899 C CA . LYS A 1 616 ? 0.939 -20.470 -5.761 1.00 68.31 616 LYS A CA 1
ATOM 4900 C C . LYS A 1 616 ? 1.270 -18.978 -5.820 1.00 68.31 616 LYS A C 1
ATOM 4902 O O . LYS A 1 616 ? 2.075 -18.590 -6.656 1.00 68.31 616 LYS A O 1
ATOM 4907 N N . GLU A 1 617 ? 0.692 -18.185 -4.925 1.00 65.06 617 GLU A N 1
ATOM 4908 C CA . GLU A 1 617 ? 0.939 -16.741 -4.824 1.00 65.06 617 GLU A CA 1
ATOM 4909 C C . GLU A 1 617 ? 2.416 -16.447 -4.533 1.00 65.06 617 GLU A C 1
ATOM 4911 O O . GLU A 1 617 ? 3.037 -15.619 -5.193 1.00 65.06 617 GLU A O 1
ATOM 4916 N N . PHE A 1 618 ? 3.021 -17.222 -3.634 1.00 67.31 618 PHE A N 1
ATOM 4917 C CA . PHE A 1 618 ? 4.446 -17.143 -3.332 1.00 67.31 618 PHE A CA 1
ATOM 4918 C C . PHE A 1 618 ? 5.334 -17.438 -4.552 1.00 67.31 618 PHE A C 1
ATOM 4920 O O . PHE A 1 618 ? 6.286 -16.710 -4.831 1.00 67.31 618 PHE A O 1
ATOM 4927 N N . VAL A 1 619 ? 5.015 -18.493 -5.311 1.00 69.44 619 VAL A N 1
ATOM 4928 C CA . VAL A 1 619 ? 5.737 -18.838 -6.548 1.00 69.44 619 VAL A CA 1
ATOM 4929 C C . VAL A 1 619 ? 5.561 -17.754 -7.615 1.00 69.44 619 VAL A C 1
ATOM 4931 O O . VAL A 1 619 ? 6.524 -17.430 -8.309 1.00 69.44 619 VAL A O 1
ATOM 4934 N N . GLU A 1 620 ? 4.364 -17.179 -7.744 1.00 71.50 620 GLU A N 1
ATOM 4935 C CA . GLU A 1 620 ? 4.108 -16.061 -8.656 1.00 71.50 620 GLU A CA 1
ATOM 4936 C C . GLU A 1 620 ? 4.927 -14.824 -8.267 1.00 71.50 620 GLU A C 1
ATOM 4938 O O . GLU A 1 620 ? 5.567 -14.236 -9.137 1.00 71.50 620 GLU A O 1
ATOM 4943 N N . LEU A 1 621 ? 4.992 -14.483 -6.977 1.00 69.00 621 LEU A N 1
ATOM 4944 C CA . LEU A 1 621 ? 5.775 -13.354 -6.470 1.00 69.00 621 LEU A CA 1
ATOM 4945 C C . LEU A 1 621 ? 7.275 -13.515 -6.757 1.00 69.00 621 LEU A C 1
ATOM 4947 O O . LEU A 1 621 ? 7.916 -12.586 -7.238 1.00 69.00 621 LEU A O 1
ATOM 4951 N N . ILE A 1 622 ? 7.829 -14.711 -6.538 1.00 72.00 622 ILE A N 1
ATOM 4952 C CA . ILE A 1 622 ? 9.232 -15.011 -6.874 1.00 72.00 622 ILE A CA 1
ATOM 4953 C C . ILE A 1 622 ? 9.472 -14.920 -8.381 1.00 72.00 622 ILE A C 1
ATOM 4955 O O . ILE A 1 622 ? 10.511 -14.421 -8.815 1.00 72.00 622 ILE A O 1
ATOM 4959 N N . GLY A 1 623 ? 8.516 -15.392 -9.185 1.00 74.75 623 GLY A N 1
ATOM 4960 C CA . GLY A 1 623 ? 8.567 -15.255 -10.636 1.00 74.75 623 GLY A CA 1
ATOM 4961 C C . GLY A 1 623 ? 8.630 -13.790 -11.069 1.00 74.75 623 GLY A C 1
ATOM 4962 O O . GLY A 1 623 ? 9.486 -13.436 -11.877 1.00 74.75 623 GLY A O 1
ATOM 4963 N N . GLN A 1 624 ? 7.775 -12.936 -10.499 1.00 74.94 624 GLN A N 1
ATOM 4964 C CA . GLN A 1 624 ? 7.771 -11.499 -10.787 1.00 74.94 624 GLN A CA 1
ATOM 4965 C C . GLN A 1 624 ? 9.082 -10.830 -10.354 1.00 74.94 624 GLN A C 1
ATOM 4967 O O . GLN A 1 624 ? 9.692 -10.127 -11.153 1.00 74.94 624 GLN A O 1
ATOM 4972 N N . TYR A 1 625 ? 9.567 -11.123 -9.144 1.00 77.19 625 TYR A N 1
ATOM 4973 C CA . TYR A 1 625 ? 10.856 -10.629 -8.656 1.00 77.19 625 TYR A CA 1
ATOM 4974 C C . TYR A 1 625 ? 11.994 -10.970 -9.624 1.00 77.19 625 TYR A C 1
ATOM 4976 O O . TYR A 1 625 ? 12.793 -10.113 -9.995 1.00 77.19 625 TYR A O 1
ATOM 4984 N N . TYR A 1 626 ? 12.068 -12.229 -10.067 1.00 76.81 626 TYR A N 1
ATOM 4985 C CA . TYR A 1 626 ? 13.141 -12.670 -10.954 1.00 76.81 626 TYR A CA 1
ATOM 4986 C C . TYR A 1 626 ? 13.034 -12.028 -12.342 1.00 76.81 626 TYR A C 1
ATOM 4988 O O . TYR A 1 626 ? 14.049 -11.693 -12.948 1.00 76.81 626 TYR A O 1
ATOM 4996 N N . GLN A 1 627 ? 11.812 -11.824 -12.839 1.00 79.25 627 GLN A N 1
ATOM 4997 C CA . GLN A 1 627 ? 11.568 -11.116 -14.093 1.00 79.25 627 GLN A CA 1
ATOM 4998 C C . GLN A 1 627 ? 12.099 -9.680 -14.030 1.00 79.25 627 GLN A C 1
ATOM 5000 O O . GLN A 1 627 ? 12.847 -9.259 -14.911 1.00 79.25 627 GLN A O 1
ATOM 5005 N N . GLU A 1 628 ? 11.761 -8.946 -12.977 1.00 76.69 628 GLU A N 1
ATOM 5006 C CA . GLU A 1 628 ? 12.187 -7.557 -12.814 1.00 76.69 628 GLU A CA 1
ATOM 5007 C C . GLU A 1 628 ? 13.694 -7.449 -12.519 1.00 76.69 628 GLU A C 1
ATOM 5009 O O . GLU A 1 628 ? 14.365 -6.542 -13.013 1.00 76.69 628 GLU A O 1
ATOM 5014 N N . PHE A 1 629 ? 14.267 -8.422 -11.800 1.00 81.62 629 PHE A N 1
ATOM 5015 C CA . PHE A 1 629 ? 15.711 -8.535 -11.589 1.00 81.62 629 PHE A CA 1
ATOM 5016 C C . PHE A 1 629 ? 16.457 -8.680 -12.917 1.00 81.62 629 PHE A C 1
ATOM 5018 O O . PHE A 1 629 ? 17.440 -7.982 -13.169 1.00 81.62 629 PHE A O 1
ATOM 5025 N N . LEU A 1 630 ? 15.984 -9.575 -13.787 1.00 82.19 630 LEU A N 1
ATOM 5026 C CA . LEU A 1 630 ? 16.562 -9.739 -15.115 1.00 82.19 630 LEU A CA 1
ATOM 5027 C C . LEU A 1 630 ? 16.385 -8.475 -15.955 1.00 82.19 630 LEU A C 1
ATOM 5029 O O . LEU A 1 630 ? 17.333 -8.071 -16.620 1.00 82.19 630 LEU A O 1
ATOM 5033 N N . GLN A 1 631 ? 15.224 -7.823 -15.890 1.00 81.19 631 GLN A N 1
ATOM 5034 C CA . GLN A 1 631 ? 14.984 -6.574 -16.608 1.00 81.19 631 GLN A CA 1
ATOM 5035 C C . GLN A 1 631 ? 15.970 -5.474 -16.184 1.00 81.19 631 GLN A C 1
ATOM 5037 O O . GLN A 1 631 ? 16.528 -4.796 -17.045 1.00 81.19 631 GLN A O 1
ATOM 5042 N N . LEU A 1 632 ? 16.264 -5.348 -14.885 1.00 81.50 632 LEU A N 1
ATOM 5043 C CA . LEU A 1 632 ? 17.316 -4.453 -14.396 1.00 81.50 632 LEU A CA 1
ATOM 5044 C C . LEU A 1 632 ? 18.676 -4.802 -15.008 1.00 81.50 632 LEU A C 1
ATOM 5046 O O . LEU A 1 632 ? 19.371 -3.921 -15.511 1.00 81.50 632 LEU A O 1
ATOM 5050 N N . LEU A 1 633 ? 19.076 -6.077 -14.960 1.00 86.06 633 LEU A N 1
ATOM 5051 C CA . LEU A 1 633 ? 20.361 -6.500 -15.519 1.00 86.06 633 LEU A CA 1
ATOM 5052 C C . LEU A 1 633 ? 20.456 -6.179 -17.011 1.00 86.06 633 LEU A C 1
ATOM 5054 O O . LEU A 1 633 ? 21.496 -5.727 -17.477 1.00 86.06 633 LEU A O 1
ATOM 5058 N N . VAL A 1 634 ? 19.372 -6.373 -17.755 1.00 86.19 634 VAL A N 1
ATOM 5059 C CA . VAL A 1 634 ? 19.310 -6.077 -19.188 1.00 86.19 634 VAL A CA 1
ATOM 5060 C C . VAL A 1 634 ? 19.539 -4.596 -19.450 1.00 86.19 634 VAL A C 1
ATOM 5062 O O . VAL A 1 634 ? 20.399 -4.239 -20.251 1.00 86.19 634 VAL A O 1
ATOM 5065 N N . VAL A 1 635 ? 18.824 -3.741 -18.725 1.00 83.38 635 VAL A N 1
ATOM 5066 C CA . VAL A 1 635 ? 18.965 -2.287 -18.820 1.00 83.38 635 VAL A CA 1
ATOM 5067 C C . VAL A 1 635 ? 20.402 -1.857 -18.482 1.00 83.38 635 VAL A C 1
ATOM 5069 O O . VAL A 1 635 ? 21.006 -1.067 -19.206 1.00 83.38 635 VAL A O 1
ATOM 5072 N N . LEU A 1 636 ? 21.000 -2.419 -17.427 1.00 85.38 636 LEU A N 1
ATOM 5073 C CA . LEU A 1 636 ? 22.390 -2.132 -17.056 1.00 85.38 636 LEU A CA 1
ATOM 5074 C C . LEU A 1 636 ? 23.403 -2.650 -18.087 1.00 85.38 636 LEU A C 1
ATOM 5076 O O . LEU A 1 636 ? 24.440 -2.022 -18.290 1.00 85.38 636 LEU A O 1
ATOM 5080 N N . ALA A 1 637 ? 23.117 -3.767 -18.759 1.00 90.75 637 ALA A N 1
ATOM 5081 C CA . ALA A 1 637 ? 23.978 -4.319 -19.801 1.00 90.75 637 ALA A CA 1
ATOM 5082 C C . ALA A 1 637 ? 23.996 -3.468 -21.076 1.00 90.75 637 ALA A C 1
ATOM 5084 O O . ALA A 1 637 ? 24.968 -3.540 -21.824 1.00 90.75 637 ALA A O 1
ATOM 5085 N N . GLN A 1 638 ? 22.965 -2.658 -21.322 1.00 89.19 638 GLN A N 1
ATOM 5086 C CA . GLN A 1 638 ? 22.912 -1.751 -22.472 1.00 89.19 638 GLN A CA 1
ATOM 5087 C C . GLN A 1 638 ? 23.795 -0.508 -22.301 1.00 89.19 638 GLN A C 1
ATOM 5089 O O . GLN A 1 638 ? 24.056 0.197 -23.278 1.00 89.19 638 GLN A O 1
ATOM 5094 N N . LEU A 1 639 ? 24.283 -0.231 -21.085 1.00 86.56 639 LEU A N 1
ATOM 5095 C CA . LEU A 1 639 ? 25.248 0.840 -20.854 1.00 86.56 639 LEU A CA 1
ATOM 5096 C C . LEU A 1 639 ? 26.531 0.591 -21.664 1.00 86.56 639 LEU A C 1
ATOM 5098 O O . LEU A 1 639 ? 26.966 -0.557 -21.779 1.00 86.56 639 LEU A O 1
ATOM 5102 N N . PRO A 1 640 ? 27.197 1.643 -22.179 1.00 89.56 640 PRO A N 1
ATOM 5103 C CA . PRO A 1 640 ? 28.433 1.521 -22.957 1.00 89.56 640 PRO A CA 1
ATOM 5104 C C . PRO A 1 640 ? 29.659 1.183 -22.077 1.00 89.56 640 PRO A C 1
ATOM 5106 O O . PRO A 1 640 ? 30.741 1.732 -22.260 1.00 89.56 640 PRO A O 1
ATOM 5109 N N . LEU A 1 641 ? 29.494 0.274 -21.111 1.00 90.50 641 LEU A N 1
ATOM 5110 C CA . LEU A 1 641 ? 30.480 -0.149 -20.121 1.00 90.50 641 LEU A CA 1
ATOM 5111 C C . LEU A 1 641 ? 30.848 -1.613 -20.382 1.00 90.50 641 LEU A C 1
ATOM 5113 O O . LEU A 1 641 ? 30.134 -2.540 -19.988 1.00 90.50 641 LEU A O 1
ATOM 5117 N N . VAL A 1 642 ? 31.966 -1.828 -21.079 1.00 94.38 642 VAL A N 1
ATOM 5118 C CA . VAL A 1 642 ? 32.367 -3.151 -21.589 1.00 94.38 642 VAL A CA 1
ATOM 5119 C C . VAL A 1 642 ? 32.507 -4.184 -20.470 1.00 94.38 642 VAL A C 1
ATOM 5121 O O . VAL A 1 642 ? 32.029 -5.310 -20.620 1.00 94.38 642 VAL A O 1
ATOM 5124 N N . ASN A 1 643 ? 33.105 -3.815 -19.335 1.00 94.44 643 ASN A N 1
ATOM 5125 C CA . ASN A 1 643 ? 33.318 -4.740 -18.219 1.00 94.44 643 ASN A CA 1
ATOM 5126 C C . ASN A 1 643 ? 32.001 -5.125 -17.537 1.00 94.44 643 ASN A C 1
ATOM 5128 O O . ASN A 1 643 ? 31.765 -6.302 -17.259 1.00 94.44 643 ASN A O 1
ATOM 5132 N N . LEU A 1 644 ? 31.124 -4.142 -17.310 1.00 92.00 644 LEU A N 1
ATOM 5133 C CA . LEU A 1 644 ? 29.806 -4.364 -16.722 1.00 92.00 644 LEU A CA 1
ATOM 5134 C C . LEU A 1 644 ? 28.952 -5.278 -17.607 1.00 92.00 644 LEU A C 1
ATOM 5136 O O . LEU A 1 644 ? 28.438 -6.289 -17.124 1.00 92.00 644 LEU A O 1
ATOM 5140 N N . ASN A 1 645 ? 28.861 -4.970 -18.907 1.00 95.75 645 ASN A N 1
ATOM 5141 C CA . ASN A 1 645 ? 28.184 -5.824 -19.882 1.00 95.75 645 ASN A CA 1
ATOM 5142 C C . ASN A 1 645 ? 28.794 -7.232 -19.892 1.00 95.75 645 ASN A C 1
ATOM 5144 O O . ASN A 1 645 ? 28.064 -8.215 -19.958 1.00 95.75 645 ASN A O 1
ATOM 5148 N N . GLY A 1 646 ? 30.117 -7.348 -19.758 1.00 96.12 646 GLY A N 1
ATOM 5149 C CA . GLY A 1 646 ? 30.811 -8.631 -19.711 1.00 96.12 646 GLY A CA 1
ATOM 5150 C C . GLY A 1 646 ? 30.373 -9.500 -18.535 1.00 96.12 646 GLY A C 1
ATOM 5151 O O . GLY A 1 646 ? 30.126 -10.688 -18.737 1.00 96.12 646 GLY A O 1
ATOM 5152 N N . ILE A 1 647 ? 30.233 -8.910 -17.344 1.00 95.06 647 ILE A N 1
ATOM 5153 C CA . ILE A 1 647 ? 29.773 -9.587 -16.120 1.00 95.06 647 ILE A CA 1
ATOM 5154 C C . ILE A 1 647 ? 28.306 -10.000 -16.240 1.00 95.06 647 ILE A C 1
ATOM 5156 O O . ILE A 1 647 ? 27.956 -11.139 -15.924 1.00 95.06 647 ILE A O 1
ATOM 5160 N N . ILE A 1 648 ? 27.449 -9.086 -16.701 1.00 93.81 648 ILE A N 1
ATOM 5161 C CA . ILE A 1 648 ? 26.019 -9.366 -16.861 1.00 93.81 648 ILE A CA 1
ATOM 5162 C C . ILE A 1 648 ? 25.817 -10.433 -17.933 1.00 93.81 648 ILE A C 1
ATOM 5164 O O . ILE A 1 648 ? 25.122 -11.416 -17.693 1.00 93.81 648 ILE A O 1
ATOM 5168 N N . GLY A 1 649 ? 26.482 -10.297 -19.079 1.00 95.69 649 GLY A N 1
ATOM 5169 C CA . GLY A 1 649 ? 26.481 -11.289 -20.144 1.00 95.69 649 GLY A CA 1
ATOM 5170 C C . GLY A 1 649 ? 26.940 -12.657 -19.643 1.00 95.69 649 GLY A C 1
ATOM 5171 O O . GLY A 1 649 ? 26.258 -13.644 -19.893 1.00 95.69 649 GLY A O 1
ATOM 5172 N N . ASP A 1 650 ? 28.026 -12.736 -18.864 1.00 95.00 650 ASP A N 1
ATOM 5173 C CA . ASP A 1 650 ? 28.490 -14.018 -18.316 1.00 95.00 650 ASP A CA 1
ATOM 5174 C C . ASP A 1 650 ? 27.432 -14.654 -17.411 1.00 95.00 650 ASP A C 1
ATOM 5176 O O . ASP A 1 650 ? 27.231 -15.868 -17.448 1.00 95.00 650 ASP A O 1
ATOM 5180 N N . TYR A 1 651 ? 26.733 -13.853 -16.608 1.00 92.56 651 TYR A N 1
ATOM 5181 C CA . TYR A 1 651 ? 25.631 -14.342 -15.791 1.00 92.56 651 TYR A CA 1
ATOM 5182 C C . TYR A 1 651 ? 24.464 -14.839 -16.653 1.00 92.56 651 TYR A C 1
ATOM 5184 O O . TYR A 1 651 ? 24.086 -16.009 -16.552 1.00 92.56 651 TYR A O 1
ATOM 5192 N N . LEU A 1 652 ? 23.935 -13.998 -17.546 1.00 91.88 652 LEU A N 1
ATOM 5193 C CA . LEU A 1 652 ? 22.794 -14.344 -18.395 1.00 91.88 652 LEU A CA 1
ATOM 5194 C C . LEU A 1 652 ? 23.095 -15.571 -19.259 1.00 91.88 652 LEU A C 1
ATOM 5196 O O . LEU A 1 652 ? 22.306 -16.508 -19.297 1.00 91.88 652 LEU A O 1
ATOM 5200 N N . PHE A 1 653 ? 24.256 -15.629 -19.905 1.00 94.12 653 PHE A N 1
ATOM 5201 C CA . PHE A 1 653 ? 24.598 -16.734 -20.791 1.00 94.12 653 PHE A CA 1
ATOM 5202 C C . PHE A 1 653 ? 25.078 -17.969 -20.042 1.00 94.12 653 PHE A C 1
ATOM 5204 O O . PHE A 1 653 ? 24.562 -19.054 -20.291 1.00 94.12 653 PHE A O 1
ATOM 5211 N N . ASN A 1 654 ? 26.035 -17.849 -19.121 1.00 91.06 654 ASN A N 1
ATOM 5212 C CA . ASN A 1 654 ? 26.680 -19.027 -18.536 1.00 91.06 654 ASN A CA 1
ATOM 5213 C C . ASN A 1 654 ? 25.975 -19.549 -17.283 1.00 91.06 654 ASN A C 1
ATOM 5215 O O . ASN A 1 654 ? 26.097 -20.737 -16.982 1.00 91.06 654 ASN A O 1
ATOM 5219 N N . LYS A 1 655 ? 25.265 -18.690 -16.540 1.00 87.19 655 LYS A N 1
ATOM 5220 C CA . LYS A 1 655 ? 24.557 -19.079 -15.308 1.00 87.19 655 LYS A CA 1
ATOM 5221 C C . LYS A 1 655 ? 23.059 -19.255 -15.510 1.00 87.19 655 LYS A C 1
ATOM 5223 O O . LYS A 1 655 ? 22.488 -20.102 -14.832 1.00 87.19 655 LYS A O 1
ATOM 5228 N N . VAL A 1 656 ? 22.451 -18.519 -16.441 1.00 87.31 656 VAL A N 1
ATOM 5229 C CA . VAL A 1 656 ? 21.014 -18.629 -16.726 1.00 87.31 656 VAL A CA 1
ATOM 5230 C C . VAL A 1 656 ? 20.759 -19.472 -17.978 1.00 87.31 656 VAL A C 1
ATOM 5232 O O . VAL A 1 656 ? 20.226 -20.562 -17.861 1.00 87.31 656 VAL A O 1
ATOM 5235 N N . LEU A 1 657 ? 21.174 -19.062 -19.177 1.00 89.75 657 LEU A N 1
ATOM 5236 C CA . LEU A 1 657 ? 20.772 -19.728 -20.427 1.00 89.75 657 LEU A CA 1
ATOM 5237 C C . LEU A 1 657 ? 21.474 -21.070 -20.698 1.00 89.75 657 LEU A C 1
ATOM 5239 O O . LEU A 1 657 ? 20.827 -22.041 -21.086 1.00 89.75 657 LEU A O 1
ATOM 5243 N N . ASN A 1 658 ? 22.789 -21.160 -20.505 1.00 87.75 658 ASN A N 1
ATOM 5244 C CA . ASN A 1 658 ? 23.566 -22.360 -20.824 1.00 87.75 658 ASN A CA 1
ATOM 5245 C C . ASN A 1 658 ? 23.120 -23.586 -20.011 1.00 87.75 658 ASN A C 1
ATOM 5247 O O . ASN A 1 658 ? 22.927 -24.648 -20.607 1.00 87.75 658 ASN A O 1
ATOM 5251 N N . PRO A 1 659 ? 22.867 -23.493 -18.693 1.00 84.44 659 PRO A N 1
ATOM 5252 C CA . PRO A 1 659 ? 22.392 -24.668 -17.999 1.00 84.44 659 PRO A CA 1
ATOM 5253 C C . PRO A 1 659 ? 20.924 -25.020 -18.351 1.00 84.44 659 PRO A C 1
ATOM 5255 O O . PRO A 1 659 ? 20.571 -26.191 -18.203 1.00 84.44 659 PRO A O 1
ATOM 5258 N N . VAL A 1 660 ? 20.102 -24.114 -18.937 1.00 81.00 660 VAL A N 1
ATOM 5259 C CA . VAL A 1 660 ? 18.811 -24.502 -19.576 1.00 81.00 660 VAL A CA 1
ATOM 5260 C C . VAL A 1 660 ? 19.102 -25.548 -20.645 1.00 81.00 660 VAL A C 1
ATOM 5262 O O . VAL A 1 660 ? 18.522 -26.633 -20.640 1.00 81.00 660 VAL A O 1
ATOM 5265 N N . TYR A 1 661 ? 20.038 -25.228 -21.537 1.00 81.62 661 TYR A N 1
ATOM 5266 C CA . TYR A 1 661 ? 20.446 -26.104 -22.625 1.00 81.62 661 TYR A CA 1
ATOM 5267 C C . TYR A 1 661 ? 21.015 -27.436 -22.105 1.00 81.62 661 TYR A C 1
ATOM 5269 O O . TYR A 1 661 ? 20.570 -28.500 -22.535 1.00 81.62 661 TYR A O 1
ATOM 5277 N N . GLN A 1 662 ? 21.934 -27.395 -21.133 1.00 82.75 662 GLN A N 1
ATOM 5278 C CA . GLN A 1 662 ? 22.554 -28.607 -20.576 1.00 82.75 662 GLN A CA 1
ATOM 5279 C C . GLN A 1 662 ? 21.536 -29.531 -19.894 1.00 82.75 662 GLN A C 1
ATOM 5281 O O . GLN A 1 662 ? 21.626 -30.750 -20.033 1.00 82.75 662 GLN A O 1
ATOM 5286 N N . SER A 1 663 ? 20.552 -28.965 -19.186 1.00 74.69 663 SER A N 1
ATOM 5287 C CA . SER A 1 663 ? 19.512 -29.749 -18.509 1.00 74.69 663 SER A CA 1
ATOM 5288 C C . SER A 1 663 ? 18.617 -30.513 -19.488 1.00 74.69 663 SER A C 1
ATOM 5290 O O . SER A 1 663 ? 18.295 -31.676 -19.251 1.00 74.69 663 SER A O 1
ATOM 5292 N N . ALA A 1 664 ? 18.269 -29.897 -20.620 1.00 71.88 664 ALA A N 1
ATOM 5293 C CA . ALA A 1 664 ? 17.457 -30.541 -21.644 1.00 71.88 664 ALA A CA 1
ATOM 5294 C C . ALA A 1 664 ? 18.231 -31.632 -22.392 1.00 71.88 664 ALA A C 1
ATOM 5296 O O . ALA A 1 664 ? 17.692 -32.714 -22.604 1.00 71.88 664 ALA A O 1
ATOM 5297 N N . ALA A 1 665 ? 19.506 -31.386 -22.716 1.00 74.12 665 ALA A N 1
ATOM 5298 C CA . ALA A 1 665 ? 20.358 -32.380 -23.366 1.00 74.12 665 ALA A CA 1
ATOM 5299 C C . ALA A 1 665 ? 20.527 -33.649 -22.507 1.00 74.12 665 ALA A C 1
ATOM 5301 O O . ALA A 1 665 ? 20.467 -34.761 -23.024 1.00 74.12 665 ALA A O 1
ATOM 5302 N N . ALA A 1 666 ? 20.663 -33.495 -21.185 1.00 73.69 666 ALA A N 1
ATOM 5303 C CA . ALA A 1 666 ? 20.770 -34.624 -20.260 1.00 73.69 666 ALA A CA 1
ATOM 5304 C C . ALA A 1 666 ? 19.463 -35.436 -20.125 1.00 73.69 666 ALA A C 1
ATOM 5306 O O . ALA A 1 666 ? 19.508 -36.638 -19.852 1.00 73.69 666 ALA A O 1
ATOM 5307 N N . ALA A 1 667 ? 18.296 -34.810 -20.320 1.00 66.62 667 ALA A N 1
ATOM 5308 C CA . ALA A 1 667 ? 16.998 -35.479 -20.208 1.00 66.62 667 ALA A CA 1
ATOM 5309 C C . ALA A 1 667 ? 16.739 -36.491 -21.341 1.00 66.62 667 ALA A C 1
ATOM 5311 O O . ALA A 1 667 ? 16.040 -37.485 -21.125 1.00 66.62 667 ALA A O 1
ATOM 5312 N N . ASP A 1 668 ? 17.320 -36.276 -22.524 1.00 65.81 668 ASP A N 1
ATOM 5313 C CA . ASP A 1 668 ? 17.187 -37.188 -23.666 1.00 65.81 668 ASP A CA 1
ATOM 5314 C C . ASP A 1 668 ? 18.045 -38.461 -23.519 1.00 65.81 668 ASP A C 1
ATOM 5316 O O . ASP A 1 668 ? 17.701 -39.507 -24.074 1.00 65.81 668 ASP A O 1
ATOM 5320 N N . GLU A 1 669 ? 19.116 -38.420 -22.719 1.00 70.06 669 GLU A N 1
ATOM 5321 C CA . GLU A 1 669 ? 20.017 -39.565 -22.511 1.00 70.06 669 GLU A CA 1
ATOM 5322 C C . GLU A 1 669 ? 19.523 -40.554 -21.433 1.00 70.06 669 GLU A C 1
ATOM 5324 O O . GLU A 1 669 ? 19.954 -41.709 -21.410 1.00 70.06 669 GLU A O 1
ATOM 5329 N N . ALA A 1 670 ? 18.587 -40.154 -20.559 1.00 67.19 670 ALA A N 1
ATOM 5330 C CA . ALA A 1 670 ? 18.093 -40.997 -19.462 1.00 67.19 670 ALA A CA 1
ATOM 5331 C C . ALA A 1 670 ? 16.592 -40.783 -19.141 1.00 67.19 670 ALA A C 1
ATOM 5333 O O . ALA A 1 670 ? 16.253 -40.281 -18.067 1.00 67.19 670 ALA A O 1
ATOM 5334 N N . PRO A 1 671 ? 15.657 -41.260 -19.990 1.00 58.69 671 PRO A N 1
ATOM 5335 C CA . PRO A 1 671 ? 14.214 -40.986 -19.871 1.00 58.69 671 PRO A CA 1
ATOM 5336 C C . PRO A 1 671 ? 13.524 -41.532 -18.600 1.00 58.69 671 PRO A C 1
ATOM 5338 O O . PRO A 1 671 ? 12.344 -41.264 -18.379 1.00 58.69 671 PRO A O 1
ATOM 5341 N N . PHE A 1 672 ? 14.233 -42.294 -17.757 1.00 52.12 672 PHE A N 1
ATOM 5342 C CA . PHE A 1 672 ? 13.713 -42.885 -16.516 1.00 52.12 672 PHE A CA 1
ATOM 5343 C C . PHE A 1 672 ? 14.477 -42.461 -15.244 1.00 52.12 672 PHE A C 1
ATOM 5345 O O . PHE A 1 672 ? 14.141 -42.927 -14.151 1.00 52.12 672 PHE A O 1
ATOM 5352 N N . ALA A 1 673 ? 15.477 -41.575 -15.346 1.00 46.47 673 ALA A N 1
ATOM 5353 C CA . ALA A 1 673 ? 16.167 -41.019 -14.183 1.00 46.47 673 ALA A CA 1
ATOM 5354 C C . ALA A 1 673 ? 15.436 -39.764 -13.653 1.00 46.47 673 ALA A C 1
ATOM 5356 O O . ALA A 1 673 ? 15.382 -38.726 -14.295 1.00 46.47 673 ALA A O 1
ATOM 5357 N N . LYS A 1 674 ? 14.831 -39.969 -12.476 1.00 57.31 674 LYS A N 1
ATOM 5358 C CA . LYS A 1 674 ? 14.223 -39.089 -11.455 1.00 57.31 674 LYS A CA 1
ATOM 5359 C C . LYS A 1 674 ? 14.466 -37.569 -11.482 1.00 57.31 674 LYS A C 1
ATOM 5361 O O . LYS A 1 674 ? 15.568 -37.121 -11.735 1.00 57.31 674 LYS A O 1
ATOM 5366 N N . GLU A 1 675 ? 13.434 -36.886 -10.965 1.00 50.75 675 GLU A N 1
ATOM 5367 C CA . GLU A 1 675 ? 13.388 -35.600 -10.236 1.00 50.75 675 GLU A CA 1
ATOM 5368 C C . GLU A 1 675 ? 14.175 -34.397 -10.813 1.00 50.75 675 GLU A C 1
ATOM 5370 O O . GLU A 1 675 ? 15.388 -34.474 -11.000 1.00 50.75 675 GLU A O 1
ATOM 5375 N N . PRO A 1 676 ? 13.503 -33.247 -11.041 1.00 48.88 676 PRO A N 1
ATOM 5376 C CA . PRO A 1 676 ? 14.118 -32.056 -11.629 1.00 48.88 676 PRO A CA 1
ATOM 5377 C C . PRO A 1 676 ? 15.239 -31.547 -10.719 1.00 48.88 676 PRO A C 1
ATOM 5379 O O . PRO A 1 676 ? 14.995 -30.962 -9.667 1.00 48.88 676 PRO A O 1
ATOM 5382 N N . THR A 1 677 ? 16.486 -31.803 -11.102 1.00 50.28 677 THR A N 1
ATOM 5383 C CA . THR A 1 677 ? 17.671 -31.529 -10.273 1.00 50.28 677 THR A CA 1
ATOM 5384 C C . THR A 1 677 ? 18.375 -30.227 -10.652 1.00 50.28 677 THR A C 1
ATOM 5386 O O . THR A 1 677 ? 19.290 -29.812 -9.945 1.00 50.28 677 THR A O 1
ATOM 5389 N N . SER A 1 678 ? 17.945 -29.541 -11.720 1.00 55.34 678 SER A N 1
ATOM 5390 C CA . SER A 1 678 ? 18.533 -28.264 -12.141 1.00 55.34 678 SER A CA 1
ATOM 5391 C C . SER A 1 678 ? 17.589 -27.078 -11.913 1.00 55.34 678 SER A C 1
ATOM 5393 O O . SER A 1 678 ? 16.371 -27.190 -12.063 1.00 55.34 678 SER A O 1
ATOM 5395 N N . MET A 1 679 ? 18.175 -25.913 -11.608 1.00 48.00 679 MET A N 1
ATOM 5396 C CA . MET A 1 679 ? 17.519 -24.600 -11.460 1.00 48.00 679 MET A CA 1
ATOM 5397 C C . MET A 1 679 ? 16.596 -24.238 -12.650 1.00 48.00 679 MET A C 1
ATOM 5399 O O . MET A 1 679 ? 15.748 -23.358 -12.544 1.00 48.00 679 MET A O 1
ATOM 5403 N N . LEU A 1 680 ? 16.740 -24.924 -13.787 1.00 50.78 680 LEU A N 1
ATOM 5404 C CA . LEU A 1 680 ? 16.240 -24.504 -15.099 1.00 50.78 680 LEU A CA 1
ATOM 5405 C C . LEU A 1 680 ? 15.048 -25.301 -15.596 1.00 50.78 680 LEU A C 1
ATOM 5407 O O . LEU A 1 680 ? 14.422 -24.936 -16.590 1.00 50.78 680 LEU A O 1
ATOM 5411 N N . ASP A 1 681 ? 14.636 -26.301 -14.822 1.00 56.66 681 ASP A N 1
ATOM 5412 C CA . ASP A 1 681 ? 13.287 -26.825 -14.946 1.00 56.66 681 ASP A CA 1
ATOM 5413 C C . ASP A 1 681 ? 12.210 -25.846 -14.459 1.00 56.66 681 ASP A C 1
ATOM 5415 O O . ASP A 1 681 ? 11.032 -26.060 -14.759 1.00 56.66 681 ASP A O 1
ATOM 5419 N N . ILE A 1 682 ? 12.625 -24.776 -13.767 1.00 59.22 682 ILE A N 1
ATOM 5420 C CA . ILE A 1 682 ? 11.782 -23.927 -12.919 1.00 59.22 682 ILE A CA 1
ATOM 5421 C C . ILE A 1 682 ? 11.546 -22.532 -13.514 1.00 59.22 682 ILE A C 1
ATOM 5423 O O . ILE A 1 682 ? 10.544 -21.916 -13.161 1.00 59.22 682 ILE A O 1
ATOM 5427 N N . LEU A 1 683 ? 12.388 -22.032 -14.437 1.00 72.00 683 LEU A N 1
ATOM 5428 C CA . LEU A 1 683 ? 12.127 -20.725 -15.054 1.00 72.00 683 LEU A CA 1
ATOM 5429 C C . LEU A 1 683 ? 10.795 -20.766 -15.818 1.00 72.00 683 LEU A C 1
ATOM 5431 O O . LEU A 1 683 ? 10.661 -21.549 -16.768 1.00 72.00 683 LEU A O 1
ATOM 5435 N N . PRO A 1 684 ? 9.806 -19.934 -15.436 1.00 80.00 684 PRO A N 1
ATOM 5436 C CA . PRO A 1 684 ? 8.558 -19.838 -16.169 1.00 80.00 684 PRO A CA 1
ATOM 5437 C C . PRO A 1 684 ? 8.856 -19.513 -17.638 1.00 80.00 684 PRO A C 1
ATOM 5439 O O . PRO A 1 684 ? 9.669 -18.624 -17.906 1.00 80.00 684 PRO A O 1
ATOM 5442 N N . PRO A 1 685 ? 8.197 -20.174 -18.609 1.00 87.19 685 PRO A N 1
ATOM 5443 C CA . PRO A 1 685 ? 8.480 -19.955 -20.026 1.00 87.19 685 PRO A CA 1
ATOM 5444 C C . PRO A 1 685 ? 8.390 -18.487 -20.459 1.00 87.19 685 PRO A C 1
ATOM 5446 O O . PRO A 1 685 ? 9.095 -18.087 -21.379 1.00 87.19 685 PRO A O 1
ATOM 5449 N N . ARG A 1 686 ? 7.565 -17.682 -19.774 1.00 86.75 686 ARG A N 1
ATOM 5450 C CA . ARG A 1 686 ? 7.467 -16.238 -19.999 1.00 86.75 686 ARG A CA 1
ATOM 5451 C C . ARG A 1 686 ? 8.774 -15.501 -19.698 1.00 86.75 686 ARG A C 1
ATOM 5453 O O . ARG A 1 686 ? 9.227 -14.745 -20.541 1.00 86.75 686 ARG A O 1
ATOM 5460 N N . ILE A 1 687 ? 9.410 -15.786 -18.562 1.00 84.50 687 ILE A N 1
ATOM 5461 C CA . ILE A 1 687 ? 10.689 -15.163 -18.187 1.00 84.50 687 ILE A CA 1
ATOM 5462 C C . ILE A 1 687 ? 11.775 -15.523 -19.203 1.00 84.50 687 ILE A C 1
ATOM 5464 O O . ILE A 1 687 ? 12.579 -14.681 -19.583 1.00 84.50 687 ILE A O 1
ATOM 5468 N N . LEU A 1 688 ? 11.785 -16.772 -19.677 1.00 88.56 688 LEU A N 1
ATOM 5469 C CA . LEU A 1 688 ? 12.758 -17.217 -20.672 1.00 88.56 688 LEU A CA 1
ATOM 5470 C C . LEU A 1 688 ? 12.567 -16.516 -22.023 1.00 88.56 688 LEU A C 1
ATOM 5472 O O . LEU A 1 688 ? 13.550 -16.181 -22.674 1.00 88.56 688 LEU A O 1
ATOM 5476 N N . ILE A 1 689 ? 11.316 -16.286 -22.429 1.00 91.38 689 ILE A N 1
ATOM 5477 C CA . ILE A 1 689 ? 10.991 -15.486 -23.613 1.00 91.38 689 ILE A CA 1
ATOM 5478 C C . ILE A 1 689 ? 11.510 -14.059 -23.451 1.00 91.38 689 ILE A C 1
ATOM 5480 O O . ILE A 1 689 ? 12.260 -13.600 -24.309 1.00 91.38 689 ILE A O 1
ATOM 5484 N N . ASP A 1 690 ? 11.151 -13.397 -22.351 1.00 86.38 690 ASP A N 1
ATOM 5485 C CA . ASP A 1 690 ? 11.518 -12.003 -22.106 1.00 86.38 690 ASP A CA 1
ATOM 5486 C C . ASP A 1 690 ? 13.052 -11.851 -22.063 1.00 86.38 690 ASP A C 1
ATOM 5488 O O . ASP A 1 690 ? 13.603 -10.964 -22.709 1.00 86.38 690 ASP A O 1
ATOM 5492 N N . LEU A 1 691 ? 13.759 -12.791 -21.423 1.00 90.06 691 LEU A N 1
ATOM 5493 C CA . LEU A 1 691 ? 15.223 -12.825 -21.379 1.00 90.06 691 LEU A CA 1
ATOM 5494 C C . LEU A 1 691 ? 15.866 -12.971 -22.769 1.00 90.06 691 LEU A C 1
ATOM 5496 O O . LEU A 1 691 ? 16.877 -12.331 -23.052 1.00 90.06 691 LEU A O 1
ATOM 5500 N N . ILE A 1 692 ? 15.311 -13.816 -23.641 1.00 94.00 692 ILE A N 1
ATOM 5501 C CA . ILE A 1 692 ? 15.819 -13.979 -25.011 1.00 94.00 692 ILE A CA 1
ATOM 5502 C C . ILE A 1 692 ? 15.598 -12.697 -25.815 1.00 94.00 692 ILE A C 1
ATOM 5504 O O . ILE A 1 692 ? 16.514 -12.261 -26.508 1.00 94.00 692 ILE A O 1
ATOM 5508 N N . SER A 1 693 ? 14.421 -12.079 -25.694 1.00 92.88 693 SER A N 1
ATOM 5509 C CA . SER A 1 693 ? 14.145 -10.789 -26.330 1.00 92.88 693 SER A CA 1
ATOM 5510 C C . SER A 1 693 ? 15.138 -9.724 -25.868 1.00 92.88 693 SER A C 1
ATOM 5512 O O . SER A 1 693 ? 15.733 -9.035 -26.687 1.00 92.88 693 SER A O 1
ATOM 5514 N N . SER A 1 694 ? 15.430 -9.677 -24.569 1.00 90.06 694 SER A N 1
ATOM 5515 C CA . SER A 1 694 ? 16.422 -8.760 -24.016 1.00 90.06 694 SER A CA 1
ATOM 5516 C C . SER A 1 694 ? 17.846 -8.982 -24.532 1.00 90.06 694 SER A C 1
ATOM 5518 O O . SER A 1 694 ? 18.605 -8.026 -24.680 1.00 90.06 694 SER A O 1
ATOM 5520 N N . VAL A 1 695 ? 18.234 -10.227 -24.830 1.00 94.56 695 VAL A N 1
ATOM 5521 C CA . VAL A 1 695 ? 19.519 -10.510 -25.489 1.00 94.56 695 VAL A CA 1
ATOM 5522 C C . VAL A 1 695 ? 19.577 -9.859 -26.871 1.00 94.56 695 VAL A C 1
ATOM 5524 O O . VAL A 1 695 ? 20.645 -9.379 -27.258 1.00 94.56 695 VAL A O 1
ATOM 5527 N N . PHE A 1 696 ? 18.455 -9.821 -27.599 1.00 94.12 696 PHE A N 1
ATOM 5528 C CA . PHE A 1 696 ? 18.390 -9.124 -28.882 1.00 94.12 696 PHE A CA 1
ATOM 5529 C C . PHE A 1 696 ? 18.619 -7.635 -28.695 1.00 94.12 696 PHE A C 1
ATOM 5531 O O . PHE A 1 696 ? 19.409 -7.069 -29.436 1.00 94.12 696 PHE A O 1
ATOM 5538 N N . ASP A 1 697 ? 18.000 -7.029 -27.684 1.00 89.94 697 ASP A N 1
ATOM 5539 C CA . ASP A 1 697 ? 18.135 -5.595 -27.437 1.00 89.94 697 ASP A CA 1
ATOM 5540 C C . ASP A 1 697 ? 19.579 -5.220 -27.086 1.00 89.94 697 ASP A C 1
ATOM 5542 O O . ASP A 1 697 ? 20.132 -4.296 -27.681 1.00 89.94 697 ASP A O 1
ATOM 5546 N N . ILE A 1 698 ? 20.212 -5.972 -26.174 1.00 94.25 698 ILE A N 1
ATOM 5547 C CA . ILE A 1 698 ? 21.598 -5.724 -25.744 1.00 94.25 698 ILE A CA 1
ATOM 5548 C C . ILE A 1 698 ? 22.554 -5.857 -26.929 1.00 94.25 698 ILE A C 1
ATOM 5550 O O . ILE A 1 698 ? 23.376 -4.982 -27.150 1.00 94.25 698 ILE A O 1
ATOM 5554 N N . TYR A 1 699 ? 22.463 -6.936 -27.705 1.00 96.75 699 TYR A N 1
ATOM 5555 C CA . TYR A 1 699 ? 23.446 -7.246 -28.745 1.00 96.75 699 TYR A CA 1
ATOM 5556 C C . TYR A 1 699 ? 22.881 -7.033 -30.155 1.00 96.75 699 TYR A C 1
ATOM 5558 O O . TYR A 1 699 ? 23.233 -7.765 -31.070 1.00 96.75 699 TYR A O 1
ATOM 5566 N N . SER A 1 700 ? 21.986 -6.066 -30.365 1.00 94.19 700 SER A N 1
ATOM 5567 C CA . SER A 1 700 ? 21.331 -5.850 -31.670 1.00 94.19 700 SER A CA 1
ATOM 5568 C C . SER A 1 700 ? 22.267 -5.308 -32.753 1.00 94.19 700 SER A C 1
ATOM 5570 O O . SER A 1 700 ? 22.050 -5.601 -33.927 1.00 94.19 700 SER A O 1
ATOM 5572 N N . ASP A 1 701 ? 23.320 -4.578 -32.379 1.00 94.25 701 ASP A N 1
ATOM 5573 C CA . ASP A 1 701 ? 24.205 -3.873 -33.311 1.00 94.25 701 ASP A CA 1
ATOM 5574 C C . ASP A 1 701 ? 25.686 -4.129 -32.982 1.00 94.25 701 ASP A C 1
ATOM 5576 O O . ASP A 1 701 ? 26.126 -3.963 -31.843 1.00 94.25 701 ASP A O 1
ATOM 5580 N N . LYS A 1 702 ? 26.481 -4.509 -33.992 1.00 95.75 702 LYS A N 1
ATOM 5581 C CA . LYS A 1 702 ? 27.945 -4.640 -33.879 1.00 95.75 702 LYS A CA 1
ATOM 5582 C C . LYS A 1 702 ? 28.667 -3.334 -33.536 1.00 95.75 702 LYS A C 1
ATOM 5584 O O . LYS A 1 702 ? 29.842 -3.362 -33.175 1.00 95.75 702 LYS A O 1
ATOM 5589 N N . SER A 1 703 ? 28.013 -2.186 -33.722 1.00 94.56 703 SER A N 1
ATOM 5590 C CA . SER A 1 703 ? 28.569 -0.868 -33.408 1.00 94.56 703 SER A CA 1
ATOM 5591 C C . SER A 1 703 ? 28.698 -0.630 -31.901 1.00 94.56 703 SER A C 1
ATOM 5593 O O . SER A 1 703 ? 29.485 0.221 -31.478 1.00 94.56 703 SER A O 1
ATOM 5595 N N . PHE A 1 704 ? 27.981 -1.400 -31.077 1.00 94.06 704 PHE A N 1
ATOM 5596 C CA . PHE A 1 704 ? 28.081 -1.298 -29.630 1.00 94.06 704 PHE A CA 1
ATOM 5597 C C . PHE A 1 704 ? 29.455 -1.746 -29.129 1.00 94.06 704 PHE A C 1
ATOM 5599 O O . PHE A 1 704 ? 29.957 -2.821 -29.458 1.00 94.06 704 PHE A O 1
ATOM 5606 N N . VAL A 1 705 ? 30.047 -0.930 -28.254 1.00 94.69 705 VAL A N 1
ATOM 5607 C CA . VAL A 1 705 ? 31.424 -1.098 -27.751 1.00 94.69 705 VAL A CA 1
ATOM 5608 C C . VAL A 1 705 ? 31.678 -2.435 -27.048 1.00 94.69 705 VAL A C 1
ATOM 5610 O O . VAL A 1 705 ? 32.821 -2.873 -26.940 1.00 94.69 705 VAL A O 1
ATOM 5613 N N . TYR A 1 706 ? 30.622 -3.087 -26.567 1.00 95.75 706 TYR A N 1
ATOM 5614 C CA . TYR A 1 706 ? 30.682 -4.356 -25.850 1.00 95.75 706 TYR A CA 1
ATOM 5615 C C . TYR A 1 706 ? 30.362 -5.585 -26.721 1.00 95.75 706 TYR A C 1
ATOM 5617 O O . TYR A 1 706 ? 30.589 -6.703 -26.259 1.00 95.75 706 TYR A O 1
ATOM 5625 N N . ASP A 1 707 ? 29.874 -5.426 -27.959 1.00 96.81 707 ASP A N 1
ATOM 5626 C CA . ASP A 1 707 ? 29.487 -6.557 -28.821 1.00 96.81 707 ASP A CA 1
ATOM 5627 C C . ASP A 1 707 ? 30.701 -7.435 -29.169 1.00 96.81 707 ASP A C 1
ATOM 5629 O O . ASP A 1 707 ? 30.740 -8.615 -28.824 1.00 96.81 707 ASP A O 1
ATOM 5633 N N . GLY A 1 708 ? 31.764 -6.845 -29.724 1.00 96.38 708 GLY A N 1
ATOM 5634 C CA . GLY A 1 708 ? 33.006 -7.567 -30.024 1.00 96.38 708 GLY A CA 1
ATOM 5635 C C . GLY A 1 708 ? 33.652 -8.220 -28.786 1.00 96.38 708 GLY A C 1
ATOM 5636 O O . GLY A 1 708 ? 33.828 -9.443 -28.755 1.00 96.38 708 GLY A O 1
ATOM 5637 N N . PRO A 1 709 ? 33.994 -7.444 -27.737 1.00 97.56 709 PRO A N 1
ATOM 5638 C CA . PRO A 1 709 ? 34.674 -7.972 -26.555 1.00 97.56 709 PRO A CA 1
ATOM 5639 C C . PRO A 1 709 ? 33.894 -9.041 -25.786 1.00 97.56 709 PRO A C 1
ATOM 5641 O O . PRO A 1 709 ? 34.518 -9.954 -25.245 1.00 97.56 709 PRO A O 1
ATOM 5644 N N . ASN A 1 710 ? 32.562 -8.942 -25.725 1.00 96.81 710 ASN A N 1
ATOM 5645 C CA . ASN A 1 710 ? 31.750 -9.852 -24.922 1.00 96.81 710 ASN A CA 1
ATOM 5646 C C . ASN A 1 710 ? 30.984 -10.859 -25.776 1.00 96.81 710 ASN A C 1
ATOM 5648 O O . ASN A 1 710 ? 31.159 -12.054 -25.576 1.00 96.81 710 ASN A O 1
ATOM 5652 N N . PHE A 1 711 ? 30.160 -10.426 -26.729 1.00 96.94 711 PHE A N 1
ATOM 5653 C CA . PHE A 1 711 ? 29.307 -11.342 -27.491 1.00 96.94 711 PHE A CA 1
ATOM 5654 C C . PHE A 1 711 ? 30.110 -12.236 -28.444 1.00 96.94 711 PHE A C 1
ATOM 5656 O O . PHE A 1 711 ? 29.942 -13.461 -28.434 1.00 96.94 711 PHE A O 1
ATOM 5663 N N . VAL A 1 712 ? 31.010 -11.633 -29.230 1.00 95.69 712 VAL A N 1
ATOM 5664 C CA . VAL A 1 712 ? 31.814 -12.339 -30.241 1.00 95.69 712 VAL A CA 1
ATOM 5665 C C . VAL A 1 712 ? 32.905 -13.172 -29.574 1.00 95.69 712 VAL A C 1
ATOM 5667 O O . VAL A 1 712 ? 32.924 -14.396 -29.711 1.00 95.69 712 VAL A O 1
ATOM 5670 N N . ASN A 1 713 ? 33.778 -12.540 -28.784 1.00 96.69 713 ASN A N 1
ATOM 5671 C CA . ASN A 1 713 ? 34.939 -13.220 -28.201 1.00 96.69 713 ASN A CA 1
ATOM 5672 C C . ASN A 1 713 ? 34.567 -14.323 -27.199 1.00 96.69 713 ASN A C 1
ATOM 5674 O O . ASN A 1 713 ? 35.282 -15.321 -27.107 1.00 96.69 713 ASN A O 1
ATOM 5678 N N . LYS A 1 714 ? 33.458 -14.178 -26.458 1.00 96.38 714 LYS A N 1
ATOM 5679 C CA . LYS A 1 714 ? 32.987 -15.212 -25.517 1.00 96.38 714 LYS A CA 1
ATOM 5680 C C . LYS A 1 714 ? 32.047 -16.236 -26.158 1.00 96.38 714 LYS A C 1
ATOM 5682 O O . LYS A 1 714 ? 31.558 -17.124 -25.465 1.00 96.38 714 LYS A O 1
ATOM 5687 N N . ASN A 1 715 ? 31.817 -16.153 -27.471 1.00 96.12 715 ASN A N 1
ATOM 5688 C CA . ASN A 1 715 ? 31.014 -17.101 -28.244 1.00 96.12 715 ASN A CA 1
ATOM 5689 C C . ASN A 1 715 ? 29.573 -17.284 -27.717 1.00 96.12 715 ASN A C 1
ATOM 5691 O O . ASN A 1 715 ? 29.046 -18.400 -27.646 1.00 96.12 715 ASN A O 1
ATOM 5695 N N . TYR A 1 716 ? 28.895 -16.185 -27.377 1.00 96.62 716 TYR A N 1
ATOM 5696 C CA . TYR A 1 716 ? 27.490 -16.235 -26.952 1.00 96.62 716 TYR A CA 1
ATOM 5697 C C . TYR A 1 716 ? 26.554 -16.725 -28.069 1.00 96.62 716 TYR A C 1
ATOM 5699 O O . TYR A 1 716 ? 25.578 -17.427 -27.794 1.00 96.62 716 TYR A O 1
ATOM 5707 N N . SER A 1 717 ? 26.896 -16.473 -29.340 1.00 95.38 717 SER A N 1
ATOM 5708 C CA . SER A 1 717 ? 26.184 -17.032 -30.504 1.00 95.38 717 SER A CA 1
ATOM 5709 C C . SER A 1 717 ? 26.126 -18.569 -30.476 1.00 95.38 717 SER A C 1
ATOM 5711 O O . SER A 1 717 ? 25.079 -19.160 -30.754 1.00 95.38 717 SER A O 1
ATOM 5713 N N . GLY A 1 718 ? 27.208 -19.242 -30.060 1.00 95.31 718 GLY A N 1
ATOM 5714 C CA . GLY A 1 718 ? 27.232 -20.700 -29.908 1.00 95.31 718 GLY A CA 1
ATOM 5715 C C . GLY A 1 718 ? 26.227 -21.217 -28.871 1.00 95.31 718 GLY A C 1
ATOM 5716 O O . GLY A 1 718 ? 25.555 -22.228 -29.104 1.00 95.31 718 GLY A O 1
ATOM 5717 N N . ILE A 1 719 ? 26.063 -20.493 -27.760 1.00 94.75 719 ILE A N 1
ATOM 5718 C CA . ILE A 1 719 ? 25.077 -20.817 -26.719 1.00 94.75 719 ILE A CA 1
ATOM 5719 C C . ILE A 1 719 ? 23.656 -20.632 -27.265 1.00 94.75 719 ILE A C 1
ATOM 5721 O O . ILE A 1 719 ? 22.828 -21.526 -27.103 1.00 94.75 719 ILE A O 1
ATOM 5725 N N . LEU A 1 720 ? 23.375 -19.535 -27.980 1.00 95.44 720 LEU A N 1
ATOM 5726 C CA . LEU A 1 720 ? 22.053 -19.284 -28.576 1.00 95.44 720 LEU A CA 1
ATOM 5727 C C . LEU A 1 720 ? 21.654 -20.339 -29.613 1.00 95.44 720 LEU A C 1
ATOM 5729 O O . LEU A 1 720 ? 20.509 -20.793 -29.612 1.00 95.44 720 LEU A O 1
ATOM 5733 N N . LYS A 1 721 ? 22.591 -20.760 -30.473 1.00 95.44 721 LYS A N 1
ATOM 5734 C CA . LYS A 1 721 ? 22.370 -21.841 -31.451 1.00 95.44 721 LYS A CA 1
ATOM 5735 C C . LYS A 1 721 ? 21.959 -23.139 -30.765 1.00 95.44 721 LYS A C 1
ATOM 5737 O O . LYS A 1 721 ? 21.003 -23.781 -31.190 1.00 95.44 721 LYS A O 1
ATOM 5742 N N . SER A 1 722 ? 22.653 -23.476 -29.683 1.00 92.31 722 SER A N 1
ATOM 5743 C CA . SER A 1 722 ? 22.390 -24.674 -28.884 1.00 92.31 722 SER A CA 1
ATOM 5744 C C . SER A 1 722 ? 21.039 -24.579 -28.161 1.00 92.31 722 SER A C 1
ATOM 5746 O O . SER A 1 722 ? 20.220 -25.496 -28.212 1.00 92.31 722 SER A O 1
ATOM 5748 N N . LEU A 1 723 ? 20.760 -23.423 -27.556 1.00 91.56 723 LEU A N 1
ATOM 5749 C CA . LEU A 1 723 ? 19.527 -23.146 -26.826 1.00 91.56 723 LEU A CA 1
ATOM 5750 C C . LEU A 1 723 ? 18.285 -23.184 -27.730 1.00 91.56 723 LEU A C 1
ATOM 5752 O O . LEU A 1 723 ? 17.252 -23.717 -27.329 1.00 91.56 723 LEU A O 1
ATOM 5756 N N . LYS A 1 724 ? 18.370 -22.645 -28.952 1.00 93.94 724 LYS A N 1
ATOM 5757 C CA . LYS A 1 724 ? 17.255 -22.588 -29.910 1.00 93.94 724 LYS A CA 1
ATOM 5758 C C . LYS A 1 724 ? 16.615 -23.957 -30.150 1.00 93.94 724 LYS A C 1
ATOM 5760 O O . LYS A 1 724 ? 15.385 -24.054 -30.185 1.00 93.94 724 LYS A O 1
ATOM 5765 N N . GLU A 1 725 ? 17.430 -24.995 -30.325 1.00 89.06 725 GLU A N 1
ATOM 5766 C CA . GLU A 1 725 ? 16.923 -26.343 -30.592 1.00 89.06 725 GLU A CA 1
ATOM 5767 C C . GLU A 1 725 ? 16.156 -26.883 -29.378 1.00 89.06 725 GLU A C 1
ATOM 5769 O O . GLU A 1 725 ? 14.998 -27.275 -29.528 1.00 89.06 725 GLU A O 1
ATOM 5774 N N . VAL A 1 726 ? 16.724 -26.746 -28.174 1.00 87.12 726 VAL A N 1
ATOM 5775 C CA . VAL A 1 726 ? 16.103 -27.138 -26.893 1.00 87.12 726 VAL A CA 1
ATOM 5776 C C . VAL A 1 726 ? 14.789 -26.401 -26.617 1.00 87.12 726 VAL A C 1
ATOM 5778 O O . VAL A 1 726 ? 13.784 -27.000 -26.216 1.00 87.12 726 VAL A O 1
ATOM 5781 N N . LEU A 1 727 ? 14.761 -25.084 -26.836 1.00 87.88 727 LEU A N 1
ATOM 5782 C CA . LEU A 1 727 ? 13.556 -24.282 -26.624 1.00 87.88 727 LEU A CA 1
ATOM 5783 C C . LEU A 1 727 ? 12.406 -24.773 -27.508 1.00 87.88 727 LEU A C 1
ATOM 5785 O O . LEU A 1 727 ? 11.263 -24.876 -27.056 1.00 87.88 727 LEU A O 1
ATOM 5789 N N . LYS A 1 728 ? 12.714 -25.099 -28.768 1.00 87.88 728 LYS A N 1
ATOM 5790 C CA . LYS A 1 728 ? 11.739 -25.548 -29.762 1.00 87.88 728 LYS A CA 1
ATOM 5791 C C . LYS A 1 728 ? 11.245 -26.973 -29.495 1.00 87.88 728 LYS A C 1
ATOM 5793 O O . LYS A 1 728 ? 10.046 -27.218 -29.661 1.00 87.88 728 LYS A O 1
ATOM 5798 N N . SER A 1 729 ? 12.126 -27.909 -29.135 1.00 81.06 729 SER A N 1
ATOM 5799 C CA . SER A 1 729 ? 11.785 -29.328 -28.940 1.00 81.06 729 SER A CA 1
ATOM 5800 C C . SER A 1 729 ? 11.114 -29.607 -27.597 1.00 81.06 729 SER A C 1
ATOM 5802 O O . SER A 1 729 ? 10.115 -30.336 -27.562 1.00 81.06 729 SER A O 1
ATOM 5804 N N . ASP A 1 730 ? 11.618 -29.008 -26.516 1.00 76.62 730 ASP A N 1
ATOM 5805 C CA . ASP A 1 730 ? 11.357 -29.498 -25.160 1.00 76.62 730 ASP A CA 1
ATOM 5806 C C . ASP A 1 730 ? 10.638 -28.484 -24.288 1.00 76.62 730 ASP A C 1
ATOM 5808 O O . ASP A 1 730 ? 9.632 -28.821 -23.666 1.00 76.62 730 ASP A O 1
ATOM 5812 N N . ILE A 1 731 ? 11.067 -27.225 -24.288 1.00 80.69 731 ILE A N 1
ATOM 5813 C CA . ILE A 1 731 ? 10.494 -26.235 -23.370 1.00 80.69 731 ILE A CA 1
ATOM 5814 C C . ILE A 1 731 ? 9.178 -25.703 -23.922 1.00 80.69 731 ILE A C 1
ATOM 5816 O O . ILE A 1 731 ? 8.110 -25.973 -23.370 1.00 80.69 731 ILE A O 1
ATOM 5820 N N . PHE A 1 732 ? 9.206 -24.998 -25.051 1.00 85.69 732 PHE A N 1
ATOM 5821 C CA . PHE A 1 732 ? 8.003 -24.351 -25.564 1.00 85.69 732 PHE A CA 1
ATOM 5822 C C . PHE A 1 732 ? 7.000 -25.356 -26.094 1.00 85.69 732 PHE A C 1
ATOM 5824 O O . PHE A 1 732 ? 5.800 -25.149 -25.933 1.00 85.69 732 PHE A O 1
ATOM 5831 N N . LYS A 1 733 ? 7.444 -26.480 -26.668 1.00 84.19 733 LYS A N 1
ATOM 5832 C CA . LYS A 1 733 ? 6.529 -27.519 -27.148 1.00 84.19 733 LYS A CA 1
ATOM 5833 C C . LYS A 1 733 ? 5.857 -28.285 -26.006 1.00 84.19 733 LYS A C 1
ATOM 5835 O O . LYS A 1 733 ? 4.643 -28.463 -26.103 1.00 84.19 733 LYS A O 1
ATOM 5840 N N . ARG A 1 734 ? 6.601 -28.719 -24.974 1.00 82.00 734 ARG A N 1
ATOM 5841 C CA . ARG A 1 734 ? 6.072 -29.601 -23.912 1.00 82.00 734 ARG A CA 1
ATOM 5842 C C . ARG A 1 734 ? 5.520 -28.844 -22.698 1.00 82.00 734 ARG A C 1
ATOM 5844 O O . ARG A 1 734 ? 4.525 -29.298 -22.146 1.00 82.00 734 ARG A O 1
ATOM 5851 N N . LYS A 1 735 ? 6.125 -27.720 -22.284 1.00 83.19 735 LYS A N 1
ATOM 5852 C CA . LYS A 1 735 ? 5.743 -27.000 -21.047 1.00 83.19 735 LYS A CA 1
ATOM 5853 C C . LYS A 1 735 ? 4.630 -25.960 -21.238 1.00 83.19 735 LYS A C 1
ATOM 5855 O O . LYS A 1 735 ? 3.963 -25.625 -20.267 1.00 83.19 735 LYS A O 1
ATOM 5860 N N . ILE A 1 736 ? 4.396 -25.467 -22.459 1.00 87.25 736 ILE A N 1
ATOM 5861 C CA . ILE A 1 736 ? 3.315 -24.503 -22.741 1.00 87.25 736 ILE A CA 1
ATOM 5862 C C . ILE A 1 736 ? 2.142 -25.219 -23.419 1.00 87.25 736 ILE A C 1
ATOM 5864 O O . ILE A 1 736 ? 2.219 -25.576 -24.605 1.00 87.25 736 ILE A O 1
ATOM 5868 N N . ASP A 1 737 ? 1.045 -25.400 -22.684 1.00 88.38 737 ASP A N 1
ATOM 5869 C CA . ASP A 1 737 ? -0.212 -25.900 -23.241 1.00 88.38 737 ASP A CA 1
ATOM 5870 C C . ASP A 1 737 ? -0.982 -24.760 -23.920 1.00 88.38 737 ASP A C 1
ATOM 5872 O O . ASP A 1 737 ? -1.421 -23.805 -23.280 1.00 88.38 737 ASP A O 1
ATOM 5876 N N . LYS A 1 738 ? -1.185 -24.892 -25.235 1.00 93.12 738 LYS A N 1
ATOM 5877 C CA . LYS A 1 738 ? -1.928 -23.924 -26.052 1.00 93.12 738 LYS A CA 1
ATOM 5878 C C . LYS A 1 738 ? -3.385 -23.746 -25.611 1.00 93.12 738 LYS A C 1
ATOM 5880 O O . LYS A 1 738 ? -3.988 -22.738 -25.953 1.00 93.12 738 LYS A O 1
ATOM 5885 N N . ASN A 1 739 ? -3.960 -24.736 -24.927 1.00 92.25 739 ASN A N 1
ATOM 5886 C CA . ASN A 1 739 ? -5.342 -24.682 -24.456 1.00 92.25 739 ASN A CA 1
ATOM 5887 C C . ASN A 1 739 ? -5.459 -23.957 -23.109 1.00 92.25 739 ASN A C 1
ATOM 5889 O O . ASN A 1 739 ? -6.556 -23.549 -22.741 1.00 92.25 739 ASN A O 1
ATOM 5893 N N . VAL A 1 740 ? -4.345 -23.819 -22.380 1.00 89.44 740 VAL A N 1
ATOM 5894 C CA . VAL A 1 740 ? -4.273 -23.081 -21.113 1.00 89.44 740 VAL A CA 1
ATOM 5895 C C . VAL A 1 740 ? -3.879 -21.630 -21.373 1.00 89.44 740 VAL A C 1
ATOM 5897 O O . VAL A 1 740 ? -4.537 -20.729 -20.866 1.00 89.44 740 VAL A O 1
ATOM 5900 N N . ASP A 1 741 ? -2.847 -21.400 -22.193 1.00 88.19 741 ASP A N 1
ATOM 5901 C CA . ASP A 1 741 ? -2.368 -20.058 -22.540 1.00 88.19 741 ASP A CA 1
ATOM 5902 C C . ASP A 1 741 ? -1.922 -19.989 -24.013 1.00 88.19 741 ASP A C 1
ATOM 5904 O O . ASP A 1 741 ? -0.763 -20.222 -24.378 1.00 88.19 741 ASP A O 1
ATOM 5908 N N . ALA A 1 742 ? -2.883 -19.694 -24.894 1.00 92.06 742 ALA A N 1
ATOM 5909 C CA . ALA A 1 742 ? -2.643 -19.570 -26.330 1.00 92.06 742 ALA A CA 1
ATOM 5910 C C . ALA A 1 742 ? -1.712 -18.393 -26.672 1.00 92.06 742 ALA A C 1
ATOM 5912 O O . ALA A 1 742 ? -0.927 -18.493 -27.620 1.00 92.06 742 ALA A O 1
ATOM 5913 N N . ASN A 1 743 ? -1.764 -17.310 -25.888 1.00 91.81 743 ASN A N 1
ATOM 5914 C CA . ASN A 1 743 ? -0.959 -16.110 -26.106 1.00 91.81 743 ASN A CA 1
ATOM 5915 C C . ASN A 1 743 ? 0.513 -16.388 -25.809 1.00 91.81 743 ASN A C 1
ATOM 5917 O O . ASN A 1 743 ? 1.367 -16.116 -26.651 1.00 91.81 743 ASN A O 1
ATOM 5921 N N . LEU A 1 744 ? 0.816 -17.016 -24.669 1.00 92.19 744 LEU A N 1
ATOM 5922 C CA . LEU A 1 744 ? 2.181 -17.413 -24.326 1.00 92.19 744 LEU A CA 1
ATOM 5923 C C . LEU A 1 744 ? 2.749 -18.408 -25.344 1.00 92.19 744 LEU A C 1
ATOM 5925 O O . LEU A 1 744 ? 3.923 -18.333 -25.707 1.00 92.19 744 LEU A O 1
ATOM 5929 N N . LYS A 1 745 ? 1.910 -19.313 -25.868 1.00 94.38 745 LYS A N 1
ATOM 5930 C CA . LYS A 1 745 ? 2.320 -20.229 -26.936 1.00 94.38 745 LYS A CA 1
ATOM 5931 C C . LYS A 1 745 ? 2.671 -19.484 -28.224 1.00 94.38 745 LYS A C 1
ATOM 5933 O O . LYS A 1 745 ? 3.708 -19.776 -28.819 1.00 94.38 745 LYS A O 1
ATOM 5938 N N . ALA A 1 746 ? 1.836 -18.540 -28.654 1.00 92.94 746 ALA A N 1
ATOM 5939 C CA . ALA A 1 746 ? 2.098 -17.725 -29.837 1.00 92.94 746 ALA A CA 1
ATOM 5940 C C . ALA A 1 746 ? 3.384 -16.899 -29.675 1.00 92.94 746 ALA A C 1
ATOM 5942 O O . ALA A 1 746 ? 4.237 -16.928 -30.563 1.00 92.94 746 ALA A O 1
ATOM 5943 N N . LEU A 1 747 ? 3.557 -16.265 -28.511 1.00 92.31 747 LEU A N 1
ATOM 5944 C CA . LEU A 1 747 ? 4.753 -15.503 -28.159 1.00 92.31 747 LEU A CA 1
ATOM 5945 C C . LEU A 1 747 ? 6.008 -16.383 -28.236 1.00 92.31 747 LEU A C 1
ATOM 5947 O O . LEU A 1 747 ? 6.974 -16.020 -28.893 1.00 92.31 747 LEU A O 1
ATOM 5951 N N . SER A 1 748 ? 5.948 -17.606 -27.699 1.00 94.88 748 SER A N 1
ATOM 5952 C CA . SER A 1 748 ? 7.068 -18.553 -27.752 1.00 94.88 748 SER A CA 1
ATOM 5953 C C . SER A 1 748 ? 7.516 -18.894 -29.183 1.00 94.88 748 SER A C 1
ATOM 5955 O O . SER A 1 748 ? 8.711 -19.010 -29.461 1.00 94.88 748 SER A O 1
ATOM 5957 N N . TYR A 1 749 ? 6.576 -19.012 -30.130 1.00 94.56 749 TYR A N 1
ATOM 5958 C CA . TYR A 1 749 ? 6.903 -19.246 -31.538 1.00 94.56 749 TYR A CA 1
ATOM 5959 C C . TYR A 1 749 ? 7.486 -18.004 -32.216 1.00 94.56 749 TYR A C 1
ATOM 5961 O O . TYR A 1 749 ? 8.384 -18.144 -33.052 1.00 94.56 749 TYR A O 1
ATOM 5969 N N . ALA A 1 750 ? 6.992 -16.813 -31.864 1.00 95.06 750 ALA A N 1
ATOM 5970 C CA . ALA A 1 750 ? 7.546 -15.549 -32.340 1.00 95.06 750 ALA A CA 1
ATOM 5971 C C . ALA A 1 750 ? 9.007 -15.397 -31.889 1.00 95.06 750 ALA A C 1
ATOM 5973 O O . ALA A 1 750 ? 9.882 -15.237 -32.739 1.00 95.06 750 ALA A O 1
ATOM 5974 N N . THR A 1 751 ? 9.289 -15.618 -30.604 1.00 95.38 751 THR A N 1
ATOM 5975 C CA . THR A 1 751 ? 10.642 -15.541 -30.034 1.00 95.38 751 THR A CA 1
ATOM 5976 C C . THR A 1 751 ? 11.611 -16.530 -30.680 1.00 95.38 751 THR A C 1
ATOM 5978 O O . THR A 1 751 ? 12.736 -16.164 -30.993 1.00 95.38 751 THR A O 1
ATOM 5981 N N . ILE A 1 752 ? 11.202 -17.774 -30.970 1.00 96.19 752 ILE A N 1
ATOM 5982 C CA . ILE A 1 752 ? 12.060 -18.733 -31.703 1.00 96.19 752 ILE A CA 1
ATOM 5983 C C . ILE A 1 752 ? 12.394 -18.242 -33.114 1.00 96.19 752 ILE A C 1
ATOM 5985 O O . ILE A 1 752 ? 13.510 -18.433 -33.602 1.00 96.19 752 ILE A O 1
ATOM 5989 N N . LYS A 1 753 ? 11.414 -17.649 -33.800 1.00 96.06 753 LYS A N 1
ATOM 5990 C CA . LYS A 1 753 ? 11.599 -17.120 -35.153 1.00 96.06 753 LYS A CA 1
ATOM 5991 C C . LYS A 1 753 ? 12.529 -15.907 -35.144 1.00 96.06 753 LYS A C 1
ATOM 5993 O O . LYS A 1 753 ? 13.358 -15.783 -36.042 1.00 96.06 753 LYS A O 1
ATOM 5998 N N . GLU A 1 754 ? 12.396 -15.035 -34.152 1.00 96.81 754 GLU A N 1
ATOM 5999 C CA . GLU A 1 754 ? 13.291 -13.898 -33.934 1.00 96.81 754 GLU A CA 1
ATOM 6000 C C . GLU A 1 754 ? 14.696 -14.358 -33.562 1.00 96.81 754 GLU A C 1
ATOM 6002 O O . GLU A 1 754 ? 15.646 -13.909 -34.191 1.00 96.81 754 GLU A O 1
ATOM 6007 N N . LEU A 1 755 ? 14.832 -15.353 -32.682 1.00 97.00 755 LEU A N 1
ATOM 6008 C CA . LEU A 1 755 ? 16.116 -15.960 -32.333 1.00 97.00 755 LEU A CA 1
ATOM 6009 C C . LEU A 1 755 ? 16.836 -16.524 -33.564 1.00 97.00 755 LEU A C 1
ATOM 6011 O O . LEU A 1 755 ? 18.030 -16.305 -33.736 1.00 97.00 755 LEU A O 1
ATOM 6015 N N . ASP A 1 756 ? 16.121 -17.213 -34.460 1.00 97.19 756 ASP A N 1
ATOM 6016 C CA . ASP A 1 756 ? 16.701 -17.709 -35.716 1.00 97.19 756 ASP A CA 1
ATOM 6017 C C . ASP A 1 756 ? 17.185 -16.572 -36.629 1.00 97.19 756 ASP A C 1
ATOM 6019 O O . ASP A 1 756 ? 18.242 -16.682 -37.251 1.00 97.19 756 ASP A O 1
ATOM 6023 N N . ARG A 1 757 ? 16.424 -15.474 -36.709 1.00 97.50 757 ARG A N 1
ATOM 6024 C CA . ARG A 1 757 ? 16.816 -14.283 -37.475 1.00 97.50 757 ARG A CA 1
ATOM 6025 C C . ARG A 1 757 ? 18.026 -13.598 -36.855 1.00 97.50 757 ARG A C 1
ATOM 6027 O O . ARG A 1 757 ? 18.947 -13.268 -37.590 1.00 97.50 757 ARG A O 1
ATOM 6034 N N . PHE A 1 758 ? 18.033 -13.436 -35.537 1.00 97.31 758 PHE A N 1
ATOM 6035 C CA . PHE A 1 758 ? 19.112 -12.816 -34.781 1.00 97.31 758 PHE A CA 1
ATOM 6036 C C . PHE A 1 758 ? 20.420 -13.604 -34.912 1.00 97.31 758 PHE A C 1
ATOM 6038 O O . PHE A 1 758 ? 21.456 -13.030 -35.230 1.00 97.31 758 PHE A O 1
ATOM 6045 N N . ILE A 1 759 ? 20.370 -14.935 -34.778 1.00 97.06 759 ILE A N 1
ATOM 6046 C CA . ILE A 1 759 ? 21.536 -15.807 -34.991 1.00 97.06 759 ILE A CA 1
ATOM 6047 C C . ILE A 1 759 ? 22.077 -15.648 -36.415 1.00 97.06 759 ILE A C 1
ATOM 6049 O O . ILE A 1 759 ? 23.274 -15.449 -36.596 1.00 97.06 759 ILE A O 1
ATOM 6053 N N . LYS A 1 760 ? 21.204 -15.701 -37.432 1.00 97.06 760 LYS A N 1
ATOM 6054 C CA . LYS A 1 760 ? 21.621 -15.506 -38.829 1.00 97.06 760 LYS A CA 1
ATOM 6055 C C . LYS A 1 760 ? 22.232 -14.130 -39.039 1.00 97.06 760 LYS A C 1
ATOM 6057 O O . LYS A 1 760 ? 23.253 -14.036 -39.701 1.00 97.06 760 LYS A O 1
ATOM 6062 N N . TYR A 1 761 ? 21.619 -13.089 -38.490 1.00 96.75 761 TYR A N 1
ATOM 6063 C CA . TYR A 1 761 ? 22.128 -11.726 -38.553 1.00 96.75 761 TYR A CA 1
ATOM 6064 C C . TYR A 1 761 ? 23.547 -11.640 -37.974 1.00 96.75 761 TYR A C 1
ATOM 6066 O O . TYR A 1 761 ? 24.463 -11.210 -38.672 1.00 96.75 761 TYR A O 1
ATOM 6074 N N . LYS A 1 762 ? 23.764 -12.174 -36.767 1.00 96.12 762 LYS A N 1
ATOM 6075 C CA . LYS A 1 762 ? 25.082 -12.195 -36.118 1.00 96.12 762 LYS A CA 1
ATOM 6076 C C . LYS A 1 762 ? 26.122 -13.049 -36.831 1.00 96.12 762 LYS A C 1
ATOM 6078 O O . LYS A 1 762 ? 27.298 -12.710 -36.799 1.00 96.12 762 LYS A O 1
ATOM 6083 N N . ASP A 1 763 ? 25.707 -14.117 -37.499 1.00 95.19 763 ASP A N 1
ATOM 6084 C CA . ASP A 1 763 ? 26.600 -14.920 -38.339 1.00 95.19 763 ASP A CA 1
ATOM 6085 C C . ASP A 1 763 ? 27.027 -14.194 -39.629 1.00 95.19 763 ASP A C 1
ATOM 6087 O O . ASP A 1 763 ? 28.011 -14.596 -40.234 1.00 95.19 763 ASP A O 1
ATOM 6091 N N . HIS A 1 764 ? 26.292 -13.167 -40.079 1.00 95.06 764 HIS A N 1
ATOM 6092 C CA . HIS A 1 764 ? 26.696 -12.333 -41.221 1.00 95.06 764 HIS A CA 1
ATOM 6093 C C . HIS A 1 764 ? 27.530 -11.113 -40.799 1.00 95.06 764 HIS A C 1
ATOM 6095 O O . HIS A 1 764 ? 28.258 -10.568 -41.627 1.00 95.06 764 HIS A O 1
ATOM 6101 N N . GLU A 1 765 ? 27.383 -10.634 -39.558 1.00 91.38 765 GLU A N 1
ATOM 6102 C CA . GLU A 1 765 ? 28.178 -9.514 -39.033 1.00 91.38 765 GLU A CA 1
ATOM 6103 C C . GLU A 1 765 ? 29.624 -9.900 -38.697 1.00 91.38 765 GLU A C 1
ATOM 6105 O O . GLU A 1 765 ? 30.509 -9.052 -38.845 1.00 91.38 765 GLU A O 1
ATOM 6110 N N . ASN A 1 766 ? 29.828 -11.141 -38.242 1.00 80.75 766 ASN A N 1
ATOM 6111 C CA . ASN A 1 766 ? 31.118 -11.732 -37.866 1.00 80.75 766 ASN A CA 1
ATOM 6112 C C . ASN A 1 766 ? 31.777 -12.448 -39.043 1.00 80.75 766 ASN A C 1
ATOM 6114 O O . ASN A 1 766 ? 33.023 -12.369 -39.145 1.00 80.75 766 ASN A O 1
#

Sequence (766 aa):
MGKSKKKSRISKILSGGSPFPTVGQSNDSTTNNQLPKESKHYSTVHKLISQLNSTIASPNDKIIALNSIVVMCNDPSLREEFFKQNILGLLFSNDPLGQSTSTSKNYNNDNAKDGELQVCFLNSKNLDIVNSTLELLKIIVFEDGYAMSTHLWKKRRIWKYIDMNLNNLKNSFNEFSMNMTSFNNSQKVLLFELTENIFGLIIALINGSESILDEILTNNADNEKMNSIAEFAVNLLKWCLIIDDENKNLKVSLRLFNTLLDLIYDFSSESGDFIERLIFNYGFSLQKLIEFGAMIDDTKINSVTRIYIENIKFQVFEVAGVQLALAGASANDDQDQVVKDFEAKRDQIFIEIYQNLSGYLKQSSKTLDVMLAATQLNPADYANVDSPEFMAKHNEKSKANDEIQAMEISLDLIATIVEFAGTNPALEQLIESSSDNDSQIIEYFNNNKLINSFLDAEFFEFLYQCLVNYNYKFELHALDCFINLAILFGSLSTTDLPSIWKDQAEKYWSSFITNQATSPFFRALKSFNGSNTVDGTVIYNLHTQIKTFGFLNASVKILQTTTANNEQQEQSLITFVQALINNGNSFSTINYHIQLLQSQPKKKKKSNHANSAENKEFVELIGQYYQEFLQLLVVLAQLPLVNLNGIIGDYLFNKVLNPVYQSAAAADEAPFAKEPTSMLDILPPRILIDLISSVFDIYSDKSFVYDGPNFVNKNYSGILKSLKEVLKSDIFKRKIDKNVDANLKALSYATIKELDRFIKYKDHEN

Secondary structure (DSSP, 8-state):
-------SHHHHHHHSSPPPPP-------------SHHHHHHHHHHHHHHHHH-SSS-HHHHHHHHHHHHHHTTSHHHHHHHHHTTHHHHHTTT-TTT--SS-----------S------GGG-S-HHHHHHHHHHHHHHHHHHHHHHHHIIIIIS-THHHHHHHHHHHHHHHHHHHH-TTSS-HHHHHHHHHHHHHHHHHHHHHHHH-HHHHHHHH---TT-HHHHHHHHHHHHHHHHHT---TTT---SS-HHHHHHHHHHHHHHHHH-HHHHHHHHHTS---HHHHHHHHHHS-TTTS-HHHHHHHHHHHHHHHHHTHHHHHHHHS-TTS-HHHHHHHHHHHHHHHHHHHHHHHHHHHHHHGGGHHHHHHHH---TTGGGGTTSHHHHHHHHHHHHHHHHHHHHHHHHHHHHHHHHHHHT-HHHHHHHHT-SS-HHHHHHHHHH-HHHHHT--HHHHHHHHHHHHTS-HHHHHHHHHHHHHHHHHHHTS-TTTS-HHHHHHHHHHHHHHHH-TTT-HHHHHHHHHHH-SS--HHHHHHHHHHHHHHHHTHHHHHHHHHHHTT-HHHHHHHHHHHHHHHHHHHTTHHHHHHHHHHHHS--TT-SS-SHHHHHHHHHHHHHHHHHHHHHHHHHHHHTSS-HHHHHHHHHIIIIIIIHHHHHHHHHHHH-TT--S--SGGGSS-HHHHHHHHHHHHHHTS-TTSTTIIIIIITTTHHHHHHHHHHHIIIIIHHHH--TTT-HHHHHHHHHHHHHHHHHHHHHHHH-

InterPro domains:
  IPR011989 Armadillo-like helical [G3DSA:1.25.10.10] (39-766)
  IPR052616 SYO1-like [PTHR13347] (125-764)

pLDDT: mean 79.67, std 17.9, range [26.56, 98.19]

Radius of gyration: 29.68 Å; chains: 1; bounding box: 68×69×80 Å